Protein AF-A0A959B2A3-F1 (afdb_monomer)

Structure (mmCIF, N/CA/C/O backbone):
data_AF-A0A959B2A3-F1
#
_entry.id   AF-A0A959B2A3-F1
#
loop_
_atom_site.group_PDB
_atom_site.id
_atom_site.type_symbol
_atom_site.label_atom_id
_atom_site.label_alt_id
_atom_site.label_comp_id
_atom_site.label_asym_id
_atom_site.label_entity_id
_atom_site.label_seq_id
_atom_site.pdbx_PDB_ins_code
_atom_site.Cartn_x
_atom_site.Cartn_y
_atom_site.Cartn_z
_atom_site.occupancy
_atom_site.B_iso_or_equiv
_atom_site.auth_seq_id
_atom_site.auth_comp_id
_atom_site.auth_asym_id
_atom_site.auth_atom_id
_atom_site.pdbx_PDB_model_num
ATOM 1 N N . MET A 1 1 ? -6.624 38.964 34.751 1.00 40.88 1 MET A N 1
ATOM 2 C CA . MET A 1 1 ? -7.995 39.443 34.476 1.00 40.88 1 MET A CA 1
ATOM 3 C C . MET A 1 1 ? -8.611 39.851 35.797 1.00 40.88 1 MET A C 1
ATOM 5 O O . MET A 1 1 ? -8.465 39.098 36.753 1.00 40.88 1 MET A O 1
ATOM 9 N N . GLU A 1 2 ? -9.214 41.037 35.872 1.00 31.14 2 GLU A N 1
ATOM 10 C CA . GLU A 1 2 ? -9.902 41.482 37.091 1.00 31.14 2 GLU A CA 1
ATOM 11 C C . GLU A 1 2 ? -11.167 40.640 37.362 1.00 31.14 2 GLU A C 1
ATOM 13 O O . GLU A 1 2 ? -11.799 40.184 36.406 1.00 31.14 2 GLU A O 1
ATOM 18 N N . PRO A 1 3 ? -11.599 40.472 38.628 1.00 35.31 3 PRO A N 1
ATOM 19 C CA . PRO A 1 3 ? -12.813 39.728 38.990 1.00 35.31 3 PRO A CA 1
ATOM 20 C C . PRO A 1 3 ? -14.079 40.189 38.249 1.00 35.31 3 PRO A C 1
ATOM 22 O O . PRO A 1 3 ? -14.941 39.373 37.938 1.00 35.31 3 PRO A O 1
ATOM 25 N N . LYS A 1 4 ? -14.164 41.479 37.891 1.00 34.50 4 LYS A N 1
ATOM 26 C CA . LYS A 1 4 ? -15.252 42.041 37.072 1.00 34.50 4 LYS A CA 1
ATOM 27 C C . LYS A 1 4 ? -15.293 41.481 35.649 1.00 34.50 4 LYS A C 1
ATOM 29 O O . LYS A 1 4 ? -16.365 41.142 35.170 1.00 34.50 4 LYS A O 1
ATOM 34 N N . GLN A 1 5 ? -14.137 41.311 35.007 1.00 34.44 5 GLN A N 1
ATOM 35 C CA . GLN A 1 5 ? -14.045 40.749 33.652 1.00 34.44 5 GLN A CA 1
ATOM 36 C C . GLN A 1 5 ? -14.364 39.245 33.629 1.00 34.44 5 GLN A C 1
ATOM 38 O O . GLN A 1 5 ? -14.826 38.722 32.617 1.00 34.44 5 GLN A O 1
ATOM 43 N N . LEU A 1 6 ? -14.120 38.544 34.744 1.00 38.06 6 LEU A N 1
ATOM 44 C CA . LEU A 1 6 ? -14.499 37.140 34.917 1.00 38.06 6 LEU A CA 1
ATOM 45 C C . LEU A 1 6 ? -16.018 36.996 35.134 1.00 38.06 6 LEU A C 1
ATOM 47 O O . LEU A 1 6 ? -16.633 36.122 34.530 1.00 38.06 6 LEU A O 1
ATOM 51 N N . ALA A 1 7 ? -16.621 37.896 35.920 1.00 39.47 7 ALA A N 1
ATOM 52 C CA . ALA A 1 7 ? -18.066 37.951 36.154 1.00 39.47 7 ALA A CA 1
ATOM 53 C C . ALA A 1 7 ? -18.863 38.385 34.904 1.00 39.47 7 ALA A C 1
ATOM 55 O O . ALA A 1 7 ? -19.924 37.832 34.628 1.00 39.47 7 ALA A O 1
ATOM 56 N N . GLU A 1 8 ? -18.340 39.315 34.097 1.00 44.00 8 GLU A N 1
ATOM 57 C CA . GLU A 1 8 ? -18.954 39.718 32.819 1.00 44.00 8 GLU A CA 1
ATOM 58 C C . GLU A 1 8 ? -18.924 38.590 31.775 1.00 44.00 8 GLU A C 1
ATOM 60 O O . GLU A 1 8 ? -19.902 38.398 31.054 1.00 44.00 8 GLU A O 1
ATOM 65 N N . LYS A 1 9 ? -17.860 37.771 31.738 1.00 51.03 9 LYS A N 1
ATOM 66 C CA . LYS A 1 9 ? -17.807 36.567 30.887 1.00 51.03 9 LYS A CA 1
ATOM 67 C C . LYS A 1 9 ? -18.776 35.461 31.322 1.00 51.03 9 LYS A C 1
ATOM 69 O O . LYS A 1 9 ? -19.185 34.672 30.477 1.00 51.03 9 LYS A O 1
ATOM 74 N N . GLN A 1 10 ? -19.148 35.392 32.602 1.00 55.56 10 GLN A N 1
ATOM 75 C CA . GLN A 1 10 ? -20.087 34.389 33.127 1.00 55.56 10 GLN A CA 1
ATOM 76 C C . GLN A 1 10 ? -21.564 34.716 32.840 1.00 55.56 10 GLN A C 1
ATOM 78 O O . GLN A 1 10 ? -22.401 33.823 32.927 1.00 55.56 10 GLN A O 1
ATOM 83 N N . ASN A 1 11 ? -21.894 35.951 32.446 1.00 64.69 11 ASN A N 1
ATOM 84 C CA . ASN A 1 11 ? -23.278 36.402 32.228 1.00 64.69 11 ASN A CA 1
ATOM 85 C C . ASN A 1 11 ? -23.784 36.264 30.787 1.00 64.69 11 ASN A C 1
ATOM 87 O O . ASN A 1 11 ? -24.927 36.622 30.500 1.00 64.69 11 ASN A O 1
ATOM 91 N N . ILE A 1 12 ? -22.964 35.741 29.881 1.00 69.56 12 ILE A N 1
ATOM 92 C CA . ILE A 1 12 ? -23.268 35.667 28.455 1.00 69.56 12 ILE A CA 1
ATOM 93 C C . ILE A 1 12 ? -23.547 34.208 28.054 1.00 69.56 12 ILE A C 1
ATOM 95 O O . ILE A 1 12 ? -22.883 33.283 28.533 1.00 69.56 12 ILE A O 1
ATOM 99 N N . ARG A 1 13 ? -24.548 33.994 27.192 1.00 75.12 13 ARG A N 1
ATOM 100 C CA . ARG A 1 13 ? -24.846 32.711 26.538 1.00 75.12 13 ARG A CA 1
ATOM 101 C C . ARG A 1 13 ? -24.820 32.904 25.026 1.00 75.12 13 ARG A C 1
ATOM 103 O O . ARG A 1 13 ? -25.465 33.808 24.504 1.00 75.12 13 ARG A O 1
ATOM 110 N N . GLU A 1 14 ? -24.078 32.049 24.336 1.00 74.62 14 GLU A N 1
ATOM 111 C CA . GLU A 1 14 ? -24.073 31.987 22.875 1.00 74.62 14 GLU A CA 1
ATOM 112 C C . GLU A 1 14 ? -25.161 31.011 22.412 1.00 74.62 14 GLU A C 1
ATOM 114 O O . GLU A 1 14 ? -25.181 29.854 22.834 1.00 74.62 14 GLU A O 1
ATOM 119 N N . ILE A 1 15 ? -26.079 31.486 21.573 1.00 76.69 15 ILE A N 1
ATOM 120 C CA . ILE A 1 15 ? -27.102 30.677 20.913 1.00 76.69 15 ILE A CA 1
ATOM 121 C C . ILE A 1 15 ? -26.604 30.343 19.512 1.00 76.69 15 ILE A C 1
ATOM 123 O O . ILE A 1 15 ? -26.368 31.228 18.686 1.00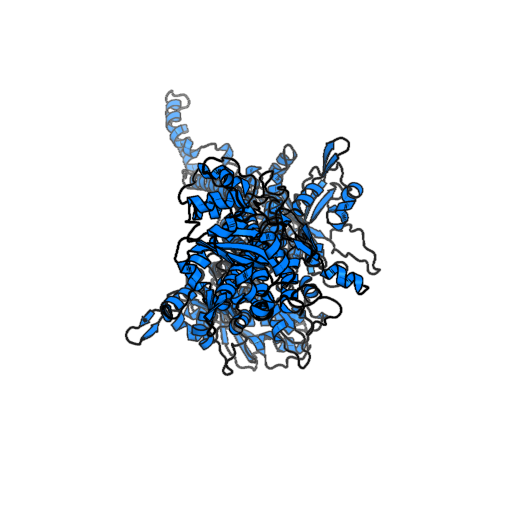 76.69 15 ILE A O 1
ATOM 127 N N . LEU A 1 16 ? -26.439 29.044 19.275 1.00 72.12 16 LEU A N 1
ATOM 128 C CA . LEU A 1 16 ? -26.002 28.496 18.000 1.00 72.12 16 LEU A CA 1
ATOM 129 C C . LEU A 1 16 ? -27.199 28.380 17.043 1.00 72.12 16 LEU A C 1
ATOM 131 O O . LEU A 1 16 ? -28.238 27.852 17.463 1.00 72.12 16 LEU A O 1
ATOM 135 N N . PRO A 1 17 ? -27.069 28.839 15.785 1.00 75.12 17 PRO A N 1
ATOM 136 C CA . PRO A 1 17 ? -28.062 28.584 14.761 1.00 75.12 17 PRO A CA 1
ATOM 137 C C . PRO A 1 17 ? -28.053 27.102 14.406 1.00 75.12 17 PRO A C 1
ATOM 139 O O . PRO A 1 17 ? -27.010 26.476 14.550 1.00 75.12 17 PRO A O 1
ATOM 142 N N . PHE A 1 18 ? -29.152 26.539 13.909 1.00 76.62 18 PHE A N 1
ATOM 143 C CA . PHE A 1 18 ? -29.142 25.191 13.322 1.00 76.62 18 PHE A CA 1
ATOM 144 C C . PHE A 1 18 ? -29.485 25.252 11.827 1.00 76.62 18 PHE A C 1
ATOM 146 O O . PHE A 1 18 ? -30.373 26.019 11.453 1.00 76.62 18 PHE A O 1
ATOM 153 N N . PRO A 1 19 ? -28.793 24.484 10.958 1.00 71.62 19 PRO A N 1
ATOM 154 C CA . PRO A 1 19 ? -29.225 24.317 9.574 1.00 71.62 19 PRO A CA 1
ATOM 155 C C . PRO A 1 19 ? -30.580 23.607 9.549 1.00 71.62 19 PRO A C 1
ATOM 157 O O . PRO A 1 19 ? -30.838 22.754 10.403 1.00 71.62 19 PRO A O 1
ATOM 160 N N . ASP A 1 20 ? -31.428 23.979 8.590 1.00 79.75 20 ASP A N 1
ATOM 161 C CA . ASP A 1 20 ? -32.761 23.395 8.400 1.00 79.75 20 ASP A CA 1
ATOM 162 C C . ASP A 1 20 ? -33.552 23.322 9.722 1.00 79.75 20 ASP A C 1
ATOM 164 O O . ASP A 1 20 ? -34.099 22.299 10.123 1.00 79.75 20 ASP A O 1
ATOM 168 N N . ILE A 1 21 ? -33.553 24.439 10.456 1.00 82.88 21 ILE A N 1
ATOM 169 C CA . ILE A 1 21 ? -34.137 24.568 11.799 1.00 82.88 21 ILE A CA 1
ATOM 170 C C . ILE A 1 21 ? -35.627 24.200 11.867 1.00 82.88 21 ILE A C 1
ATOM 172 O O . ILE A 1 21 ? -36.096 23.754 12.914 1.00 82.88 21 ILE A O 1
ATOM 176 N N . GLU A 1 22 ? -36.368 24.359 10.769 1.00 85.38 22 GLU A N 1
ATOM 177 C CA . GLU A 1 22 ? -37.762 23.914 10.675 1.00 85.38 22 GLU A CA 1
ATOM 178 C C . GLU A 1 22 ? -37.853 22.384 10.803 1.00 85.38 22 GLU A C 1
ATOM 180 O O . GLU A 1 22 ? -38.557 21.897 11.687 1.00 85.38 22 GLU A O 1
ATOM 185 N N . ASP A 1 23 ? -37.038 21.636 10.047 1.00 87.75 23 ASP A N 1
ATOM 186 C CA . ASP A 1 23 ? -36.960 20.170 10.125 1.00 87.75 23 ASP A CA 1
ATOM 187 C C . ASP A 1 23 ? -36.500 19.695 11.510 1.00 87.75 23 ASP A C 1
ATOM 189 O O . ASP A 1 23 ? -37.003 18.700 12.040 1.00 87.75 23 ASP A O 1
ATOM 193 N N . PHE A 1 24 ? -35.554 20.414 12.124 1.00 89.12 24 PHE A N 1
ATOM 194 C CA . PHE A 1 24 ? -35.105 20.122 13.485 1.00 89.12 24 PHE A CA 1
ATOM 195 C C . PHE A 1 24 ? -36.267 20.192 14.478 1.00 89.12 24 PHE A C 1
ATOM 197 O O . PHE A 1 24 ? -36.463 19.281 15.288 1.00 89.12 24 PHE A O 1
ATOM 204 N N . TYR A 1 25 ? -37.045 21.273 14.431 1.00 91.56 25 TYR A N 1
ATOM 205 C CA . TYR A 1 25 ? -38.150 21.454 15.359 1.00 91.56 25 TYR A CA 1
ATOM 206 C C . TYR A 1 25 ? -39.336 20.538 15.063 1.00 91.56 25 TYR A C 1
ATOM 208 O O . TYR A 1 25 ? -39.979 20.092 16.013 1.00 91.56 25 TYR A O 1
ATOM 216 N N . ASP A 1 26 ? -39.595 20.197 13.802 1.00 93.38 26 ASP A N 1
ATOM 217 C CA . ASP A 1 26 ? -40.599 19.192 13.447 1.00 93.38 26 ASP A CA 1
ATOM 218 C C . ASP A 1 26 ? -40.222 17.811 14.001 1.00 93.38 26 ASP A C 1
ATOM 220 O O . ASP A 1 26 ? -41.050 17.129 14.609 1.00 93.38 26 ASP A O 1
ATOM 224 N N . GLN A 1 27 ? -38.951 17.413 13.900 1.00 93.94 27 GLN A N 1
ATOM 225 C CA . GLN A 1 27 ? -38.488 16.170 14.523 1.00 93.94 27 GLN A CA 1
ATOM 226 C C . GLN A 1 27 ? -38.537 16.219 16.049 1.00 93.94 27 GLN A C 1
ATOM 228 O O . GLN A 1 27 ? -38.854 15.209 16.686 1.00 93.94 27 GLN A O 1
ATOM 233 N N . LEU A 1 28 ? -38.230 17.370 16.653 1.00 94.44 28 LEU A N 1
ATOM 234 C CA . LEU A 1 28 ? -38.367 17.543 18.095 1.00 94.44 28 LEU A CA 1
ATOM 235 C C . LEU A 1 28 ? -39.827 17.369 18.521 1.00 94.44 28 LEU A C 1
ATOM 237 O O . LEU A 1 28 ? -40.096 16.578 19.423 1.00 94.44 28 LEU A O 1
ATOM 241 N N . GLN A 1 29 ? -40.756 18.053 17.850 1.00 95.44 29 GLN A N 1
ATOM 242 C CA . GLN A 1 29 ? -42.193 17.948 18.096 1.00 95.44 29 GLN A CA 1
ATOM 243 C C . GLN A 1 29 ? -42.657 16.489 18.054 1.00 95.44 29 GLN A C 1
ATOM 245 O O . GLN A 1 29 ? -43.348 16.035 18.967 1.00 95.44 29 GLN A O 1
ATOM 250 N N . ASP A 1 30 ? -42.221 15.730 17.048 1.00 95.12 30 ASP A N 1
ATOM 251 C CA . ASP A 1 30 ? -42.583 14.320 16.900 1.00 95.12 30 ASP A CA 1
ATOM 252 C C . ASP A 1 30 ? -42.053 13.439 18.037 1.00 95.12 30 ASP A C 1
ATOM 254 O O . ASP A 1 30 ? -42.800 12.671 18.649 1.00 95.12 30 ASP A O 1
ATOM 258 N N . ARG A 1 31 ? -40.774 13.604 18.400 1.00 95.38 31 ARG A N 1
ATOM 259 C CA . ARG A 1 31 ? -40.161 12.853 19.508 1.00 95.38 31 ARG A CA 1
ATOM 260 C C . ARG A 1 31 ? -40.837 13.152 20.844 1.00 95.38 31 ARG A C 1
ATOM 262 O O . ARG A 1 31 ? -41.063 12.232 21.629 1.00 95.38 31 ARG A O 1
ATOM 269 N N . LEU A 1 32 ? -41.163 14.418 21.110 1.00 95.62 32 LEU A N 1
ATOM 270 C CA . LEU A 1 32 ? -41.826 14.822 22.352 1.00 95.62 32 LEU A CA 1
ATOM 271 C C . LEU A 1 32 ? -43.270 14.310 22.420 1.00 95.62 32 LEU A C 1
ATOM 273 O O . LEU A 1 32 ? -43.690 13.836 23.477 1.00 95.62 32 LEU A O 1
ATOM 277 N N . HIS A 1 33 ? -43.996 14.336 21.298 1.00 94.81 33 HIS A N 1
ATOM 278 C CA . HIS A 1 33 ? -45.335 13.756 21.195 1.00 94.81 33 HIS A CA 1
ATOM 279 C C . HIS A 1 33 ? -45.310 12.253 21.501 1.00 94.81 33 HIS A C 1
ATOM 281 O O . HIS A 1 33 ? -46.014 11.797 22.400 1.00 94.81 33 HIS A O 1
ATOM 287 N N . MET A 1 34 ? -44.411 11.502 20.854 1.00 93.88 34 MET A N 1
ATOM 288 C CA . MET A 1 34 ? -44.253 10.060 21.073 1.00 93.88 34 MET A CA 1
ATOM 289 C C . MET A 1 34 ? -43.938 9.719 22.540 1.00 93.88 34 MET A C 1
ATOM 291 O O . MET A 1 34 ? -44.437 8.727 23.073 1.00 93.88 34 MET A O 1
ATOM 295 N N . VAL A 1 35 ? -43.121 10.534 23.219 1.00 93.94 35 VAL A N 1
ATOM 296 C CA . VAL A 1 35 ? -42.817 10.341 24.647 1.00 93.94 35 VAL A CA 1
ATOM 297 C C . VAL A 1 35 ? -44.071 10.467 25.510 1.00 93.94 35 VAL A C 1
ATOM 299 O O . VAL A 1 35 ? -44.249 9.664 26.427 1.00 93.94 35 VAL A O 1
ATOM 302 N N . LEU A 1 36 ? -44.918 11.467 25.252 1.00 93.94 36 LEU A N 1
ATOM 303 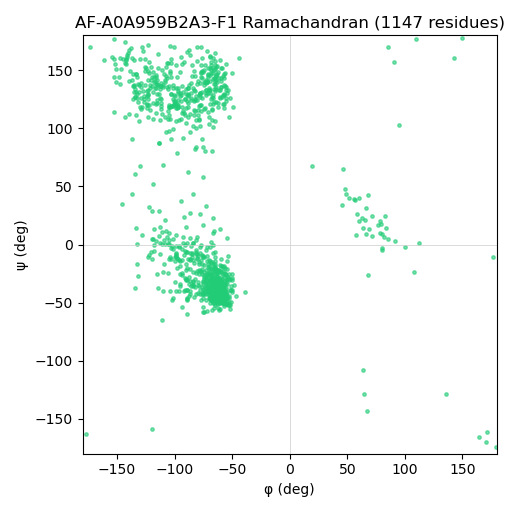C CA . LEU A 1 36 ? -46.150 11.654 26.015 1.00 93.94 36 LEU A CA 1
ATOM 304 C C . LEU A 1 36 ? -47.164 10.545 25.736 1.00 93.94 36 LEU A C 1
ATOM 306 O O . LEU A 1 36 ? -47.668 9.959 26.691 1.00 93.94 36 LEU A O 1
ATOM 310 N N . GLU A 1 37 ? -47.380 10.210 24.466 1.00 91.31 37 GLU A N 1
ATOM 311 C CA . GLU A 1 37 ? -48.327 9.177 24.027 1.00 91.31 37 GLU A CA 1
ATOM 312 C C . GLU A 1 37 ? -47.973 7.786 24.578 1.00 91.31 37 GLU A C 1
ATOM 314 O O . GLU A 1 37 ? -48.837 7.038 25.024 1.00 91.31 37 GLU A O 1
ATOM 319 N N . GLN A 1 38 ? -46.688 7.418 24.593 1.00 87.44 38 GLN A N 1
ATOM 320 C CA . GLN A 1 38 ? -46.285 6.073 25.022 1.00 87.44 38 GLN A CA 1
ATOM 321 C C . GLN A 1 38 ? -46.259 5.884 26.541 1.00 87.44 38 GLN A C 1
ATOM 323 O O . GLN A 1 38 ? -46.328 4.746 27.015 1.00 87.44 38 GLN A O 1
ATOM 328 N N . PHE A 1 39 ? -46.074 6.958 27.315 1.00 79.50 39 PHE A N 1
ATOM 329 C CA . PHE A 1 39 ? -45.700 6.827 28.728 1.00 79.50 39 PHE A CA 1
ATOM 330 C C . PHE A 1 39 ? -46.506 7.682 29.705 1.00 79.50 39 PHE A C 1
ATOM 332 O O . PHE A 1 39 ? -46.419 7.418 30.911 1.00 79.50 39 PHE A O 1
ATOM 339 N N . PHE A 1 40 ? -47.235 8.704 29.248 1.00 82.25 40 PHE A N 1
ATOM 340 C CA . PHE A 1 40 ? -47.761 9.735 30.146 1.00 82.25 40 PHE A CA 1
ATOM 341 C C . PHE A 1 40 ? -49.231 10.117 29.925 1.00 82.25 40 PHE A C 1
ATOM 343 O O . PHE A 1 40 ? -49.906 10.359 30.929 1.00 82.25 40 PHE A O 1
ATOM 350 N N . LEU A 1 41 ? -49.722 10.164 28.684 1.00 88.88 41 LEU A N 1
ATOM 351 C CA . LEU A 1 41 ? -51.078 10.606 28.327 1.00 88.88 41 LEU A CA 1
ATOM 352 C C . LEU A 1 41 ? -51.792 9.537 27.497 1.00 88.88 41 LEU A C 1
ATOM 354 O O . LEU A 1 41 ? -51.178 8.965 26.599 1.00 88.88 41 LEU A O 1
ATOM 358 N N . ASP A 1 42 ? -53.072 9.299 27.795 1.00 84.81 42 ASP A N 1
ATOM 359 C CA . ASP A 1 42 ? -53.881 8.280 27.106 1.00 84.81 42 ASP A CA 1
ATOM 360 C C . ASP A 1 42 ? -54.972 8.899 26.208 1.00 84.81 42 ASP A C 1
ATOM 362 O O . ASP A 1 42 ? -55.425 8.248 25.264 1.00 84.81 42 ASP A O 1
ATOM 366 N N . ASP A 1 43 ? -55.402 10.135 26.491 1.00 88.94 43 ASP A N 1
ATOM 367 C CA . ASP A 1 43 ? -56.399 10.863 25.696 1.00 88.94 43 ASP A CA 1
ATOM 368 C C . ASP A 1 43 ? -55.733 11.779 24.645 1.00 88.94 43 ASP A C 1
ATOM 370 O O . ASP A 1 43 ? -54.562 12.133 24.793 1.00 88.94 43 ASP A O 1
ATOM 374 N N . PRO A 1 44 ? -56.458 12.231 23.596 1.00 90.62 44 PRO A N 1
ATOM 375 C CA . PRO A 1 44 ? -55.915 13.162 22.605 1.00 90.62 44 PRO A CA 1
ATOM 376 C C . PRO A 1 44 ? -55.352 14.432 23.249 1.00 90.62 44 PRO A C 1
ATOM 378 O O . PRO A 1 44 ? -56.042 15.087 24.035 1.00 90.62 44 PRO A O 1
ATOM 381 N N . PHE A 1 45 ? -54.125 14.801 22.878 1.00 94.62 45 PHE A N 1
ATOM 382 C CA . PHE A 1 45 ? -53.392 15.948 23.414 1.00 94.62 45 PHE A CA 1
ATOM 383 C C . PHE A 1 45 ? -52.629 16.692 22.305 1.00 94.62 45 PHE A C 1
ATOM 385 O O . PHE A 1 45 ? -52.466 16.197 21.190 1.00 94.62 45 PHE A O 1
ATOM 392 N N . THR A 1 46 ? -52.128 17.891 22.608 1.00 95.19 46 THR A N 1
ATOM 393 C CA . THR A 1 46 ? -51.195 18.610 21.724 1.00 95.19 46 THR A CA 1
ATOM 394 C C . THR A 1 46 ? -50.123 19.343 22.525 1.00 95.19 46 THR A C 1
ATOM 396 O O . THR A 1 46 ? -50.292 19.593 23.719 1.00 95.19 46 THR A O 1
ATOM 399 N N . ILE A 1 47 ? -49.004 19.670 21.878 1.00 95.38 47 ILE A N 1
ATOM 400 C CA . ILE A 1 47 ? -47.870 20.361 22.494 1.00 95.38 47 ILE A CA 1
ATOM 401 C C . ILE A 1 47 ? -47.581 21.619 21.683 1.00 95.38 47 ILE A C 1
ATOM 403 O O . ILE A 1 47 ? -47.192 21.506 20.523 1.00 95.38 47 ILE A O 1
ATOM 407 N N . PHE A 1 48 ? -47.721 22.794 22.295 1.00 93.69 48 PHE A N 1
ATOM 408 C CA . PHE A 1 48 ? -47.190 24.035 21.731 1.00 93.69 48 PHE A CA 1
ATOM 409 C C . PHE A 1 48 ? -45.775 24.249 22.261 1.00 93.69 48 PHE A C 1
ATOM 411 O O . PHE A 1 48 ? -45.578 24.498 23.456 1.00 93.69 48 PHE A O 1
ATOM 418 N N . LEU A 1 49 ? -44.785 24.133 21.378 1.00 93.31 49 LEU A N 1
ATOM 419 C CA . LEU A 1 49 ? -43.387 24.378 21.711 1.00 93.31 49 LEU A CA 1
ATOM 420 C C . LEU A 1 49 ? -43.018 25.823 21.409 1.00 93.31 49 LEU A C 1
ATOM 422 O O . LEU A 1 49 ? -43.246 26.323 20.309 1.00 93.31 49 LEU A O 1
ATOM 426 N N . THR A 1 50 ? -42.385 26.468 22.381 1.00 91.19 50 THR A N 1
ATOM 427 C CA . THR A 1 50 ? -41.712 27.751 22.197 1.00 91.19 50 THR A CA 1
ATOM 428 C C . THR A 1 50 ? -40.248 27.600 22.575 1.00 91.19 50 THR A C 1
ATOM 430 O O . THR A 1 50 ? -39.940 26.991 23.598 1.00 91.19 50 THR A O 1
ATOM 433 N N . ALA A 1 51 ? -39.341 28.131 21.763 1.00 89.94 51 ALA A N 1
ATOM 434 C CA . ALA A 1 51 ? -37.903 28.010 21.963 1.00 89.94 51 ALA A CA 1
ATOM 435 C C . ALA A 1 51 ? -37.178 29.311 21.607 1.00 89.94 51 ALA A C 1
ATOM 437 O O . ALA A 1 51 ? -37.727 30.200 20.952 1.00 89.94 51 ALA A O 1
ATOM 438 N N . LEU A 1 52 ? -35.936 29.443 22.066 1.00 86.81 52 LEU A N 1
ATOM 439 C CA . LEU A 1 52 ? -35.076 30.551 21.662 1.00 86.81 52 LEU A CA 1
ATOM 440 C C . LEU A 1 52 ? -34.835 30.520 20.139 1.00 86.81 52 LEU A C 1
ATOM 442 O O . LEU A 1 52 ? -34.671 29.437 19.576 1.00 86.81 52 LEU A O 1
ATOM 446 N N . PRO A 1 53 ? -34.767 31.680 19.463 1.00 81.56 53 PRO A N 1
ATOM 447 C CA . PRO A 1 53 ? -34.578 31.744 18.019 1.00 81.56 53 PRO A CA 1
ATOM 448 C C . PRO A 1 53 ? -33.176 31.277 17.618 1.00 81.56 53 PRO A C 1
ATOM 450 O O . PRO A 1 53 ? -32.168 31.826 18.062 1.00 81.56 53 PRO A O 1
ATOM 453 N N . ARG A 1 54 ? -33.123 30.289 16.720 1.00 80.44 54 ARG A N 1
ATOM 454 C CA . ARG A 1 54 ? -31.888 29.643 16.233 1.00 80.44 54 ARG A CA 1
ATOM 455 C C . ARG A 1 54 ? -31.686 29.785 14.720 1.00 80.44 54 ARG A C 1
ATOM 457 O O . ARG A 1 54 ? -31.061 28.943 14.088 1.00 80.44 54 ARG A O 1
ATOM 464 N N . MET A 1 55 ? -32.208 30.861 14.132 1.00 74.50 55 MET A N 1
ATOM 465 C CA . MET A 1 55 ? -32.004 31.170 12.706 1.00 74.50 55 MET A CA 1
ATOM 466 C C . MET A 1 55 ? -30.597 31.723 12.430 1.00 74.50 55 MET A C 1
ATOM 468 O O . MET A 1 55 ? -30.034 31.507 11.364 1.00 74.50 55 MET A O 1
ATOM 472 N N . GLU A 1 56 ? -30.020 32.451 13.391 1.00 72.69 56 GLU A N 1
ATOM 473 C CA . GLU A 1 56 ? -28.731 33.137 13.255 1.00 72.69 56 GLU A CA 1
ATOM 474 C C . GLU A 1 56 ? -27.925 33.034 14.557 1.00 72.69 56 GLU A C 1
ATOM 476 O O . GLU A 1 56 ? -28.479 32.765 15.622 1.00 72.69 56 GLU A O 1
ATOM 481 N N . ASN A 1 57 ? -26.612 33.268 14.479 1.00 72.62 57 ASN A N 1
ATOM 482 C CA . ASN A 1 57 ? -25.749 33.345 15.659 1.00 72.62 57 ASN A CA 1
ATOM 483 C C . ASN A 1 57 ? -26.137 34.534 16.536 1.00 72.62 57 ASN A C 1
ATOM 485 O O . ASN A 1 57 ? -26.067 35.679 16.089 1.00 72.62 57 ASN A O 1
ATOM 489 N N . GLN A 1 58 ? -26.465 34.273 17.800 1.00 74.81 58 GLN A N 1
ATOM 490 C CA . GLN A 1 58 ? -26.848 35.321 18.741 1.00 74.81 58 GLN A CA 1
ATOM 491 C C . GLN A 1 58 ? -26.110 35.162 20.063 1.00 74.81 58 GLN A C 1
ATOM 493 O O . GLN A 1 58 ? -25.863 34.061 20.545 1.00 74.81 58 GLN A O 1
ATOM 498 N N . ILE A 1 59 ? -25.759 36.291 20.665 1.00 76.62 59 ILE A N 1
ATOM 499 C CA . ILE A 1 59 ? -25.188 36.345 22.003 1.00 76.62 59 ILE A CA 1
ATOM 500 C C . ILE A 1 59 ? -26.229 37.016 22.888 1.00 76.62 59 ILE A C 1
ATOM 502 O O . ILE A 1 59 ? -26.563 38.179 22.668 1.00 76.62 59 ILE A O 1
ATOM 506 N N . ILE A 1 60 ? -26.743 36.284 23.873 1.00 76.19 60 ILE A N 1
ATOM 507 C CA . ILE A 1 60 ? -27.760 36.783 24.799 1.00 76.19 60 ILE A CA 1
ATOM 508 C C . ILE A 1 60 ? -27.180 36.938 26.204 1.00 76.19 60 ILE A C 1
ATOM 510 O O . ILE A 1 60 ? -26.288 36.188 26.616 1.00 76.19 60 ILE A O 1
ATOM 514 N N . GLN A 1 61 ? -27.709 37.885 26.978 1.00 74.31 61 GLN A N 1
ATOM 515 C CA . GLN A 1 61 ? -27.438 37.917 28.412 1.00 74.31 61 GLN A CA 1
ATOM 516 C C . GLN A 1 61 ? -28.288 36.862 29.121 1.00 74.31 61 GLN A C 1
ATOM 518 O O . GLN A 1 61 ? -29.508 36.802 28.952 1.00 74.31 61 GLN A O 1
ATOM 523 N N . ARG A 1 62 ? -27.652 36.036 29.959 1.00 70.56 62 ARG A N 1
ATOM 524 C CA . ARG A 1 62 ? -28.293 34.904 30.654 1.00 70.56 62 ARG A CA 1
ATOM 525 C C . ARG A 1 62 ? -29.530 35.322 31.452 1.00 70.56 62 ARG A C 1
ATOM 527 O O . ARG A 1 62 ? -30.501 34.572 31.502 1.00 70.56 62 ARG A O 1
ATOM 534 N N . PHE A 1 63 ? -29.526 36.531 32.011 1.00 70.38 63 PHE A N 1
ATOM 535 C CA . PHE A 1 63 ? -30.568 37.028 32.914 1.00 70.38 63 PHE A CA 1
ATOM 536 C C . PHE A 1 63 ? -31.516 38.069 32.309 1.00 70.38 63 PHE A C 1
ATOM 538 O O . PHE A 1 63 ? -32.411 38.532 33.011 1.00 70.38 63 PHE A O 1
ATOM 545 N N . GLU A 1 64 ? -31.354 38.440 31.039 1.00 70.81 64 GLU A N 1
ATOM 546 C CA . GLU A 1 64 ? -32.293 39.349 30.370 1.00 70.81 64 GLU A CA 1
ATOM 547 C C . GLU A 1 64 ? -33.490 38.576 29.801 1.00 70.81 64 GLU A C 1
ATOM 549 O O . GLU A 1 64 ? -33.405 37.373 29.525 1.00 70.81 64 GLU A O 1
ATOM 554 N N . ASN A 1 65 ? -34.630 39.252 29.653 1.00 69.88 65 ASN A N 1
ATOM 555 C CA . ASN A 1 65 ? -35.802 38.666 29.008 1.00 69.88 65 ASN A CA 1
ATOM 556 C C . ASN A 1 65 ? -35.557 38.544 27.504 1.00 69.88 65 ASN A C 1
ATOM 558 O O . ASN A 1 65 ? -34.982 39.442 26.891 1.00 69.88 65 ASN A O 1
ATOM 562 N N . PHE A 1 66 ? -36.019 37.443 26.918 1.00 70.06 66 PHE A N 1
ATOM 563 C CA . PHE A 1 66 ? -35.801 37.150 25.509 1.00 70.06 66 PHE A CA 1
ATOM 564 C C . PHE A 1 66 ? -37.099 36.648 24.861 1.00 70.06 66 PHE A C 1
ATOM 566 O O . PHE A 1 66 ? -37.800 35.847 25.487 1.00 70.06 66 PHE A O 1
ATOM 573 N N . PRO A 1 67 ? -37.456 37.112 23.650 1.00 75.06 67 PRO A N 1
ATOM 574 C CA . PRO A 1 67 ? -38.625 36.604 22.941 1.00 75.06 67 PRO A CA 1
ATOM 575 C C . PRO A 1 67 ? -38.401 35.154 22.485 1.00 75.06 67 PRO A C 1
ATOM 577 O O . PRO A 1 67 ? -37.310 34.803 22.040 1.00 75.06 67 PRO A O 1
ATOM 580 N N . LEU A 1 68 ? -39.443 34.323 22.583 1.00 83.19 68 LEU A N 1
ATOM 581 C CA . LEU A 1 68 ? -39.434 32.940 22.096 1.00 83.19 68 LEU A CA 1
ATOM 582 C C . LEU A 1 68 ? -40.202 32.825 20.771 1.00 83.19 68 LEU A C 1
ATOM 584 O O . LEU A 1 68 ? -41.239 33.477 20.576 1.00 83.19 68 LEU A O 1
ATOM 588 N N . ASP A 1 69 ? -39.712 31.963 19.888 1.00 85.06 69 ASP A N 1
ATOM 589 C CA . ASP A 1 69 ? -40.367 31.569 18.641 1.00 85.06 69 ASP A CA 1
ATOM 590 C C . ASP A 1 69 ? -41.151 30.269 18.852 1.00 85.06 69 ASP A C 1
ATOM 592 O O . ASP A 1 69 ? -40.742 29.433 19.658 1.00 85.06 69 ASP A O 1
ATOM 596 N N . TYR A 1 70 ? -42.262 30.081 18.133 1.00 88.62 70 TYR A N 1
ATOM 597 C CA . TYR A 1 70 ? -42.889 28.759 18.080 1.00 88.62 70 TYR A CA 1
ATOM 598 C C . TYR A 1 70 ? -42.034 27.802 17.256 1.00 88.62 70 TYR A C 1
ATOM 600 O O . TYR A 1 70 ? -41.429 28.184 16.254 1.00 88.62 70 TYR A O 1
ATOM 608 N N . ALA A 1 71 ? -42.020 26.549 17.686 1.00 89.69 71 ALA A N 1
ATOM 609 C CA . ALA A 1 71 ? -41.243 25.474 17.102 1.00 89.69 71 ALA A CA 1
ATOM 610 C C . ALA A 1 71 ? -42.169 24.319 16.695 1.00 89.69 71 ALA A C 1
ATOM 612 O O . ALA A 1 71 ? -43.113 24.004 17.414 1.00 89.69 71 ALA A O 1
ATOM 613 N N . GLY A 1 72 ? -41.886 23.685 15.553 1.00 92.19 72 GLY A N 1
ATOM 614 C CA . GLY A 1 72 ? -42.523 22.425 15.150 1.00 92.19 72 GLY A CA 1
ATOM 615 C C . GLY A 1 72 ? -43.993 22.553 14.746 1.00 92.19 72 GLY A C 1
ATOM 616 O O . GLY A 1 72 ? -44.752 21.594 14.867 1.00 92.19 72 GLY A O 1
ATOM 617 N N . ILE A 1 73 ? -44.415 23.748 14.316 1.00 93.19 73 ILE A N 1
ATOM 618 C CA . ILE A 1 73 ? -45.803 24.045 13.940 1.00 93.19 73 ILE A CA 1
ATOM 619 C C . ILE A 1 73 ? -46.316 23.138 12.806 1.00 93.19 73 ILE A C 1
ATOM 621 O O . ILE A 1 73 ? -47.412 22.591 12.964 1.00 93.19 73 ILE A O 1
ATOM 625 N N . PRO A 1 74 ? -45.578 22.917 11.695 1.00 92.44 74 PRO A N 1
ATOM 626 C CA . PRO A 1 74 ? -46.026 22.002 10.647 1.00 92.44 74 PRO A CA 1
ATOM 627 C C . PRO A 1 74 ? -46.287 20.590 11.177 1.00 92.44 74 PRO A C 1
ATOM 629 O O . PRO A 1 74 ? -47.357 20.028 10.917 1.00 92.44 74 PRO A O 1
ATOM 632 N N . LYS A 1 75 ? -45.370 20.041 11.988 1.00 94.81 75 LYS A N 1
ATOM 633 C CA . LYS A 1 75 ? -45.564 18.708 12.568 1.00 94.81 75 LYS A CA 1
ATOM 634 C C . LYS A 1 75 ? -46.701 18.658 13.584 1.00 94.81 75 LYS A C 1
ATOM 636 O O . LYS A 1 75 ? -47.478 17.705 13.585 1.00 94.81 75 LYS A O 1
ATOM 641 N N . GLN A 1 76 ? -46.838 19.681 14.426 1.00 94.31 76 GLN A N 1
ATOM 642 C CA . GLN A 1 76 ? -47.949 19.782 15.374 1.00 94.31 76 GLN A CA 1
ATOM 643 C C . GLN A 1 76 ? -49.293 19.777 14.638 1.00 94.31 76 GLN A C 1
ATOM 645 O O . GLN A 1 76 ? -50.224 19.089 15.063 1.00 94.31 76 GLN A O 1
ATOM 650 N N . ARG A 1 77 ? -49.388 20.516 13.527 1.00 93.56 77 ARG A N 1
ATOM 651 C CA . ARG A 1 77 ? -50.580 20.542 12.682 1.00 93.56 77 ARG A CA 1
ATOM 652 C C . ARG A 1 77 ? -50.881 19.169 12.098 1.00 93.56 77 ARG A C 1
ATOM 654 O O . ARG A 1 77 ? -52.028 18.762 12.153 1.00 93.56 77 ARG A O 1
ATOM 661 N N . GLU A 1 78 ? -49.884 18.451 11.588 1.00 92.75 78 GLU A N 1
ATOM 662 C CA . GLU A 1 78 ? -50.068 17.082 11.077 1.00 92.75 78 GLU A CA 1
ATOM 663 C C . GLU A 1 78 ? -50.602 16.126 12.160 1.00 92.75 78 GLU A C 1
ATOM 665 O O . GLU A 1 78 ? -51.489 15.317 11.896 1.00 92.75 78 GLU A O 1
ATOM 670 N N . GLN A 1 79 ? -50.084 16.234 13.387 1.00 91.56 79 GLN A N 1
ATOM 671 C CA . GLN A 1 79 ? -50.501 15.397 14.518 1.00 91.56 79 GLN A CA 1
ATOM 672 C C . GLN A 1 79 ? -51.916 15.730 15.009 1.00 91.56 79 GLN A C 1
ATOM 674 O O . GLN A 1 79 ? -52.654 14.837 15.419 1.00 91.56 79 GLN A O 1
ATOM 679 N N . LEU A 1 80 ? -52.286 17.013 14.990 1.00 91.19 80 LEU A N 1
ATOM 680 C CA . LEU A 1 80 ? -53.571 17.491 15.498 1.00 91.19 80 LEU A CA 1
ATOM 681 C C . LEU A 1 80 ? -54.682 17.413 14.437 1.00 91.19 80 LEU A C 1
ATOM 683 O O . LEU A 1 80 ? -55.796 16.986 14.729 1.00 91.19 80 LEU A O 1
ATOM 687 N N . GLU A 1 81 ? -54.372 17.799 13.200 1.00 89.44 81 GLU A N 1
ATOM 688 C CA . GLU A 1 81 ? -55.251 17.756 12.034 1.00 89.44 81 GLU A CA 1
ATOM 689 C C . GLU A 1 81 ? -54.870 16.563 11.152 1.00 89.44 81 GLU A C 1
ATOM 691 O O . GLU A 1 81 ? -54.085 16.689 10.214 1.00 89.44 81 GLU A O 1
ATOM 696 N N . TYR A 1 82 ? -55.492 15.403 11.388 1.00 75.50 82 TYR A N 1
ATOM 697 C CA . TYR A 1 82 ? -55.316 14.223 10.523 1.00 75.50 82 TYR A CA 1
ATOM 698 C C . TYR A 1 82 ? -55.519 14.542 9.025 1.00 75.50 82 TYR A C 1
ATOM 700 O O . TYR A 1 82 ? -54.962 13.899 8.138 1.00 75.50 82 TYR A O 1
ATOM 708 N N . THR A 1 83 ? -56.344 15.548 8.715 1.00 81.62 83 THR A N 1
ATOM 709 C CA . THR A 1 83 ? -56.429 16.173 7.392 1.00 81.62 83 THR A CA 1
ATOM 710 C C . THR A 1 83 ? -56.459 17.693 7.563 1.00 81.62 83 THR A C 1
ATOM 712 O O . THR A 1 83 ? -57.331 18.171 8.292 1.00 81.62 83 THR A O 1
ATOM 715 N N . PRO A 1 84 ? -55.577 18.457 6.883 1.00 86.00 84 PRO A N 1
ATOM 716 C CA . PRO A 1 84 ? -55.469 19.897 7.086 1.00 86.00 84 PRO A CA 1
ATOM 717 C C . PRO A 1 84 ? -56.796 20.635 6.896 1.00 86.00 84 PRO A C 1
ATOM 719 O O . PRO A 1 84 ? -57.419 20.574 5.827 1.00 86.00 84 PRO A O 1
ATOM 722 N N . ASN A 1 85 ? -57.220 21.365 7.925 1.00 86.88 85 ASN A N 1
ATOM 723 C CA . ASN A 1 85 ? -58.419 22.184 7.874 1.00 86.88 85 ASN A CA 1
ATOM 724 C C . ASN A 1 85 ? -58.082 23.580 7.340 1.00 86.88 85 ASN A C 1
ATOM 726 O O . ASN A 1 85 ? -57.485 24.401 8.033 1.00 86.88 85 ASN A O 1
ATOM 730 N N . LYS A 1 86 ? -58.534 23.878 6.119 1.00 85.62 86 LYS A N 1
ATOM 731 C CA . LYS A 1 86 ? -58.283 25.168 5.457 1.00 85.62 86 LYS A CA 1
ATOM 732 C C . LYS A 1 86 ? -58.804 26.381 6.229 1.00 85.62 86 LYS A C 1
ATOM 734 O O . LYS A 1 86 ? -58.287 27.477 6.052 1.00 85.62 86 LYS A O 1
ATOM 739 N N . SER A 1 87 ? -59.816 26.220 7.091 1.00 85.25 87 SER A N 1
ATOM 740 C CA . SER A 1 87 ? -60.288 27.336 7.924 1.00 85.25 87 SER A CA 1
ATOM 741 C C . SER A 1 87 ? -59.274 27.751 8.993 1.00 85.25 87 SER A C 1
ATOM 743 O O . SER A 1 87 ? -59.443 28.805 9.593 1.00 85.25 87 SER A O 1
ATOM 745 N N . LEU A 1 88 ? -58.260 26.921 9.257 1.00 89.31 88 LEU A N 1
ATOM 746 C CA . LEU A 1 88 ? -57.217 27.165 10.249 1.00 89.31 88 LEU A CA 1
ATOM 747 C C . LEU A 1 88 ? -55.887 27.622 9.633 1.00 89.31 88 LEU A C 1
ATOM 749 O O . LEU A 1 88 ? -54.984 27.969 10.387 1.00 89.31 88 LEU A O 1
ATOM 753 N N . ASP A 1 89 ? -55.770 27.690 8.300 1.00 88.88 89 ASP A N 1
ATOM 754 C CA . ASP A 1 89 ? -54.523 28.053 7.602 1.00 88.88 89 ASP A CA 1
ATOM 755 C C . ASP A 1 89 ? -53.939 29.373 8.124 1.00 88.88 89 ASP A C 1
ATOM 757 O O . ASP A 1 89 ? -52.809 29.405 8.599 1.00 88.88 89 ASP A O 1
ATOM 761 N N . ALA A 1 90 ? -54.749 30.435 8.168 1.00 86.75 90 ALA A N 1
ATOM 762 C CA . ALA A 1 90 ? -54.309 31.743 8.654 1.00 86.75 90 ALA A CA 1
ATOM 763 C C . ALA A 1 90 ? -53.898 31.748 10.140 1.00 86.75 90 ALA A C 1
ATOM 765 O O . ALA A 1 90 ? -53.110 32.597 10.553 1.00 86.75 90 ALA A O 1
ATOM 766 N N . HIS A 1 91 ? -54.420 30.819 10.949 1.00 88.56 91 HIS A N 1
ATOM 767 C CA . HIS A 1 91 ? -54.054 30.687 12.360 1.00 88.56 91 HIS A CA 1
ATOM 768 C C . HIS A 1 91 ? -52.727 29.944 12.532 1.00 88.56 91 HIS A C 1
ATOM 770 O O . HIS A 1 91 ? -51.884 30.390 13.308 1.00 88.56 91 HIS A O 1
ATOM 776 N N . TRP A 1 92 ? -52.506 28.870 11.772 1.00 90.31 92 TRP A N 1
ATOM 777 C CA . TRP A 1 92 ? -51.224 28.164 11.745 1.00 90.31 92 TRP A CA 1
ATOM 778 C C . TRP A 1 92 ? -50.101 29.035 11.178 1.00 90.31 92 TRP A C 1
ATOM 780 O O . TRP A 1 92 ? -49.040 29.138 11.796 1.00 90.31 92 TRP A O 1
ATOM 790 N N . ASP A 1 93 ? -50.360 29.734 10.070 1.00 87.75 93 ASP A N 1
ATOM 791 C CA . ASP A 1 93 ? -49.395 30.638 9.440 1.00 87.75 93 ASP A CA 1
ATOM 792 C C . ASP A 1 93 ? -48.985 31.775 10.387 1.00 87.75 93 ASP A C 1
ATOM 794 O O . ASP A 1 93 ? -47.827 32.191 10.401 1.00 87.75 93 ASP A O 1
ATOM 798 N N . PHE A 1 94 ? -49.901 32.260 11.231 1.00 86.81 94 PHE A N 1
ATOM 799 C CA . PHE A 1 94 ? -49.601 33.309 12.210 1.00 86.81 94 PHE A CA 1
ATOM 800 C C . PHE A 1 94 ? -48.634 32.854 13.313 1.00 86.81 94 PHE A C 1
ATOM 802 O O . PHE A 1 94 ? -47.903 33.679 13.866 1.00 86.81 94 PHE A O 1
ATOM 809 N N . LEU A 1 95 ? -48.611 31.558 13.640 1.00 87.00 95 LEU A N 1
ATOM 810 C CA . LEU A 1 95 ? -47.680 31.003 14.625 1.00 87.00 95 LEU A CA 1
ATOM 811 C C . LEU A 1 95 ? -46.275 30.785 14.045 1.00 87.00 95 LEU A C 1
ATOM 813 O O . LEU A 1 95 ? -45.323 30.678 14.819 1.00 87.00 95 LEU A O 1
ATOM 817 N N . LEU A 1 96 ? -46.108 30.770 12.717 1.00 85.62 96 LEU A N 1
ATOM 818 C CA . LEU A 1 96 ? -44.796 30.579 12.100 1.00 85.62 96 LEU A CA 1
ATOM 819 C C . LEU A 1 96 ? -43.846 31.764 12.395 1.00 85.62 96 LEU A C 1
ATOM 821 O O . LEU A 1 96 ? -44.218 32.936 12.230 1.00 85.62 96 LEU A O 1
ATOM 825 N N . PRO A 1 97 ? -42.581 31.497 12.782 1.00 72.69 97 PRO A N 1
ATOM 826 C CA . PRO A 1 97 ? -41.599 32.545 13.093 1.00 72.69 97 PRO A CA 1
ATOM 827 C C . PRO A 1 97 ? -41.253 33.460 11.910 1.00 72.69 97 PRO A C 1
ATOM 829 O O . PRO A 1 97 ? -40.762 34.572 12.103 1.00 72.69 97 PRO A O 1
ATOM 832 N N . THR A 1 98 ? -41.484 32.983 10.685 1.00 70.69 98 THR A N 1
ATOM 833 C CA . THR A 1 98 ? -41.178 33.659 9.418 1.00 70.69 98 THR A CA 1
ATOM 834 C C . THR A 1 98 ? -42.277 34.632 8.967 1.00 70.69 98 THR A C 1
ATOM 836 O O . THR A 1 98 ? -42.037 35.449 8.075 1.00 70.69 98 THR A O 1
ATOM 839 N N . THR A 1 99 ? -43.454 34.614 9.603 1.00 71.19 99 THR A N 1
ATOM 840 C CA . THR A 1 99 ? -44.610 35.439 9.219 1.00 71.19 99 THR A CA 1
ATOM 841 C C . THR A 1 99 ? -44.506 36.881 9.754 1.00 71.19 99 THR A C 1
ATOM 843 O O . THR A 1 99 ? -44.392 37.091 10.967 1.00 71.19 99 THR A O 1
ATOM 846 N N . PRO A 1 100 ? -44.587 37.921 8.896 1.00 56.62 100 PRO A N 1
ATOM 847 C CA . PRO A 1 100 ? -44.557 39.320 9.328 1.00 56.62 100 PRO A CA 1
ATOM 848 C C . PRO A 1 100 ? -45.687 39.642 10.320 1.00 56.62 100 PRO A C 1
ATOM 850 O O . PRO A 1 100 ? -46.861 39.503 9.996 1.00 56.62 100 PRO A O 1
ATOM 853 N N . GLY A 1 101 ? -45.335 40.093 11.529 1.00 56.28 101 GLY A N 1
ATOM 854 C CA . GLY A 1 101 ? -46.285 40.395 12.613 1.00 56.28 101 GLY A CA 1
ATOM 855 C C . GLY A 1 101 ? -46.269 39.391 13.774 1.00 56.28 101 GLY A C 1
ATOM 856 O O . GLY A 1 101 ? -46.543 39.797 14.904 1.00 56.28 101 GLY A O 1
ATOM 857 N N . SER A 1 102 ? -45.819 38.146 13.558 1.00 61.09 102 SER A N 1
ATOM 858 C CA . SER A 1 102 ? -45.752 37.109 14.609 1.00 61.09 102 SER A CA 1
ATOM 859 C C . SER A 1 102 ? -44.694 37.396 15.691 1.00 61.09 102 SER A C 1
ATOM 861 O O . SER A 1 102 ? -44.851 36.980 16.843 1.00 61.09 102 SER A O 1
ATOM 863 N N . ARG A 1 103 ? -43.628 38.143 15.348 1.00 55.25 103 ARG A N 1
ATOM 864 C CA . ARG A 1 103 ? -42.572 38.629 16.268 1.00 55.25 103 ARG A CA 1
ATOM 865 C C . ARG A 1 103 ? -42.775 40.061 16.791 1.00 55.25 103 ARG A C 1
ATOM 867 O O . ARG A 1 103 ? -42.081 40.456 17.721 1.00 55.25 103 ARG A O 1
ATOM 874 N N . TYR A 1 104 ? -43.691 40.840 16.206 1.00 48.22 104 TYR A N 1
ATOM 875 C CA . TYR A 1 104 ? -43.837 42.285 16.469 1.00 48.22 104 TYR A CA 1
ATOM 876 C C . TYR A 1 104 ? -45.200 42.696 17.046 1.00 48.22 104 TYR A C 1
ATOM 878 O O . TYR A 1 104 ? -45.428 43.888 17.254 1.00 48.22 104 TYR A O 1
ATOM 886 N N . SER A 1 105 ? -46.103 41.754 17.350 1.00 51.50 105 SER A N 1
ATOM 887 C CA . SER A 1 105 ? -47.272 42.058 18.186 1.00 51.50 105 SER A CA 1
ATOM 888 C C . SER A 1 105 ? -46.772 42.652 19.508 1.00 51.50 105 SER A C 1
ATOM 890 O O . SER A 1 105 ? -45.924 42.030 20.143 1.00 51.50 105 SER A O 1
ATOM 892 N N . GLY A 1 106 ? -47.245 43.831 19.923 1.00 46.91 106 GLY A N 1
ATOM 893 C CA . GLY A 1 106 ? -46.679 44.650 21.016 1.00 46.91 106 GLY A CA 1
ATOM 894 C C . GLY A 1 106 ? -46.623 44.032 22.427 1.00 46.91 106 GLY A C 1
ATOM 895 O O . GLY A 1 106 ? -46.383 44.761 23.382 1.00 46.91 106 GLY A O 1
ATOM 896 N N . ASP A 1 107 ? -46.817 42.718 22.557 1.00 50.72 107 ASP A N 1
ATOM 897 C CA . ASP A 1 107 ? -46.986 41.958 23.795 1.00 50.72 107 ASP A CA 1
ATOM 898 C C . ASP A 1 107 ? -46.125 40.667 23.853 1.00 50.72 107 ASP A C 1
ATOM 900 O O . ASP A 1 107 ? -46.354 39.801 24.694 1.00 50.72 107 ASP A O 1
ATOM 904 N N . VAL A 1 108 ? -45.116 40.489 22.975 1.00 54.84 108 VAL A N 1
ATOM 905 C CA . VAL A 1 108 ? -44.305 39.239 22.917 1.00 54.84 108 VAL A CA 1
ATOM 906 C C . VAL A 1 108 ? -43.644 38.902 24.263 1.00 54.84 108 VAL A C 1
ATOM 908 O O . VAL A 1 108 ? -43.631 37.742 24.670 1.00 54.84 108 VAL A O 1
ATOM 911 N N . LEU A 1 109 ? -43.163 39.913 24.995 1.00 49.97 109 LEU A N 1
ATOM 912 C CA . LEU A 1 109 ? -42.566 39.754 26.330 1.00 49.97 109 LEU A CA 1
ATOM 913 C C . LEU A 1 109 ? -43.604 39.543 27.453 1.00 49.97 109 LEU A C 1
ATOM 915 O O . LEU A 1 109 ? -43.217 39.154 28.553 1.00 49.97 109 LEU A O 1
ATOM 919 N N . GLY A 1 110 ? -44.891 39.798 27.189 1.00 51.47 110 GLY A N 1
ATOM 920 C CA . GLY A 1 110 ? -46.018 39.622 28.115 1.00 51.47 110 GLY A CA 1
ATOM 921 C C . GLY A 1 110 ? -46.756 38.286 27.960 1.00 51.47 110 GLY A C 1
ATOM 922 O O . GLY A 1 110 ? -47.694 38.006 28.708 1.00 51.47 110 GLY A O 1
ATOM 923 N N . THR A 1 111 ? -46.342 37.439 27.009 1.00 69.69 111 THR A N 1
ATOM 924 C CA . THR A 1 111 ? -46.925 36.104 26.818 1.00 69.69 111 THR A CA 1
ATOM 925 C C . THR A 1 111 ? -46.659 35.192 28.019 1.00 69.69 111 THR A C 1
ATOM 927 O O . THR A 1 111 ? -45.643 35.313 28.707 1.00 69.69 111 THR A O 1
ATOM 930 N N . VAL A 1 112 ? -47.566 34.239 28.263 1.00 76.75 112 VAL A N 1
ATOM 931 C CA . VAL A 1 112 ? -47.431 33.261 29.360 1.00 76.75 112 VAL A CA 1
ATOM 932 C C . VAL A 1 112 ? -46.139 32.454 29.210 1.00 76.75 112 VAL A C 1
ATOM 934 O O . VAL A 1 112 ? -45.436 32.256 30.196 1.00 76.75 112 VAL A O 1
ATOM 937 N N . SER A 1 113 ? -45.764 32.090 27.980 1.00 81.06 113 SER A N 1
ATOM 938 C CA . SER A 1 113 ? -44.503 31.410 27.667 1.00 81.06 113 SER A CA 1
ATOM 939 C C . SER A 1 113 ? -43.281 32.248 28.050 1.00 81.06 113 SER A C 1
ATOM 941 O O . SER A 1 113 ? -42.400 31.749 28.743 1.00 81.06 113 SER A O 1
ATOM 943 N N . SER A 1 114 ? -43.222 33.530 27.663 1.00 80.81 114 SER A N 1
ATOM 944 C CA . SER A 1 114 ? -42.083 34.400 27.996 1.00 80.81 114 SER A CA 1
ATOM 945 C C . SER A 1 114 ? -41.990 34.714 29.489 1.00 80.81 114 SER A C 1
ATOM 947 O O . SER A 1 114 ? -40.884 34.713 30.030 1.00 80.81 114 SER A O 1
ATOM 949 N N . LYS A 1 115 ? -43.127 34.926 30.169 1.00 84.81 115 LYS A N 1
ATOM 950 C CA . LYS A 1 115 ? -43.168 35.117 31.627 1.00 84.81 115 LYS A CA 1
ATOM 951 C C . LYS A 1 115 ? -42.617 33.884 32.350 1.00 84.81 115 LYS A C 1
ATOM 953 O O . LYS A 1 115 ? -41.650 34.001 33.100 1.00 84.81 115 LYS A O 1
ATOM 958 N N . LEU A 1 116 ? -43.183 32.709 32.065 1.00 86.88 116 LEU A N 1
ATOM 959 C CA . LEU A 1 116 ? -42.771 31.447 32.682 1.00 86.88 116 LEU A CA 1
ATOM 960 C C . LEU A 1 116 ? -41.316 31.105 32.365 1.00 86.88 116 LEU A C 1
ATOM 962 O O . LEU A 1 116 ? -40.573 30.707 33.257 1.00 86.88 116 LEU A O 1
ATOM 966 N N . PHE A 1 117 ? -40.878 31.308 31.121 1.00 87.88 117 PHE A N 1
ATOM 967 C CA . PHE A 1 117 ? -39.483 31.123 30.734 1.00 87.88 117 PHE A CA 1
ATOM 968 C C . PHE A 1 117 ? -38.543 31.982 31.579 1.00 87.88 117 PHE A C 1
ATOM 970 O O . PHE A 1 117 ? -37.558 31.468 32.108 1.00 87.88 117 PHE A O 1
ATOM 977 N N . SER A 1 118 ? -38.852 33.270 31.748 1.00 84.62 118 SER A N 1
ATOM 978 C CA . SER A 1 118 ? -38.043 34.174 32.562 1.00 84.62 118 SER A CA 1
ATOM 979 C C . SER A 1 118 ? -38.035 33.787 34.040 1.00 84.62 118 SER A C 1
ATOM 981 O O . SER A 1 118 ? -36.956 33.697 34.622 1.00 84.62 118 SER A O 1
ATOM 983 N N . GLU A 1 119 ? -39.191 33.505 34.639 1.00 86.81 119 GLU A N 1
ATOM 984 C CA . GLU A 1 119 ? -39.302 33.145 36.061 1.00 86.81 119 GLU A CA 1
ATOM 985 C C . GLU A 1 119 ? -38.607 31.806 36.369 1.00 86.81 119 GLU A C 1
ATOM 987 O O . GLU A 1 119 ? -37.805 31.715 37.306 1.00 86.81 119 GLU A O 1
ATOM 992 N N . MET A 1 120 ? -38.810 30.783 35.528 1.00 88.50 120 MET A N 1
ATOM 993 C CA . MET A 1 120 ? -38.118 29.495 35.658 1.00 88.50 120 MET A CA 1
ATOM 994 C C . MET A 1 120 ? -36.608 29.646 35.467 1.00 88.50 120 MET A C 1
ATOM 996 O O . MET A 1 120 ? -35.842 29.101 36.258 1.00 88.50 120 MET A O 1
ATOM 1000 N N . LYS A 1 121 ? -36.162 30.411 34.461 1.00 84.62 121 LYS A N 1
ATOM 1001 C CA . LYS A 1 121 ? -34.736 30.651 34.183 1.00 84.62 121 LYS A CA 1
ATOM 1002 C C . LYS A 1 121 ? -34.044 31.414 35.316 1.00 84.62 121 LYS A C 1
ATOM 1004 O O . LYS A 1 121 ? -32.924 31.066 35.687 1.00 84.62 121 LYS A O 1
ATOM 1009 N N . LEU A 1 122 ? -34.691 32.440 35.876 1.00 83.44 122 LEU A N 1
ATOM 1010 C CA . LEU A 1 122 ? -34.152 33.242 36.985 1.00 83.44 122 LEU A CA 1
ATOM 1011 C C . LEU A 1 122 ? -34.113 32.470 38.314 1.00 83.44 122 LEU A C 1
ATOM 1013 O O . LEU A 1 122 ? -33.344 32.842 39.205 1.00 83.44 122 LEU A O 1
ATOM 1017 N N . GLY A 1 123 ? -34.854 31.363 38.407 1.00 83.88 123 GLY A N 1
ATOM 1018 C CA . GLY A 1 123 ? -34.971 30.547 39.612 1.00 83.88 123 GLY A CA 1
ATOM 1019 C C . GLY A 1 123 ? -36.004 31.090 40.596 1.00 83.88 123 GLY A C 1
ATOM 1020 O O . GLY A 1 123 ? -35.886 30.831 41.791 1.00 83.88 123 GLY A O 1
ATOM 1021 N N . ASP A 1 124 ? -36.983 31.845 40.095 1.00 86.56 124 ASP A N 1
ATOM 1022 C CA . ASP A 1 124 ? -38.085 32.398 40.885 1.00 86.56 124 ASP A CA 1
ATOM 1023 C C . ASP A 1 124 ? -39.191 31.346 41.139 1.00 86.56 124 ASP A C 1
ATOM 1025 O O . ASP A 1 124 ? -40.030 31.552 42.011 1.00 86.56 124 ASP A O 1
ATOM 1029 N N . LEU A 1 125 ? -39.158 30.206 40.426 1.00 88.25 125 LEU A N 1
ATOM 1030 C CA . LEU A 1 125 ? -40.111 29.092 40.545 1.00 88.25 125 LEU A CA 1
ATOM 1031 C C . LEU A 1 125 ? -39.431 27.767 40.932 1.00 88.25 125 LEU A C 1
ATOM 1033 O O . LEU A 1 125 ? -38.362 27.416 40.421 1.00 88.25 125 LEU A O 1
ATOM 1037 N N . GLU A 1 126 ? -40.097 26.990 41.785 1.00 90.12 126 GLU A N 1
ATOM 1038 C CA . GLU A 1 126 ? -39.841 25.571 42.047 1.00 90.12 126 GLU A CA 1
ATOM 1039 C C . GLU A 1 126 ? -40.848 24.681 41.295 1.00 90.12 126 GLU A C 1
ATOM 1041 O O . GLU A 1 126 ? -41.890 25.137 40.825 1.00 90.12 126 GLU A O 1
ATOM 1046 N N . LEU A 1 127 ? -40.619 23.358 41.258 1.00 89.06 127 LEU A N 1
ATOM 1047 C CA . LEU A 1 127 ? -41.588 22.444 40.636 1.00 89.06 127 LEU A CA 1
ATOM 1048 C C . LEU A 1 127 ? -42.973 22.519 41.280 1.00 89.06 127 LEU A C 1
ATOM 1050 O O . LEU A 1 127 ? -43.953 22.293 40.588 1.00 89.06 127 LEU A O 1
ATOM 1054 N N . LYS A 1 128 ? -43.076 22.794 42.590 1.00 87.62 128 LYS A N 1
ATOM 1055 C CA . LYS A 1 128 ? -44.381 22.868 43.277 1.00 87.62 128 LYS A CA 1
ATOM 1056 C C . LYS A 1 128 ? -45.229 24.042 42.776 1.00 87.62 128 LYS A C 1
ATOM 1058 O O . LYS A 1 128 ? -46.446 23.902 42.730 1.00 87.62 128 LYS A O 1
ATOM 1063 N N . ASP A 1 129 ? -44.573 25.136 42.390 1.00 89.75 129 ASP A N 1
ATOM 1064 C CA . ASP A 1 129 ? -45.211 26.394 42.001 1.00 89.75 129 ASP A CA 1
ATOM 1065 C C . ASP A 1 129 ? -45.851 26.268 40.609 1.00 89.75 129 ASP A C 1
ATOM 1067 O O . ASP A 1 129 ? -46.795 26.975 40.280 1.00 89.75 129 ASP A O 1
ATOM 1071 N N . LEU A 1 130 ? -45.457 25.249 39.829 1.00 87.94 130 LEU A N 1
ATOM 1072 C CA . LEU A 1 130 ? -46.126 24.886 38.577 1.00 87.94 130 LEU A CA 1
ATOM 1073 C C . LEU A 1 130 ? -47.606 24.512 38.754 1.00 87.94 130 LEU A C 1
ATOM 1075 O O . LEU A 1 130 ? -48.324 24.507 37.761 1.00 87.94 130 LEU A O 1
ATOM 1079 N N . TYR A 1 131 ? -48.068 24.184 39.969 1.00 87.00 131 TYR A N 1
ATOM 1080 C CA . TYR A 1 131 ? -49.498 23.977 40.228 1.00 87.00 131 TYR A CA 1
ATOM 1081 C C . TYR A 1 131 ? -50.303 25.284 40.164 1.00 87.00 131 TYR A C 1
ATOM 1083 O O . TYR A 1 131 ? -51.434 25.270 39.693 1.00 87.00 131 TYR A O 1
ATOM 1091 N N . ASP A 1 132 ? -49.728 26.393 40.628 1.00 84.62 132 ASP A N 1
ATOM 1092 C CA . ASP A 1 132 ? -50.420 27.685 40.678 1.00 84.62 132 ASP A CA 1
ATOM 1093 C C . ASP A 1 132 ? -50.105 28.536 39.435 1.00 84.62 132 ASP A C 1
ATOM 1095 O O . ASP A 1 132 ? -50.988 29.209 38.907 1.00 84.62 132 ASP A O 1
ATOM 1099 N N . ASP A 1 133 ? -48.871 28.462 38.922 1.00 84.31 133 ASP A N 1
ATOM 1100 C CA . ASP A 1 133 ? -48.399 29.310 37.818 1.00 84.31 133 ASP A CA 1
ATOM 1101 C C . ASP A 1 133 ? -48.276 28.569 36.474 1.00 84.31 133 ASP A C 1
ATOM 1103 O O . ASP A 1 133 ? -48.330 29.179 35.404 1.00 84.31 133 ASP A O 1
ATOM 1107 N N . GLY A 1 134 ? -48.100 27.245 36.503 1.00 84.69 134 GLY A N 1
ATOM 1108 C CA . GLY A 1 134 ? -47.762 26.431 35.329 1.00 84.69 134 GLY A CA 1
ATOM 1109 C C . GLY A 1 134 ? -48.914 25.611 34.747 1.00 84.69 134 GLY A C 1
ATOM 1110 O O . GLY A 1 134 ? -48.761 25.067 33.653 1.00 84.69 134 GLY A O 1
ATOM 1111 N N . THR A 1 135 ? -50.053 25.515 35.433 1.00 89.19 135 THR A N 1
ATOM 1112 C CA . THR A 1 135 ? -51.203 24.709 35.008 1.00 89.19 135 THR A CA 1
ATOM 1113 C C . THR A 1 135 ? -52.510 25.465 35.199 1.00 89.19 135 THR A C 1
ATOM 1115 O O . THR A 1 135 ? -52.658 26.242 36.136 1.00 89.19 135 THR A O 1
ATOM 1118 N N . GLY A 1 136 ? -53.481 25.224 34.320 1.00 90.69 136 GLY A N 1
ATOM 1119 C CA . GLY A 1 136 ? -54.798 25.852 34.419 1.00 90.69 136 GLY A CA 1
ATOM 1120 C C . GLY A 1 136 ? -55.785 25.297 33.401 1.00 90.69 136 GLY A C 1
ATOM 1121 O O . GLY A 1 136 ? -55.408 24.537 32.503 1.00 90.69 136 GLY A O 1
ATOM 1122 N N . LYS A 1 137 ? -57.063 25.660 33.541 1.00 91.81 137 LYS A N 1
ATOM 1123 C CA . LYS A 1 137 ? -58.089 25.280 32.562 1.00 91.81 137 LYS A CA 1
ATOM 1124 C C . LYS A 1 137 ? -57.930 26.091 31.283 1.00 91.81 137 LYS A C 1
ATOM 1126 O O . LYS A 1 137 ? -57.747 27.310 31.340 1.00 91.81 137 LYS A O 1
ATOM 1131 N N . MET A 1 138 ? -58.104 25.451 30.127 1.00 91.19 138 MET A N 1
ATOM 1132 C CA . MET A 1 138 ? -58.046 26.149 28.836 1.00 91.19 138 MET A CA 1
ATOM 1133 C C . MET A 1 138 ? -59.117 27.246 28.731 1.00 91.19 138 MET A C 1
ATOM 1135 O O . MET A 1 138 ? -58.838 28.342 28.247 1.00 91.19 138 MET A O 1
ATOM 1139 N N . ALA A 1 139 ? -60.321 27.002 29.262 1.00 88.62 139 ALA A N 1
ATOM 1140 C CA . ALA A 1 139 ? -61.393 27.999 29.315 1.00 88.62 139 ALA A CA 1
ATOM 1141 C C . ALA A 1 139 ? -61.002 29.282 30.079 1.00 88.62 139 ALA A C 1
ATOM 1143 O O . ALA A 1 139 ? -61.414 30.380 29.701 1.00 88.62 139 ALA A O 1
ATOM 1144 N N . GLU A 1 140 ? -60.190 29.158 31.132 1.00 88.62 140 GLU A N 1
ATOM 1145 C CA . GLU A 1 140 ? -59.692 30.295 31.913 1.00 88.62 140 GLU A CA 1
ATOM 1146 C C . GLU A 1 140 ? -58.549 31.003 31.182 1.00 88.62 140 GLU A C 1
ATOM 1148 O O . GLU A 1 140 ? -58.563 32.231 31.078 1.00 88.62 140 GLU A O 1
ATOM 1153 N N . TYR A 1 141 ? -57.621 30.244 30.588 1.00 86.81 141 TYR A N 1
ATOM 1154 C CA . TYR A 1 141 ? -56.530 30.777 29.763 1.00 86.81 141 TYR A CA 1
ATOM 1155 C C . TYR A 1 141 ? -57.046 31.668 28.618 1.00 86.81 141 TYR A C 1
ATOM 1157 O O . TYR A 1 141 ? -56.509 32.751 28.363 1.00 86.81 141 TYR A O 1
ATOM 1165 N N . PHE A 1 142 ? -58.146 31.262 27.980 1.00 88.50 142 PHE A N 1
ATOM 1166 C CA . PHE A 1 142 ? -58.778 32.005 26.888 1.00 88.50 142 PHE A CA 1
ATOM 1167 C C . PHE A 1 142 ? -59.855 33.005 27.327 1.00 88.50 142 PHE A C 1
ATOM 1169 O O . PHE A 1 142 ? -60.400 33.721 26.485 1.00 88.50 142 PHE A O 1
ATOM 1176 N N . SER A 1 143 ? -60.140 33.123 28.629 1.00 84.50 143 SER A N 1
ATOM 1177 C CA . SER A 1 143 ? -61.195 34.009 29.151 1.00 84.50 143 SER A CA 1
ATOM 1178 C C . SER A 1 143 ? -60.970 35.497 28.839 1.00 84.50 143 SER A C 1
ATOM 1180 O O . SER A 1 143 ? -61.925 36.269 28.776 1.00 84.50 143 SER A O 1
ATOM 1182 N N . ILE A 1 144 ? -59.715 35.879 28.589 1.00 81.88 144 ILE A N 1
ATOM 1183 C CA . ILE A 1 144 ? -59.281 37.240 28.247 1.00 81.88 144 ILE A CA 1
ATOM 1184 C C . ILE A 1 144 ? -59.697 37.643 26.818 1.00 81.88 144 ILE A C 1
ATOM 1186 O O . ILE A 1 144 ? -59.797 38.834 26.526 1.00 81.88 144 ILE A O 1
ATOM 1190 N N . LEU A 1 145 ? -59.968 36.683 25.924 1.00 83.56 145 LEU A N 1
ATOM 1191 C CA . LEU A 1 145 ? -60.458 36.973 24.572 1.00 83.56 145 LEU A CA 1
ATOM 1192 C C . LEU A 1 145 ? -61.924 37.428 24.633 1.00 83.56 145 LEU A C 1
ATOM 1194 O O . LEU A 1 145 ? -62.736 36.769 25.287 1.00 83.56 145 LEU A O 1
ATOM 1198 N N . SER A 1 146 ? -62.277 38.518 23.943 1.00 81.31 146 SER A N 1
ATOM 1199 C CA . SER A 1 146 ? -63.667 38.994 23.859 1.00 81.31 146 SER A CA 1
ATOM 1200 C C . SER A 1 146 ? -64.566 37.994 23.119 1.00 81.31 146 SER A C 1
ATOM 1202 O O . SER A 1 146 ? -64.084 37.183 22.329 1.00 81.31 146 SER A O 1
ATOM 1204 N N . GLU A 1 147 ? -65.883 38.053 23.342 1.00 77.56 147 GLU A N 1
ATOM 1205 C CA . GLU A 1 147 ? -66.840 37.185 22.630 1.00 77.56 147 GLU A CA 1
ATOM 1206 C C . GLU A 1 147 ? -66.751 37.349 21.104 1.00 77.56 147 GLU A C 1
ATOM 1208 O O . GLU A 1 147 ? -66.809 36.362 20.375 1.00 77.56 147 GLU A O 1
ATOM 1213 N N . GLU A 1 148 ? -66.512 38.575 20.628 1.00 75.81 148 GLU A N 1
ATOM 1214 C CA . GLU A 1 148 ? -66.289 38.882 19.208 1.00 75.81 148 GLU A CA 1
ATOM 1215 C C . GLU A 1 148 ? -65.078 38.131 18.636 1.00 75.81 148 GLU A C 1
ATOM 1217 O O . GLU A 1 148 ? -65.128 37.659 17.503 1.00 75.81 148 GLU A O 1
ATOM 1222 N N . ARG A 1 149 ? -64.014 37.970 19.435 1.00 78.25 149 ARG A N 1
ATOM 1223 C CA . ARG A 1 149 ? -62.781 37.265 19.049 1.00 78.25 149 ARG A CA 1
ATOM 1224 C C . ARG A 1 149 ? -62.904 35.750 19.103 1.00 78.25 149 ARG A C 1
ATOM 1226 O O . ARG A 1 149 ? -62.148 35.064 18.437 1.00 78.25 149 ARG A O 1
ATOM 1233 N N . ARG A 1 150 ? -63.855 35.209 19.866 1.00 76.81 150 ARG A N 1
ATOM 1234 C CA . ARG A 1 150 ? -64.098 33.756 19.923 1.00 76.81 150 ARG A CA 1
ATOM 1235 C C . ARG A 1 150 ? -65.011 33.257 18.800 1.00 76.81 150 ARG A C 1
ATOM 1237 O O . ARG A 1 150 ? -65.173 32.050 18.636 1.00 76.81 150 ARG A O 1
ATOM 1244 N N . ALA A 1 151 ? -65.619 34.152 18.020 1.00 71.12 151 ALA A N 1
ATOM 1245 C CA . ALA A 1 151 ? -66.514 33.775 16.933 1.00 71.12 151 ALA A CA 1
ATOM 1246 C C . ALA A 1 151 ? -65.749 33.131 15.759 1.00 71.12 151 ALA A C 1
ATOM 1248 O O . ALA A 1 151 ? -64.759 33.666 15.268 1.00 71.12 151 ALA A O 1
ATOM 1249 N N . ALA A 1 152 ? -66.253 32.002 15.247 1.00 59.34 152 ALA A N 1
ATOM 1250 C CA . ALA A 1 152 ? -65.609 31.176 14.213 1.00 59.34 152 ALA A CA 1
ATOM 1251 C C . ALA A 1 152 ? -65.483 31.817 12.805 1.00 59.34 152 ALA A C 1
ATOM 1253 O O . ALA A 1 152 ? -65.174 31.113 11.847 1.00 59.34 152 ALA A O 1
ATOM 1254 N N . SER A 1 153 ? -65.765 33.116 12.649 1.00 59.34 153 SER A N 1
ATOM 1255 C CA . SER A 1 153 ? -65.796 33.837 11.364 1.00 59.34 153 SER A CA 1
ATOM 1256 C C . SER A 1 153 ? -64.597 34.760 11.112 1.00 59.34 153 SER A C 1
ATOM 1258 O O . SER A 1 153 ? -64.563 35.424 10.075 1.00 59.34 153 SER A O 1
ATOM 1260 N N . LEU A 1 154 ? -63.635 34.851 12.034 1.00 61.72 154 LEU A N 1
ATOM 1261 C CA . LEU A 1 154 ? -62.436 35.674 11.855 1.00 61.72 154 LEU A CA 1
ATOM 1262 C C . LEU A 1 154 ? -61.391 34.914 11.033 1.00 61.72 154 LEU A C 1
ATOM 1264 O O . LEU A 1 154 ? -61.014 33.804 11.379 1.00 61.72 154 LEU A O 1
ATOM 1268 N N . THR A 1 155 ? -60.928 35.508 9.930 1.00 65.25 155 THR A N 1
ATOM 1269 C CA . THR A 1 155 ? -59.964 34.868 9.015 1.00 65.25 155 THR A CA 1
ATOM 1270 C C . THR A 1 155 ? -58.518 35.319 9.235 1.00 65.25 155 THR A C 1
ATOM 1272 O O . THR A 1 155 ? -57.643 34.875 8.503 1.00 65.25 155 THR A O 1
ATOM 1275 N N . HIS A 1 156 ? -58.259 36.228 10.182 1.00 74.44 156 HIS A N 1
ATOM 1276 C CA . HIS A 1 156 ? -56.923 36.763 10.467 1.00 74.44 156 HIS A CA 1
ATOM 1277 C C . HIS A 1 156 ? -56.761 36.988 11.980 1.00 74.44 156 HIS A C 1
ATOM 1279 O O . HIS A 1 156 ? -57.410 37.894 12.508 1.00 74.44 156 HIS A O 1
ATOM 1285 N N . PRO A 1 157 ? -55.939 36.190 12.686 1.00 78.69 157 PRO A N 1
ATOM 1286 C CA . PRO A 1 157 ? -55.672 36.408 14.108 1.00 78.69 157 PRO A CA 1
ATOM 1287 C C . PRO A 1 157 ? -54.842 37.680 14.341 1.00 78.69 157 PRO A C 1
ATOM 1289 O O . PRO A 1 157 ? -53.955 38.012 13.553 1.00 78.69 157 PRO A O 1
ATOM 1292 N N . GLU A 1 158 ? -55.093 38.372 15.453 1.00 77.38 158 GLU A N 1
ATOM 1293 C CA . GLU A 1 158 ? -54.332 39.556 15.883 1.00 77.38 158 GLU A CA 1
ATOM 1294 C C . GLU A 1 158 ? -53.345 39.252 17.020 1.00 77.38 158 GLU A C 1
ATOM 1296 O O . GLU A 1 158 ? -52.468 40.065 17.324 1.00 77.38 158 GLU A O 1
ATOM 1301 N N . SER A 1 159 ? -53.451 38.076 17.646 1.00 79.88 159 SER A N 1
ATOM 1302 C CA . SER A 1 159 ? -52.534 37.633 18.699 1.00 79.88 159 SER A CA 1
ATOM 1303 C C . SER A 1 159 ? -52.242 36.132 18.642 1.00 79.88 159 SER A C 1
ATOM 1305 O O . SER A 1 159 ? -53.050 35.337 18.162 1.00 79.88 159 SER A O 1
ATOM 1307 N N . ARG A 1 160 ? -51.093 35.727 19.208 1.00 82.19 160 ARG A N 1
ATOM 1308 C CA . ARG A 1 160 ? -50.694 34.310 19.323 1.00 82.19 160 ARG A CA 1
ATOM 1309 C C . ARG A 1 160 ? -51.744 33.492 20.086 1.00 82.19 160 ARG A C 1
ATOM 1311 O O . ARG A 1 160 ? -52.118 32.414 19.647 1.00 82.19 160 ARG A O 1
ATOM 1318 N N . ARG A 1 161 ? -52.299 34.055 21.166 1.00 85.00 161 ARG A N 1
ATOM 1319 C CA . ARG A 1 161 ? -53.345 33.418 21.982 1.00 85.00 161 ARG A CA 1
ATOM 1320 C C . ARG A 1 161 ? -54.674 33.244 21.230 1.00 85.00 161 ARG A C 1
ATOM 1322 O O . ARG A 1 161 ? -55.376 32.270 21.464 1.00 85.00 161 ARG A O 1
ATOM 1329 N N . GLU A 1 162 ? -55.031 34.167 20.335 1.00 85.81 162 GLU A N 1
ATOM 1330 C CA . GLU A 1 162 ? -56.215 34.031 19.467 1.00 85.81 162 GLU A CA 1
ATOM 1331 C C . GLU A 1 162 ? -56.021 32.916 18.431 1.00 85.81 162 GLU A C 1
ATOM 1333 O O . GLU A 1 162 ? -56.925 32.112 18.214 1.00 85.81 162 GLU A O 1
ATOM 1338 N N . ALA A 1 163 ? -54.825 32.811 17.841 1.00 87.31 163 ALA A N 1
ATOM 1339 C CA . ALA A 1 163 ? -54.486 31.698 16.957 1.00 87.31 163 ALA A CA 1
ATOM 1340 C C . ALA A 1 163 ? -54.546 30.344 17.690 1.00 87.31 163 ALA A C 1
ATOM 1342 O O . ALA A 1 163 ? -55.208 29.426 17.207 1.00 87.31 163 ALA A O 1
ATOM 1343 N N . GLU A 1 164 ? -53.947 30.242 18.885 1.00 90.00 164 GLU A N 1
ATOM 1344 C CA . GLU A 1 164 ? -54.048 29.057 19.754 1.00 90.00 164 GLU A CA 1
ATOM 1345 C C . GLU A 1 164 ? -55.508 28.685 20.053 1.00 90.00 164 GLU A C 1
ATOM 1347 O O . GLU A 1 164 ? -55.869 27.514 19.955 1.00 90.00 164 GLU A O 1
ATOM 1352 N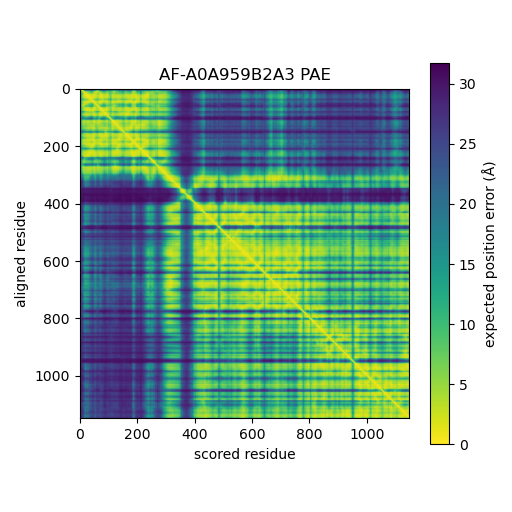 N . PHE A 1 165 ? -56.357 29.668 20.384 1.00 90.19 165 PHE A N 1
ATOM 1353 C CA . PHE A 1 165 ? -57.771 29.436 20.693 1.00 90.19 165 PHE A CA 1
ATOM 1354 C C . PHE A 1 165 ? -58.493 28.747 19.538 1.00 90.19 165 PHE A C 1
ATOM 1356 O O . PHE A 1 165 ? -59.094 27.699 19.744 1.00 90.19 165 PHE A O 1
ATOM 1363 N N . HIS A 1 166 ? -58.412 29.298 18.325 1.00 89.38 166 HIS A N 1
ATOM 1364 C CA . HIS A 1 166 ? -59.125 28.732 17.179 1.00 89.38 166 HIS A CA 1
ATOM 1365 C C . HIS A 1 166 ? -58.583 27.362 16.758 1.00 89.38 166 HIS A C 1
ATOM 1367 O O . HIS A 1 166 ? -59.366 26.501 16.354 1.00 89.38 166 HIS A O 1
ATOM 1373 N N . ILE A 1 167 ? -57.271 27.135 16.889 1.00 91.31 167 ILE A N 1
ATOM 1374 C CA . ILE A 1 167 ? -56.655 25.826 16.639 1.00 91.31 167 ILE A CA 1
ATOM 1375 C C . ILE A 1 167 ? -57.170 24.790 17.645 1.00 91.31 167 ILE A C 1
ATOM 1377 O O . ILE A 1 167 ? -57.562 23.691 17.251 1.00 91.31 167 ILE A O 1
ATOM 1381 N N . ILE A 1 168 ? -57.195 25.130 18.936 1.00 91.44 168 ILE A N 1
ATOM 1382 C CA . ILE A 1 168 ? -57.617 24.201 19.989 1.00 91.44 168 ILE A CA 1
ATOM 1383 C C . ILE A 1 168 ? -59.131 23.985 19.941 1.00 91.44 168 ILE A C 1
ATOM 1385 O O . ILE A 1 168 ? -59.538 22.835 19.899 1.00 91.44 168 ILE A O 1
ATOM 1389 N N . ASP A 1 169 ? -59.957 25.032 19.855 1.00 89.88 169 ASP A N 1
ATOM 1390 C CA . ASP A 1 169 ? -61.435 24.951 19.847 1.00 89.88 169 ASP A CA 1
ATOM 1391 C C . ASP A 1 169 ? -61.983 24.025 18.751 1.00 89.88 169 ASP A C 1
ATOM 1393 O O . ASP A 1 169 ? -63.011 23.369 18.912 1.00 89.88 169 ASP A O 1
ATOM 1397 N N . LYS A 1 170 ? -61.283 23.952 17.614 1.00 89.69 170 LYS A N 1
ATOM 1398 C CA . LYS A 1 170 ? -61.669 23.084 16.498 1.00 89.69 170 LYS A CA 1
ATOM 1399 C C . LYS A 1 170 ? -61.261 21.628 16.651 1.00 89.69 170 LYS A C 1
ATOM 1401 O O . LYS A 1 170 ? -61.884 20.791 16.001 1.00 89.69 170 LYS A O 1
ATOM 1406 N N . ASN A 1 171 ? -60.249 21.331 17.461 1.00 89.88 171 ASN A N 1
ATOM 1407 C CA . ASN A 1 171 ? -59.671 19.991 17.556 1.00 89.88 171 ASN A CA 1
ATOM 1408 C C . ASN A 1 171 ? -59.866 19.342 18.940 1.00 89.88 171 ASN A C 1
ATOM 1410 O O . ASN A 1 171 ? -59.901 18.119 19.026 1.00 89.88 171 ASN A O 1
ATOM 1414 N N . LEU A 1 172 ? -60.021 20.133 20.007 1.00 91.75 172 LEU A N 1
ATOM 1415 C CA . LEU A 1 172 ? -60.126 19.709 21.406 1.00 91.75 172 LEU A CA 1
ATOM 1416 C C . LEU A 1 172 ? -61.208 20.528 22.138 1.00 91.75 172 LEU A C 1
ATOM 1418 O O . LEU A 1 172 ? -61.433 21.701 21.845 1.00 91.75 172 LEU A O 1
ATOM 1422 N N . ASP A 1 173 ? -61.865 19.936 23.136 1.00 89.88 173 ASP A N 1
ATOM 1423 C CA . ASP A 1 173 ? -62.909 20.618 23.912 1.00 89.88 173 ASP A CA 1
ATOM 1424 C C . ASP A 1 173 ? -62.309 21.519 25.006 1.00 89.88 173 ASP A C 1
ATOM 1426 O O . ASP A 1 173 ? -61.962 21.078 26.101 1.00 89.88 173 ASP A O 1
ATOM 1430 N N . ILE A 1 174 ? -62.243 22.825 24.739 1.00 89.94 174 ILE A N 1
ATOM 1431 C CA . ILE A 1 174 ? -61.690 23.835 25.660 1.00 89.94 174 ILE A CA 1
ATOM 1432 C C . ILE A 1 174 ? -62.326 23.791 27.063 1.00 89.94 174 ILE A C 1
ATOM 1434 O O . ILE A 1 174 ? -61.672 24.162 28.044 1.00 89.94 174 ILE A O 1
ATOM 1438 N N . SER A 1 175 ? -63.581 23.348 27.193 1.00 87.62 175 SER A N 1
ATOM 1439 C CA . SER A 1 175 ? -64.283 23.324 28.483 1.00 87.62 175 SER A CA 1
ATOM 1440 C C . SER A 1 175 ? -63.813 22.202 29.418 1.00 87.62 175 SER A C 1
ATOM 1442 O O . SER A 1 175 ? -63.937 22.331 30.642 1.00 87.62 175 SER A O 1
ATOM 1444 N N . THR A 1 176 ? -63.237 21.136 28.857 1.00 90.38 176 THR A N 1
ATOM 1445 C CA . THR A 1 176 ? -62.807 19.927 29.577 1.00 90.38 176 THR A CA 1
ATOM 1446 C C . THR A 1 176 ? -61.294 19.696 29.528 1.00 90.38 176 THR A C 1
ATOM 1448 O O . THR A 1 176 ? -60.805 18.709 30.074 1.00 90.38 176 THR A O 1
ATOM 1451 N N . TYR A 1 177 ? -60.535 20.610 28.920 1.00 94.62 177 TYR A N 1
ATOM 1452 C CA . TYR A 1 177 ? -59.087 20.496 28.757 1.00 94.62 177 TYR A CA 1
ATOM 1453 C C . TYR A 1 177 ? -58.297 21.452 29.658 1.00 94.62 177 TYR A C 1
ATOM 1455 O O . TYR A 1 177 ? -58.739 22.549 30.024 1.00 94.62 177 TYR A O 1
ATOM 1463 N N . TRP A 1 178 ? -57.078 21.028 29.977 1.00 94.31 178 TRP A N 1
ATOM 1464 C CA . TRP A 1 178 ? -56.103 21.738 30.799 1.00 94.31 178 TRP A CA 1
ATOM 1465 C C . TRP A 1 178 ? -54.807 21.949 30.022 1.00 94.31 178 TRP A C 1
ATOM 1467 O O . TRP A 1 178 ? -54.503 21.187 29.105 1.00 94.31 178 TRP A O 1
ATOM 1477 N N . TYR A 1 179 ? -54.024 22.952 30.417 1.00 93.50 179 TYR A N 1
ATOM 1478 C CA . TYR A 1 179 ? -52.628 23.062 30.001 1.00 93.50 179 TYR A CA 1
ATOM 1479 C C . TYR A 1 179 ? -51.686 22.783 31.170 1.00 93.50 179 TYR A C 1
ATOM 1481 O O . TYR A 1 179 ? -51.970 23.161 32.307 1.00 93.50 179 TYR A O 1
ATOM 1489 N N . LEU A 1 180 ? -50.536 22.192 30.856 1.00 94.06 180 LEU A N 1
ATOM 1490 C CA . LEU A 1 180 ? -49.366 22.070 31.716 1.00 94.06 180 LEU A CA 1
ATOM 1491 C C . LEU A 1 180 ? -48.159 22.668 30.986 1.00 94.06 180 LEU A C 1
ATOM 1493 O O . LEU A 1 180 ? -47.764 22.194 29.923 1.00 94.06 180 LEU A O 1
ATOM 1497 N N . SER A 1 181 ? -47.551 23.690 31.574 1.00 94.00 181 SER A N 1
ATOM 1498 C CA . SER A 1 181 ? -46.375 24.369 31.031 1.00 94.00 181 SER A CA 1
ATOM 1499 C C . SER A 1 181 ? -45.118 23.877 31.734 1.00 94.00 181 SER A C 1
ATOM 1501 O O . SER A 1 181 ? -44.985 24.020 32.951 1.00 94.00 181 SER A O 1
ATOM 1503 N N . ILE A 1 182 ? -44.183 23.315 30.972 1.00 94.56 182 ILE A N 1
ATOM 1504 C CA . ILE A 1 182 ? -42.905 22.816 31.491 1.00 94.56 182 ILE A CA 1
ATOM 1505 C C . ILE A 1 182 ? -41.718 23.422 30.735 1.00 94.56 182 ILE A C 1
ATOM 1507 O O . ILE A 1 182 ? -41.853 23.777 29.562 1.00 94.56 182 ILE A O 1
ATOM 1511 N N . PRO A 1 183 ? -40.540 23.532 31.371 1.00 93.94 183 PRO A N 1
ATOM 1512 C CA . PRO A 1 183 ? -39.361 24.058 30.703 1.00 93.94 183 PRO A CA 1
ATOM 1513 C C . PRO A 1 183 ? -38.763 23.053 29.716 1.00 93.94 183 PRO A C 1
ATOM 1515 O O . PRO A 1 183 ? -38.621 21.868 30.026 1.00 93.94 183 PRO A O 1
ATOM 1518 N N . LEU A 1 184 ? -38.317 23.557 28.566 1.00 92.75 184 LEU A N 1
ATOM 1519 C CA . LEU A 1 184 ? -37.349 22.870 27.716 1.00 92.75 184 LEU A CA 1
ATOM 1520 C C . LEU A 1 184 ? -35.954 23.167 28.262 1.00 92.75 184 LEU A C 1
ATOM 1522 O O . LEU A 1 184 ? -35.518 24.320 28.282 1.00 92.75 184 LEU A O 1
ATOM 1526 N N . ILE A 1 185 ? -35.266 22.131 28.736 1.00 90.75 185 ILE A N 1
ATOM 1527 C CA . ILE A 1 185 ? -33.918 22.244 29.301 1.00 90.75 185 ILE A CA 1
ATOM 1528 C C . ILE A 1 185 ? -32.950 21.513 28.377 1.00 90.75 185 ILE A C 1
ATOM 1530 O O . ILE A 1 185 ? -33.186 20.354 28.037 1.00 90.75 185 ILE A O 1
ATOM 1534 N N . GLN A 1 186 ? -31.865 22.191 28.014 1.00 85.69 186 GLN A N 1
ATOM 1535 C CA . GLN A 1 186 ? -30.756 21.672 27.223 1.00 85.69 186 GLN A CA 1
ATOM 1536 C C . GLN A 1 186 ? -29.455 21.876 28.006 1.00 85.69 186 GLN A C 1
ATOM 1538 O O . GLN A 1 186 ? -29.097 23.014 28.302 1.00 85.69 186 GLN A O 1
ATOM 1543 N N . PHE A 1 187 ? -28.716 20.806 28.313 1.00 82.88 187 PHE A N 1
ATOM 1544 C CA . PHE A 1 187 ? -27.386 20.885 28.950 1.00 82.88 187 PHE A CA 1
ATOM 1545 C C . PHE A 1 187 ? -27.363 21.754 30.225 1.00 82.88 187 PHE A C 1
ATOM 1547 O O . PHE A 1 187 ? -26.422 22.504 30.472 1.00 82.88 187 PHE A O 1
ATOM 1554 N N . ALA A 1 188 ? -28.421 21.635 31.037 1.00 81.44 188 ALA A N 1
ATOM 1555 C CA . ALA A 1 188 ? -28.686 22.430 32.242 1.00 81.44 188 ALA A CA 1
ATOM 1556 C C . ALA A 1 188 ? -28.936 23.936 32.013 1.00 81.44 188 ALA A C 1
ATOM 1558 O O . ALA A 1 188 ? -28.836 24.729 32.949 1.00 81.44 188 ALA A O 1
ATOM 1559 N N . GLU A 1 189 ? -29.310 24.332 30.798 1.00 82.25 189 GLU A N 1
ATOM 1560 C CA . GLU A 1 189 ? -29.759 25.681 30.459 1.00 82.25 189 GLU A CA 1
ATOM 1561 C C . GLU A 1 189 ? -31.208 25.651 29.956 1.00 82.25 189 GLU A C 1
ATOM 1563 O O . GLU A 1 189 ? -31.631 24.713 29.284 1.00 82.25 189 GLU A O 1
ATOM 1568 N N . PHE A 1 190 ? -31.987 26.680 30.290 1.00 87.75 190 PHE A N 1
ATOM 1569 C CA . PHE A 1 190 ? -33.369 26.813 29.827 1.00 87.75 190 PHE A CA 1
ATOM 1570 C C . PHE A 1 190 ? -33.388 27.333 28.389 1.00 87.75 190 PHE A C 1
ATOM 1572 O O . PHE A 1 190 ? -32.780 28.364 28.092 1.00 87.75 190 PHE A O 1
ATOM 1579 N N . ASP A 1 191 ? -34.111 26.642 27.513 1.00 87.88 191 ASP A N 1
ATOM 1580 C CA . ASP A 1 191 ? -34.137 26.919 26.074 1.00 87.88 191 ASP A CA 1
ATOM 1581 C C . ASP A 1 191 ? -35.521 27.286 25.532 1.00 87.88 191 ASP A C 1
ATOM 1583 O O . ASP A 1 191 ? -35.627 27.782 24.414 1.00 87.88 191 ASP A O 1
ATOM 1587 N N . GLY A 1 192 ? -36.573 27.071 26.321 1.00 91.38 192 GLY A N 1
ATOM 1588 C CA . GLY A 1 192 ? -37.943 27.327 25.904 1.00 91.38 192 GLY A CA 1
ATOM 1589 C C . GLY A 1 192 ? -38.987 26.792 26.879 1.00 91.38 192 GLY A C 1
ATOM 1590 O O . GLY A 1 192 ? -38.645 26.352 27.980 1.00 91.38 192 GLY A O 1
ATOM 1591 N N . ILE A 1 193 ? -40.252 26.812 26.460 1.00 92.94 193 ILE A N 1
ATOM 1592 C CA . ILE A 1 193 ? -41.404 26.276 27.199 1.00 92.94 193 ILE A CA 1
ATOM 1593 C C . ILE A 1 193 ? -42.208 25.353 26.283 1.00 92.94 193 ILE A C 1
ATOM 1595 O O . ILE A 1 193 ? -42.492 25.702 25.136 1.00 92.94 193 ILE A O 1
ATOM 1599 N N . ALA A 1 194 ? -42.609 24.201 26.815 1.00 94.88 194 ALA A N 1
ATOM 1600 C CA . ALA A 1 194 ? -43.581 23.310 26.199 1.00 94.88 194 ALA A CA 1
ATOM 1601 C C . ALA A 1 194 ? -44.919 23.423 26.937 1.00 94.88 194 ALA A C 1
ATOM 1603 O O . ALA A 1 194 ? -44.996 23.121 28.132 1.00 94.88 194 ALA A O 1
ATOM 1604 N N . HIS A 1 195 ? -45.964 23.847 26.228 1.00 94.31 195 HIS A N 1
ATOM 1605 C CA . HIS A 1 195 ? -47.336 23.856 26.729 1.00 94.31 195 HIS A CA 1
ATOM 1606 C C . HIS A 1 195 ? -48.050 22.589 26.266 1.00 94.31 195 HIS A C 1
ATOM 1608 O O . HIS A 1 195 ? -48.380 22.444 25.090 1.00 94.31 195 HIS A O 1
ATOM 1614 N N . ILE A 1 196 ? -48.269 21.668 27.197 1.00 95.19 196 ILE A N 1
ATOM 1615 C CA . ILE A 1 196 ? -48.944 20.395 26.959 1.00 95.19 196 ILE A CA 1
ATOM 1616 C C . ILE A 1 196 ? -50.429 20.591 27.253 1.00 95.19 196 ILE A C 1
ATOM 1618 O O . ILE A 1 196 ? -50.795 20.838 28.400 1.00 95.19 196 ILE A O 1
ATOM 1622 N N . VAL A 1 197 ? -51.276 20.477 26.235 1.00 95.12 197 VAL A N 1
ATOM 1623 C CA . VAL A 1 197 ? -52.734 20.588 26.355 1.00 95.12 197 VAL A CA 1
ATOM 1624 C C . VAL A 1 197 ? -53.327 19.185 26.401 1.00 95.12 197 VAL A C 1
ATOM 1626 O O . VAL A 1 197 ? -53.180 18.439 25.437 1.00 95.12 197 VAL A O 1
ATOM 1629 N N . HIS A 1 198 ? -53.976 18.823 27.507 1.00 94.94 198 HIS A N 1
ATOM 1630 C CA . HIS A 1 198 ? -54.445 17.459 27.778 1.00 94.94 198 HIS A CA 1
ATOM 1631 C C . HIS A 1 198 ? -55.826 17.443 28.459 1.00 94.94 198 HIS A C 1
ATOM 1633 O O . HIS A 1 198 ? -56.292 18.462 28.979 1.00 94.94 198 HIS A O 1
ATOM 1639 N N . SER A 1 199 ? -56.486 16.283 28.475 1.00 94.56 199 SER A N 1
ATOM 1640 C CA . SER A 1 199 ? -57.839 16.126 29.024 1.00 94.56 199 SER A CA 1
ATOM 1641 C C . SER A 1 199 ? -57.888 16.279 30.555 1.00 94.56 199 SER A C 1
ATOM 1643 O O . SER A 1 199 ? -56.872 16.152 31.250 1.00 94.56 199 SER A O 1
ATOM 1645 N N . ASP A 1 200 ? -59.085 16.510 31.108 1.00 91.12 200 ASP A N 1
ATOM 1646 C CA . ASP A 1 200 ? -59.336 16.475 32.559 1.00 91.12 200 ASP A CA 1
ATOM 1647 C C . ASP A 1 200 ? -59.003 15.107 33.181 1.00 91.12 200 ASP A C 1
ATOM 1649 O O . ASP A 1 200 ? -58.500 15.045 34.305 1.00 91.12 200 ASP A O 1
ATOM 1653 N N . ALA A 1 201 ? -59.216 14.008 32.446 1.00 88.94 201 ALA A N 1
ATOM 1654 C CA . ALA A 1 201 ? -58.905 12.660 32.919 1.00 88.94 201 ALA A CA 1
ATOM 1655 C C . ALA A 1 201 ? -57.392 12.459 33.106 1.00 88.94 201 ALA A C 1
ATOM 1657 O O . ALA A 1 201 ? -56.959 11.950 34.147 1.00 88.94 201 ALA A O 1
ATOM 1658 N N . ASP A 1 202 ? -56.584 12.934 32.157 1.00 91.12 202 ASP A N 1
ATOM 1659 C CA . ASP A 1 202 ? -55.127 12.930 32.283 1.00 91.12 202 ASP A CA 1
ATOM 1660 C C . ASP A 1 202 ? -54.627 13.974 33.297 1.00 91.12 202 ASP A C 1
ATOM 1662 O O . ASP A 1 202 ? -53.642 13.731 34.005 1.00 91.12 202 ASP A O 1
ATOM 1666 N N . HIS A 1 203 ? -55.346 15.089 33.486 1.00 91.19 203 HIS A N 1
ATOM 1667 C CA . HIS A 1 203 ? -55.004 16.092 34.503 1.00 91.19 203 HIS A CA 1
ATOM 1668 C C . HIS A 1 203 ? -54.981 15.506 35.917 1.00 91.19 203 HIS A C 1
ATOM 1670 O O . HIS A 1 203 ? -54.083 15.821 36.703 1.00 91.19 203 HIS A O 1
ATOM 1676 N N . GLN A 1 204 ? -55.884 14.569 36.229 1.00 87.81 204 GLN A N 1
ATOM 1677 C CA . GLN A 1 204 ? -55.889 13.872 37.523 1.00 87.81 204 GLN A CA 1
ATOM 1678 C C . GLN A 1 204 ? -54.600 13.072 37.795 1.00 87.81 204 GLN A C 1
ATOM 1680 O O . GLN A 1 204 ? -54.329 12.729 38.947 1.00 87.81 204 GLN A O 1
ATOM 1685 N N . ARG A 1 205 ? -53.790 12.779 36.766 1.00 87.00 205 ARG A N 1
ATOM 1686 C CA . ARG A 1 205 ? -52.460 12.150 36.896 1.00 87.00 205 ARG A CA 1
ATOM 1687 C C . ARG A 1 205 ? -51.365 13.186 37.156 1.00 87.00 205 ARG A C 1
ATOM 1689 O O . ARG A 1 205 ? -50.414 12.911 37.901 1.00 87.00 205 ARG A O 1
ATOM 1696 N N . VAL A 1 206 ? -51.511 14.363 36.541 1.00 87.25 206 VAL A N 1
ATOM 1697 C CA . VAL A 1 206 ? -50.614 15.523 36.666 1.00 87.25 206 VAL A CA 1
ATOM 1698 C C . VAL A 1 206 ? -50.670 16.117 38.068 1.00 87.25 206 VAL A C 1
ATOM 1700 O O . VAL A 1 206 ? -49.638 16.550 38.581 1.00 87.25 206 VAL A O 1
ATOM 1703 N N . ILE A 1 207 ? -51.826 16.078 38.728 1.00 89.31 207 ILE A N 1
ATOM 1704 C CA . ILE A 1 207 ? -51.993 16.539 40.110 1.00 89.31 207 ILE A CA 1
ATOM 1705 C C . ILE A 1 207 ? -52.055 15.370 41.097 1.00 89.31 207 ILE A C 1
ATOM 1707 O O . ILE A 1 207 ? -52.378 14.233 40.769 1.00 89.31 207 ILE A O 1
ATOM 1711 N N . ARG A 1 208 ? -51.722 15.639 42.356 1.00 83.69 208 ARG A N 1
ATOM 1712 C CA . ARG A 1 208 ? -51.786 14.683 43.459 1.00 83.69 208 ARG A CA 1
ATOM 1713 C C . ARG A 1 208 ? -52.469 15.324 44.654 1.00 83.69 208 ARG A C 1
ATOM 1715 O O . ARG A 1 208 ? -52.056 16.384 45.125 1.00 83.69 208 ARG A O 1
ATOM 1722 N N . LYS A 1 209 ? -53.460 14.623 45.204 1.00 83.38 209 LYS A N 1
ATOM 1723 C CA . LYS A 1 209 ? -54.096 14.996 46.469 1.00 83.38 209 LYS A CA 1
ATOM 1724 C C . LYS A 1 209 ? -53.212 14.597 47.654 1.00 83.38 209 LYS A C 1
ATOM 1726 O O . LYS A 1 209 ? -52.870 13.421 47.822 1.00 83.38 209 LYS A O 1
ATOM 1731 N N . GLY A 1 210 ? -52.818 15.582 48.453 1.00 76.00 210 GLY A N 1
ATOM 1732 C CA . GLY A 1 210 ? -52.058 15.409 49.685 1.00 76.00 210 GLY A CA 1
ATOM 1733 C C . GLY A 1 210 ? -52.891 14.801 50.817 1.00 76.00 210 GLY A C 1
ATOM 1734 O O . GLY A 1 210 ? -54.120 14.731 50.756 1.00 76.00 210 GLY A O 1
ATOM 1735 N N . LYS A 1 211 ? -52.215 14.356 51.886 1.00 74.88 211 LYS A N 1
ATOM 1736 C CA . LYS A 1 211 ? -52.875 13.831 53.103 1.00 74.88 211 LYS A CA 1
ATOM 1737 C C . LYS A 1 211 ? -53.682 14.902 53.852 1.00 74.88 211 LYS A C 1
ATOM 1739 O O . LYS A 1 211 ? -54.569 14.563 54.623 1.00 74.88 211 LYS A O 1
ATOM 1744 N N . ASP A 1 212 ? -53.363 16.168 53.617 1.00 76.94 212 ASP A N 1
ATOM 1745 C CA . ASP A 1 212 ? -54.032 17.375 54.109 1.00 76.94 212 ASP A CA 1
ATOM 1746 C C . ASP A 1 212 ? -55.246 17.787 53.252 1.00 76.94 212 ASP A C 1
ATOM 1748 O O . ASP A 1 212 ? -55.890 18.796 53.530 1.00 76.94 212 ASP A O 1
ATOM 1752 N N . GLY A 1 213 ? -55.570 17.015 52.209 1.00 76.50 213 GLY A N 1
ATOM 1753 C CA . GLY A 1 213 ? -56.703 17.261 51.321 1.00 76.50 213 GLY A CA 1
ATOM 1754 C C . GLY A 1 213 ? -56.455 18.317 50.242 1.00 76.50 213 GLY A C 1
ATOM 1755 O O . GLY A 1 213 ? -57.337 18.501 49.402 1.00 76.50 213 GLY A O 1
ATOM 1756 N N . ARG A 1 214 ? -55.281 18.964 50.224 1.00 82.50 214 ARG A N 1
ATOM 1757 C CA . ARG A 1 214 ? -54.895 19.949 49.202 1.00 82.50 214 ARG A CA 1
ATOM 1758 C C . ARG A 1 214 ? -54.362 19.254 47.952 1.00 82.50 214 ARG A C 1
ATOM 1760 O O . ARG A 1 214 ? -53.717 18.209 48.042 1.00 82.50 214 ARG A O 1
ATOM 1767 N N . TYR A 1 215 ? -54.641 19.825 46.785 1.00 83.38 215 TYR A N 1
ATOM 1768 C CA . TYR A 1 215 ? -54.036 19.383 45.532 1.00 83.38 215 TYR A CA 1
ATOM 1769 C C . TYR A 1 215 ? -52.681 20.064 45.349 1.00 83.38 215 TYR A C 1
ATOM 1771 O O . TYR A 1 215 ? -52.472 21.191 45.786 1.00 83.38 215 TYR A O 1
ATOM 1779 N N . SER A 1 216 ? -51.746 19.332 44.758 1.00 86.94 216 SER A N 1
ATOM 1780 C CA . SER A 1 216 ? -50.404 19.799 44.418 1.00 86.94 216 SER A CA 1
ATOM 1781 C C . SER A 1 216 ? -49.961 19.094 43.148 1.00 86.94 216 SER A C 1
ATOM 1783 O O . SER A 1 216 ? -50.491 18.030 42.825 1.00 86.94 216 SER A O 1
ATOM 1785 N N . ILE A 1 217 ? -48.977 19.626 42.436 1.00 89.62 217 ILE A N 1
ATOM 1786 C CA . ILE A 1 217 ? -48.476 18.939 41.249 1.00 89.62 217 ILE A CA 1
ATOM 1787 C C . ILE A 1 217 ? -47.799 17.610 41.619 1.00 89.62 217 ILE A C 1
ATOM 1789 O O . ILE A 1 217 ? -47.095 17.478 42.629 1.00 89.62 217 ILE A O 1
ATOM 1793 N N . ASN A 1 218 ? -47.977 16.598 40.778 1.00 90.94 218 ASN A N 1
ATOM 1794 C CA . ASN A 1 218 ? -47.279 15.329 40.880 1.00 90.94 218 ASN A CA 1
ATOM 1795 C C . ASN A 1 218 ? -45.823 15.506 40.428 1.00 90.94 218 ASN A C 1
ATOM 1797 O O . ASN A 1 218 ? -45.440 15.151 39.313 1.00 90.94 218 ASN A O 1
ATOM 1801 N N . LYS A 1 219 ? -44.991 16.034 41.334 1.00 90.25 219 LYS A N 1
ATOM 1802 C CA . LYS A 1 219 ? -43.564 16.329 41.110 1.00 90.25 219 LYS A CA 1
ATOM 1803 C C . LYS A 1 219 ? -42.786 15.180 40.468 1.00 90.25 219 LYS A C 1
ATOM 1805 O O . LYS A 1 219 ? -41.887 15.415 39.669 1.00 90.25 219 LYS A O 1
ATOM 1810 N N . ARG A 1 220 ? -43.127 13.927 40.798 1.00 88.88 220 ARG A N 1
ATOM 1811 C CA . ARG A 1 220 ? -42.460 12.749 40.226 1.00 88.88 220 ARG A CA 1
ATOM 1812 C C . ARG A 1 220 ? -42.800 12.574 38.748 1.00 88.88 220 ARG A C 1
ATOM 1814 O O . ARG A 1 220 ? -41.895 12.322 37.963 1.00 88.88 220 ARG A O 1
ATOM 1821 N N . LEU A 1 221 ? -44.079 12.673 38.388 1.00 90.12 221 LEU A N 1
ATOM 1822 C CA . LEU A 1 221 ? -44.532 12.531 37.005 1.00 90.12 221 LEU A CA 1
ATOM 1823 C C . LEU A 1 221 ? -43.998 13.679 36.148 1.00 90.12 221 LEU A C 1
ATOM 1825 O O . LEU A 1 221 ? -43.284 13.438 35.182 1.00 90.12 221 LEU A O 1
ATOM 1829 N N . VAL A 1 222 ? -44.256 14.918 36.566 1.00 91.50 222 VAL A N 1
ATOM 1830 C CA . VAL A 1 222 ? -43.841 16.120 35.827 1.00 91.50 222 VAL A CA 1
ATOM 1831 C C . VAL A 1 222 ? -42.320 16.210 35.729 1.00 91.50 222 VAL A C 1
ATOM 1833 O O . VAL A 1 222 ? -41.782 16.467 34.657 1.00 91.50 222 VAL A O 1
ATOM 1836 N N . GLY A 1 223 ? -41.601 15.881 36.805 1.00 92.94 223 GLY A N 1
ATOM 1837 C CA . GLY A 1 223 ? -40.145 15.801 36.767 1.00 92.94 223 GLY A CA 1
ATOM 1838 C C . GLY A 1 223 ? -39.606 14.715 35.828 1.00 92.94 223 GLY A C 1
ATOM 1839 O O . GLY A 1 223 ? -38.547 14.903 35.231 1.00 92.94 223 GLY A O 1
ATOM 1840 N N . ASN A 1 224 ? -40.320 13.596 35.658 1.00 92.44 224 ASN A N 1
ATOM 1841 C CA . ASN A 1 224 ? -39.956 12.573 34.676 1.00 92.44 224 ASN A CA 1
ATOM 1842 C C . ASN A 1 224 ? -40.206 13.046 33.239 1.00 92.44 224 ASN A C 1
ATOM 1844 O O . ASN A 1 224 ? -39.365 12.774 32.386 1.00 92.44 224 ASN A O 1
ATOM 1848 N N . ILE A 1 225 ? -41.305 13.765 32.986 1.00 93.75 225 ILE A N 1
ATOM 1849 C CA . ILE A 1 225 ? -41.598 14.350 31.669 1.00 93.75 225 ILE A CA 1
ATOM 1850 C C . ILE A 1 225 ? -40.506 15.356 31.296 1.00 93.75 225 ILE A C 1
ATOM 1852 O O . ILE A 1 225 ? -39.901 15.214 30.239 1.00 93.75 225 ILE A O 1
ATOM 1856 N N . ILE A 1 226 ? -40.170 16.293 32.194 1.00 94.38 226 ILE A N 1
ATOM 1857 C CA . ILE A 1 226 ? -39.106 17.288 31.964 1.00 94.38 226 ILE A CA 1
ATOM 1858 C C . ILE A 1 226 ? -37.781 16.598 31.605 1.00 94.38 226 ILE A C 1
ATOM 1860 O O . ILE A 1 226 ? -37.131 16.966 30.632 1.00 94.38 226 ILE A O 1
ATOM 1864 N N . LYS A 1 227 ? -37.393 15.553 32.347 1.00 92.88 227 LYS A N 1
ATOM 1865 C CA . LYS A 1 227 ? -36.167 14.791 32.057 1.00 92.88 227 LYS A CA 1
ATOM 1866 C C . LYS A 1 227 ? -36.223 14.032 30.736 1.00 92.88 227 LYS A C 1
ATOM 1868 O O . LYS A 1 227 ? -35.202 13.922 30.063 1.00 92.88 227 LYS A O 1
ATOM 1873 N N . ALA A 1 228 ? -37.378 13.465 30.391 1.00 94.19 228 ALA A N 1
ATOM 1874 C CA . ALA A 1 228 ? -37.559 12.772 29.121 1.00 94.19 228 ALA A CA 1
ATOM 1875 C C . ALA A 1 228 ? -37.452 13.760 27.951 1.00 94.19 228 ALA A C 1
ATOM 1877 O O . ALA A 1 228 ? -36.726 13.486 27.002 1.00 94.19 228 ALA A O 1
ATOM 1878 N N . PHE A 1 229 ? -38.073 14.935 28.075 1.00 95.38 229 PHE A N 1
ATOM 1879 C CA . PHE A 1 229 ? -38.007 16.006 27.083 1.00 95.38 229 PHE A CA 1
ATOM 1880 C C . PHE A 1 229 ? -36.571 16.495 26.890 1.00 95.38 229 PHE A C 1
ATOM 1882 O O . PHE A 1 229 ? -36.097 16.547 25.759 1.00 95.38 229 PHE A O 1
ATOM 1889 N N . SER A 1 230 ? -35.836 16.751 27.977 1.00 92.44 230 SER A N 1
ATOM 1890 C CA . SER A 1 230 ? -34.412 17.101 27.895 1.00 92.44 230 SER A CA 1
ATOM 1891 C C . SER A 1 230 ? -33.574 16.026 27.220 1.00 92.44 230 SER A C 1
ATOM 1893 O O . SER A 1 230 ? -32.730 16.349 26.393 1.00 92.44 230 SER A O 1
ATOM 1895 N N . ARG A 1 231 ? -33.826 14.742 27.505 1.00 91.06 231 ARG A N 1
ATOM 1896 C CA . ARG A 1 231 ? -33.098 13.641 26.861 1.00 91.06 231 ARG A CA 1
ATOM 1897 C C . ARG A 1 231 ? -33.340 13.593 25.353 1.00 91.06 231 ARG A C 1
ATOM 1899 O O . ARG A 1 231 ? -32.378 13.417 24.610 1.00 91.06 231 ARG A O 1
ATOM 1906 N N . GLU A 1 232 ? -34.590 13.719 24.908 1.00 93.19 232 GLU A N 1
ATOM 1907 C CA . GLU A 1 232 ? -34.903 13.711 23.474 1.00 93.19 232 GLU A CA 1
ATOM 1908 C C . GLU A 1 232 ? -34.361 14.960 22.775 1.00 93.19 232 GLU A C 1
ATOM 1910 O O . GLU A 1 232 ? -33.809 14.853 21.678 1.00 93.19 232 GLU A O 1
ATOM 1915 N N . TYR A 1 233 ? -34.444 16.119 23.434 1.00 91.00 233 TYR A N 1
ATOM 1916 C CA . TYR A 1 233 ? -33.948 17.377 22.893 1.00 91.00 233 TYR A CA 1
ATOM 1917 C C . TYR A 1 233 ? -32.422 17.379 22.753 1.00 91.00 233 TYR A C 1
ATOM 1919 O O . TYR A 1 233 ? -31.891 17.629 21.675 1.00 91.00 233 TYR A O 1
ATOM 1927 N N . GLU A 1 234 ? -31.701 17.011 23.812 1.00 87.50 234 GLU A N 1
ATOM 1928 C CA . GLU A 1 234 ? -30.239 16.892 23.795 1.00 87.50 234 GLU A CA 1
ATOM 1929 C C . GLU A 1 234 ? -29.768 15.794 22.844 1.00 87.50 234 GLU A C 1
ATOM 1931 O O . GLU A 1 234 ? -28.761 15.969 22.160 1.00 87.50 234 GLU A O 1
ATOM 1936 N N . GLY A 1 235 ? -30.493 14.674 22.778 1.00 85.88 235 GLY A N 1
ATOM 1937 C CA . GLY A 1 235 ? -30.221 13.601 21.827 1.00 85.88 235 GLY A CA 1
ATOM 1938 C C . GLY A 1 235 ? -30.312 14.088 20.384 1.00 85.88 235 GLY A C 1
ATOM 1939 O O . GLY A 1 235 ? -29.390 13.847 19.610 1.00 85.88 235 GLY A O 1
ATOM 1940 N N . LEU A 1 236 ? -31.378 14.820 20.043 1.00 86.75 236 LEU A N 1
ATOM 1941 C CA . LEU A 1 236 ? -31.547 15.393 18.710 1.00 86.75 236 LEU A CA 1
ATOM 1942 C C . LEU A 1 236 ? -30.454 16.418 18.396 1.00 86.75 236 LEU A C 1
ATOM 1944 O O . LEU A 1 236 ? -29.876 16.350 17.321 1.00 86.75 236 LEU A O 1
ATOM 1948 N N . ILE A 1 237 ? -30.104 17.308 19.330 1.00 81.25 237 ILE A N 1
ATOM 1949 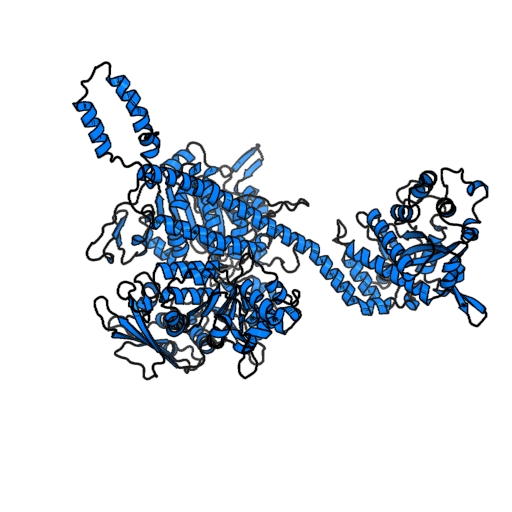C CA . ILE A 1 237 ? -29.035 18.303 19.124 1.00 81.25 237 ILE A CA 1
ATOM 1950 C C . ILE A 1 237 ? -27.693 17.630 18.837 1.00 81.25 237 ILE A C 1
ATOM 1952 O O . ILE A 1 237 ? -27.003 18.027 17.904 1.00 81.25 237 ILE A O 1
ATOM 1956 N N . LEU A 1 238 ? -27.328 16.592 19.594 1.00 76.62 238 LEU A N 1
ATOM 1957 C CA . LEU A 1 238 ? -26.070 15.868 19.381 1.00 76.62 238 LEU A CA 1
ATOM 1958 C C . LEU A 1 238 ? -26.004 15.173 18.015 1.00 76.62 238 LEU A C 1
ATOM 1960 O O . LEU A 1 238 ? -24.902 14.986 17.495 1.00 76.62 238 LEU A O 1
ATOM 1964 N N . ASP A 1 239 ? -27.156 14.797 17.457 1.00 73.44 239 ASP A N 1
ATOM 1965 C CA . ASP A 1 239 ? -27.273 14.230 16.114 1.00 73.44 239 ASP A CA 1
ATOM 1966 C C . ASP A 1 239 ? -27.334 15.334 15.024 1.00 73.44 239 ASP A C 1
ATOM 1968 O O . ASP A 1 239 ? -26.814 15.128 13.928 1.00 73.44 239 ASP A O 1
ATOM 1972 N N . TRP A 1 240 ? -27.913 16.510 15.320 1.00 74.00 240 TRP A N 1
ATOM 1973 C CA . TRP A 1 240 ? -28.156 17.612 14.367 1.00 74.00 240 TRP A CA 1
ATOM 1974 C C . TRP A 1 240 ? -26.966 18.555 14.153 1.00 74.00 240 TRP A C 1
ATOM 1976 O O . TRP A 1 240 ? -26.764 19.044 13.042 1.00 74.00 240 TRP A O 1
ATOM 1986 N N . ASP A 1 241 ? -26.124 18.771 15.173 1.00 59.22 241 ASP A N 1
ATOM 1987 C CA . ASP A 1 241 ? -24.923 19.642 15.134 1.00 59.22 241 ASP A CA 1
ATOM 1988 C C . ASP A 1 241 ? -23.808 19.132 14.177 1.00 59.22 241 ASP A C 1
ATOM 1990 O O . ASP A 1 241 ? -22.661 19.590 14.197 1.00 59.22 241 ASP A O 1
ATOM 1994 N N . LEU A 1 242 ? -24.130 18.145 13.335 1.00 52.47 242 LEU A N 1
ATOM 1995 C CA . LEU A 1 242 ? -23.241 17.426 12.420 1.00 52.47 242 LEU A CA 1
ATOM 1996 C C . LEU A 1 242 ? -23.456 17.768 10.947 1.00 52.47 242 LEU A C 1
ATOM 1998 O O . LEU A 1 242 ? -22.745 17.228 10.096 1.00 52.47 242 LEU A O 1
ATOM 2002 N N . VAL A 1 243 ? -24.388 18.670 10.642 1.00 49.44 243 VAL A N 1
ATOM 2003 C CA . VAL A 1 243 ? -24.673 19.120 9.277 1.00 49.44 243 VAL A CA 1
ATOM 2004 C C . VAL A 1 243 ? -24.219 20.579 9.105 1.00 49.44 243 VAL A C 1
ATOM 2006 O O . VAL A 1 243 ? -24.399 21.416 9.985 1.00 49.44 243 VAL A O 1
ATOM 2009 N N . GLY A 1 244 ? -23.591 20.897 7.970 1.00 54.53 244 GLY A N 1
ATOM 2010 C CA . GLY A 1 244 ? -23.353 22.279 7.527 1.00 54.53 244 GLY A CA 1
ATOM 2011 C C . GLY A 1 244 ? -22.383 23.141 8.360 1.00 54.53 244 GLY A C 1
ATOM 2012 O O . GLY A 1 244 ? -21.330 22.693 8.820 1.00 54.53 244 GLY A O 1
ATOM 2013 N N . ALA A 1 245 ? -22.717 24.432 8.483 1.00 45.28 245 ALA A N 1
ATOM 2014 C CA . ALA A 1 245 ? -21.837 25.527 8.920 1.00 45.28 245 ALA A CA 1
ATOM 2015 C C . ALA A 1 245 ? -21.483 25.558 10.427 1.00 45.28 245 ALA A C 1
ATOM 2017 O O . ALA A 1 245 ? -20.652 26.363 10.844 1.00 45.28 245 ALA A O 1
ATOM 2018 N N . ASN A 1 246 ? -22.059 24.678 11.253 1.00 52.47 246 ASN A N 1
ATOM 2019 C CA . ASN A 1 246 ? -21.855 24.675 12.713 1.00 52.47 246 ASN A CA 1
ATOM 2020 C C . ASN A 1 246 ? -20.620 23.898 13.187 1.00 52.47 246 ASN A C 1
ATOM 2022 O O . ASN A 1 246 ? -20.300 23.887 14.380 1.00 52.47 246 ASN A O 1
ATOM 2026 N N . LYS A 1 247 ? -19.880 23.284 12.256 1.00 53.22 247 LYS A N 1
ATOM 2027 C CA . LYS A 1 247 ? -18.723 22.423 12.540 1.00 53.22 247 LYS A CA 1
ATOM 2028 C C . LYS A 1 247 ? -17.632 23.102 13.386 1.00 53.22 247 LYS A C 1
ATOM 2030 O O . LYS A 1 247 ? -16.904 22.410 14.093 1.00 53.22 247 LYS A O 1
ATOM 2035 N N . GLU A 1 248 ? -17.529 24.429 13.337 1.00 50.19 248 GLU A N 1
ATOM 2036 C CA . GLU A 1 248 ? -16.497 25.215 14.031 1.00 50.19 248 GLU A CA 1
ATOM 2037 C C . GLU A 1 248 ? -16.877 25.624 15.470 1.00 50.19 248 GLU A C 1
ATOM 2039 O O . GLU A 1 248 ? -16.005 26.029 16.240 1.00 50.19 248 GLU A O 1
ATOM 2044 N N . LYS A 1 249 ? -18.147 25.473 15.884 1.00 54.28 249 LYS A N 1
ATOM 2045 C CA . LYS A 1 249 ? -18.645 25.913 17.209 1.00 54.28 249 LYS A CA 1
ATOM 2046 C C . LYS A 1 249 ? -18.875 24.781 18.220 1.00 54.28 249 LYS A C 1
ATOM 2048 O O . LYS A 1 249 ? -19.368 24.998 19.326 1.00 54.28 249 LYS A O 1
ATOM 2053 N N . LYS A 1 250 ? -18.412 23.574 17.887 1.00 57.06 250 LYS A N 1
ATOM 2054 C CA . LYS A 1 250 ? -18.522 22.333 18.678 1.00 57.06 250 LYS A CA 1
ATOM 2055 C C . LYS A 1 250 ? -17.939 22.403 20.099 1.00 57.06 250 LYS A C 1
ATOM 2057 O O . LYS A 1 250 ? -18.348 21.658 20.990 1.00 57.06 250 LYS A O 1
ATOM 2062 N N . THR A 1 251 ? -16.973 23.291 20.337 1.00 57.16 251 THR A N 1
ATOM 2063 C CA . THR A 1 251 ? -16.367 23.513 21.661 1.00 57.16 251 THR A CA 1
ATOM 2064 C C . THR A 1 251 ? -17.356 24.093 22.672 1.00 57.16 251 THR A C 1
ATOM 2066 O O . THR A 1 251 ? -17.158 23.897 23.873 1.00 57.16 251 THR A O 1
ATOM 2069 N N . VAL A 1 252 ? -18.434 24.743 22.219 1.00 61.22 252 VAL A N 1
ATOM 2070 C CA . VAL A 1 252 ? -19.449 25.364 23.081 1.00 61.22 252 VAL A CA 1
ATOM 2071 C C . VAL A 1 252 ? -20.268 24.305 23.826 1.00 61.22 252 VAL A C 1
ATOM 2073 O O . VAL A 1 252 ? -20.403 24.403 25.044 1.00 61.22 252 VAL A O 1
ATOM 2076 N N . VAL A 1 253 ? -20.711 23.236 23.151 1.00 66.19 253 VAL A N 1
ATOM 2077 C CA . VAL A 1 253 ? -21.501 22.144 23.764 1.00 66.19 253 VAL A CA 1
ATOM 2078 C C . VAL A 1 253 ? -20.686 21.370 24.803 1.00 66.19 253 VAL A C 1
ATOM 2080 O O . VAL A 1 253 ? -21.136 21.166 25.931 1.00 66.19 253 VAL A O 1
ATOM 2083 N N . LEU A 1 254 ? -19.447 20.991 24.471 1.00 65.56 254 LEU A N 1
ATOM 2084 C CA . LEU A 1 254 ? -18.544 20.334 25.426 1.00 65.56 254 LEU A CA 1
ATOM 2085 C C . LEU A 1 254 ? -18.205 21.232 26.620 1.00 65.56 254 LEU A C 1
ATOM 2087 O O . LEU A 1 254 ? -18.043 20.735 27.737 1.00 65.56 254 LEU A O 1
ATOM 2091 N N . SER A 1 255 ? -18.076 22.540 26.398 1.00 65.44 255 SER A N 1
ATOM 2092 C CA . SER A 1 255 ? -17.840 23.499 27.479 1.00 65.44 255 SER A CA 1
ATOM 2093 C C . SER A 1 255 ? -19.064 23.608 28.383 1.00 65.44 255 SER A C 1
ATOM 2095 O O . SER A 1 255 ? -18.908 23.510 29.598 1.00 65.44 255 SER A O 1
ATOM 2097 N N . ALA A 1 256 ? -20.267 23.700 27.812 1.00 67.38 256 ALA A N 1
ATOM 2098 C CA . ALA A 1 256 ? -21.524 23.710 28.557 1.00 67.38 256 ALA A CA 1
ATOM 2099 C C . ALA A 1 256 ? -21.697 22.432 29.396 1.00 67.38 256 ALA A C 1
ATOM 2101 O O . ALA A 1 256 ? -21.960 22.525 30.588 1.00 67.38 256 ALA A O 1
ATOM 2102 N N . LEU A 1 257 ? -21.425 21.250 28.832 1.00 71.06 257 LEU A N 1
ATOM 2103 C CA . LEU A 1 257 ? -21.461 19.968 29.553 1.00 71.06 257 LEU A CA 1
ATOM 2104 C C . LEU A 1 257 ? -20.423 19.873 30.683 1.00 71.06 257 LEU A C 1
ATOM 2106 O O . LEU A 1 257 ? -20.701 19.321 31.750 1.00 71.06 257 LEU A O 1
ATOM 2110 N N . LYS A 1 258 ? -19.208 20.394 30.471 1.00 68.19 258 LYS A N 1
ATOM 2111 C CA . LYS A 1 258 ? -18.160 20.426 31.507 1.00 68.19 258 LYS A CA 1
ATOM 2112 C C . LYS A 1 258 ? -18.517 21.385 32.635 1.00 68.19 258 LYS A C 1
ATOM 2114 O O . LYS A 1 258 ? -18.283 21.049 33.792 1.00 68.19 258 LYS A O 1
ATOM 2119 N N . ILE A 1 259 ? -19.100 22.536 32.312 1.00 67.69 259 ILE A N 1
ATOM 2120 C CA . ILE A 1 259 ? -19.638 23.474 33.302 1.00 67.69 259 ILE A CA 1
ATOM 2121 C C . ILE A 1 259 ? -20.779 22.786 34.062 1.00 67.69 259 ILE A C 1
ATOM 2123 O O . ILE A 1 259 ? -20.694 22.640 35.277 1.00 67.69 259 ILE A O 1
ATOM 2127 N N . ALA A 1 260 ? -21.747 22.205 33.351 1.00 67.69 260 ALA A N 1
ATOM 2128 C CA . ALA A 1 260 ? -22.888 21.482 33.909 1.00 67.69 260 ALA A CA 1
ATOM 2129 C C . ALA A 1 260 ? -22.551 20.142 34.605 1.00 67.69 260 ALA A C 1
ATOM 2131 O O . ALA A 1 260 ? -23.451 19.427 35.036 1.00 67.69 260 ALA A O 1
ATOM 2132 N N . SER A 1 261 ? -21.280 19.751 34.703 1.00 67.38 261 SER A N 1
ATOM 2133 C CA . SER A 1 261 ? -20.853 18.567 35.464 1.00 67.38 261 SER A CA 1
ATOM 2134 C C . SER A 1 261 ? -19.815 18.875 36.540 1.00 67.38 261 SER A C 1
ATOM 2136 O O . SER A 1 261 ? -19.509 18.000 37.346 1.00 67.38 261 SER A O 1
ATOM 2138 N N . ARG A 1 262 ? -19.233 20.081 36.559 1.00 63.31 262 ARG A N 1
ATOM 2139 C CA . ARG A 1 262 ? -18.118 20.428 37.461 1.00 63.31 262 ARG A CA 1
ATOM 2140 C C . ARG A 1 262 ? -18.308 21.738 38.204 1.00 63.31 262 ARG A C 1
ATOM 2142 O O . ARG A 1 262 ? -17.726 21.892 39.273 1.00 63.31 262 ARG A O 1
ATOM 2149 N N . ASP A 1 263 ? -19.070 22.668 37.643 1.00 63.00 263 ASP A N 1
ATOM 2150 C CA . ASP A 1 263 ? -19.400 23.920 38.306 1.00 63.00 263 ASP A CA 1
ATOM 2151 C C . ASP A 1 263 ? -20.545 23.676 39.299 1.00 63.00 263 ASP A C 1
ATOM 2153 O O . ASP A 1 263 ? -21.481 22.928 39.015 1.00 63.00 263 ASP A O 1
ATOM 2157 N N . GLU A 1 264 ? -20.459 24.269 40.488 1.00 51.75 264 GLU A N 1
ATOM 2158 C CA . GLU A 1 264 ? -21.537 24.206 41.481 1.00 51.75 264 GLU A CA 1
ATOM 2159 C C . GLU A 1 264 ? -22.647 25.222 41.180 1.00 51.75 264 GLU A C 1
ATOM 2161 O O . GLU A 1 264 ? -23.734 25.135 41.748 1.00 51.75 264 GLU A O 1
ATOM 2166 N N . THR A 1 265 ? -22.401 26.159 40.260 1.00 54.22 265 THR A N 1
ATOM 2167 C CA . THR A 1 265 ? -23.321 27.237 39.897 1.00 54.22 265 THR A CA 1
ATOM 2168 C C . THR A 1 265 ? -24.123 26.901 38.632 1.00 54.22 265 THR A C 1
ATOM 2170 O O . THR A 1 265 ? -23.864 27.388 37.538 1.00 54.22 265 THR A O 1
ATOM 2173 N N . TYR A 1 266 ? -25.161 26.071 38.777 1.00 58.34 266 TYR A N 1
ATOM 2174 C CA . TYR A 1 266 ? -26.202 25.903 37.747 1.00 58.34 266 TYR A CA 1
ATOM 2175 C C . TYR A 1 266 ? -27.109 27.129 37.812 1.00 58.34 266 TYR A C 1
ATOM 2177 O O . TYR A 1 266 ? -28.009 27.209 38.647 1.00 58.34 266 TYR A O 1
ATOM 2185 N N . ILE A 1 267 ? -26.748 28.134 37.023 1.00 56.72 267 ILE A N 1
ATOM 2186 C CA . ILE A 1 267 ? -27.054 29.547 37.241 1.00 56.72 267 ILE A CA 1
ATOM 2187 C C . ILE A 1 267 ? -28.554 29.826 37.476 1.00 56.72 267 ILE A C 1
ATOM 2189 O O . ILE A 1 267 ? -29.359 29.800 36.549 1.00 56.72 267 ILE A O 1
ATOM 2193 N N . GLY A 1 268 ? -28.898 30.185 38.715 1.00 54.50 268 GLY A N 1
ATOM 2194 C CA . GLY A 1 268 ? -30.030 31.035 39.088 1.00 54.50 268 GLY A CA 1
ATOM 2195 C C . GLY A 1 268 ? -29.553 32.449 39.460 1.00 54.50 268 GLY A C 1
ATOM 2196 O O . GLY A 1 268 ? -28.350 32.725 39.573 1.00 54.50 268 GLY A O 1
ATOM 2197 N N . LYS A 1 269 ? -30.488 33.385 39.642 1.00 54.12 269 LYS A N 1
ATOM 2198 C CA . LYS A 1 269 ? -30.187 34.801 39.917 1.00 54.12 269 LYS A CA 1
ATOM 2199 C C . LYS A 1 269 ? -29.317 34.963 41.178 1.00 54.12 269 LYS A C 1
ATOM 2201 O O . LYS A 1 269 ? -29.627 34.435 42.244 1.00 54.12 269 LYS A O 1
ATOM 2206 N N . GLY A 1 270 ? -28.217 35.718 41.071 1.00 55.66 270 GLY A N 1
ATOM 2207 C CA . GLY A 1 270 ? -27.331 36.032 42.206 1.00 55.66 270 GLY A CA 1
ATOM 2208 C C . GLY A 1 270 ? -26.349 34.926 42.623 1.00 55.66 270 GLY A C 1
ATOM 2209 O O . GLY A 1 270 ? -25.875 34.951 43.757 1.00 55.66 270 GLY A O 1
ATOM 2210 N N . GLY A 1 271 ? -26.046 33.963 41.743 1.00 58.47 271 GLY A N 1
ATOM 2211 C CA . GLY A 1 271 ? -25.042 32.914 41.993 1.00 58.47 271 GLY A CA 1
ATOM 2212 C C . GLY A 1 271 ? -25.557 31.707 42.786 1.00 58.47 271 GLY A C 1
ATOM 2213 O O . GLY A 1 271 ? -24.758 30.921 43.288 1.00 58.47 271 GLY A O 1
ATOM 2214 N N . LYS A 1 272 ? -26.881 31.559 42.918 1.00 65.44 272 LYS A N 1
ATOM 2215 C CA . LYS A 1 272 ? -27.530 30.390 43.534 1.00 65.44 272 LYS A CA 1
ATOM 2216 C C . LYS A 1 272 ? -27.871 29.336 42.481 1.00 65.44 272 LYS A C 1
ATOM 2218 O O . LYS A 1 272 ? -28.025 29.667 41.310 1.00 65.44 272 LYS A O 1
ATOM 2223 N N . VAL A 1 273 ? -28.015 28.082 42.906 1.00 71.44 273 VAL A N 1
ATOM 2224 C CA . VAL A 1 273 ? -28.475 26.979 42.048 1.00 71.44 273 VAL A CA 1
ATOM 2225 C C . VAL A 1 273 ? -29.957 27.175 41.718 1.00 71.44 273 VAL A C 1
ATOM 2227 O O . VAL A 1 273 ? -30.751 27.457 42.615 1.00 71.44 273 VAL A O 1
ATOM 2230 N N . ASN A 1 274 ? -30.332 27.036 40.445 1.00 86.38 274 ASN A N 1
ATOM 2231 C CA . ASN A 1 274 ? -31.730 27.079 40.021 1.00 86.38 274 ASN A CA 1
ATOM 2232 C C . ASN A 1 274 ? -32.552 25.952 40.700 1.00 86.38 274 ASN A C 1
ATOM 2234 O O . ASN A 1 274 ? -32.160 24.784 40.585 1.00 86.38 274 ASN A O 1
ATOM 2238 N N . PRO A 1 275 ? -33.689 26.251 41.366 1.00 88.31 275 PRO A N 1
ATOM 2239 C CA . PRO A 1 275 ? -34.423 25.263 42.161 1.00 88.31 275 PRO A CA 1
ATOM 2240 C C . PRO A 1 275 ? -34.943 24.059 41.366 1.00 88.31 275 PRO A C 1
ATOM 2242 O O . PRO A 1 275 ? -34.894 22.931 41.856 1.00 88.31 275 PRO A O 1
ATOM 2245 N N . ILE A 1 276 ? -35.399 24.267 40.125 1.00 89.56 276 ILE A N 1
ATOM 2246 C CA . ILE A 1 276 ? -35.891 23.183 39.260 1.00 89.56 276 ILE A CA 1
ATOM 2247 C C . ILE A 1 276 ? -34.737 22.258 38.859 1.00 89.56 276 ILE A C 1
ATOM 2249 O O . ILE A 1 276 ? -34.876 21.032 38.909 1.00 89.56 276 ILE A O 1
ATOM 2253 N N . LEU A 1 277 ? -33.583 22.825 38.485 1.00 88.19 277 LEU A N 1
ATOM 2254 C CA . LEU A 1 277 ? -32.406 22.040 38.098 1.00 88.19 277 LEU A CA 1
ATOM 2255 C C . LEU A 1 277 ? -31.858 21.209 39.269 1.00 88.19 277 LEU A C 1
ATOM 2257 O O . LEU A 1 277 ? -31.456 20.056 39.064 1.00 88.19 277 LEU A O 1
ATOM 2261 N N . ASP A 1 278 ? -31.877 21.778 40.478 1.00 86.62 278 ASP A N 1
ATOM 2262 C CA . ASP A 1 278 ? -31.453 21.111 41.713 1.00 86.62 278 ASP A CA 1
ATOM 2263 C C . ASP A 1 278 ? -32.416 19.985 42.117 1.00 86.62 278 ASP A C 1
ATOM 2265 O O . ASP A 1 278 ? -31.996 18.836 42.289 1.00 86.62 278 ASP A O 1
ATOM 2269 N N . GLU A 1 279 ? -33.726 20.264 42.164 1.00 89.62 279 GLU A N 1
ATOM 2270 C CA . GLU A 1 279 ? -34.755 19.277 42.523 1.00 89.62 279 GLU A CA 1
ATOM 2271 C C . GLU A 1 279 ? -34.752 18.080 41.554 1.00 89.62 279 GLU A C 1
ATOM 2273 O O . GLU A 1 279 ? -34.886 16.919 41.963 1.00 89.62 279 GLU A O 1
ATOM 2278 N N . LEU A 1 280 ? -34.520 18.341 40.263 1.00 90.31 280 LEU A N 1
ATOM 2279 C CA . LEU A 1 280 ? -34.393 17.311 39.233 1.00 90.31 280 LEU A CA 1
ATOM 2280 C C . LEU A 1 280 ? -33.007 16.658 39.181 1.00 90.31 280 LEU A C 1
ATOM 2282 O O . LEU A 1 280 ? -32.848 15.654 38.481 1.00 90.31 280 LEU A O 1
ATOM 2286 N N . LYS A 1 281 ? -32.029 17.114 39.967 1.00 89.00 281 LYS A N 1
ATOM 2287 C CA . LYS A 1 281 ? -30.690 16.512 40.072 1.00 89.00 281 LYS A CA 1
ATOM 2288 C C . LYS A 1 281 ? -29.925 16.486 38.740 1.00 89.00 281 LYS A C 1
ATOM 2290 O O . LYS A 1 281 ? -29.241 15.501 38.443 1.00 89.00 281 LYS A O 1
ATOM 2295 N N . TYR A 1 282 ? -30.016 17.549 37.937 1.00 86.00 282 TYR A N 1
ATOM 2296 C CA . TYR A 1 282 ? -29.341 17.614 36.629 1.00 86.00 282 TYR A CA 1
ATOM 2297 C C . TYR A 1 282 ? -27.813 17.501 36.734 1.00 86.00 282 TYR A C 1
ATOM 2299 O O . TYR A 1 282 ? -27.212 16.783 35.941 1.00 86.00 282 TYR A O 1
ATOM 2307 N N . ARG A 1 283 ? -27.187 18.086 37.767 1.00 81.69 283 ARG A N 1
ATOM 2308 C CA . ARG A 1 283 ? -25.751 17.898 38.064 1.00 81.69 283 ARG A CA 1
ATOM 2309 C C . ARG A 1 283 ? -25.367 16.421 38.128 1.00 81.69 283 ARG A C 1
ATOM 2311 O O . ARG A 1 283 ? -24.498 15.960 37.402 1.00 81.69 283 ARG A O 1
ATOM 2318 N N . GLN A 1 284 ? -26.057 15.664 38.982 1.00 84.31 284 GLN A N 1
ATOM 2319 C CA . GLN A 1 284 ? -25.786 14.239 39.196 1.00 84.31 284 GLN A CA 1
ATOM 2320 C C . GLN A 1 284 ? -26.056 13.426 37.926 1.00 84.31 284 GLN A C 1
ATOM 2322 O O . GLN A 1 284 ? -25.374 12.435 37.669 1.00 84.31 284 GLN A O 1
ATOM 2327 N N . TYR A 1 285 ? -27.045 13.840 37.128 1.00 85.50 285 TYR A N 1
ATOM 2328 C CA . TYR A 1 285 ? -27.312 13.254 35.820 1.00 85.50 285 TYR A CA 1
ATOM 2329 C C . TYR A 1 285 ? -26.120 13.450 34.869 1.00 85.50 285 TYR A C 1
ATOM 2331 O O . TYR A 1 285 ? -25.575 12.454 34.390 1.00 85.50 285 TYR A O 1
ATOM 2339 N N . TYR A 1 286 ? -25.641 14.679 34.660 1.00 84.38 286 TYR A N 1
ATOM 2340 C CA . TYR A 1 286 ? -24.493 14.915 33.778 1.00 84.38 286 TYR A CA 1
ATOM 2341 C C . TYR A 1 286 ? -23.194 14.336 34.329 1.00 84.38 286 TYR A C 1
ATOM 2343 O O . TYR A 1 286 ? -22.453 13.738 33.563 1.00 84.38 286 TYR A O 1
ATOM 2351 N N . GLU A 1 287 ? -22.930 14.404 35.635 1.00 82.50 287 GLU A N 1
ATOM 2352 C CA . GLU A 1 287 ? -21.766 13.749 36.254 1.00 82.50 287 GLU A CA 1
ATOM 2353 C C . GLU A 1 287 ? -21.763 12.235 35.986 1.00 82.50 287 GLU A C 1
ATOM 2355 O O . GLU A 1 287 ? -20.750 11.665 35.571 1.00 82.50 287 GLU A O 1
ATOM 2360 N N . LYS A 1 288 ? -22.913 11.573 36.166 1.00 85.69 288 LYS A N 1
ATOM 2361 C CA . LYS A 1 288 ? -23.061 10.130 35.929 1.00 85.69 288 LYS A CA 1
ATOM 2362 C C . LYS A 1 288 ? -22.932 9.765 34.448 1.00 85.69 288 LYS A C 1
ATOM 2364 O O . LYS A 1 288 ? -22.417 8.692 34.128 1.00 85.69 288 LYS A O 1
ATOM 2369 N N . HIS A 1 289 ? -23.413 10.629 33.556 1.00 84.19 289 HIS A N 1
ATOM 2370 C CA . HIS A 1 289 ? -23.512 10.362 32.120 1.00 84.19 289 HIS A CA 1
ATOM 2371 C C . HIS A 1 289 ? -22.473 11.113 31.269 1.00 84.19 289 HIS A C 1
ATOM 2373 O O . HIS A 1 289 ? -22.491 10.974 30.049 1.00 84.19 289 HIS A O 1
ATOM 2379 N N . LEU A 1 290 ? -21.511 11.823 31.871 1.00 80.75 290 LEU A N 1
ATOM 2380 C CA . LEU A 1 290 ? -20.520 12.636 31.152 1.00 80.75 290 LEU A CA 1
ATOM 2381 C C . LEU A 1 290 ? -19.774 11.819 30.094 1.00 80.75 290 LEU A C 1
ATOM 2383 O O . LEU A 1 290 ? -19.704 12.219 28.939 1.00 80.75 290 LEU A O 1
ATOM 2387 N N . LYS A 1 291 ? -19.328 10.610 30.456 1.00 78.44 291 LYS A N 1
ATOM 2388 C CA . LYS A 1 291 ? -18.644 9.695 29.528 1.00 78.44 291 LYS A CA 1
ATOM 2389 C C . LYS A 1 291 ? -19.509 9.274 28.337 1.00 78.44 291 LYS A C 1
ATOM 2391 O O . LYS A 1 291 ? -18.969 8.963 27.281 1.00 78.44 291 LYS A O 1
ATOM 2396 N N . TYR A 1 292 ? -20.832 9.197 28.504 1.00 82.56 292 TYR A N 1
ATOM 2397 C CA . TYR A 1 292 ? -21.746 8.896 27.398 1.00 82.56 292 TYR A CA 1
ATOM 2398 C C . TYR A 1 292 ? -21.779 10.061 26.404 1.00 82.56 292 TYR A C 1
ATOM 2400 O O . TYR A 1 292 ? -21.610 9.830 25.209 1.00 82.56 292 TYR A O 1
ATOM 2408 N N . PHE A 1 293 ? -21.923 11.291 26.903 1.00 76.69 293 PHE A N 1
ATOM 2409 C CA . PHE A 1 293 ? -21.926 12.498 26.078 1.00 76.69 293 PHE A CA 1
ATOM 2410 C C . PHE A 1 293 ? -20.573 12.745 25.401 1.00 76.69 293 PHE A C 1
ATOM 2412 O O . PHE A 1 293 ? -20.540 12.979 24.198 1.00 76.69 293 PHE A O 1
ATOM 2419 N N . GLU A 1 294 ? -19.462 12.599 26.134 1.00 75.12 294 GLU A N 1
ATOM 2420 C CA . GLU A 1 294 ? -18.102 12.679 25.579 1.00 75.12 294 GLU A CA 1
ATOM 2421 C C . GLU A 1 294 ? -17.911 11.663 24.447 1.00 75.12 294 GLU A C 1
ATOM 2423 O O . GLU A 1 294 ? -17.484 12.026 23.356 1.00 75.12 294 GLU A O 1
ATOM 2428 N N . LYS A 1 295 ? -18.319 10.404 24.653 1.00 75.88 295 LYS A N 1
ATOM 2429 C CA . LYS A 1 295 ? -18.202 9.365 23.623 1.00 75.88 295 LYS A CA 1
ATOM 2430 C C . LYS A 1 295 ? -19.089 9.637 22.406 1.00 75.88 295 LYS A C 1
ATOM 2432 O O . LYS A 1 295 ? -18.650 9.408 21.285 1.00 75.88 295 LYS A O 1
ATOM 2437 N N . ARG A 1 296 ? -20.339 10.071 22.603 1.00 73.25 296 ARG A N 1
ATOM 2438 C CA . ARG A 1 296 ? -21.242 10.430 21.495 1.00 73.25 296 ARG A CA 1
ATOM 2439 C C . ARG A 1 296 ? -20.654 11.568 20.671 1.00 73.25 296 ARG A C 1
ATOM 2441 O O . ARG A 1 296 ? -20.627 11.474 19.451 1.00 73.25 296 ARG A O 1
ATOM 2448 N N . PHE A 1 297 ? -20.109 12.576 21.342 1.00 70.38 297 PHE A N 1
ATOM 2449 C CA . PHE A 1 297 ? -19.413 13.674 20.693 1.00 70.38 297 PHE A CA 1
ATOM 2450 C C . PHE A 1 297 ? -18.192 13.186 19.898 1.00 70.38 297 PHE A C 1
ATOM 2452 O O . PHE A 1 297 ? -18.072 13.515 18.726 1.00 70.38 297 PHE A O 1
ATOM 2459 N N . GLU A 1 298 ? -17.327 12.352 20.487 1.00 69.50 298 GLU A N 1
ATOM 2460 C CA . GLU A 1 298 ? -16.165 11.769 19.793 1.00 69.50 298 GLU A CA 1
ATOM 2461 C C . GLU A 1 298 ? -16.568 10.948 18.558 1.00 69.50 298 GLU A C 1
ATOM 2463 O O . GLU A 1 298 ? -15.946 11.056 17.502 1.00 69.50 298 GLU A O 1
ATOM 2468 N N . GLN A 1 299 ? -17.614 10.123 18.679 1.00 68.38 299 GLN A N 1
ATOM 2469 C CA . GLN A 1 299 ? -18.130 9.317 17.570 1.00 68.38 299 GLN A CA 1
ATOM 2470 C C . GLN A 1 299 ? -18.637 10.197 16.432 1.00 68.38 299 GLN A C 1
ATOM 2472 O O . GLN A 1 299 ? -18.348 9.918 15.271 1.00 68.38 299 GLN A O 1
ATOM 2477 N N . ASN A 1 300 ? -19.356 11.258 16.776 1.00 65.94 300 ASN A N 1
ATOM 2478 C CA . ASN A 1 300 ? -19.957 12.167 15.820 1.00 65.94 300 ASN A CA 1
ATOM 2479 C C . ASN A 1 300 ? -18.906 13.080 15.158 1.00 65.94 300 ASN A C 1
ATOM 2481 O O . ASN A 1 300 ? -18.955 13.305 13.948 1.00 65.94 300 ASN A O 1
ATOM 2485 N N . ASP A 1 301 ? -17.894 13.529 15.906 1.00 65.12 301 ASP A N 1
ATOM 2486 C CA . ASP A 1 301 ? -16.777 14.324 15.383 1.00 65.12 301 ASP A CA 1
ATOM 2487 C C . ASP A 1 301 ? -15.926 13.550 14.364 1.00 65.12 301 ASP A C 1
ATOM 2489 O O . ASP A 1 301 ? -15.410 14.123 13.402 1.00 65.12 301 ASP A O 1
ATOM 2493 N N . ALA A 1 302 ? -15.847 12.226 14.516 1.00 65.88 302 ALA A N 1
ATOM 2494 C CA . ALA A 1 302 ? -15.142 11.368 13.575 1.00 65.88 302 ALA A CA 1
ATOM 2495 C C . ALA A 1 302 ? -15.864 11.216 12.219 1.00 65.88 302 ALA A C 1
ATOM 2497 O O . ALA A 1 302 ? -15.193 10.938 11.222 1.00 65.88 302 ALA A O 1
ATOM 2498 N N . ILE A 1 303 ? -17.192 11.406 12.138 1.00 70.38 303 ILE A N 1
ATOM 2499 C CA . ILE A 1 303 ? -17.996 11.080 10.940 1.00 70.38 303 ILE A CA 1
ATOM 2500 C C . ILE A 1 303 ? -17.522 11.819 9.679 1.00 70.38 303 ILE A C 1
ATOM 2502 O O . ILE A 1 303 ? -17.276 11.138 8.682 1.00 70.38 303 ILE A O 1
ATOM 2506 N N . PRO A 1 304 ? -17.327 13.156 9.664 1.00 71.19 304 PRO A N 1
ATOM 2507 C CA . PRO A 1 304 ? -16.869 13.846 8.458 1.00 71.19 304 PRO A CA 1
ATOM 2508 C C . PRO A 1 304 ? -15.504 13.350 7.975 1.00 71.19 304 PRO A C 1
ATOM 2510 O O . PRO A 1 304 ? -15.291 13.202 6.775 1.00 71.19 304 PRO A O 1
ATOM 2513 N N . GLY A 1 305 ? -14.595 13.046 8.907 1.00 73.25 305 GLY A N 1
ATOM 2514 C CA . GLY A 1 305 ? -13.291 12.482 8.571 1.00 73.25 305 GLY A CA 1
ATOM 2515 C C . GLY A 1 305 ? -13.390 11.064 8.014 1.00 73.25 305 GLY A C 1
ATOM 2516 O O . GLY A 1 305 ? -12.676 10.734 7.069 1.00 73.25 305 GLY A O 1
ATOM 2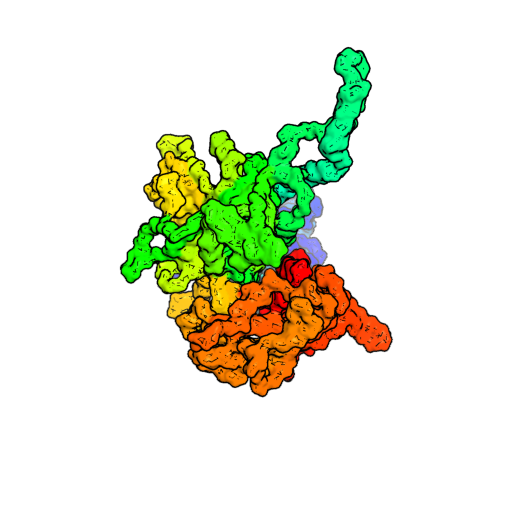517 N N . LEU A 1 306 ? -14.302 10.244 8.542 1.00 74.44 306 LEU A N 1
ATOM 2518 C CA . LEU A 1 306 ? -14.583 8.904 8.023 1.00 74.44 306 LEU A CA 1
ATOM 2519 C C . LEU A 1 306 ? -15.221 8.955 6.626 1.00 74.44 306 LEU A C 1
ATOM 2521 O O . LEU A 1 306 ? -14.823 8.187 5.751 1.00 74.44 306 LEU A O 1
ATOM 2525 N N . LEU A 1 307 ? -16.154 9.884 6.388 1.00 77.56 307 LEU A N 1
ATOM 2526 C CA . LEU A 1 307 ? -16.746 10.125 5.068 1.00 77.56 307 LEU A CA 1
ATOM 2527 C C . LEU A 1 307 ? -15.689 10.595 4.068 1.00 77.56 307 LEU A C 1
ATOM 2529 O O . LEU A 1 307 ? -15.603 10.044 2.972 1.00 77.56 307 LEU A O 1
ATOM 2533 N N . TYR A 1 308 ? -14.835 11.546 4.460 1.00 81.50 308 TYR A N 1
ATOM 2534 C CA . TYR A 1 308 ? -13.714 11.990 3.633 1.00 81.50 308 TYR A CA 1
ATOM 2535 C C . TYR A 1 308 ? -12.784 10.823 3.286 1.00 81.50 308 TYR A C 1
ATOM 2537 O O . TYR A 1 308 ? -12.451 10.634 2.121 1.00 81.50 308 TYR A O 1
ATOM 2545 N N . GLN A 1 309 ? -12.404 9.995 4.264 1.00 80.25 309 GLN A N 1
ATOM 2546 C CA . GLN A 1 309 ? -11.555 8.821 4.030 1.00 80.25 309 GLN A CA 1
ATOM 2547 C C . GLN A 1 309 ? -12.209 7.796 3.101 1.00 80.25 309 GLN A C 1
ATOM 2549 O O . GLN A 1 309 ? -11.536 7.227 2.239 1.00 80.25 309 GLN A O 1
ATOM 2554 N N . GLN A 1 310 ? -13.515 7.565 3.243 1.00 83.31 310 GLN A N 1
ATOM 2555 C CA . GLN A 1 310 ? -14.258 6.677 2.356 1.00 83.31 310 GLN A CA 1
ATOM 2556 C C . GLN A 1 310 ? -14.294 7.222 0.922 1.00 83.31 310 GLN A C 1
ATOM 2558 O O . GLN A 1 310 ? -14.021 6.476 -0.022 1.00 83.31 310 GLN A O 1
ATOM 2563 N N . SER A 1 311 ? -14.573 8.515 0.755 1.00 86.19 311 SER A N 1
ATOM 2564 C CA . SER A 1 311 ? -14.547 9.192 -0.544 1.00 86.19 311 SER A CA 1
ATOM 2565 C C . SER A 1 311 ? -13.150 9.178 -1.161 1.00 86.19 311 SER A C 1
ATOM 2567 O O . SER A 1 311 ? -13.006 8.804 -2.323 1.00 86.19 311 SER A O 1
ATOM 2569 N N . LEU A 1 312 ? -12.108 9.459 -0.373 1.00 87.75 312 LEU A N 1
ATOM 2570 C CA . LEU A 1 312 ? -10.712 9.415 -0.805 1.00 87.75 312 LEU A CA 1
ATOM 2571 C C . LEU A 1 312 ? -10.333 8.017 -1.292 1.00 87.75 312 LEU A C 1
ATOM 2573 O O . LEU A 1 312 ? -9.761 7.866 -2.371 1.00 87.75 312 LEU A O 1
ATOM 2577 N N . LYS A 1 313 ? -10.702 6.978 -0.538 1.00 87.06 313 LYS A N 1
ATOM 2578 C CA . LYS A 1 313 ? -10.469 5.585 -0.928 1.00 87.06 313 LYS A CA 1
ATOM 2579 C C . LYS A 1 313 ? -11.167 5.241 -2.245 1.00 87.06 313 LYS A C 1
ATOM 2581 O O . LYS A 1 313 ? -10.551 4.640 -3.128 1.00 87.06 313 LYS A O 1
ATOM 2586 N N . ASN A 1 314 ? -12.428 5.641 -2.404 1.00 87.88 314 ASN A N 1
ATOM 2587 C CA . ASN A 1 314 ? -13.172 5.443 -3.649 1.00 87.88 314 ASN A CA 1
ATOM 2588 C C . ASN A 1 314 ? -12.529 6.201 -4.817 1.00 87.88 314 ASN A C 1
ATOM 2590 O O . ASN A 1 314 ? -12.430 5.661 -5.924 1.00 87.88 314 ASN A O 1
ATOM 2594 N N . ALA A 1 315 ? -12.046 7.419 -4.572 1.00 91.31 315 ALA A N 1
ATOM 2595 C CA . ALA A 1 315 ? -11.386 8.230 -5.579 1.00 91.31 315 ALA A CA 1
ATOM 2596 C C . ALA A 1 315 ? -10.063 7.604 -6.032 1.00 91.31 315 ALA A C 1
ATOM 2598 O O . ALA A 1 315 ? -9.853 7.436 -7.231 1.00 91.31 315 ALA A O 1
ATOM 2599 N N . ILE A 1 316 ? -9.224 7.158 -5.091 1.00 91.69 316 ILE A N 1
ATOM 2600 C CA . ILE A 1 316 ? -7.979 6.426 -5.366 1.00 91.69 316 ILE A CA 1
ATOM 2601 C C . ILE A 1 316 ? -8.251 5.203 -6.246 1.00 91.69 316 ILE A C 1
ATOM 2603 O O . ILE A 1 316 ? -7.606 5.028 -7.283 1.00 91.69 316 ILE A O 1
ATOM 2607 N N . ILE A 1 317 ? -9.222 4.369 -5.854 1.00 89.56 317 ILE A N 1
ATOM 2608 C CA . ILE A 1 317 ? -9.597 3.168 -6.611 1.00 89.56 317 ILE A CA 1
ATOM 2609 C C . ILE A 1 317 ? -10.020 3.555 -8.031 1.00 89.56 317 ILE A C 1
ATOM 2611 O O . ILE A 1 317 ? -9.535 2.964 -8.992 1.00 89.56 317 ILE A O 1
ATOM 2615 N N . THR A 1 318 ? -10.874 4.568 -8.172 1.00 90.56 318 THR A N 1
ATOM 2616 C CA . THR A 1 318 ? -11.394 5.005 -9.476 1.00 90.56 318 THR A CA 1
ATOM 2617 C C . THR A 1 318 ? -10.283 5.537 -10.385 1.00 90.56 318 THR A C 1
ATOM 2619 O O . THR A 1 318 ? -10.173 5.110 -11.534 1.00 90.56 318 THR A O 1
ATOM 2622 N N . ILE A 1 319 ? -9.420 6.414 -9.863 1.00 91.75 319 ILE A N 1
ATOM 2623 C CA . ILE A 1 319 ? -8.306 7.030 -10.603 1.00 91.75 319 ILE A CA 1
ATOM 2624 C C . ILE A 1 319 ? -7.324 5.972 -11.102 1.00 91.75 319 ILE A C 1
ATOM 2626 O O . ILE A 1 319 ? -6.852 6.039 -12.242 1.00 91.75 319 ILE A O 1
ATOM 2630 N N . LEU A 1 320 ? -7.004 4.989 -10.261 1.00 89.44 320 LEU A N 1
ATOM 2631 C CA . LEU A 1 320 ? -6.112 3.919 -10.669 1.00 89.44 320 LEU A CA 1
ATOM 2632 C C . LEU A 1 320 ? -6.818 2.977 -11.666 1.00 89.44 320 LEU A C 1
ATOM 2634 O O . LEU A 1 320 ? -6.165 2.530 -12.612 1.00 89.44 320 LEU A O 1
ATOM 2638 N N . ILE A 1 321 ? -8.097 2.611 -11.469 1.00 87.25 321 ILE A N 1
ATOM 2639 C CA . ILE A 1 321 ? -8.815 1.696 -12.388 1.00 87.25 321 ILE A CA 1
ATOM 2640 C C . ILE A 1 321 ? -8.809 2.271 -13.804 1.00 87.25 321 ILE A C 1
ATOM 2642 O O . ILE A 1 321 ? -8.541 1.541 -14.762 1.00 87.25 321 ILE A O 1
ATOM 2646 N N . ASP A 1 322 ? -9.034 3.579 -13.921 1.00 83.12 322 ASP A N 1
ATOM 2647 C CA . ASP A 1 322 ? -8.926 4.319 -15.177 1.00 83.12 322 ASP A CA 1
ATOM 2648 C C . ASP A 1 322 ? -7.542 4.135 -15.834 1.00 83.12 322 ASP A C 1
ATOM 2650 O O . ASP A 1 322 ? -7.446 3.813 -17.021 1.00 83.12 322 ASP A O 1
ATOM 2654 N N . SER A 1 323 ? -6.462 4.209 -15.044 1.00 79.81 323 SER A N 1
ATOM 2655 C CA . SER A 1 323 ? -5.088 3.943 -15.506 1.00 79.81 323 SER A CA 1
ATOM 2656 C C . SER A 1 323 ? -4.952 2.571 -16.160 1.00 79.81 323 SER A C 1
ATOM 2658 O O . SER A 1 323 ? -4.440 2.445 -17.273 1.00 79.81 323 SER A O 1
ATOM 2660 N N . PHE A 1 324 ? -5.445 1.524 -15.497 1.00 81.56 324 PHE A N 1
ATOM 2661 C CA . PHE A 1 324 ? -5.336 0.158 -16.004 1.00 81.56 324 PHE A CA 1
ATOM 2662 C C . PHE A 1 324 ? -6.213 -0.085 -17.226 1.00 81.56 324 PHE A C 1
ATOM 2664 O O . PHE A 1 324 ? -5.764 -0.724 -18.184 1.00 81.56 324 PHE A O 1
ATOM 2671 N N . ALA A 1 325 ? -7.434 0.454 -17.230 1.00 81.06 325 ALA A N 1
ATOM 2672 C CA . ALA A 1 325 ? -8.310 0.394 -18.391 1.00 81.06 325 ALA A CA 1
ATOM 2673 C C . ALA A 1 325 ? -7.633 1.027 -19.618 1.00 81.06 325 ALA A C 1
ATOM 2675 O O . ALA A 1 325 ? -7.651 0.445 -20.704 1.00 81.06 325 ALA A O 1
ATOM 2676 N N . HIS A 1 326 ? -6.958 2.161 -19.441 1.00 75.81 326 HIS A N 1
ATOM 2677 C CA . HIS A 1 326 ? -6.257 2.829 -20.529 1.00 75.81 326 HIS A CA 1
ATOM 2678 C C . HIS A 1 326 ? -4.943 2.143 -20.939 1.00 75.81 326 HIS A C 1
ATOM 2680 O O . HIS A 1 326 ? -4.770 1.829 -22.118 1.00 75.81 326 HIS A O 1
ATOM 2686 N N . ASN A 1 327 ? -4.023 1.894 -20.005 1.00 72.62 327 ASN A N 1
ATOM 2687 C CA . ASN A 1 327 ? -2.666 1.426 -20.318 1.00 72.62 327 ASN A CA 1
ATOM 2688 C C . ASN A 1 327 ? -2.646 -0.053 -20.745 1.00 72.62 327 ASN A C 1
ATOM 2690 O O . ASN A 1 327 ? -1.990 -0.431 -21.722 1.00 72.62 327 ASN A O 1
ATOM 2694 N N . VAL A 1 328 ? -3.403 -0.901 -20.043 1.00 78.31 328 VAL A N 1
ATOM 2695 C CA . VAL A 1 328 ? -3.382 -2.353 -20.259 1.00 78.31 328 VAL A CA 1
ATOM 2696 C C . VAL A 1 328 ? -4.468 -2.778 -21.241 1.00 78.31 328 VAL A C 1
ATOM 2698 O O . VAL A 1 328 ? -4.161 -3.426 -22.240 1.00 78.31 328 VAL A O 1
ATOM 2701 N N . SER A 1 329 ? -5.729 -2.415 -20.994 1.00 73.94 329 SER A N 1
ATOM 2702 C CA . SER A 1 329 ? -6.848 -2.911 -21.809 1.00 73.94 329 SER A CA 1
ATOM 2703 C C . SER A 1 329 ? -6.918 -2.231 -23.184 1.00 73.94 329 SER A C 1
ATOM 2705 O O . SER A 1 329 ? -6.826 -2.896 -24.223 1.00 73.94 329 SER A O 1
ATOM 2707 N N . ALA A 1 330 ? -7.030 -0.899 -23.205 1.00 71.12 330 ALA A N 1
ATOM 2708 C CA . ALA A 1 330 ? -7.293 -0.148 -24.431 1.00 71.12 330 ALA A CA 1
ATOM 2709 C C . ALA A 1 330 ? -6.103 -0.144 -25.400 1.00 71.12 330 ALA A C 1
ATOM 2711 O O . ALA A 1 330 ? -6.296 -0.353 -26.595 1.00 71.12 330 ALA A O 1
ATOM 2712 N N . HIS A 1 331 ? -4.880 0.060 -24.907 1.00 72.81 331 HIS A N 1
ATOM 2713 C CA . HIS A 1 331 ? -3.698 0.113 -25.771 1.00 72.81 331 HIS A CA 1
ATOM 2714 C C . HIS A 1 331 ? -3.067 -1.270 -25.968 1.00 72.81 331 HIS A C 1
ATOM 2716 O O . HIS A 1 331 ? -3.021 -1.782 -27.089 1.00 72.81 331 HIS A O 1
ATOM 2722 N N . SER A 1 332 ? -2.636 -1.910 -24.881 1.00 78.50 332 SER A N 1
ATOM 2723 C CA . SER A 1 332 ? -1.777 -3.093 -24.980 1.00 78.50 332 SER A CA 1
ATOM 2724 C C . SER A 1 332 ? -2.531 -4.353 -25.426 1.00 78.50 332 SER A C 1
ATOM 2726 O O . SER A 1 332 ? -2.223 -4.936 -26.467 1.00 78.50 332 SER A O 1
ATOM 2728 N N . LEU A 1 333 ? -3.568 -4.774 -24.693 1.00 82.88 333 LEU A N 1
ATOM 2729 C CA . LEU A 1 333 ? -4.303 -6.012 -24.991 1.00 82.88 333 LEU A CA 1
ATOM 2730 C C . LEU A 1 333 ? -5.074 -5.944 -26.313 1.00 82.88 333 LEU A C 1
ATOM 2732 O O . LEU A 1 333 ? -5.154 -6.947 -27.024 1.00 82.88 333 LEU A O 1
ATOM 2736 N N . THR A 1 334 ? -5.604 -4.774 -26.671 1.00 80.19 334 THR A N 1
ATOM 2737 C CA . THR A 1 334 ? -6.282 -4.577 -27.961 1.00 80.19 334 THR A CA 1
ATOM 2738 C C . THR A 1 334 ? -5.309 -4.752 -29.129 1.00 80.19 334 THR A C 1
ATOM 2740 O O . THR A 1 334 ? -5.615 -5.491 -30.071 1.00 80.19 334 THR A O 1
ATOM 2743 N N . ALA A 1 335 ? -4.112 -4.159 -29.044 1.00 78.25 335 ALA A N 1
ATOM 2744 C CA . ALA A 1 335 ? -3.066 -4.334 -30.050 1.00 78.25 335 ALA A CA 1
ATOM 2745 C C . ALA A 1 335 ? -2.597 -5.797 -30.146 1.00 78.25 335 ALA A C 1
ATOM 2747 O O . ALA A 1 335 ? -2.516 -6.352 -31.245 1.00 78.25 335 ALA A O 1
ATOM 2748 N N . LEU A 1 336 ? -2.361 -6.453 -29.005 1.00 82.69 336 LEU A N 1
ATOM 2749 C CA . LEU A 1 336 ? -1.943 -7.858 -28.966 1.00 82.69 336 LEU A CA 1
ATOM 2750 C C . LEU A 1 336 ? -3.009 -8.803 -29.526 1.00 82.69 336 LEU A C 1
ATOM 2752 O O . LEU A 1 336 ? -2.679 -9.711 -30.285 1.00 82.69 336 LEU A O 1
ATOM 2756 N N . ASN A 1 337 ? -4.288 -8.584 -29.208 1.00 82.81 337 ASN A N 1
ATOM 2757 C CA . ASN A 1 337 ? -5.391 -9.369 -29.763 1.00 82.81 337 ASN A CA 1
ATOM 2758 C C . ASN A 1 337 ? -5.423 -9.272 -31.295 1.00 82.81 337 ASN A C 1
ATOM 2760 O O . ASN A 1 337 ? -5.583 -10.287 -31.977 1.00 82.81 337 ASN A O 1
ATOM 2764 N N . TRP A 1 338 ? -5.229 -8.069 -31.844 1.00 77.62 338 TRP A N 1
ATOM 2765 C CA . TRP A 1 338 ? -5.132 -7.882 -33.289 1.00 77.62 338 TRP A CA 1
ATOM 2766 C C . TRP A 1 338 ? -3.939 -8.653 -33.876 1.00 77.62 338 TRP A C 1
ATOM 2768 O O . TRP A 1 338 ? -4.138 -9.466 -34.781 1.00 77.62 338 TRP A O 1
ATOM 2778 N N . TRP A 1 339 ? -2.728 -8.509 -33.321 1.00 77.38 339 TRP A N 1
ATOM 2779 C CA . TRP A 1 339 ? -1.544 -9.237 -33.809 1.00 77.38 339 TRP A CA 1
ATOM 2780 C C . TRP A 1 339 ? -1.662 -10.753 -33.690 1.00 77.38 339 TRP A C 1
ATOM 2782 O O . TRP A 1 339 ? -1.297 -11.464 -34.626 1.00 77.38 339 TRP A O 1
ATOM 2792 N N . PHE A 1 340 ? -2.203 -11.274 -32.590 1.00 83.25 340 PHE A N 1
ATOM 2793 C CA . PHE A 1 340 ? -2.379 -12.715 -32.425 1.00 83.25 340 PHE A CA 1
ATOM 2794 C C . PHE A 1 340 ? -3.431 -13.287 -33.371 1.00 83.25 340 PHE A C 1
ATOM 2796 O O . PHE A 1 340 ? -3.241 -14.400 -33.861 1.00 83.25 340 PHE A O 1
ATOM 2803 N N . LYS A 1 341 ? -4.487 -12.535 -33.708 1.00 77.88 341 LYS A N 1
ATOM 2804 C CA . LYS A 1 341 ? -5.431 -12.937 -34.764 1.00 77.88 341 LYS A CA 1
ATOM 2805 C C . LYS A 1 341 ? -4.752 -13.009 -36.131 1.00 77.88 341 LYS A C 1
ATOM 2807 O O . LYS A 1 341 ? -4.925 -14.012 -36.822 1.00 77.88 341 LYS A O 1
ATOM 2812 N N . GLN A 1 342 ? -3.943 -12.008 -36.486 1.00 74.94 342 GLN A N 1
ATOM 2813 C CA . GLN A 1 342 ? -3.188 -12.011 -37.747 1.00 74.94 342 GLN A CA 1
ATOM 2814 C C . GLN A 1 342 ? -2.198 -13.182 -37.806 1.00 74.94 342 GLN A C 1
ATOM 2816 O O . GLN A 1 342 ? -2.207 -13.968 -38.755 1.00 74.94 342 GLN A O 1
ATOM 2821 N N . ARG A 1 343 ? -1.415 -13.375 -36.739 1.00 78.62 343 ARG A N 1
ATOM 2822 C CA . ARG A 1 343 ? -0.471 -14.492 -36.607 1.00 78.62 343 ARG A CA 1
ATOM 2823 C C . ARG A 1 343 ? -1.176 -15.847 -36.694 1.00 78.62 343 ARG A C 1
ATOM 2825 O O . ARG A 1 343 ? -0.709 -16.738 -37.396 1.00 78.62 343 ARG A O 1
ATOM 2832 N N . ALA A 1 344 ? -2.306 -16.018 -36.008 1.00 76.38 344 ALA A N 1
ATOM 2833 C CA . ALA A 1 344 ? -3.079 -17.256 -36.054 1.00 76.38 344 ALA A CA 1
ATOM 2834 C C . ALA A 1 344 ? -3.657 -17.523 -37.451 1.00 76.38 344 ALA A C 1
ATOM 2836 O O . ALA A 1 344 ? -3.641 -18.671 -37.890 1.00 76.38 344 ALA A O 1
ATOM 2837 N N . SER A 1 345 ? -4.132 -16.487 -38.154 1.00 69.75 345 SER A N 1
ATOM 2838 C CA . SER A 1 345 ? -4.582 -16.594 -39.548 1.00 69.75 345 SER A CA 1
ATOM 2839 C C . SER A 1 345 ? -3.448 -17.078 -40.454 1.00 69.75 345 SER A C 1
ATOM 2841 O O . SER A 1 345 ? -3.603 -18.078 -41.152 1.00 69.75 345 SER A O 1
ATOM 2843 N N . LYS A 1 346 ? -2.262 -16.465 -40.338 1.00 69.62 346 LYS A N 1
ATOM 2844 C CA . LYS A 1 346 ? -1.054 -16.874 -41.070 1.00 69.62 346 LYS A CA 1
ATOM 2845 C C . LYS A 1 346 ? -0.660 -18.327 -40.780 1.00 69.62 346 LYS A C 1
ATOM 2847 O O . LYS A 1 346 ? -0.404 -19.094 -41.703 1.00 69.62 346 LYS A O 1
ATOM 2852 N N . LEU A 1 347 ? -0.636 -18.727 -39.507 1.00 68.88 347 LEU A N 1
ATOM 2853 C CA . LEU A 1 347 ? -0.277 -20.093 -39.104 1.00 68.88 347 LEU A CA 1
ATOM 2854 C C . LEU A 1 347 ? -1.308 -21.139 -39.565 1.00 68.88 347 LEU A C 1
ATOM 2856 O O . LEU A 1 347 ? -0.924 -22.268 -39.872 1.00 68.88 347 LEU A O 1
ATOM 2860 N N . LYS A 1 348 ? -2.597 -20.775 -39.629 1.00 64.56 348 LYS A N 1
ATOM 2861 C CA . LYS A 1 348 ? -3.676 -21.625 -40.165 1.00 64.56 348 LYS A CA 1
ATOM 2862 C C . LYS A 1 348 ? -3.665 -21.694 -41.694 1.00 64.56 348 LYS A C 1
ATOM 2864 O O . LYS A 1 348 ? -4.031 -22.724 -42.249 1.00 64.56 348 LYS A O 1
ATOM 2869 N N . GLY A 1 349 ? -3.235 -20.630 -42.368 1.00 55.47 349 GLY A N 1
ATOM 2870 C CA . GLY A 1 349 ? -3.275 -20.474 -43.821 1.00 55.47 349 GLY A CA 1
ATOM 2871 C C . GLY A 1 349 ? -2.188 -21.210 -44.615 1.00 55.47 349 GLY A C 1
ATOM 2872 O O . GLY A 1 349 ? -1.860 -20.762 -45.707 1.00 55.47 349 GLY A O 1
ATOM 2873 N N . ARG A 1 350 ? -1.616 -22.313 -44.109 1.00 50.75 350 ARG A N 1
ATOM 2874 C CA . ARG A 1 350 ? -0.536 -23.068 -44.780 1.00 50.75 350 ARG A CA 1
ATOM 2875 C C . ARG A 1 350 ? -1.007 -23.773 -46.068 1.00 50.75 350 ARG A C 1
ATOM 2877 O O . ARG A 1 350 ? -1.203 -24.983 -46.084 1.00 50.75 350 ARG A O 1
ATOM 2884 N N . LEU A 1 351 ? -1.095 -23.024 -47.162 1.00 49.09 351 LEU A N 1
ATOM 2885 C CA . LEU A 1 351 ? -0.350 -23.371 -48.374 1.00 49.09 351 LEU A CA 1
ATOM 2886 C C . LEU A 1 351 ? 1.032 -22.739 -48.190 1.00 49.09 351 LEU A C 1
ATOM 2888 O O . LEU A 1 351 ? 1.123 -21.556 -47.859 1.00 49.09 351 LEU A O 1
ATOM 2892 N N . SER A 1 352 ? 2.118 -23.503 -48.311 1.00 52.75 352 SER A N 1
ATOM 2893 C CA . SER A 1 352 ? 3.445 -22.885 -48.239 1.00 52.75 352 SER A CA 1
ATOM 2894 C C . SER A 1 352 ? 3.613 -21.896 -49.403 1.00 52.75 352 SER A C 1
ATOM 2896 O O . SER A 1 352 ? 3.009 -22.072 -50.460 1.00 52.75 352 SER A O 1
ATOM 2898 N N . LEU A 1 353 ? 4.457 -20.868 -49.258 1.00 50.06 353 LEU A N 1
ATOM 2899 C CA . LEU A 1 353 ? 4.849 -20.010 -50.392 1.00 50.06 353 LEU A CA 1
ATOM 2900 C C . LEU A 1 353 ? 5.351 -20.849 -51.583 1.00 50.06 353 LEU A C 1
ATOM 2902 O O . LEU A 1 353 ? 5.147 -20.470 -52.732 1.00 50.06 353 LEU A O 1
ATOM 2906 N N . ALA A 1 354 ? 5.931 -22.025 -51.315 1.00 49.59 354 ALA A N 1
ATOM 2907 C CA . ALA A 1 354 ? 6.319 -23.006 -52.323 1.00 49.59 354 ALA A CA 1
ATOM 2908 C C . ALA A 1 354 ? 5.121 -23.717 -52.986 1.00 49.59 354 ALA A C 1
ATOM 2910 O O . ALA A 1 354 ? 5.195 -24.031 -54.171 1.00 49.59 354 ALA A O 1
ATOM 2911 N N . ASP A 1 355 ? 4.013 -23.938 -52.273 1.00 54.12 355 ASP A N 1
ATOM 2912 C CA . ASP A 1 355 ? 2.775 -24.500 -52.828 1.00 54.12 355 ASP A CA 1
ATOM 2913 C C . ASP A 1 355 ? 2.019 -23.464 -53.663 1.00 54.12 355 ASP A C 1
ATOM 2915 O O . ASP A 1 355 ? 1.565 -23.782 -54.757 1.00 54.12 355 ASP A O 1
ATOM 2919 N N . VAL A 1 356 ? 1.962 -22.204 -53.213 1.00 54.78 356 VAL A N 1
ATOM 2920 C CA . VAL A 1 356 ? 1.408 -21.093 -54.009 1.00 54.78 356 VAL A CA 1
ATOM 2921 C C . VAL A 1 356 ? 2.254 -20.864 -55.263 1.00 54.78 356 VAL A C 1
ATOM 2923 O O . VAL A 1 356 ? 1.705 -20.736 -56.355 1.00 54.78 356 VAL A O 1
ATOM 2926 N N . ALA A 1 357 ? 3.586 -20.890 -55.144 1.00 56.81 357 ALA A N 1
ATOM 2927 C CA . ALA A 1 357 ? 4.493 -20.792 -56.286 1.00 56.81 357 ALA A CA 1
ATOM 2928 C C . ALA A 1 357 ? 4.374 -21.994 -57.238 1.00 56.81 357 ALA A C 1
ATOM 2930 O O . ALA A 1 357 ? 4.414 -21.797 -58.449 1.00 56.81 357 ALA A O 1
ATOM 2931 N N . LYS A 1 358 ? 4.165 -23.217 -56.726 1.00 60.81 358 LYS A N 1
ATOM 2932 C CA . LYS A 1 358 ? 3.876 -24.408 -57.547 1.00 60.81 358 LYS A CA 1
ATOM 2933 C C . LYS A 1 358 ? 2.548 -24.290 -58.279 1.00 60.81 358 LYS A C 1
ATOM 2935 O O . LYS A 1 358 ? 2.502 -24.580 -59.466 1.00 60.81 358 LYS A O 1
ATOM 2940 N N . VAL A 1 359 ? 1.484 -23.857 -57.604 1.00 60.91 359 VAL A N 1
ATOM 2941 C CA . VAL A 1 359 ? 0.170 -23.642 -58.228 1.00 60.91 359 VAL A CA 1
ATOM 2942 C C . VAL A 1 359 ? 0.274 -22.566 -59.309 1.00 60.91 359 VAL A C 1
ATOM 2944 O O . VAL A 1 359 ? -0.237 -22.759 -60.408 1.00 60.91 359 VAL A O 1
ATOM 2947 N N . LYS A 1 360 ? 1.017 -21.485 -59.049 1.00 60.22 360 LYS A N 1
ATOM 2948 C CA . LYS A 1 360 ? 1.278 -20.418 -60.023 1.00 60.22 360 LYS A CA 1
ATOM 2949 C C . LYS A 1 360 ? 2.119 -20.903 -61.212 1.00 60.22 360 LYS A C 1
ATOM 2951 O O . LYS A 1 360 ? 1.759 -20.622 -62.345 1.00 60.22 360 LYS A O 1
ATOM 2956 N N . GLN A 1 361 ? 3.157 -21.711 -60.974 1.00 64.56 361 GLN A N 1
ATOM 2957 C CA . GLN A 1 361 ? 3.950 -22.349 -62.033 1.00 64.56 361 GLN A CA 1
ATOM 2958 C C . GLN A 1 361 ? 3.137 -23.335 -62.875 1.00 64.56 361 GLN A C 1
ATOM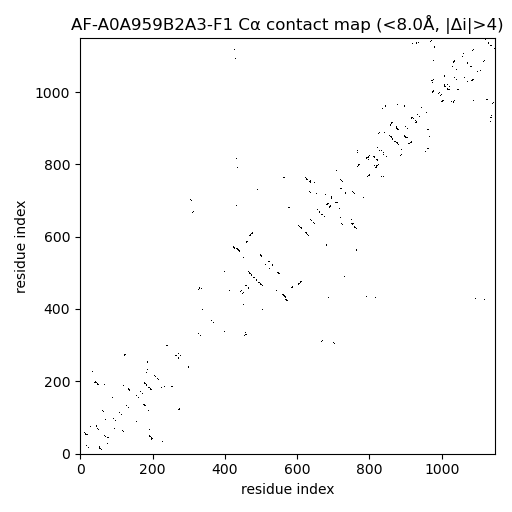 2960 O O . GLN A 1 361 ? 3.324 -23.384 -64.085 1.00 64.56 361 GLN A O 1
ATOM 2965 N N . ILE A 1 362 ? 2.253 -24.128 -62.263 1.00 63.31 362 ILE A N 1
ATOM 2966 C CA . ILE A 1 362 ? 1.363 -25.051 -62.984 1.00 63.31 362 ILE A CA 1
ATOM 2967 C C . ILE A 1 362 ? 0.392 -24.248 -63.861 1.00 63.31 362 ILE A C 1
ATOM 2969 O O . ILE A 1 362 ? 0.245 -24.543 -65.043 1.00 63.31 362 ILE A O 1
ATOM 2973 N N . LEU A 1 363 ? -0.191 -23.173 -63.320 1.00 59.94 363 LEU A N 1
ATOM 2974 C CA . LEU A 1 363 ? -1.091 -22.281 -64.058 1.00 59.94 363 LEU A CA 1
ATOM 2975 C C . LEU A 1 363 ? -0.389 -21.550 -65.215 1.00 59.94 363 LEU A C 1
ATOM 2977 O O . LEU A 1 363 ? -0.958 -21.449 -66.295 1.00 59.94 363 LEU A O 1
ATOM 2981 N N . GLU A 1 364 ? 0.844 -21.076 -65.022 1.00 61.00 364 GLU A N 1
ATOM 2982 C CA . GLU A 1 364 ? 1.644 -20.414 -66.068 1.00 61.00 364 GLU A CA 1
ATOM 2983 C C . GLU A 1 364 ? 2.149 -21.390 -67.143 1.00 61.00 364 GLU A C 1
ATOM 2985 O O . GLU A 1 364 ? 2.380 -20.986 -68.283 1.00 61.00 364 GLU A O 1
ATOM 2990 N N . LYS A 1 365 ? 2.316 -22.674 -66.801 1.00 63.94 365 LYS A N 1
ATOM 2991 C CA . LYS A 1 365 ? 2.790 -23.714 -67.723 1.00 63.94 365 LYS A CA 1
ATOM 2992 C C . LYS A 1 365 ? 1.668 -24.314 -68.576 1.00 63.94 365 LYS A C 1
ATOM 2994 O O . LYS A 1 365 ? 1.909 -24.615 -69.743 1.00 63.94 365 LYS A O 1
ATOM 2999 N N . ASP A 1 366 ? 0.465 -24.457 -68.018 1.00 59.25 366 ASP A N 1
ATOM 3000 C CA . ASP A 1 366 ? -0.667 -25.120 -68.682 1.00 59.25 366 ASP A CA 1
ATOM 3001 C C . ASP A 1 366 ? -1.673 -24.140 -69.324 1.00 59.25 366 ASP A C 1
ATOM 3003 O O . ASP A 1 366 ? -2.564 -24.569 -70.062 1.00 59.25 366 ASP A O 1
ATOM 3007 N N . ILE A 1 367 ? -1.535 -22.823 -69.104 1.00 57.75 367 ILE A N 1
ATOM 3008 C CA . ILE A 1 367 ? -2.411 -21.795 -69.693 1.00 57.75 367 ILE A CA 1
ATOM 3009 C C . ILE A 1 367 ? -1.580 -20.843 -70.572 1.00 57.75 367 ILE A C 1
ATOM 3011 O O . ILE A 1 367 ? -0.844 -20.005 -70.052 1.00 57.75 367 ILE A O 1
ATOM 3015 N N . PRO A 1 368 ? -1.707 -20.908 -71.912 1.00 53.75 368 PRO A N 1
ATOM 3016 C CA . PRO A 1 368 ? -0.996 -20.000 -72.803 1.00 53.75 368 PRO A CA 1
ATOM 3017 C C . PRO A 1 368 ? -1.448 -18.548 -72.597 1.00 53.75 368 PRO A C 1
ATOM 3019 O O . PRO A 1 368 ? -2.647 -18.248 -72.557 1.00 53.75 368 PRO A O 1
ATOM 3022 N N . ALA A 1 369 ? -0.484 -17.630 -72.513 1.00 49.75 369 ALA A N 1
ATOM 3023 C CA . ALA A 1 369 ? -0.737 -16.199 -72.384 1.00 49.75 369 ALA A CA 1
ATOM 3024 C C . ALA A 1 369 ? -1.607 -15.680 -73.550 1.00 49.75 369 ALA A C 1
ATOM 3026 O O . ALA A 1 369 ? -1.200 -15.733 -74.709 1.00 49.75 369 ALA A O 1
ATOM 3027 N N . GLY A 1 370 ? -2.807 -15.169 -73.237 1.00 54.78 370 GLY A N 1
ATOM 3028 C CA . GLY A 1 370 ? -3.689 -14.477 -74.192 1.00 54.78 370 GLY A CA 1
ATOM 3029 C C . GLY A 1 370 ? -5.007 -15.176 -74.560 1.00 54.78 370 GLY A C 1
ATOM 3030 O O . GLY A 1 370 ? -5.777 -14.624 -75.346 1.00 54.78 370 GLY A O 1
ATOM 3031 N N . GLY A 1 371 ? -5.318 -16.352 -74.004 1.00 54.12 371 GLY A N 1
ATOM 3032 C CA . GLY A 1 371 ? -6.617 -17.006 -74.222 1.00 54.12 371 GLY A CA 1
ATOM 3033 C C . GLY A 1 371 ? -7.773 -16.312 -73.484 1.00 54.12 371 GLY A C 1
ATOM 3034 O O . GLY A 1 371 ? -7.633 -15.956 -72.316 1.00 54.12 371 GLY A O 1
ATOM 3035 N N . LYS A 1 372 ? -8.948 -16.179 -74.127 1.00 52.06 372 LYS A N 1
ATOM 3036 C CA . LYS A 1 372 ? -10.180 -15.589 -73.542 1.00 52.06 372 LYS A CA 1
ATOM 3037 C C . LYS A 1 372 ? -10.563 -16.165 -72.164 1.00 52.06 372 LYS A C 1
ATOM 3039 O O . LYS A 1 372 ? -11.152 -15.445 -71.372 1.00 52.06 372 LYS A O 1
ATOM 3044 N N . ASN A 1 373 ? -10.156 -17.399 -71.858 1.00 54.44 373 ASN A N 1
ATOM 3045 C CA . ASN A 1 373 ? -10.437 -18.074 -70.589 1.00 54.44 373 ASN A CA 1
ATOM 3046 C C . ASN A 1 373 ? -9.510 -17.661 -69.426 1.00 54.44 373 ASN A C 1
ATOM 3048 O O . ASN A 1 373 ? -9.766 -18.067 -68.297 1.00 54.44 373 ASN A O 1
ATOM 3052 N N . SER A 1 374 ? -8.441 -16.878 -69.647 1.00 54.84 374 SER A N 1
ATOM 3053 C CA . SER A 1 374 ? -7.500 -16.535 -68.564 1.00 54.84 374 SER A CA 1
ATOM 3054 C C . SER A 1 374 ? -8.100 -15.550 -67.557 1.00 54.84 374 SER A C 1
ATOM 3056 O O . SER A 1 374 ? -7.842 -15.678 -66.367 1.00 54.84 374 SER A O 1
ATOM 3058 N N . LYS A 1 375 ? -8.930 -14.599 -68.010 1.00 56.88 375 LYS A N 1
ATOM 3059 C CA . LYS A 1 375 ? -9.594 -13.624 -67.127 1.00 56.88 375 LYS A CA 1
ATOM 3060 C C . LYS A 1 375 ? -10.688 -14.264 -66.274 1.00 56.88 375 LYS A C 1
ATOM 3062 O O . LYS A 1 375 ? -10.788 -13.946 -65.095 1.00 56.88 375 LYS A O 1
ATOM 3067 N N . ASP A 1 376 ? -11.452 -15.193 -66.846 1.00 58.41 376 ASP A N 1
ATOM 3068 C CA . ASP A 1 376 ? -12.523 -15.895 -66.131 1.00 58.41 376 ASP A CA 1
ATOM 3069 C C . ASP A 1 376 ? -11.962 -16.878 -65.095 1.00 58.41 376 ASP A C 1
ATOM 3071 O O . ASP A 1 376 ? -12.495 -16.985 -63.993 1.00 58.41 376 ASP A O 1
ATOM 3075 N N . LEU A 1 377 ? -10.839 -17.543 -65.401 1.00 57.81 377 LEU A N 1
ATOM 3076 C CA . LEU A 1 377 ? -10.152 -18.414 -64.445 1.00 57.81 377 LEU A CA 1
ATOM 3077 C C . LEU A 1 377 ? -9.510 -17.617 -63.298 1.00 57.81 377 LEU A C 1
ATOM 3079 O O . LEU A 1 377 ? -9.530 -18.055 -62.151 1.00 57.81 377 LEU A O 1
ATOM 3083 N N . GLN A 1 378 ? -8.972 -16.432 -63.598 1.00 56.53 378 GLN A N 1
ATOM 3084 C CA . GLN A 1 378 ? -8.389 -15.526 -62.608 1.00 56.53 378 GLN A CA 1
ATOM 3085 C C . GLN A 1 378 ? -9.470 -14.976 -61.663 1.00 56.53 378 GLN A C 1
ATOM 3087 O O . GLN A 1 378 ? -9.310 -15.058 -60.451 1.00 56.53 378 GLN A O 1
ATOM 3092 N N . ALA A 1 379 ? -10.638 -14.592 -62.191 1.00 61.28 379 ALA A N 1
ATOM 3093 C CA . ALA A 1 379 ? -11.801 -14.200 -61.390 1.00 61.28 379 ALA A CA 1
ATOM 3094 C C . ALA A 1 379 ? -12.385 -15.342 -60.521 1.00 61.28 379 ALA A C 1
ATOM 3096 O O . ALA A 1 379 ? -13.021 -15.074 -59.503 1.00 61.28 379 ALA A O 1
ATOM 3097 N N . LEU A 1 380 ? -12.166 -16.608 -60.899 1.00 57.78 380 LEU A N 1
ATOM 3098 C CA . LEU A 1 380 ? -12.546 -17.802 -60.125 1.00 57.78 380 LEU A CA 1
ATOM 3099 C C . LEU A 1 380 ? -11.529 -18.153 -59.025 1.00 57.78 380 LEU A C 1
ATOM 3101 O O . LEU A 1 380 ? -11.904 -18.714 -57.995 1.00 57.78 380 LEU A O 1
ATOM 3105 N N . LEU A 1 381 ? -10.251 -17.821 -59.236 1.00 56.38 381 LEU A N 1
ATOM 3106 C CA . LEU A 1 381 ? -9.150 -18.056 -58.297 1.00 56.38 381 LEU A CA 1
ATOM 3107 C C . LEU A 1 381 ? -8.992 -16.925 -57.275 1.00 56.38 381 LEU A C 1
ATOM 3109 O O . LEU A 1 381 ? -8.624 -17.195 -56.132 1.00 56.38 381 LEU A O 1
ATOM 3113 N N . ASP A 1 382 ? -9.312 -15.684 -57.643 1.00 58.72 382 ASP A N 1
ATOM 3114 C CA . ASP A 1 382 ? -9.200 -14.514 -56.765 1.00 58.72 382 ASP A CA 1
ATOM 3115 C C . ASP A 1 382 ? -9.970 -14.672 -55.437 1.00 58.72 382 ASP A C 1
ATOM 3117 O O . ASP A 1 382 ? -9.395 -14.365 -54.399 1.00 58.72 382 ASP A O 1
ATOM 3121 N N . PRO A 1 383 ? -11.199 -15.223 -55.368 1.00 54.94 383 PRO A N 1
ATOM 3122 C CA . PRO A 1 383 ? -11.888 -15.474 -54.096 1.00 54.94 383 PRO A CA 1
ATOM 3123 C C . PRO A 1 383 ? -11.232 -16.564 -53.234 1.00 54.94 383 PRO A C 1
ATOM 3125 O O . PRO A 1 383 ? -11.410 -16.569 -52.018 1.00 54.94 383 PRO A O 1
ATOM 3128 N N . ILE A 1 384 ? -10.488 -17.488 -53.853 1.00 53.38 384 ILE A N 1
ATOM 3129 C CA . ILE A 1 384 ? -9.778 -18.587 -53.181 1.00 53.38 384 ILE A CA 1
ATOM 3130 C C . ILE A 1 384 ? -8.416 -18.102 -52.665 1.00 53.38 384 ILE A C 1
ATOM 3132 O O . ILE A 1 384 ? -7.986 -18.526 -51.597 1.00 53.38 384 ILE A O 1
ATOM 3136 N N . LEU A 1 385 ? -7.758 -17.188 -53.386 1.00 52.03 385 LEU A N 1
ATOM 3137 C CA . LEU A 1 385 ? -6.446 -16.627 -53.044 1.00 52.03 385 LEU A CA 1
ATOM 3138 C C . LEU A 1 385 ? -6.536 -15.353 -52.180 1.00 52.03 385 LEU A C 1
ATOM 3140 O O . LEU A 1 385 ? -5.670 -15.139 -51.336 1.00 52.03 385 LEU A O 1
ATOM 3144 N N . ASN A 1 386 ? -7.588 -14.534 -52.313 1.00 50.28 386 ASN A N 1
ATOM 3145 C CA . ASN A 1 386 ? -7.781 -13.282 -51.559 1.00 50.28 386 ASN A CA 1
ATOM 3146 C C . ASN A 1 386 ? -7.797 -13.433 -50.028 1.00 50.28 386 ASN A C 1
ATOM 3148 O O . ASN A 1 386 ? -7.222 -12.571 -49.364 1.00 50.28 386 ASN A O 1
ATOM 3152 N N . PRO A 1 387 ? -8.362 -14.499 -49.424 1.00 46.59 387 PRO A N 1
ATOM 3153 C CA . PRO A 1 387 ? -8.248 -14.729 -47.981 1.00 46.59 387 PRO A CA 1
ATOM 3154 C C . PRO A 1 387 ? -6.795 -14.901 -47.508 1.00 46.59 387 PRO A C 1
ATOM 3156 O O . PRO A 1 387 ? -6.497 -14.651 -46.343 1.00 46.59 387 PRO A O 1
ATOM 3159 N N . TYR A 1 388 ? -5.896 -15.301 -48.414 1.00 48.00 388 TYR A N 1
ATOM 3160 C CA . TYR A 1 388 ? -4.462 -15.492 -48.179 1.00 48.00 388 TYR A CA 1
ATOM 3161 C C . TYR A 1 388 ? -3.608 -14.300 -48.656 1.00 48.00 388 TYR A C 1
ATOM 3163 O O . TYR A 1 388 ? -2.426 -14.236 -48.334 1.00 48.00 388 TYR A O 1
ATOM 3171 N N . MET A 1 389 ? -4.202 -13.360 -49.401 1.00 42.31 389 MET A N 1
ATOM 3172 C CA . MET A 1 389 ? -3.565 -12.164 -49.980 1.00 42.31 389 MET A CA 1
ATOM 3173 C C . MET A 1 389 ? -4.085 -10.847 -49.373 1.00 42.31 389 MET A C 1
ATOM 3175 O O . MET A 1 389 ? -3.760 -9.773 -49.880 1.00 42.31 389 MET A O 1
ATOM 3179 N N . GLY A 1 390 ? -4.906 -10.905 -48.315 1.00 40.16 390 GLY A N 1
ATOM 3180 C CA . GLY A 1 390 ? -5.481 -9.722 -47.669 1.00 40.16 390 GLY A CA 1
ATOM 3181 C C . GLY A 1 390 ? -4.406 -8.678 -47.364 1.00 40.16 390 GLY A C 1
ATOM 3182 O O . GLY A 1 390 ? -3.468 -8.993 -46.642 1.00 40.16 390 GLY A O 1
ATOM 3183 N N . ASN A 1 391 ? -4.531 -7.485 -47.967 1.00 38.38 391 ASN A N 1
ATOM 3184 C CA . ASN A 1 391 ? -3.606 -6.342 -47.903 1.00 38.38 391 ASN A CA 1
ATOM 3185 C C . ASN A 1 391 ? -2.184 -6.706 -47.439 1.00 38.38 391 ASN A C 1
ATOM 3187 O O . ASN A 1 391 ? -1.743 -6.301 -46.363 1.00 38.38 391 ASN A O 1
ATOM 3191 N N . ALA A 1 392 ? -1.463 -7.470 -48.266 1.00 38.94 392 ALA A N 1
ATOM 3192 C CA . ALA A 1 392 ? -0.100 -7.925 -47.980 1.00 38.94 392 ALA A CA 1
ATOM 3193 C C . ALA A 1 392 ? 0.867 -6.781 -47.596 1.00 38.94 392 ALA A C 1
ATOM 3195 O O . ALA A 1 392 ? 1.800 -7.000 -46.831 1.00 38.94 392 ALA A O 1
ATOM 3196 N N . ALA A 1 393 ? 0.593 -5.547 -48.037 1.00 37.75 393 ALA A N 1
ATOM 3197 C CA . ALA A 1 393 ? 1.414 -4.372 -47.749 1.00 37.75 393 ALA A CA 1
ATOM 3198 C C . ALA A 1 393 ? 1.495 -3.980 -46.254 1.00 37.75 393 ALA A C 1
ATOM 3200 O O . ALA A 1 393 ? 2.508 -3.418 -45.855 1.00 37.75 393 ALA A O 1
ATOM 3201 N N . ASP A 1 394 ? 0.494 -4.299 -45.419 1.00 39.19 394 ASP A N 1
ATOM 3202 C CA . ASP A 1 394 ? 0.530 -4.003 -43.967 1.00 39.19 394 ASP A CA 1
ATOM 3203 C C . ASP A 1 394 ? 1.017 -5.194 -43.112 1.00 39.19 394 ASP A C 1
ATOM 3205 O O . ASP A 1 394 ? 1.336 -5.037 -41.929 1.00 39.19 394 ASP A O 1
ATOM 3209 N N . ILE A 1 395 ? 1.063 -6.402 -43.689 1.00 45.03 395 ILE A N 1
ATOM 3210 C CA . ILE A 1 395 ? 1.467 -7.644 -43.003 1.00 45.03 395 ILE A CA 1
ATOM 3211 C C . ILE A 1 395 ? 2.978 -7.898 -43.152 1.00 45.03 395 ILE A C 1
ATOM 3213 O O . ILE A 1 395 ? 3.586 -8.493 -42.256 1.00 45.03 395 ILE A O 1
ATOM 3217 N N . ASP A 1 396 ? 3.599 -7.427 -44.238 1.00 44.53 396 ASP A N 1
ATOM 3218 C CA . ASP A 1 396 ? 4.999 -7.735 -44.565 1.00 44.53 396 ASP A CA 1
ATOM 3219 C C . ASP A 1 396 ? 6.022 -7.166 -43.558 1.00 44.53 396 ASP A C 1
ATOM 3221 O O . ASP A 1 396 ? 7.024 -7.820 -43.272 1.00 44.53 396 ASP A O 1
ATOM 3225 N N . ASP A 1 397 ? 5.740 -6.032 -42.906 1.00 51.62 397 ASP A N 1
ATOM 3226 C CA . ASP A 1 397 ? 6.727 -5.337 -42.056 1.00 51.62 397 ASP A CA 1
ATOM 3227 C C . ASP A 1 397 ? 6.652 -5.657 -40.548 1.00 51.62 397 ASP A C 1
ATOM 3229 O O . ASP A 1 397 ? 7.460 -5.153 -39.760 1.00 51.62 397 ASP A O 1
ATOM 3233 N N . ASN A 1 398 ? 5.698 -6.482 -40.091 1.00 62.19 398 ASN A N 1
ATOM 3234 C CA . ASN A 1 398 ? 5.516 -6.729 -38.655 1.00 62.19 398 ASN A CA 1
ATOM 3235 C C . ASN A 1 398 ? 6.046 -8.098 -38.203 1.00 62.19 398 ASN A C 1
ATOM 3237 O O . ASN A 1 398 ? 5.370 -9.129 -38.287 1.00 62.19 398 ASN A O 1
ATOM 3241 N N . TYR A 1 399 ? 7.264 -8.095 -37.656 1.00 70.06 399 TYR A N 1
ATOM 3242 C CA . TYR A 1 399 ? 7.986 -9.309 -37.283 1.00 70.06 399 TYR A CA 1
ATOM 3243 C C . TYR A 1 399 ? 7.286 -10.162 -36.214 1.00 70.06 399 TYR A C 1
ATOM 3245 O O . TYR A 1 399 ? 7.417 -11.377 -36.261 1.00 70.06 399 TYR A O 1
ATOM 3253 N N . ILE A 1 400 ? 6.461 -9.608 -35.312 1.00 74.94 400 ILE A N 1
ATOM 3254 C CA . ILE A 1 400 ? 5.663 -10.428 -34.369 1.00 74.94 400 ILE A CA 1
ATOM 3255 C C . ILE A 1 400 ? 4.673 -11.344 -35.104 1.00 74.94 400 ILE A C 1
ATOM 3257 O O . ILE A 1 400 ? 4.457 -12.491 -34.701 1.00 74.94 400 ILE A O 1
ATOM 3261 N N . VAL A 1 401 ? 4.055 -10.861 -36.183 1.00 73.62 401 VAL A N 1
ATOM 3262 C CA . VAL A 1 401 ? 3.131 -11.665 -37.000 1.00 73.62 401 VAL A CA 1
ATOM 3263 C C . VAL A 1 401 ? 3.916 -12.689 -37.821 1.00 73.62 401 VAL A C 1
ATOM 3265 O O . VAL A 1 401 ? 3.458 -13.819 -38.005 1.00 73.62 401 VAL A O 1
ATOM 3268 N N . ASN A 1 402 ? 5.122 -12.313 -38.258 1.00 69.50 402 ASN A N 1
ATOM 3269 C CA . ASN A 1 402 ? 5.947 -13.112 -39.156 1.00 69.50 402 ASN A CA 1
ATOM 3270 C C . ASN A 1 402 ? 6.905 -14.098 -38.472 1.00 69.50 402 ASN A C 1
ATOM 3272 O O . ASN A 1 402 ? 7.342 -15.037 -39.131 1.00 69.50 402 ASN A O 1
ATOM 3276 N N . TYR A 1 403 ? 7.182 -13.939 -37.179 1.00 74.12 403 TYR A N 1
ATOM 3277 C CA . TYR A 1 403 ? 8.127 -14.755 -36.417 1.00 74.12 403 TYR A CA 1
ATOM 3278 C C . TYR A 1 403 ? 7.692 -16.224 -36.364 1.00 74.12 403 TYR A C 1
ATOM 3280 O O . TYR A 1 403 ? 6.621 -16.531 -35.858 1.00 74.12 403 TYR A O 1
ATOM 3288 N N . GLU A 1 404 ? 8.506 -17.162 -36.837 1.00 66.50 404 GLU A N 1
ATOM 3289 C CA . GLU A 1 404 ? 8.103 -18.578 -36.898 1.00 66.50 404 GLU A CA 1
ATOM 3290 C C . GLU A 1 404 ? 8.303 -19.340 -35.576 1.00 66.50 404 GLU A C 1
ATOM 3292 O O . GLU A 1 404 ? 7.721 -20.409 -35.382 1.00 66.50 404 GLU A O 1
ATOM 3297 N N . GLY A 1 405 ? 9.090 -18.786 -34.647 1.00 71.38 405 GLY A N 1
ATOM 3298 C CA . GLY A 1 405 ? 9.434 -19.425 -33.378 1.00 71.38 405 GLY A CA 1
ATOM 3299 C C . GLY A 1 405 ? 8.324 -19.394 -32.312 1.00 71.38 405 GLY A C 1
ATOM 3300 O O . GLY A 1 405 ? 7.304 -18.707 -32.459 1.00 71.38 405 GLY A O 1
ATOM 3301 N N . PRO A 1 406 ? 8.501 -20.143 -31.207 1.00 79.25 406 PRO A N 1
ATOM 3302 C CA . PRO A 1 406 ? 7.603 -20.089 -30.058 1.00 79.25 406 PRO A CA 1
ATOM 3303 C C . PRO A 1 406 ? 7.766 -18.766 -29.294 1.00 79.25 406 PRO A C 1
ATOM 3305 O O . PRO A 1 406 ? 8.867 -18.417 -28.896 1.00 79.25 406 PRO A O 1
ATOM 3308 N N . MET A 1 407 ? 6.662 -18.074 -28.993 1.00 82.12 407 MET A N 1
ATOM 3309 C CA . MET A 1 407 ? 6.669 -16.808 -28.227 1.00 82.12 407 MET A CA 1
ATOM 3310 C C . MET A 1 407 ? 6.631 -17.022 -26.703 1.00 82.12 407 MET A C 1
ATOM 3312 O O . MET A 1 407 ? 6.062 -16.222 -25.961 1.00 82.12 407 MET A O 1
ATOM 3316 N N . ALA A 1 408 ? 7.132 -18.158 -26.213 1.00 83.06 408 ALA A N 1
ATOM 3317 C CA . ALA A 1 408 ? 7.024 -18.500 -24.795 1.00 83.06 408 ALA A CA 1
ATOM 3318 C C . ALA A 1 408 ? 7.806 -17.514 -23.907 1.00 83.06 408 ALA A C 1
ATOM 3320 O O . ALA A 1 408 ? 7.320 -17.153 -22.836 1.00 83.06 408 ALA A O 1
ATOM 3321 N N . LYS A 1 409 ? 8.972 -17.044 -24.380 1.00 83.12 409 LYS A N 1
ATOM 3322 C CA . LYS A 1 409 ? 9.825 -16.072 -23.676 1.00 83.12 409 LYS A CA 1
ATOM 3323 C C . LYS A 1 409 ? 9.186 -14.684 -23.580 1.00 83.12 409 LYS A C 1
ATOM 3325 O O . LYS A 1 409 ? 9.482 -13.943 -22.656 1.00 83.12 409 LYS A O 1
ATOM 3330 N N . GLU A 1 410 ? 8.298 -14.353 -24.511 1.00 87.50 410 GLU A N 1
ATOM 3331 C CA . GLU A 1 410 ? 7.588 -13.076 -24.595 1.00 87.50 410 GLU A CA 1
ATOM 3332 C C . GLU A 1 410 ? 6.249 -13.100 -23.847 1.00 87.50 410 GLU A C 1
ATOM 3334 O O . GLU A 1 410 ? 5.858 -12.122 -23.212 1.00 87.50 410 GLU A O 1
ATOM 3339 N N . LEU A 1 411 ? 5.527 -14.222 -23.925 1.00 86.69 411 LEU A N 1
ATOM 3340 C CA . LEU A 1 411 ? 4.213 -14.392 -23.303 1.00 86.69 411 LEU A CA 1
ATOM 3341 C C . LEU A 1 411 ? 4.302 -14.588 -21.790 1.00 86.69 411 LEU A C 1
ATOM 3343 O O . LEU A 1 411 ? 3.454 -14.079 -21.059 1.00 86.69 411 LEU A O 1
ATOM 3347 N N . GLN A 1 412 ? 5.311 -15.321 -21.312 1.00 84.94 412 GLN A N 1
ATOM 3348 C CA . GLN A 1 412 ? 5.501 -15.566 -19.883 1.00 84.94 412 GLN A CA 1
ATOM 3349 C C . GLN A 1 412 ? 5.619 -14.266 -19.060 1.00 84.94 412 GLN A C 1
ATOM 3351 O O . GLN A 1 412 ? 4.843 -14.130 -18.108 1.00 84.94 412 GLN A O 1
ATOM 3356 N N . PRO A 1 413 ? 6.485 -13.289 -19.410 1.00 86.38 413 PRO A N 1
ATOM 3357 C CA . PRO A 1 413 ? 6.606 -12.052 -18.641 1.00 86.38 413 PRO A CA 1
ATOM 3358 C C . PRO A 1 413 ? 5.343 -11.189 -18.734 1.00 86.38 413 PRO A C 1
ATOM 3360 O O . PRO A 1 413 ? 4.954 -10.577 -17.741 1.00 86.38 413 PRO A O 1
ATOM 3363 N N . LEU A 1 414 ? 4.634 -11.202 -19.871 1.00 88.12 414 LEU A N 1
ATOM 3364 C CA . LEU A 1 414 ? 3.339 -10.531 -20.005 1.00 88.12 414 LEU A CA 1
ATOM 3365 C C . LEU A 1 414 ? 2.288 -11.125 -19.055 1.00 88.12 414 LEU A C 1
ATOM 3367 O O . LEU A 1 414 ? 1.606 -10.382 -18.350 1.00 88.12 414 LEU A O 1
ATOM 3371 N N . PHE A 1 415 ? 2.146 -12.452 -19.008 1.00 84.50 415 PHE A N 1
ATOM 3372 C CA . PHE A 1 415 ? 1.185 -13.097 -18.108 1.00 84.50 415 PHE A CA 1
ATOM 3373 C C . PHE A 1 415 ? 1.545 -12.895 -16.639 1.00 84.50 415 PHE A C 1
ATOM 3375 O O . PHE A 1 415 ? 0.651 -12.611 -15.842 1.00 84.50 415 PHE A O 1
ATOM 3382 N N . LYS A 1 416 ? 2.837 -12.967 -16.294 1.00 83.81 416 LYS A N 1
ATOM 3383 C CA . LYS A 1 416 ? 3.324 -12.622 -14.953 1.00 83.81 416 LYS A CA 1
ATOM 3384 C C . LYS A 1 416 ? 2.932 -11.188 -14.593 1.00 83.81 416 LYS A C 1
ATOM 3386 O O . LYS A 1 416 ? 2.326 -10.970 -13.549 1.00 83.81 416 LYS A O 1
ATOM 3391 N N . PHE A 1 417 ? 3.203 -10.227 -15.474 1.00 87.06 417 PHE A N 1
ATOM 3392 C CA . PHE A 1 417 ? 2.860 -8.823 -15.258 1.00 87.06 417 PHE A CA 1
ATOM 3393 C C . PHE A 1 417 ? 1.354 -8.619 -15.030 1.00 87.06 417 PHE A C 1
ATOM 3395 O O . PHE A 1 417 ? 0.964 -7.929 -14.090 1.00 87.06 417 PHE A O 1
ATOM 3402 N N . LEU A 1 418 ? 0.496 -9.256 -15.836 1.00 84.25 418 LEU A N 1
ATOM 3403 C CA . LEU A 1 418 ? -0.964 -9.177 -15.680 1.00 84.25 418 LEU A CA 1
ATOM 3404 C C . LEU A 1 418 ? -1.452 -9.814 -14.370 1.00 84.25 418 LEU A C 1
ATOM 3406 O O . LEU A 1 418 ? -2.331 -9.258 -13.709 1.00 84.25 418 LEU A O 1
ATOM 3410 N N . LEU A 1 419 ? -0.878 -10.955 -13.978 1.00 79.81 419 LEU A N 1
ATOM 3411 C CA . LEU A 1 419 ? -1.178 -11.614 -12.706 1.00 79.81 419 LEU A CA 1
ATOM 3412 C C . LEU A 1 419 ? -0.794 -10.717 -11.521 1.00 79.81 419 LEU A C 1
ATOM 3414 O O . LEU A 1 419 ? -1.584 -10.518 -10.597 1.00 79.81 419 LEU A O 1
ATOM 3418 N N . GLU A 1 420 ? 0.402 -10.136 -11.568 1.00 83.94 420 GLU A N 1
ATOM 3419 C CA . GLU A 1 420 ? 0.926 -9.258 -10.525 1.00 83.94 420 GLU A CA 1
ATOM 3420 C C . GLU A 1 420 ? 0.192 -7.909 -10.450 1.00 83.94 420 GLU A C 1
ATOM 3422 O O . GLU A 1 420 ? -0.009 -7.392 -9.348 1.00 83.94 420 GLU A O 1
ATOM 3427 N N . LYS A 1 421 ? -0.339 -7.385 -11.566 1.00 84.06 421 LYS A N 1
ATOM 3428 C CA . LYS A 1 421 ? -1.284 -6.251 -11.528 1.00 84.06 421 LYS A CA 1
ATOM 3429 C C . LYS A 1 421 ? -2.535 -6.588 -10.699 1.00 84.06 421 LYS A C 1
ATOM 3431 O O . LYS A 1 421 ? -3.081 -5.705 -10.044 1.00 84.06 421 LYS A O 1
ATOM 3436 N N . GLY A 1 422 ? -2.964 -7.851 -10.633 1.00 77.00 422 GLY A N 1
ATOM 3437 C CA . GLY A 1 422 ? -4.017 -8.294 -9.706 1.00 77.00 422 GLY A CA 1
ATOM 3438 C C . GLY A 1 422 ? -3.635 -8.139 -8.223 1.00 77.00 422 GLY A C 1
ATOM 3439 O O . GLY A 1 422 ? -4.469 -7.750 -7.397 1.00 77.00 422 GLY A O 1
ATOM 3440 N N . ALA A 1 423 ? -2.362 -8.371 -7.883 1.00 75.75 423 ALA A N 1
ATOM 3441 C CA . ALA A 1 423 ? -1.819 -8.115 -6.546 1.00 75.75 423 ALA A CA 1
ATOM 3442 C C . ALA A 1 423 ? -1.813 -6.616 -6.223 1.00 75.75 423 ALA A C 1
ATOM 3444 O O . ALA A 1 423 ? -2.201 -6.224 -5.123 1.00 75.75 423 ALA A O 1
ATOM 3445 N N . PHE A 1 424 ? -1.433 -5.783 -7.197 1.00 84.25 424 PHE A N 1
ATOM 3446 C CA . PHE A 1 424 ? -1.485 -4.325 -7.090 1.00 84.25 424 PHE A CA 1
ATOM 3447 C C . PHE A 1 424 ? -2.907 -3.835 -6.774 1.00 84.25 424 PHE A C 1
ATOM 3449 O O . PHE A 1 424 ? -3.090 -3.130 -5.784 1.00 84.25 424 PHE A O 1
ATOM 3456 N N . TRP A 1 425 ? -3.930 -4.304 -7.502 1.00 79.25 425 TRP A N 1
ATOM 3457 C CA . TRP A 1 425 ? -5.344 -3.987 -7.221 1.00 79.25 425 TRP A CA 1
ATOM 3458 C C . TRP A 1 425 ? -5.802 -4.408 -5.830 1.00 79.25 425 TRP A C 1
ATOM 3460 O O . TRP A 1 425 ? -6.545 -3.698 -5.144 1.00 79.25 425 TRP A O 1
ATOM 3470 N N . SER A 1 426 ? -5.330 -5.569 -5.392 1.00 73.62 426 SER A N 1
ATOM 3471 C CA . SER A 1 426 ? -5.588 -6.043 -4.041 1.00 73.62 426 SER A CA 1
ATOM 3472 C C . SER A 1 426 ? -4.896 -5.157 -2.999 1.00 73.62 426 SER A C 1
ATOM 3474 O O . SER A 1 426 ? -5.474 -4.892 -1.951 1.00 73.62 426 SER A O 1
ATOM 3476 N N . GLY A 1 427 ? -3.696 -4.649 -3.286 1.00 75.81 427 GLY A N 1
ATOM 3477 C CA . GLY A 1 427 ? -3.009 -3.648 -2.467 1.00 75.81 427 GLY A CA 1
ATOM 3478 C C . GLY A 1 427 ? -3.787 -2.334 -2.367 1.00 75.81 427 GLY A C 1
ATOM 3479 O O . GLY A 1 427 ? -4.014 -1.857 -1.260 1.00 75.81 427 GLY A O 1
ATOM 3480 N N . VAL A 1 428 ? -4.268 -1.806 -3.497 1.00 80.44 428 VAL A N 1
ATOM 3481 C CA . VAL A 1 428 ? -5.058 -0.560 -3.571 1.00 80.44 428 VAL A CA 1
ATOM 3482 C C . VAL A 1 428 ? -6.350 -0.654 -2.759 1.00 80.44 428 VAL A C 1
ATOM 3484 O O . VAL A 1 428 ? -6.678 0.241 -1.990 1.00 80.44 428 VAL A O 1
ATOM 3487 N N . THR A 1 429 ? -7.092 -1.752 -2.899 1.00 73.81 429 THR A N 1
ATOM 3488 C CA . THR A 1 429 ? -8.379 -1.928 -2.199 1.00 73.81 429 THR A CA 1
ATOM 3489 C C . THR A 1 429 ? -8.218 -2.175 -0.697 1.00 73.81 429 THR A C 1
ATOM 3491 O O . THR A 1 429 ? -9.088 -1.785 0.092 1.00 73.81 429 THR A O 1
ATOM 3494 N N . ARG A 1 430 ? -7.121 -2.825 -0.289 1.00 70.56 430 ARG A N 1
ATOM 3495 C CA . ARG A 1 430 ? -6.831 -3.144 1.117 1.00 70.56 430 ARG A CA 1
ATOM 3496 C C . ARG A 1 430 ? -6.206 -1.968 1.863 1.00 70.56 430 ARG A C 1
ATOM 3498 O O . ARG A 1 430 ? -6.536 -1.805 3.031 1.00 70.56 430 ARG A O 1
ATOM 3505 N N . ASP A 1 431 ? -5.355 -1.202 1.181 1.00 70.12 431 ASP A N 1
ATOM 3506 C CA . ASP A 1 431 ? -4.704 0.023 1.648 1.00 70.12 431 ASP A CA 1
ATOM 3507 C C . ASP A 1 431 ? -4.091 -0.090 3.053 1.00 70.12 431 ASP A C 1
ATOM 3509 O O . ASP A 1 431 ? -4.535 0.520 4.022 1.00 70.12 431 ASP A O 1
ATOM 3513 N N . TYR A 1 432 ? -3.077 -0.943 3.180 1.00 64.94 432 TYR A N 1
ATOM 3514 C CA . TYR A 1 432 ? -2.421 -1.193 4.457 1.00 64.94 432 TYR A CA 1
ATOM 3515 C C . TYR A 1 432 ? -0.906 -1.244 4.281 1.00 64.94 432 TYR A C 1
ATOM 3517 O O . TYR A 1 432 ? -0.401 -1.798 3.303 1.00 64.94 432 TYR A O 1
ATOM 3525 N N . GLY A 1 433 ? -0.190 -0.684 5.258 1.00 57.66 433 GLY A N 1
ATOM 3526 C CA . GLY A 1 433 ? 1.264 -0.732 5.321 1.00 57.66 433 GLY A CA 1
ATOM 3527 C C . GLY A 1 433 ? 1.728 -2.146 5.635 1.00 57.66 433 GLY A C 1
ATOM 3528 O O . GLY A 1 433 ? 1.634 -2.609 6.770 1.00 57.66 433 GLY A O 1
ATOM 3529 N N . PHE A 1 434 ? 2.212 -2.853 4.623 1.00 64.19 434 PHE A N 1
ATOM 3530 C CA . PHE A 1 434 ? 2.893 -4.124 4.818 1.00 64.19 434 PHE A CA 1
ATOM 3531 C C . PHE A 1 434 ? 4.398 -3.888 4.791 1.00 64.19 434 PHE A C 1
ATOM 3533 O O . PHE A 1 434 ? 4.876 -2.978 4.108 1.00 64.19 434 PHE A O 1
ATOM 3540 N N . GLY A 1 435 ? 5.140 -4.776 5.460 1.00 69.94 435 GLY A N 1
ATOM 3541 C CA . GLY A 1 435 ? 6.546 -4.994 5.131 1.00 69.94 435 GLY A CA 1
ATOM 3542 C C . GLY A 1 435 ? 6.736 -5.080 3.610 1.00 69.94 435 GLY A C 1
ATOM 3543 O O . GLY A 1 435 ? 5.784 -5.299 2.856 1.00 69.94 435 GLY A O 1
ATOM 3544 N N . GLY A 1 436 ? 7.947 -4.875 3.130 1.00 80.25 436 GLY A N 1
ATOM 3545 C CA . GLY A 1 436 ? 8.208 -4.892 1.694 1.00 80.25 436 GLY A CA 1
ATOM 3546 C C . GLY A 1 436 ? 9.196 -5.966 1.311 1.00 80.25 436 GLY A C 1
ATOM 3547 O O . GLY A 1 436 ? 9.404 -6.942 2.028 1.00 80.25 436 GLY A O 1
ATOM 3548 N N . GLU A 1 437 ? 9.789 -5.753 0.154 1.00 85.69 437 GLU A N 1
ATOM 3549 C CA . GLU A 1 437 ? 10.943 -6.503 -0.315 1.00 85.69 437 GLU A CA 1
ATOM 3550 C C . GLU A 1 437 ? 12.050 -5.503 -0.646 1.00 85.69 437 GLU A C 1
ATOM 3552 O O . GLU A 1 437 ? 11.772 -4.359 -1.034 1.00 85.69 437 GLU A O 1
ATOM 3557 N N . VAL A 1 438 ? 13.299 -5.934 -0.524 1.00 88.81 438 VAL A N 1
ATOM 3558 C CA . VAL A 1 438 ? 14.430 -5.175 -1.051 1.00 88.81 438 VAL A CA 1
ATOM 3559 C C . VAL A 1 438 ? 14.926 -5.856 -2.317 1.00 88.81 438 VAL A C 1
ATOM 3561 O O . VAL A 1 438 ? 15.412 -6.981 -2.274 1.00 88.81 438 VAL A O 1
ATOM 3564 N N . ASN A 1 439 ? 14.854 -5.142 -3.437 1.00 88.56 439 ASN A N 1
ATOM 3565 C CA . ASN A 1 439 ? 15.381 -5.584 -4.725 1.00 88.56 439 ASN A CA 1
ATOM 3566 C C . ASN A 1 439 ? 16.382 -4.557 -5.248 1.00 88.56 439 ASN A C 1
ATOM 3568 O O . ASN A 1 439 ? 16.253 -3.363 -4.979 1.00 88.56 439 ASN A O 1
ATOM 3572 N N . ASP A 1 440 ? 17.388 -4.991 -6.006 1.00 91.81 440 ASP A N 1
ATOM 3573 C CA . ASP A 1 440 ? 18.128 -4.013 -6.801 1.00 91.81 440 ASP A CA 1
ATOM 3574 C C . ASP A 1 440 ? 17.310 -3.530 -8.000 1.00 91.81 440 ASP A C 1
ATOM 3576 O O . ASP A 1 440 ? 16.412 -4.212 -8.502 1.00 91.81 440 ASP A O 1
ATOM 3580 N N . LEU A 1 441 ? 17.624 -2.319 -8.462 1.00 94.56 441 LEU A N 1
ATOM 3581 C CA . LEU A 1 441 ? 16.957 -1.741 -9.626 1.00 94.56 441 LEU A CA 1
ATOM 3582 C C . LEU A 1 441 ? 17.233 -2.519 -10.913 1.00 94.56 441 LEU A C 1
ATOM 3584 O O . LEU A 1 441 ? 16.447 -2.406 -11.850 1.00 94.56 441 LEU A O 1
ATOM 3588 N N . PHE A 1 442 ? 18.309 -3.307 -10.979 1.00 94.88 442 PHE A N 1
ATOM 3589 C CA . PHE A 1 442 ? 18.562 -4.156 -12.138 1.00 94.88 442 PHE A CA 1
ATOM 3590 C C . PHE A 1 442 ? 17.492 -5.243 -12.252 1.00 94.88 442 PHE A C 1
ATOM 3592 O O . PHE A 1 442 ? 16.873 -5.360 -13.306 1.00 94.88 442 PHE A O 1
ATOM 3599 N N . GLU A 1 443 ? 17.211 -5.977 -11.178 1.00 89.25 443 GLU A N 1
ATOM 3600 C CA . GLU A 1 443 ? 16.149 -6.988 -11.154 1.00 89.25 443 GLU A CA 1
ATOM 3601 C C . GLU A 1 443 ? 14.776 -6.371 -11.475 1.00 89.25 443 GLU A C 1
ATOM 3603 O O . GLU A 1 443 ? 14.066 -6.858 -12.362 1.00 89.25 443 GLU A O 1
ATOM 3608 N N . ALA A 1 444 ? 14.442 -5.237 -10.845 1.00 92.00 444 ALA A N 1
ATOM 3609 C CA . ALA A 1 444 ? 13.161 -4.560 -11.059 1.00 92.00 444 ALA A CA 1
ATOM 3610 C C . ALA A 1 444 ? 12.980 -4.019 -12.491 1.00 92.00 444 ALA A C 1
ATOM 3612 O O . ALA A 1 444 ? 11.862 -4.045 -13.009 1.00 92.00 444 ALA A O 1
ATOM 3613 N N . LEU A 1 445 ? 14.044 -3.512 -13.128 1.00 95.00 445 LEU A N 1
ATOM 3614 C CA . LEU A 1 445 ? 13.975 -2.942 -14.477 1.00 95.00 445 LEU A CA 1
ATOM 3615 C C . LEU A 1 445 ? 14.203 -3.989 -15.567 1.00 95.00 445 LEU A C 1
ATOM 3617 O O . LEU A 1 445 ? 13.436 -4.026 -16.520 1.00 95.00 445 LEU A O 1
ATOM 3621 N N . TRP A 1 446 ? 15.229 -4.833 -15.468 1.00 92.81 446 TRP A N 1
ATOM 3622 C CA . TRP A 1 446 ? 15.565 -5.795 -16.518 1.00 92.81 446 TRP A CA 1
ATOM 3623 C C . TRP A 1 446 ? 14.552 -6.938 -16.587 1.00 92.81 446 TRP A C 1
ATOM 3625 O O . TRP A 1 446 ? 13.941 -7.145 -17.636 1.00 92.81 446 TRP A O 1
ATOM 3635 N N . ARG A 1 447 ? 14.345 -7.668 -15.481 1.00 84.75 447 ARG A N 1
ATOM 3636 C CA . ARG A 1 447 ? 13.538 -8.900 -15.500 1.00 84.75 447 ARG A CA 1
ATOM 3637 C C . ARG A 1 447 ? 12.043 -8.634 -15.571 1.00 84.75 447 ARG A C 1
ATOM 3639 O O . ARG A 1 447 ? 11.346 -9.319 -16.315 1.00 84.75 447 ARG A O 1
ATOM 3646 N N . ASP A 1 448 ? 11.568 -7.658 -14.805 1.00 84.56 448 ASP A N 1
ATOM 3647 C CA . ASP A 1 448 ? 10.133 -7.438 -14.613 1.00 84.56 448 ASP A CA 1
ATOM 3648 C C . ASP A 1 448 ? 9.537 -6.384 -15.568 1.00 84.56 448 ASP A C 1
ATOM 3650 O O . ASP A 1 448 ? 8.346 -6.452 -15.875 1.00 84.56 448 ASP A O 1
ATOM 3654 N N . PHE A 1 449 ? 10.343 -5.436 -16.069 1.00 91.38 449 PHE A N 1
ATOM 3655 C CA . PHE A 1 449 ? 9.866 -4.344 -16.931 1.00 91.38 449 PHE A CA 1
ATOM 3656 C C . PHE A 1 449 ? 10.362 -4.463 -18.383 1.00 91.38 449 PHE A C 1
ATOM 3658 O O . PHE A 1 449 ? 9.564 -4.685 -19.291 1.00 91.38 449 PHE A O 1
ATOM 3665 N N . ILE A 1 450 ? 11.674 -4.365 -18.621 1.00 94.44 450 ILE A N 1
ATOM 3666 C CA . ILE A 1 450 ? 12.308 -4.346 -19.955 1.00 94.44 450 ILE A CA 1
ATOM 3667 C C . ILE A 1 450 ? 12.083 -5.657 -20.707 1.00 94.44 450 ILE A C 1
ATOM 3669 O O . ILE A 1 450 ? 11.750 -5.632 -21.891 1.00 94.44 450 ILE A O 1
ATOM 3673 N N . ASN A 1 451 ? 12.212 -6.801 -20.029 1.00 90.94 451 ASN A N 1
ATOM 3674 C CA . ASN A 1 451 ? 12.003 -8.112 -20.643 1.00 90.94 451 ASN A CA 1
ATOM 3675 C C . ASN A 1 451 ? 10.515 -8.459 -20.866 1.00 90.94 451 ASN A C 1
ATOM 3677 O O . ASN A 1 451 ? 10.183 -9.613 -21.119 1.00 90.94 451 ASN A O 1
ATOM 3681 N N . ASN A 1 452 ? 9.614 -7.470 -20.825 1.00 92.25 452 ASN A N 1
ATOM 3682 C CA . ASN A 1 452 ? 8.218 -7.579 -21.251 1.00 92.25 452 ASN A CA 1
ATOM 3683 C C . ASN A 1 452 ? 7.972 -6.777 -22.551 1.00 92.25 452 ASN A C 1
ATOM 3685 O O . ASN A 1 452 ? 7.268 -5.758 -22.554 1.00 92.25 452 ASN A O 1
ATOM 3689 N N . PRO A 1 453 ? 8.545 -7.211 -23.689 1.00 90.69 453 PRO A N 1
ATOM 3690 C CA . PRO A 1 453 ? 8.511 -6.438 -24.927 1.00 90.69 453 PRO A CA 1
ATOM 3691 C C . PRO A 1 453 ? 7.123 -6.377 -25.560 1.00 90.69 453 PRO A C 1
ATOM 3693 O O . PRO A 1 453 ? 6.831 -5.425 -26.274 1.00 90.69 453 PRO A O 1
ATOM 3696 N N . LEU A 1 454 ? 6.246 -7.352 -25.297 1.00 89.31 454 LEU A N 1
ATOM 3697 C CA . LEU A 1 454 ? 4.868 -7.311 -25.789 1.00 89.31 454 LEU A CA 1
ATOM 3698 C C . LEU A 1 454 ? 4.088 -6.167 -25.149 1.00 89.31 454 LEU A C 1
ATOM 3700 O O . LEU A 1 454 ? 3.383 -5.449 -25.854 1.00 89.31 454 LEU A O 1
ATOM 3704 N N . TYR A 1 455 ? 4.232 -5.966 -23.837 1.00 90.06 455 TYR A N 1
ATOM 3705 C CA . TYR A 1 455 ? 3.606 -4.834 -23.164 1.00 90.06 455 TYR A CA 1
ATOM 3706 C C . TYR A 1 455 ? 4.233 -3.508 -23.611 1.00 90.06 455 TYR A C 1
ATOM 3708 O O . TYR A 1 455 ? 3.553 -2.649 -24.171 1.00 90.06 455 TYR A O 1
ATOM 3716 N N . LEU A 1 456 ? 5.551 -3.363 -23.456 1.00 89.56 456 LEU A N 1
ATOM 3717 C CA . LEU A 1 456 ? 6.243 -2.110 -23.772 1.00 89.56 456 LEU A CA 1
ATOM 3718 C C . LEU A 1 456 ? 6.169 -1.735 -25.257 1.00 89.56 456 LEU A C 1
ATOM 3720 O O . LEU A 1 456 ? 6.025 -0.566 -25.593 1.00 89.56 456 LEU A O 1
ATOM 3724 N N . GLY A 1 457 ? 6.212 -2.711 -26.161 1.00 84.75 457 GLY A N 1
ATOM 3725 C CA . GLY A 1 457 ? 6.072 -2.473 -27.595 1.00 84.75 457 GLY A CA 1
ATOM 3726 C C . GLY A 1 457 ? 4.654 -2.091 -28.030 1.00 84.75 457 GLY A C 1
ATOM 3727 O O . GLY A 1 457 ? 4.479 -1.620 -29.152 1.00 84.75 457 GLY A O 1
ATOM 3728 N N . THR A 1 458 ? 3.639 -2.280 -27.178 1.00 86.19 458 THR A N 1
ATOM 3729 C CA . THR A 1 458 ? 2.236 -1.959 -27.497 1.00 86.19 458 THR A CA 1
ATOM 3730 C C . THR A 1 458 ? 1.681 -0.752 -26.754 1.00 86.19 458 THR A C 1
ATOM 3732 O O . THR A 1 458 ? 0.686 -0.178 -27.198 1.00 86.19 458 THR A O 1
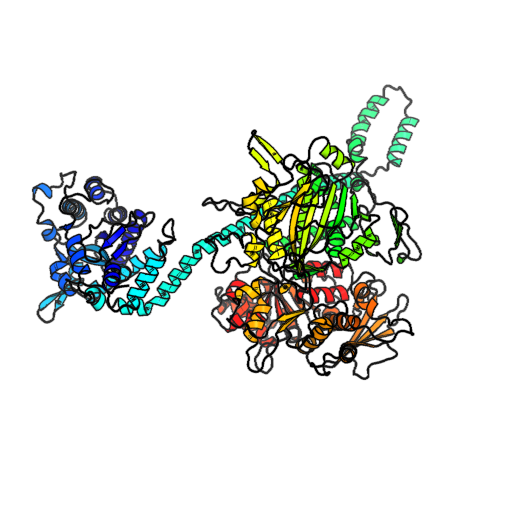ATOM 3735 N N . ILE A 1 459 ? 2.330 -0.315 -25.674 1.00 85.06 459 ILE A N 1
ATOM 3736 C CA . ILE A 1 459 ? 1.818 0.756 -24.811 1.00 85.06 459 ILE A CA 1
ATOM 3737 C C . ILE A 1 459 ? 1.633 2.103 -25.538 1.00 85.06 459 ILE A C 1
ATOM 3739 O O . ILE A 1 459 ? 0.721 2.855 -25.208 1.00 85.06 459 ILE A O 1
ATOM 3743 N N . ALA A 1 460 ? 2.450 2.377 -26.561 1.00 83.12 460 ALA A N 1
ATOM 3744 C CA . ALA A 1 460 ? 2.387 3.570 -27.418 1.00 83.12 460 ALA A CA 1
ATOM 3745 C C . ALA A 1 460 ? 2.005 3.224 -28.873 1.00 83.12 460 ALA A C 1
ATOM 3747 O O . ALA A 1 460 ? 2.422 3.880 -29.833 1.00 83.12 460 ALA A O 1
ATOM 3748 N N . LYS A 1 461 ? 1.241 2.137 -29.065 1.00 80.19 461 LYS A N 1
ATOM 3749 C CA . LYS A 1 461 ? 0.892 1.647 -30.405 1.00 80.19 461 LYS A CA 1
ATOM 3750 C C . LYS A 1 461 ? -0.048 2.588 -31.162 1.00 80.19 461 LYS A C 1
ATOM 3752 O O . LYS A 1 461 ? 0.030 2.628 -32.388 1.00 80.19 461 LYS A O 1
ATOM 3757 N N . THR A 1 462 ? -0.911 3.327 -30.467 1.00 81.56 462 THR A N 1
ATOM 3758 C CA . THR A 1 462 ? -1.828 4.308 -31.086 1.00 81.56 462 THR A CA 1
ATOM 3759 C C . THR A 1 462 ? -1.054 5.396 -31.826 1.00 81.56 462 THR A C 1
ATOM 3761 O O . THR A 1 462 ? -1.477 5.856 -32.879 1.00 81.56 462 THR A O 1
ATOM 3764 N N . GLU A 1 463 ? 0.118 5.751 -31.306 1.00 86.12 463 GLU A N 1
ATOM 3765 C CA . GLU A 1 463 ? 1.064 6.705 -31.881 1.00 86.12 463 GLU A CA 1
ATOM 3766 C C . GLU A 1 463 ? 2.038 6.044 -32.883 1.00 86.12 463 GLU A C 1
ATOM 3768 O O . GLU A 1 463 ? 2.954 6.691 -33.386 1.00 86.12 463 GLU A O 1
ATOM 3773 N N . GLU A 1 464 ? 1.836 4.757 -33.194 1.00 85.50 464 GLU A N 1
ATOM 3774 C CA . GLU A 1 464 ? 2.648 3.908 -34.081 1.00 85.50 464 GLU A CA 1
ATOM 3775 C C . GLU A 1 464 ? 4.098 3.681 -33.633 1.00 85.50 464 GLU A C 1
ATOM 3777 O O . GLU A 1 464 ? 4.962 3.293 -34.428 1.00 85.50 464 GLU A O 1
ATOM 3782 N N . ILE A 1 465 ? 4.358 3.844 -32.338 1.00 87.31 465 ILE A N 1
ATOM 3783 C CA . ILE A 1 465 ? 5.679 3.650 -31.750 1.00 87.31 465 ILE A CA 1
ATOM 3784 C C . ILE A 1 465 ? 5.824 2.196 -31.318 1.00 87.31 465 ILE A C 1
ATOM 3786 O O . ILE A 1 465 ? 4.974 1.633 -30.634 1.00 87.31 465 ILE A O 1
ATOM 3790 N N . SER A 1 466 ? 6.923 1.582 -31.742 1.00 86.12 466 SER A N 1
ATOM 3791 C CA . SER A 1 466 ? 7.201 0.157 -31.539 1.00 86.12 466 SER A CA 1
ATOM 3792 C C . SER A 1 466 ? 8.612 -0.119 -31.022 1.00 86.12 466 SER A C 1
ATOM 3794 O O . SER A 1 466 ? 9.002 -1.278 -30.880 1.00 86.12 466 SER A O 1
ATOM 3796 N N . GLN A 1 467 ? 9.396 0.941 -30.816 1.00 91.81 467 GLN A N 1
ATOM 3797 C CA . GLN A 1 467 ? 10.748 0.875 -30.288 1.00 91.81 467 GLN A CA 1
ATOM 3798 C C . GLN A 1 467 ? 10.861 1.798 -29.080 1.00 91.81 467 GLN A C 1
ATOM 3800 O O . GLN A 1 467 ? 10.530 2.982 -29.173 1.00 91.81 467 GLN A O 1
ATOM 3805 N N . ILE A 1 468 ? 11.354 1.251 -27.972 1.00 94.94 468 ILE A N 1
ATOM 3806 C CA . ILE A 1 468 ? 11.640 1.986 -26.743 1.00 94.94 468 ILE A CA 1
ATOM 3807 C C . ILE A 1 468 ? 13.084 1.706 -26.337 1.00 94.94 468 ILE A C 1
ATOM 3809 O O . ILE A 1 468 ? 13.472 0.555 -26.156 1.00 94.94 468 ILE A O 1
ATOM 3813 N N . THR A 1 469 ? 13.869 2.761 -26.159 1.00 96.19 469 THR A N 1
ATOM 3814 C CA . THR A 1 469 ? 15.200 2.700 -25.553 1.00 96.19 469 THR A CA 1
ATOM 3815 C C . THR A 1 469 ? 15.095 3.130 -24.097 1.00 96.19 469 THR A C 1
ATOM 3817 O O . THR A 1 469 ? 14.568 4.207 -23.806 1.00 96.19 469 THR A O 1
ATOM 3820 N N . VAL A 1 470 ? 15.612 2.317 -23.180 1.00 97.62 470 VAL A N 1
ATOM 3821 C CA . VAL A 1 470 ? 15.716 2.677 -21.760 1.00 97.62 470 VAL A CA 1
ATOM 3822 C C . VAL A 1 470 ? 17.120 3.197 -21.490 1.00 97.62 470 VAL A C 1
ATOM 3824 O O . VAL A 1 470 ? 18.097 2.481 -21.696 1.00 97.62 470 VAL A O 1
ATOM 3827 N N . ARG A 1 471 ? 17.218 4.443 -21.022 1.00 97.62 471 ARG A N 1
ATOM 3828 C CA . ARG A 1 471 ? 18.469 5.108 -20.637 1.00 97.62 471 ARG A CA 1
ATOM 3829 C C . ARG A 1 471 ? 18.524 5.295 -19.127 1.00 97.62 471 ARG A C 1
ATOM 3831 O O . ARG A 1 471 ? 17.561 5.781 -18.538 1.00 97.62 471 ARG A O 1
ATOM 3838 N N . ILE A 1 472 ? 19.672 5.002 -18.524 1.00 97.81 472 ILE A N 1
ATOM 3839 C CA . ILE A 1 472 ? 19.921 5.205 -17.092 1.00 97.81 472 ILE A CA 1
ATOM 3840 C C . ILE A 1 472 ? 20.965 6.304 -16.904 1.00 97.81 472 ILE A C 1
ATOM 3842 O O . ILE A 1 472 ? 21.968 6.341 -17.614 1.00 97.81 472 ILE A O 1
ATOM 3846 N N . VAL A 1 473 ? 20.736 7.205 -15.951 1.00 96.19 473 VAL A N 1
ATOM 3847 C CA . VAL A 1 473 ? 21.647 8.305 -15.614 1.00 96.19 473 VAL A CA 1
ATOM 3848 C C . VAL A 1 473 ? 21.895 8.303 -14.111 1.00 96.19 473 VAL A C 1
ATOM 3850 O O . VAL A 1 473 ? 20.948 8.375 -13.330 1.00 96.19 473 VAL A O 1
ATOM 3853 N N . PHE A 1 474 ? 23.160 8.270 -13.701 1.00 95.19 474 PHE A N 1
ATOM 3854 C CA . PHE A 1 474 ? 23.540 8.363 -12.291 1.00 95.19 474 PHE A CA 1
ATOM 3855 C C . PHE A 1 474 ? 24.063 9.761 -11.982 1.00 95.19 474 PHE A C 1
ATOM 3857 O O . PHE A 1 474 ? 24.937 10.277 -12.687 1.00 95.19 474 PHE A O 1
ATOM 3864 N N . TYR A 1 475 ? 23.531 10.370 -10.929 1.00 92.69 475 TYR A N 1
ATOM 3865 C CA . TYR A 1 475 ? 23.917 11.703 -10.481 1.00 92.69 475 TYR A CA 1
ATOM 3866 C C . TYR A 1 475 ? 24.754 11.650 -9.214 1.00 92.69 475 TYR A C 1
ATOM 3868 O O . TYR A 1 475 ? 24.663 10.704 -8.429 1.00 92.69 475 TYR A O 1
ATOM 3876 N N . GLU A 1 476 ? 25.543 12.701 -8.999 1.00 89.62 476 GLU A N 1
ATOM 3877 C CA . GLU A 1 476 ? 26.182 12.900 -7.710 1.00 89.62 476 GLU A CA 1
ATOM 3878 C C . GLU A 1 476 ? 25.121 13.020 -6.605 1.00 89.62 476 GLU A C 1
ATOM 3880 O O . GLU A 1 476 ? 24.047 13.591 -6.840 1.00 89.62 476 GLU A O 1
ATOM 3885 N N . PRO A 1 477 ? 25.392 12.476 -5.412 1.00 87.81 477 PRO A N 1
ATOM 3886 C CA . PRO A 1 477 ? 24.456 12.566 -4.308 1.00 87.81 477 PRO A CA 1
ATOM 3887 C C . PRO A 1 477 ? 24.067 14.007 -3.954 1.00 87.81 477 PRO A C 1
ATOM 3889 O O . PRO A 1 477 ? 24.856 14.941 -4.095 1.00 87.81 477 PRO A O 1
ATOM 3892 N N . GLU A 1 478 ? 22.832 14.181 -3.499 1.00 82.50 478 GLU A N 1
ATOM 3893 C CA . GLU A 1 478 ? 22.277 15.471 -3.110 1.00 82.50 478 GLU A CA 1
ATOM 3894 C C . GLU A 1 478 ? 22.675 15.804 -1.665 1.00 82.50 478 GLU A C 1
ATOM 3896 O O . GLU A 1 478 ? 22.088 15.283 -0.716 1.00 82.50 478 GLU A O 1
ATOM 3901 N N . ASP A 1 479 ? 23.671 16.680 -1.509 1.00 69.38 479 ASP A N 1
ATOM 3902 C CA . ASP A 1 479 ? 24.089 17.221 -0.213 1.00 69.38 479 ASP A CA 1
ATOM 3903 C C . ASP A 1 479 ? 23.592 18.670 -0.074 1.00 69.38 479 ASP A C 1
ATOM 3905 O O . ASP A 1 479 ? 24.048 19.576 -0.780 1.00 69.38 479 ASP A O 1
ATOM 3909 N N . GLU A 1 480 ? 22.635 18.902 0.830 1.00 57.62 480 GLU A N 1
ATOM 3910 C CA . GLU A 1 480 ? 22.031 20.227 1.051 1.00 57.62 480 GLU A CA 1
ATOM 3911 C C . GLU A 1 480 ? 22.940 21.186 1.841 1.00 57.62 480 GLU A C 1
ATOM 3913 O O . GLU A 1 480 ? 22.785 22.406 1.741 1.00 57.62 480 GLU A O 1
ATOM 3918 N N . LEU A 1 481 ? 23.916 20.657 2.586 1.00 50.69 481 LEU A N 1
ATOM 3919 C CA . LEU A 1 481 ? 24.876 21.427 3.376 1.00 50.69 481 LEU A CA 1
ATOM 3920 C C . LEU A 1 481 ? 26.308 21.089 2.965 1.00 50.69 481 LEU A C 1
ATOM 3922 O O . LEU A 1 481 ? 26.725 19.933 2.965 1.00 50.69 481 LEU A O 1
ATOM 3926 N N . LEU A 1 482 ? 27.094 22.124 2.676 1.00 46.84 482 LEU A N 1
ATOM 3927 C CA . LEU A 1 482 ? 28.549 22.009 2.708 1.00 46.84 482 LEU A CA 1
ATOM 3928 C C . LEU A 1 482 ? 29.014 21.813 4.172 1.00 46.84 482 LEU A C 1
ATOM 3930 O O . LEU A 1 482 ? 28.319 22.263 5.085 1.00 46.84 482 LEU A O 1
ATOM 3934 N N . PRO A 1 483 ? 30.205 21.233 4.435 1.00 42.22 483 PRO A N 1
ATOM 3935 C CA . PRO A 1 483 ? 30.744 21.042 5.794 1.00 42.22 483 PRO A CA 1
ATOM 3936 C C . PRO A 1 483 ? 30.829 22.319 6.652 1.00 42.22 483 PRO A C 1
ATOM 3938 O O . PRO A 1 483 ? 31.023 22.250 7.860 1.00 42.22 483 PRO A O 1
ATOM 3941 N N . ASN A 1 484 ? 30.698 23.491 6.027 1.00 43.72 484 ASN A N 1
ATOM 3942 C CA . ASN A 1 484 ? 30.691 24.813 6.647 1.00 43.72 484 ASN A CA 1
ATOM 3943 C C . ASN A 1 484 ? 29.277 25.402 6.861 1.00 43.72 484 ASN A C 1
ATOM 3945 O O . ASN A 1 484 ? 29.165 26.577 7.201 1.00 43.72 484 ASN A O 1
ATOM 3949 N N . GLY A 1 485 ? 28.205 24.633 6.637 1.00 43.75 485 GLY A N 1
ATOM 3950 C CA . GLY A 1 485 ? 26.819 25.050 6.884 1.00 43.75 485 GLY A CA 1
ATOM 3951 C C . GLY A 1 485 ? 26.166 25.896 5.780 1.00 43.75 485 GLY A C 1
ATOM 3952 O O . GLY A 1 485 ? 25.050 26.376 5.966 1.00 43.75 485 GLY A O 1
ATOM 3953 N N . VAL A 1 486 ? 26.820 26.097 4.629 1.00 39.16 486 VAL A N 1
ATOM 3954 C CA . VAL A 1 486 ? 26.267 26.896 3.518 1.00 39.16 486 VAL A CA 1
ATOM 3955 C C . VAL A 1 486 ? 25.424 26.022 2.579 1.00 39.16 486 VAL A C 1
ATOM 3957 O O . VAL A 1 486 ? 25.912 25.009 2.073 1.00 39.16 486 VAL A O 1
ATOM 3960 N N . LYS A 1 487 ? 24.179 26.445 2.293 1.00 46.00 487 LYS A N 1
ATOM 3961 C CA . LYS A 1 487 ? 23.301 25.823 1.281 1.00 46.00 487 LYS A CA 1
ATOM 3962 C C . LYS A 1 487 ? 23.887 26.005 -0.125 1.00 46.00 487 LYS A C 1
ATOM 3964 O O . LYS A 1 487 ? 24.112 27.133 -0.568 1.00 46.00 487 LYS A O 1
ATOM 3969 N N . ARG A 1 488 ? 24.132 24.910 -0.851 1.00 45.91 488 ARG A N 1
ATOM 3970 C CA . ARG A 1 488 ? 24.692 24.945 -2.216 1.00 45.91 488 ARG A CA 1
ATOM 3971 C C . ARG A 1 488 ? 23.576 25.134 -3.257 1.00 45.91 488 ARG A C 1
ATOM 3973 O O . ARG A 1 488 ? 22.537 24.492 -3.171 1.00 45.91 488 ARG A O 1
ATOM 3980 N N . LYS A 1 489 ? 23.800 25.957 -4.293 1.00 47.59 489 LYS A N 1
ATOM 3981 C CA . LYS A 1 489 ? 23.022 25.875 -5.550 1.00 47.59 489 LYS A CA 1
ATOM 3982 C C . LYS A 1 489 ? 23.427 24.580 -6.260 1.00 47.59 489 LYS A C 1
ATOM 3984 O O . LYS A 1 489 ? 24.567 24.470 -6.711 1.00 47.59 489 LYS A O 1
ATOM 3989 N N . ILE A 1 490 ? 22.536 23.595 -6.314 1.00 53.97 490 ILE A N 1
ATOM 3990 C CA . ILE A 1 490 ? 22.848 22.257 -6.832 1.00 53.97 490 ILE A CA 1
ATOM 3991 C C . ILE A 1 490 ? 22.854 22.298 -8.367 1.00 53.97 490 ILE A C 1
ATOM 3993 O O . ILE A 1 490 ? 21.806 22.290 -9.005 1.00 53.97 490 ILE A O 1
ATOM 3997 N N . LYS A 1 491 ? 24.044 22.331 -8.977 1.00 58.97 491 LYS A N 1
ATOM 3998 C CA . LYS A 1 491 ? 24.229 21.800 -10.335 1.00 58.97 491 LYS A CA 1
ATOM 3999 C C . LYS A 1 491 ? 24.428 20.298 -10.193 1.00 58.97 491 LYS A C 1
ATOM 4001 O O . LYS A 1 491 ? 25.336 19.904 -9.476 1.00 58.97 491 LYS A O 1
ATOM 4006 N N . ARG A 1 492 ? 23.606 19.478 -10.850 1.00 72.00 492 ARG A N 1
ATOM 4007 C CA . ARG A 1 492 ? 23.734 18.016 -10.803 1.00 72.00 492 ARG A CA 1
ATOM 4008 C C . ARG A 1 492 ? 24.844 17.550 -11.734 1.00 72.00 492 ARG A C 1
ATOM 4010 O O . ARG A 1 492 ? 24.664 17.548 -12.954 1.00 72.00 492 ARG A O 1
ATOM 4017 N N . LYS A 1 493 ? 25.975 17.113 -11.187 1.00 80.06 493 LYS A N 1
ATOM 4018 C CA . LYS A 1 493 ? 27.001 16.447 -11.992 1.00 80.06 493 LYS A CA 1
ATOM 4019 C C . LYS A 1 493 ? 26.603 14.996 -12.276 1.00 80.06 493 LYS A C 1
ATOM 4021 O O . LYS A 1 493 ? 26.248 14.249 -11.367 1.00 80.06 493 LYS A O 1
ATOM 4026 N N . GLN A 1 494 ? 26.677 14.590 -13.542 1.00 87.50 494 GLN A N 1
ATOM 4027 C CA . GLN A 1 494 ? 26.526 13.189 -13.928 1.00 87.50 494 GLN A CA 1
ATOM 4028 C C . GLN A 1 494 ? 27.780 12.405 -13.512 1.00 87.50 494 GLN A C 1
ATOM 4030 O O . GLN A 1 494 ? 28.900 12.831 -13.797 1.00 87.50 494 GLN A O 1
ATOM 4035 N N . LEU A 1 495 ? 27.585 11.271 -12.838 1.00 85.62 495 LEU A N 1
ATOM 4036 C CA . LEU A 1 495 ? 28.655 10.334 -12.481 1.00 85.62 495 LEU A CA 1
ATOM 4037 C C . LEU A 1 495 ? 28.897 9.289 -13.574 1.00 85.62 495 LEU A C 1
ATOM 4039 O O . LEU A 1 495 ? 30.023 8.835 -13.733 1.00 85.62 495 LEU A O 1
ATOM 4043 N N . GLY A 1 496 ? 27.851 8.923 -14.319 1.00 87.44 496 GLY A N 1
ATOM 4044 C CA . GLY A 1 496 ? 27.907 7.918 -15.379 1.00 87.44 496 GLY A CA 1
ATOM 4045 C C . GLY A 1 496 ? 26.518 7.551 -15.903 1.00 87.44 496 GLY A C 1
ATOM 4046 O O . GLY A 1 496 ? 25.543 8.291 -15.700 1.00 87.44 496 GLY A O 1
ATOM 4047 N N . GLY A 1 497 ? 26.424 6.405 -16.574 1.00 89.62 497 GLY A N 1
ATOM 4048 C CA . GLY A 1 497 ? 25.195 5.891 -17.184 1.00 89.62 497 GLY A CA 1
ATOM 4049 C C . GLY A 1 497 ? 25.215 5.933 -18.713 1.00 89.62 497 GLY A C 1
ATOM 4050 O O . GLY A 1 497 ? 26.160 6.424 -19.323 1.00 89.62 497 GLY A O 1
ATOM 4051 N N . GLY A 1 498 ? 24.157 5.427 -19.334 1.00 93.88 498 GLY A N 1
ATOM 4052 C CA . GLY A 1 498 ? 24.098 5.216 -20.777 1.00 93.88 498 GLY A CA 1
ATOM 4053 C C . GLY A 1 498 ? 22.775 4.611 -21.218 1.00 93.88 498 GLY A C 1
ATOM 4054 O O . GLY A 1 498 ? 21.837 4.473 -20.420 1.00 93.88 498 GLY A O 1
ATOM 4055 N N . ASP A 1 499 ? 22.690 4.270 -22.501 1.00 95.62 499 ASP A N 1
ATOM 4056 C CA . ASP A 1 499 ? 21.583 3.445 -22.973 1.00 95.62 499 ASP A CA 1
ATOM 4057 C C . ASP A 1 499 ? 21.776 2.045 -22.380 1.00 95.62 499 ASP A C 1
ATOM 4059 O O . ASP A 1 499 ? 22.880 1.515 -22.342 1.00 95.62 499 ASP A O 1
ATOM 4063 N N . PHE A 1 500 ? 20.716 1.476 -21.818 1.00 96.06 500 PHE A N 1
ATOM 4064 C CA . PHE A 1 500 ? 20.789 0.203 -21.108 1.00 96.06 500 PHE A CA 1
ATOM 4065 C C . PHE A 1 500 ? 20.258 -0.939 -21.970 1.00 96.06 500 PHE A C 1
ATOM 4067 O O . PHE A 1 500 ? 20.895 -1.986 -22.095 1.00 96.06 500 PHE A O 1
ATOM 4074 N N . ALA A 1 501 ? 19.090 -0.723 -22.575 1.00 95.44 501 ALA A N 1
ATOM 4075 C CA . ALA A 1 501 ? 18.420 -1.715 -23.397 1.00 95.44 501 ALA A CA 1
ATOM 4076 C C . ALA A 1 501 ? 17.563 -1.062 -24.481 1.00 95.44 501 ALA A C 1
ATOM 4078 O O . ALA A 1 501 ? 16.994 0.018 -24.280 1.00 95.44 501 ALA A O 1
ATOM 4079 N N . ILE A 1 502 ? 17.412 -1.772 -25.595 1.00 94.88 502 ILE A N 1
ATOM 4080 C CA . ILE A 1 502 ? 16.509 -1.429 -26.691 1.00 94.88 502 ILE A CA 1
ATOM 4081 C C . ILE A 1 502 ? 15.447 -2.523 -26.787 1.00 94.88 502 ILE A C 1
ATOM 4083 O O . ILE A 1 502 ? 15.761 -3.697 -26.985 1.00 94.88 502 ILE A O 1
ATOM 4087 N N . ILE A 1 503 ? 14.185 -2.122 -26.659 1.00 94.00 503 ILE A N 1
ATOM 4088 C CA . ILE A 1 503 ? 13.014 -2.953 -26.915 1.00 94.00 503 ILE A CA 1
ATOM 4089 C C . ILE A 1 503 ? 12.503 -2.596 -28.306 1.00 94.00 503 ILE A C 1
ATOM 4091 O O . ILE A 1 503 ? 12.137 -1.445 -28.539 1.00 94.00 503 ILE A O 1
ATOM 4095 N N . ASN A 1 504 ? 12.453 -3.556 -29.226 1.00 90.56 504 ASN A N 1
ATOM 4096 C CA . ASN A 1 504 ? 11.912 -3.335 -30.565 1.00 90.56 504 ASN A CA 1
ATOM 4097 C C . ASN A 1 504 ? 11.083 -4.537 -31.007 1.00 90.56 504 ASN A C 1
ATOM 4099 O O . ASN A 1 504 ? 11.610 -5.605 -31.274 1.00 90.56 504 ASN A O 1
ATOM 4103 N N . ILE A 1 505 ? 9.774 -4.353 -31.129 1.00 86.44 505 ILE A N 1
ATOM 4104 C CA . ILE A 1 505 ? 8.870 -5.430 -31.555 1.00 86.44 505 ILE A CA 1
ATOM 4105 C C . ILE A 1 505 ? 8.728 -5.555 -33.081 1.00 86.44 505 ILE A C 1
ATOM 4107 O O . ILE A 1 505 ? 8.181 -6.542 -33.571 1.00 86.44 505 ILE A O 1
ATOM 4111 N N . LYS A 1 506 ? 9.207 -4.568 -33.851 1.00 80.75 506 LYS A N 1
ATOM 4112 C CA . LYS A 1 506 ? 9.236 -4.635 -35.324 1.00 80.75 506 LYS A CA 1
ATOM 4113 C C . LYS A 1 506 ? 10.464 -5.377 -35.841 1.00 80.75 506 LYS A C 1
ATOM 4115 O O . LYS A 1 506 ? 10.430 -5.861 -36.965 1.00 80.75 506 LYS A O 1
ATOM 4120 N N . LYS A 1 507 ? 11.545 -5.444 -35.061 1.00 81.38 507 LYS A N 1
ATOM 4121 C CA . LYS A 1 507 ? 12.806 -6.074 -35.466 1.00 81.38 507 LYS A CA 1
ATOM 4122 C C . LYS A 1 507 ? 13.302 -6.998 -34.359 1.00 81.38 507 LYS A C 1
ATOM 4124 O O . LYS A 1 507 ? 13.445 -6.526 -33.236 1.00 81.38 507 LYS A O 1
ATOM 4129 N N . PRO A 1 508 ? 13.584 -8.278 -34.649 1.00 78.56 508 PRO A N 1
ATOM 4130 C CA . PRO A 1 508 ? 14.201 -9.143 -33.660 1.00 78.56 508 PRO A CA 1
ATOM 4131 C C . PRO A 1 508 ? 15.619 -8.654 -33.359 1.00 78.56 508 PRO A C 1
ATOM 4133 O O . PRO A 1 508 ? 16.254 -7.967 -34.167 1.00 78.56 508 PRO A O 1
ATOM 4136 N N . ARG A 1 509 ? 16.141 -9.084 -32.220 1.00 84.25 509 ARG A N 1
ATOM 4137 C CA . ARG A 1 509 ? 17.557 -8.980 -31.899 1.00 84.25 509 ARG A CA 1
ATOM 4138 C C . ARG A 1 509 ? 18.403 -9.728 -32.947 1.00 84.25 509 ARG A C 1
ATOM 4140 O O . ARG A 1 509 ? 17.942 -10.729 -33.507 1.00 84.25 509 ARG A O 1
ATOM 4147 N N . PRO A 1 510 ? 19.652 -9.293 -33.175 1.00 82.75 510 PRO A N 1
ATOM 4148 C CA . PRO A 1 510 ? 20.633 -10.077 -33.920 1.00 82.75 510 PRO A CA 1
ATOM 4149 C C . PRO A 1 510 ? 20.821 -11.479 -33.319 1.00 82.75 510 PRO A C 1
ATOM 4151 O O . PRO A 1 510 ? 20.579 -11.684 -32.125 1.00 82.75 510 PRO A O 1
ATOM 4154 N N . MET A 1 511 ? 21.257 -12.443 -34.137 1.00 83.50 511 MET A N 1
ATOM 4155 C CA . MET A 1 511 ? 21.644 -13.756 -33.615 1.00 83.50 511 MET A CA 1
ATOM 4156 C C . MET A 1 511 ? 22.856 -13.619 -32.695 1.00 83.50 511 MET A C 1
ATOM 4158 O O . MET A 1 511 ? 23.818 -12.932 -33.026 1.00 83.50 511 MET A O 1
ATOM 4162 N N . ASP A 1 512 ? 22.787 -14.299 -31.554 1.00 88.50 512 ASP A N 1
ATOM 4163 C CA . ASP A 1 512 ? 23.917 -14.418 -30.638 1.00 88.50 512 ASP A CA 1
ATOM 4164 C C . ASP A 1 512 ? 24.916 -15.448 -31.172 1.00 88.50 512 ASP A C 1
ATOM 4166 O O . ASP A 1 512 ? 24.541 -16.389 -31.880 1.00 88.50 512 ASP A O 1
ATOM 4170 N N . GLU A 1 513 ? 26.176 -15.308 -30.775 1.00 88.25 513 GLU A N 1
ATOM 4171 C CA . GLU A 1 513 ? 27.220 -16.281 -31.075 1.00 88.25 513 GLU A CA 1
ATOM 4172 C C . GLU A 1 513 ? 27.120 -17.430 -30.068 1.00 88.25 513 GLU A C 1
ATOM 4174 O O . GLU A 1 513 ? 27.410 -17.269 -28.880 1.00 88.25 513 GLU A O 1
ATOM 4179 N N . VAL A 1 514 ? 26.636 -18.585 -30.534 1.00 83.31 514 VAL A N 1
ATOM 4180 C CA . VAL A 1 514 ? 26.314 -19.737 -29.679 1.00 83.31 514 VAL A CA 1
ATOM 4181 C C . VAL A 1 514 ? 27.376 -20.824 -29.794 1.00 83.31 514 VAL A C 1
ATOM 4183 O O . VAL A 1 514 ? 27.518 -21.465 -30.841 1.00 83.31 514 VAL A O 1
ATOM 4186 N N . ASP A 1 515 ? 28.044 -21.124 -28.681 1.00 80.12 515 ASP A N 1
ATOM 4187 C CA . ASP A 1 515 ? 28.893 -22.308 -28.568 1.00 80.12 515 ASP A CA 1
ATOM 4188 C C . ASP A 1 515 ? 28.032 -23.543 -28.244 1.00 80.12 515 ASP A C 1
ATOM 4190 O O . ASP A 1 515 ? 27.413 -23.672 -27.184 1.00 80.12 515 ASP A O 1
ATOM 4194 N N . LYS A 1 516 ? 27.991 -24.487 -29.191 1.00 75.12 516 LYS A N 1
ATOM 4195 C CA . LYS A 1 516 ? 27.183 -25.715 -29.095 1.00 75.12 516 LYS A CA 1
ATOM 4196 C C . LYS A 1 516 ? 27.698 -26.716 -28.055 1.00 75.12 516 LYS A C 1
ATOM 4198 O O . LYS A 1 516 ? 26.956 -27.626 -27.688 1.00 75.12 516 LYS A O 1
ATOM 4203 N N . LYS A 1 517 ? 28.958 -26.607 -27.630 1.00 74.44 517 LYS A N 1
ATOM 4204 C CA . LYS A 1 517 ? 29.586 -27.480 -26.627 1.00 74.44 517 LYS A CA 1
ATOM 4205 C C . LYS A 1 517 ? 29.518 -26.866 -25.230 1.00 74.44 517 LYS A C 1
ATOM 4207 O O . LYS A 1 517 ? 29.357 -27.616 -24.268 1.00 74.44 517 LYS A O 1
ATOM 4212 N N . ALA A 1 518 ? 29.594 -25.541 -25.129 1.00 75.62 518 ALA A N 1
ATOM 4213 C CA . ALA A 1 518 ? 29.570 -24.811 -23.866 1.00 75.62 518 ALA A CA 1
ATOM 4214 C C . ALA A 1 518 ? 28.674 -23.566 -23.960 1.00 75.62 518 ALA A C 1
ATOM 4216 O O . ALA A 1 518 ? 29.129 -22.472 -24.266 1.00 75.62 518 ALA A O 1
ATOM 4217 N N . LEU A 1 519 ? 27.384 -23.711 -23.630 1.00 74.31 519 LEU A N 1
ATOM 4218 C CA . LEU A 1 519 ? 26.421 -22.599 -23.680 1.00 74.31 519 LEU A CA 1
ATOM 4219 C C . LEU A 1 519 ? 26.876 -21.368 -22.864 1.00 74.31 519 LEU A C 1
ATOM 4221 O O . LEU A 1 519 ? 26.545 -20.245 -23.217 1.00 74.31 519 LEU A O 1
ATOM 4225 N N . GLU A 1 520 ? 27.648 -21.566 -21.795 1.00 72.06 520 GLU A N 1
ATOM 4226 C CA . GLU A 1 520 ? 28.188 -20.492 -20.948 1.00 72.06 520 GLU A CA 1
ATOM 4227 C C . GLU A 1 520 ? 29.228 -19.610 -21.667 1.00 72.06 520 GLU A C 1
ATOM 4229 O O . GLU A 1 520 ? 29.356 -18.430 -21.334 1.00 72.06 520 GLU A O 1
ATOM 4234 N N . ASP A 1 521 ? 29.904 -20.145 -22.688 1.00 83.31 521 ASP A N 1
ATOM 4235 C CA . ASP A 1 521 ? 30.870 -19.424 -23.528 1.00 83.31 521 ASP A CA 1
ATOM 4236 C C . ASP A 1 521 ? 30.210 -18.739 -24.741 1.00 83.31 521 ASP A C 1
ATOM 4238 O O . ASP A 1 521 ? 30.881 -18.073 -25.530 1.00 83.31 521 ASP A O 1
ATOM 4242 N N . SER A 1 522 ? 28.883 -18.854 -24.876 1.00 88.56 522 SER A N 1
ATOM 4243 C CA . SER A 1 522 ? 28.114 -18.081 -25.861 1.00 88.56 522 SER A CA 1
ATOM 4244 C C . SER A 1 522 ? 28.108 -16.595 -25.491 1.00 88.56 522 SER A C 1
ATOM 4246 O O . SER A 1 522 ? 28.164 -16.246 -24.307 1.00 88.56 522 SER A O 1
ATOM 4248 N N . TYR A 1 523 ? 28.031 -15.705 -26.481 1.00 90.62 523 TYR A N 1
ATOM 4249 C CA . TYR A 1 523 ? 28.100 -14.261 -26.245 1.00 90.62 523 TYR A CA 1
ATOM 4250 C C . TYR A 1 523 ? 27.213 -13.436 -27.177 1.00 90.62 523 TYR A C 1
ATOM 4252 O O . TYR A 1 523 ? 26.812 -13.864 -28.259 1.00 90.62 523 TYR A O 1
ATOM 4260 N N . VAL A 1 524 ? 26.929 -12.211 -26.737 1.00 91.94 524 VAL A N 1
ATOM 4261 C CA . VAL A 1 524 ? 26.323 -11.158 -27.557 1.00 91.94 524 VAL A CA 1
ATOM 4262 C C . VAL A 1 524 ? 27.416 -10.175 -27.951 1.00 91.94 524 VAL A C 1
ATOM 4264 O O . VAL A 1 524 ? 28.160 -9.714 -27.084 1.00 91.94 524 VAL A O 1
ATOM 4267 N N . GLU A 1 525 ? 27.520 -9.853 -29.237 1.00 90.75 525 GLU A N 1
ATOM 4268 C CA . GLU A 1 525 ? 28.404 -8.791 -29.713 1.00 90.75 525 GLU A CA 1
ATOM 4269 C C . GLU A 1 525 ? 27.626 -7.478 -29.838 1.00 90.75 525 GLU A C 1
ATOM 4271 O O . GLU A 1 525 ? 26.602 -7.408 -30.522 1.00 90.75 525 GLU A O 1
ATOM 4276 N N . VAL A 1 526 ? 28.097 -6.440 -29.149 1.00 89.19 526 VAL A N 1
ATOM 4277 C CA . VAL A 1 526 ? 27.498 -5.103 -29.155 1.00 89.19 526 VAL A CA 1
ATOM 4278 C C . VAL A 1 526 ? 28.613 -4.087 -29.350 1.00 89.19 526 VAL A C 1
ATOM 4280 O O . VAL A 1 526 ? 29.463 -3.939 -28.481 1.00 89.19 526 VAL A O 1
ATOM 4283 N N . ASP A 1 527 ? 28.629 -3.421 -30.504 1.00 86.00 527 ASP A N 1
ATOM 4284 C CA . ASP A 1 527 ? 29.625 -2.395 -30.859 1.00 86.00 527 ASP A CA 1
ATOM 4285 C C . ASP A 1 527 ? 31.090 -2.834 -30.617 1.00 86.00 527 ASP A C 1
ATOM 4287 O O . ASP A 1 527 ? 31.907 -2.121 -30.042 1.00 86.00 527 ASP A O 1
ATOM 4291 N N . GLY A 1 528 ? 31.413 -4.077 -31.000 1.00 83.31 528 GLY A N 1
ATOM 4292 C CA . GLY A 1 528 ? 32.741 -4.680 -30.821 1.00 83.31 528 GLY A CA 1
ATOM 4293 C C . GLY A 1 528 ? 33.035 -5.225 -29.415 1.00 83.31 528 GLY A C 1
ATOM 4294 O O . GLY A 1 528 ? 34.068 -5.868 -29.216 1.00 83.31 528 GLY A O 1
ATOM 4295 N N . GLN A 1 529 ? 32.137 -5.038 -28.442 1.00 89.38 529 GLN A N 1
ATOM 4296 C CA . GLN A 1 529 ? 32.229 -5.649 -27.115 1.00 89.38 529 GLN A CA 1
ATOM 4297 C C . GLN A 1 529 ? 31.522 -7.008 -27.080 1.00 89.38 529 GLN A C 1
ATOM 4299 O O . GLN A 1 529 ? 30.378 -7.143 -27.512 1.00 89.38 529 GLN A O 1
ATOM 4304 N N . ARG A 1 530 ? 32.183 -8.019 -26.500 1.00 92.56 530 ARG A N 1
ATOM 4305 C CA . ARG A 1 530 ? 31.607 -9.355 -26.280 1.00 92.56 530 ARG A CA 1
ATOM 4306 C C . ARG A 1 530 ? 31.083 -9.495 -24.855 1.00 92.56 530 ARG A C 1
ATOM 4308 O O . ARG A 1 530 ? 31.859 -9.447 -23.902 1.00 92.56 530 ARG A O 1
ATOM 4315 N N . LEU A 1 531 ? 29.777 -9.700 -24.722 1.00 91.81 531 LEU A N 1
ATOM 4316 C CA . LEU A 1 531 ? 29.093 -9.961 -23.457 1.00 91.81 531 LEU A CA 1
ATOM 4317 C C . LEU A 1 531 ? 28.804 -11.462 -23.338 1.00 91.81 531 LEU A C 1
ATOM 4319 O O . LEU A 1 531 ? 27.848 -11.962 -23.933 1.00 91.81 531 LEU A O 1
ATOM 4323 N N . TYR A 1 532 ? 29.643 -12.186 -22.595 1.00 89.06 532 TYR A N 1
ATOM 4324 C CA . TYR A 1 532 ? 29.522 -13.638 -22.427 1.00 89.06 532 TYR A CA 1
ATOM 4325 C C . TYR A 1 532 ? 28.395 -14.018 -21.462 1.00 89.06 532 TYR A C 1
ATOM 4327 O O . TYR A 1 532 ? 28.191 -13.375 -20.428 1.00 89.06 532 TYR A O 1
ATOM 4335 N N . TYR A 1 533 ? 27.691 -15.112 -21.757 1.00 87.44 533 TYR A N 1
ATOM 4336 C CA . TYR A 1 533 ? 26.596 -15.616 -20.927 1.00 87.44 533 TYR A CA 1
ATOM 4337 C C . TYR A 1 533 ? 27.053 -16.052 -19.536 1.00 87.44 533 TYR A C 1
ATOM 4339 O O . TYR A 1 533 ? 26.280 -15.921 -18.592 1.00 87.44 533 TYR A O 1
ATOM 4347 N N . ARG A 1 534 ? 28.288 -16.531 -19.358 1.00 80.00 534 ARG A N 1
ATOM 4348 C CA . ARG A 1 534 ? 28.814 -16.858 -18.021 1.00 80.00 534 ARG A CA 1
ATOM 4349 C C . ARG A 1 534 ? 28.791 -15.663 -17.057 1.00 80.00 534 ARG A C 1
ATOM 4351 O O . ARG A 1 534 ? 28.472 -15.857 -15.887 1.00 80.00 534 ARG A O 1
ATOM 4358 N N . ASP A 1 535 ? 29.037 -14.458 -17.575 1.00 81.75 535 ASP A N 1
ATOM 4359 C CA . ASP A 1 535 ? 29.098 -13.195 -16.823 1.00 81.75 535 ASP A CA 1
ATOM 4360 C C . ASP A 1 535 ? 27.732 -12.463 -16.818 1.00 81.75 535 ASP A C 1
ATOM 4362 O O . ASP A 1 535 ? 27.385 -11.710 -15.900 1.00 81.75 535 ASP A O 1
ATOM 4366 N N . HIS A 1 536 ? 26.917 -12.718 -17.846 1.00 87.56 536 HIS A N 1
ATOM 4367 C CA . HIS A 1 536 ? 25.622 -12.079 -18.090 1.00 87.56 536 HIS A CA 1
ATOM 4368 C C . HIS A 1 536 ? 24.542 -13.108 -18.456 1.00 87.56 536 HIS A C 1
ATOM 4370 O O . HIS A 1 536 ? 23.965 -13.078 -19.545 1.00 87.56 536 HIS A O 1
ATOM 4376 N N . ARG A 1 537 ? 24.263 -14.043 -17.541 1.00 82.38 537 ARG A N 1
ATOM 4377 C CA . ARG A 1 537 ? 23.356 -15.188 -17.772 1.00 82.38 537 ARG A CA 1
ATOM 4378 C C . ARG A 1 537 ? 21.953 -14.778 -18.199 1.00 82.38 537 ARG A C 1
ATOM 4380 O O . ARG A 1 537 ? 21.335 -15.454 -19.016 1.00 82.38 537 ARG A O 1
ATOM 4387 N N . GLU A 1 538 ? 21.469 -13.652 -17.687 1.00 86.38 538 GLU A N 1
ATOM 4388 C CA . GLU A 1 538 ? 20.170 -13.084 -18.041 1.00 86.38 538 GLU A CA 1
ATOM 4389 C C . GLU A 1 538 ? 20.016 -12.795 -19.544 1.00 86.38 538 GLU A C 1
ATOM 4391 O O . GLU A 1 538 ? 18.893 -12.737 -20.045 1.00 86.38 538 GLU A O 1
ATOM 4396 N N . LEU A 1 539 ? 21.124 -12.635 -20.282 1.00 89.69 539 LEU A N 1
ATOM 4397 C CA . LEU A 1 539 ? 21.079 -12.410 -21.721 1.00 89.69 539 LEU A CA 1
ATOM 4398 C C . LEU A 1 539 ? 20.613 -13.666 -22.466 1.00 89.69 539 LEU A C 1
ATOM 4400 O O . LEU A 1 539 ? 19.933 -13.533 -23.478 1.00 89.69 539 LEU A O 1
ATOM 4404 N N . ALA A 1 540 ? 20.882 -14.873 -21.966 1.00 84.56 540 ALA A N 1
ATOM 4405 C CA . ALA A 1 540 ? 20.395 -16.113 -22.582 1.00 84.56 540 ALA A CA 1
ATOM 4406 C C . ALA A 1 540 ? 18.860 -16.265 -22.476 1.00 84.56 540 ALA A C 1
ATOM 4408 O O . ALA A 1 540 ? 18.199 -16.873 -23.330 1.00 84.56 540 ALA A O 1
ATOM 4409 N N . GLU A 1 541 ? 18.288 -15.701 -21.412 1.00 81.38 541 GLU A N 1
ATOM 4410 C CA . GLU A 1 541 ? 16.867 -15.797 -21.059 1.00 81.38 541 GLU A CA 1
ATOM 4411 C C . GLU A 1 541 ? 16.028 -14.645 -21.633 1.00 81.38 541 GLU A C 1
ATOM 4413 O O . GLU A 1 541 ? 14.797 -14.704 -21.589 1.00 81.38 541 GLU A O 1
ATOM 4418 N N . ARG A 1 542 ? 16.672 -13.619 -22.204 1.00 88.75 542 ARG A N 1
ATOM 4419 C CA . ARG A 1 542 ? 15.990 -12.444 -22.754 1.00 88.75 542 ARG A CA 1
ATOM 4420 C C . ARG A 1 542 ? 15.108 -12.791 -23.956 1.00 88.75 542 ARG A C 1
ATOM 4422 O O . ARG A 1 542 ? 15.358 -13.762 -24.679 1.00 88.75 542 ARG A O 1
ATOM 4429 N N . SER A 1 543 ? 14.091 -11.967 -24.173 1.00 88.94 543 SER A N 1
ATOM 4430 C CA . SER A 1 543 ? 13.236 -12.047 -25.353 1.00 88.94 543 SER A CA 1
ATOM 4431 C C . SER A 1 543 ? 14.004 -11.772 -26.647 1.00 88.94 543 SER A C 1
ATOM 4433 O O . SER A 1 543 ? 14.951 -10.984 -26.680 1.00 88.94 543 SER A O 1
ATOM 4435 N N . ASP A 1 544 ? 13.518 -12.345 -27.748 1.00 86.62 544 ASP A N 1
ATOM 4436 C CA . ASP A 1 544 ? 14.006 -12.041 -29.090 1.00 86.62 544 ASP A CA 1
ATOM 4437 C C . ASP A 1 544 ? 13.747 -10.595 -29.542 1.00 86.62 544 ASP A C 1
ATOM 4439 O O . ASP A 1 544 ? 14.266 -10.194 -30.575 1.00 86.62 544 ASP A O 1
ATOM 4443 N N . PHE A 1 545 ? 13.019 -9.785 -28.773 1.00 90.19 545 PHE A N 1
ATOM 4444 C CA . PHE A 1 545 ? 12.751 -8.370 -29.069 1.00 90.19 545 PHE A CA 1
ATOM 4445 C C . PHE A 1 545 ? 13.510 -7.396 -28.155 1.00 90.19 545 PHE A C 1
ATOM 4447 O O . PHE A 1 545 ? 13.199 -6.202 -28.129 1.00 90.19 545 PHE A O 1
ATOM 4454 N N . VAL A 1 546 ? 14.482 -7.898 -27.383 1.00 92.94 546 VAL A N 1
ATOM 4455 C CA . VAL A 1 546 ? 15.268 -7.113 -26.422 1.00 92.94 546 VAL A CA 1
ATOM 4456 C C . VAL A 1 546 ? 16.762 -7.239 -26.719 1.00 92.94 546 VAL A C 1
ATOM 4458 O O . VAL A 1 546 ? 17.318 -8.340 -26.811 1.00 92.94 546 VAL A O 1
ATOM 4461 N N . GLN A 1 547 ? 17.428 -6.091 -26.831 1.00 92.88 547 GLN A N 1
ATOM 4462 C CA . GLN A 1 547 ? 18.857 -5.993 -27.114 1.00 92.88 547 GLN A CA 1
ATOM 4463 C C . GLN A 1 547 ? 19.582 -5.173 -26.030 1.00 92.88 547 GLN A C 1
ATOM 4465 O O . GLN A 1 547 ? 19.105 -4.088 -25.688 1.00 92.88 547 GLN A O 1
ATOM 4470 N N . PRO A 1 548 ? 20.722 -5.656 -25.493 1.00 94.50 548 PRO A N 1
ATOM 4471 C CA . PRO A 1 548 ? 21.583 -4.847 -24.633 1.00 94.50 548 PRO A CA 1
ATOM 4472 C C . PRO A 1 548 ? 22.311 -3.761 -25.440 1.00 94.50 548 PRO A C 1
ATOM 4474 O O . PRO A 1 548 ? 22.685 -3.977 -26.594 1.00 94.50 548 PRO A O 1
ATOM 4477 N N . SER A 1 549 ? 22.526 -2.606 -24.820 1.00 93.12 549 SER A N 1
ATOM 4478 C CA . SER A 1 549 ? 23.315 -1.498 -25.378 1.00 93.12 549 SER A CA 1
ATOM 4479 C C . SER A 1 549 ? 24.817 -1.637 -25.059 1.00 93.12 549 SER A C 1
ATOM 4481 O O . SER A 1 549 ? 25.172 -2.457 -24.208 1.00 93.12 549 SER A O 1
ATOM 4483 N N . PRO A 1 550 ? 25.715 -0.857 -25.697 1.00 91.56 550 PRO A N 1
ATOM 4484 C CA . PRO A 1 550 ? 27.154 -0.902 -25.403 1.00 91.56 550 PRO A CA 1
ATOM 4485 C C . PRO A 1 550 ? 27.471 -0.672 -23.916 1.00 91.56 550 PRO A C 1
ATOM 4487 O O . PRO A 1 550 ? 28.303 -1.359 -23.331 1.00 91.56 550 PRO A O 1
ATOM 4490 N N . GLU A 1 551 ? 26.734 0.222 -23.253 1.00 93.88 551 GLU A N 1
ATOM 4491 C CA . GLU A 1 551 ? 26.932 0.552 -21.837 1.00 93.88 551 GLU A CA 1
ATOM 4492 C C . GLU A 1 551 ? 26.303 -0.471 -20.864 1.00 93.88 551 GLU A C 1
ATOM 4494 O O . GLU A 1 551 ? 26.308 -0.265 -19.646 1.00 93.88 551 GLU A O 1
ATOM 4499 N N . TYR A 1 552 ? 25.773 -1.595 -21.367 1.00 94.75 552 TYR A N 1
ATOM 4500 C CA . TYR A 1 552 ? 25.018 -2.575 -20.580 1.00 94.75 552 TYR A CA 1
ATOM 4501 C C . TYR A 1 552 ? 25.760 -3.066 -19.332 1.00 94.75 552 TYR A C 1
ATOM 4503 O O . TYR A 1 552 ? 25.188 -3.070 -18.243 1.00 94.75 552 TYR A O 1
ATOM 4511 N N . ALA A 1 553 ? 27.024 -3.480 -19.467 1.00 92.69 553 ALA A N 1
ATOM 4512 C CA . ALA A 1 553 ? 27.775 -4.081 -18.363 1.00 92.69 553 ALA A CA 1
ATOM 4513 C C . ALA A 1 553 ? 28.039 -3.083 -17.219 1.00 92.69 553 ALA A C 1
ATOM 4515 O O . ALA A 1 553 ? 27.899 -3.433 -16.044 1.00 92.69 553 ALA A O 1
ATOM 4516 N N . GLU A 1 554 ? 28.373 -1.835 -17.559 1.00 93.12 554 GLU A N 1
ATOM 4517 C CA . GLU A 1 554 ? 28.599 -0.765 -16.583 1.00 93.12 554 GLU A CA 1
ATOM 4518 C C . GLU A 1 554 ? 27.292 -0.389 -15.875 1.00 93.12 554 GLU A C 1
ATOM 4520 O O . GLU A 1 554 ? 27.230 -0.363 -14.641 1.00 93.12 554 GLU A O 1
ATOM 4525 N N . VAL A 1 555 ? 26.221 -0.180 -16.649 1.00 95.75 555 VAL A N 1
ATOM 4526 C CA . VAL A 1 555 ? 24.905 0.177 -16.110 1.00 95.75 555 VAL A CA 1
ATOM 4527 C C . VAL A 1 555 ? 24.333 -0.952 -15.252 1.00 95.75 555 VAL A C 1
ATOM 4529 O O . VAL A 1 555 ? 23.823 -0.674 -14.166 1.00 95.75 555 VAL A O 1
ATOM 4532 N N . LYS A 1 556 ? 24.470 -2.222 -15.666 1.00 94.69 556 LYS A N 1
ATOM 4533 C CA . LYS A 1 556 ? 24.076 -3.398 -14.867 1.00 94.69 556 LYS A CA 1
ATOM 4534 C C . LYS A 1 556 ? 24.733 -3.357 -13.491 1.00 94.69 556 LYS A C 1
ATOM 4536 O O . LYS A 1 556 ? 24.033 -3.447 -12.485 1.00 94.69 556 LYS A O 1
ATOM 4541 N N . LYS A 1 557 ? 26.057 -3.185 -13.437 1.00 92.94 557 LYS A N 1
ATOM 4542 C CA . LYS A 1 557 ? 26.809 -3.160 -12.175 1.00 92.94 557 LYS A CA 1
ATOM 4543 C C . LYS A 1 557 ? 26.336 -2.032 -11.254 1.00 92.94 557 LYS A C 1
ATOM 4545 O O . LYS A 1 557 ? 26.159 -2.254 -10.057 1.00 92.94 557 LYS A O 1
ATOM 4550 N N . ALA A 1 558 ? 26.107 -0.840 -11.803 1.00 94.19 558 ALA A N 1
ATOM 4551 C CA . ALA A 1 558 ? 25.615 0.300 -11.034 1.00 94.19 558 ALA A CA 1
ATOM 4552 C C . ALA A 1 558 ? 24.179 0.075 -10.521 1.00 94.19 558 ALA A C 1
ATOM 4554 O O . ALA A 1 558 ? 23.906 0.292 -9.342 1.00 94.19 558 ALA A O 1
ATOM 4555 N N . LEU A 1 559 ? 23.278 -0.444 -11.362 1.00 95.81 559 LEU A N 1
ATOM 4556 C CA . LEU A 1 559 ? 21.905 -0.772 -10.968 1.00 95.81 559 LEU A CA 1
ATOM 4557 C C . LEU A 1 559 ? 21.842 -1.875 -9.899 1.00 95.81 559 LEU A C 1
ATOM 4559 O O . LEU A 1 559 ? 21.019 -1.779 -8.992 1.00 95.81 559 LEU A O 1
ATOM 4563 N N . GLN A 1 560 ? 22.720 -2.884 -9.962 1.00 92.19 560 GLN A N 1
ATOM 4564 C CA . GLN A 1 560 ? 22.819 -3.947 -8.950 1.00 92.19 560 GLN A CA 1
ATOM 4565 C C . GLN A 1 560 ? 23.242 -3.421 -7.568 1.00 92.19 560 GLN A C 1
ATOM 4567 O O . GLN A 1 560 ? 22.882 -4.015 -6.548 1.00 92.19 560 GLN A O 1
ATOM 4572 N N . ALA A 1 561 ? 23.976 -2.303 -7.515 1.00 90.44 561 ALA A N 1
ATOM 4573 C CA . ALA A 1 561 ? 24.332 -1.627 -6.267 1.00 90.44 561 ALA A CA 1
ATOM 4574 C C . ALA A 1 561 ? 23.165 -0.804 -5.683 1.00 90.44 561 ALA A C 1
ATOM 4576 O O . ALA A 1 561 ? 23.118 -0.563 -4.476 1.00 90.44 561 ALA A O 1
ATOM 4577 N N . CYS A 1 562 ? 22.190 -0.408 -6.506 1.00 93.81 562 CYS A N 1
ATOM 4578 C CA . CYS A 1 562 ? 21.026 0.361 -6.074 1.00 93.81 562 CYS A CA 1
ATOM 4579 C C . CYS A 1 562 ? 19.950 -0.539 -5.447 1.00 93.81 562 CYS A C 1
ATOM 4581 O O . CYS A 1 562 ? 18.996 -0.929 -6.119 1.00 93.81 562 CYS A O 1
ATOM 4583 N N . LYS A 1 563 ? 20.086 -0.856 -4.154 1.00 93.06 563 LYS A N 1
ATOM 4584 C CA . LYS A 1 563 ? 19.107 -1.649 -3.385 1.00 93.06 563 LYS A CA 1
ATOM 4585 C C . LYS A 1 563 ? 17.912 -0.795 -2.951 1.00 93.06 563 LYS A C 1
ATOM 4587 O O . LYS A 1 563 ? 18.030 0.039 -2.053 1.00 93.06 563 LYS A O 1
ATOM 4592 N N . VAL A 1 564 ? 16.763 -1.013 -3.580 1.00 94.94 564 VAL A N 1
ATOM 4593 C CA . VAL A 1 564 ? 15.516 -0.270 -3.366 1.00 94.94 564 VAL A CA 1
ATOM 4594 C C . VAL A 1 564 ? 14.529 -1.108 -2.568 1.00 94.94 564 VAL A C 1
ATOM 4596 O O . VAL A 1 564 ? 14.338 -2.293 -2.830 1.00 94.94 564 VAL A O 1
ATOM 4599 N N . PHE A 1 565 ? 13.884 -0.471 -1.600 1.00 93.94 565 PHE A N 1
ATOM 4600 C CA . PHE A 1 565 ? 12.766 -1.042 -0.873 1.00 93.94 565 PHE A CA 1
ATOM 4601 C C . PHE A 1 565 ? 11.453 -0.786 -1.620 1.00 93.94 565 PHE A C 1
ATOM 4603 O O . PHE A 1 565 ? 11.106 0.365 -1.894 1.00 93.94 565 PHE A O 1
ATOM 4610 N N . PHE A 1 566 ? 10.712 -1.855 -1.911 1.00 92.00 566 PHE A N 1
ATOM 4611 C CA . PHE A 1 566 ? 9.380 -1.793 -2.507 1.00 92.00 566 PHE A CA 1
ATOM 4612 C C . PHE A 1 566 ? 8.315 -2.173 -1.467 1.00 92.00 566 PHE A C 1
ATOM 4614 O O . PHE A 1 566 ? 8.212 -3.347 -1.086 1.00 92.00 566 PHE A O 1
ATOM 4621 N N . PRO A 1 567 ? 7.496 -1.210 -1.004 1.00 88.38 567 PRO A N 1
ATOM 4622 C CA . PRO A 1 567 ? 6.455 -1.472 -0.014 1.00 88.38 567 PRO A CA 1
ATOM 4623 C C . PRO A 1 567 ? 5.429 -2.495 -0.514 1.00 88.38 567 PRO A C 1
ATOM 4625 O O . PRO A 1 567 ? 4.961 -2.419 -1.651 1.00 88.38 567 PRO A O 1
ATOM 4628 N N . GLY A 1 568 ? 5.083 -3.485 0.314 1.00 81.94 568 GLY A N 1
ATOM 4629 C CA . GLY A 1 568 ? 4.193 -4.580 -0.093 1.00 81.94 568 GLY A CA 1
ATOM 4630 C C . GLY A 1 568 ? 4.739 -5.473 -1.222 1.00 81.94 568 GLY A C 1
ATOM 4631 O O . GLY A 1 568 ? 3.969 -6.227 -1.823 1.00 81.94 568 GLY A O 1
ATOM 4632 N N . GLY A 1 569 ? 6.037 -5.381 -1.534 1.00 84.56 569 GLY A N 1
ATOM 4633 C CA . GLY A 1 569 ? 6.708 -6.134 -2.591 1.00 84.56 569 GLY A CA 1
ATOM 4634 C C . GLY A 1 569 ? 6.167 -5.799 -3.977 1.00 84.56 569 GLY A C 1
ATOM 4635 O O . GLY A 1 569 ? 6.353 -4.692 -4.485 1.00 84.56 569 GLY A O 1
ATOM 4636 N N . VAL A 1 570 ? 5.421 -6.743 -4.559 1.00 84.19 570 VAL A N 1
ATOM 4637 C CA . VAL A 1 570 ? 4.772 -6.617 -5.876 1.00 84.19 570 VAL A CA 1
ATOM 4638 C C . VAL A 1 570 ? 3.973 -5.314 -6.005 1.00 84.19 570 VAL A C 1
ATOM 4640 O O . VAL A 1 570 ? 4.009 -4.674 -7.054 1.00 84.19 570 VAL A O 1
ATOM 4643 N N . VAL A 1 571 ? 3.276 -4.887 -4.945 1.00 87.38 571 VAL A N 1
ATOM 4644 C CA . VAL A 1 571 ? 2.462 -3.659 -4.975 1.00 87.38 571 VAL A CA 1
ATOM 4645 C C . VAL A 1 571 ? 3.338 -2.425 -5.223 1.00 87.38 571 VAL A C 1
ATOM 4647 O O . VAL A 1 571 ? 3.035 -1.633 -6.114 1.00 87.38 571 VAL A O 1
ATOM 4650 N N . GLY A 1 572 ? 4.450 -2.291 -4.498 1.00 91.00 572 GLY A N 1
ATOM 4651 C CA . GLY A 1 572 ? 5.417 -1.211 -4.680 1.00 91.00 572 GLY A CA 1
ATOM 4652 C C . GLY A 1 572 ? 6.092 -1.246 -6.053 1.00 91.00 572 GLY A C 1
ATOM 4653 O O . GLY A 1 572 ? 6.178 -0.209 -6.709 1.00 91.00 572 GLY A O 1
ATOM 4654 N N . ARG A 1 573 ? 6.499 -2.426 -6.550 1.00 91.44 573 ARG A N 1
ATOM 4655 C CA . ARG A 1 573 ? 7.070 -2.545 -7.910 1.00 91.44 573 ARG A CA 1
ATOM 4656 C C . ARG A 1 573 ? 6.098 -2.045 -8.977 1.00 91.44 573 ARG A C 1
ATOM 4658 O O . ARG A 1 573 ? 6.470 -1.259 -9.843 1.00 91.44 573 ARG A O 1
ATOM 4665 N N . HIS A 1 574 ? 4.828 -2.434 -8.880 1.00 92.12 574 HIS A N 1
ATOM 4666 C CA . HIS A 1 574 ? 3.803 -2.004 -9.834 1.00 92.12 574 HIS A CA 1
ATOM 4667 C C . HIS A 1 574 ? 3.411 -0.530 -9.686 1.00 92.12 574 HIS A C 1
ATOM 4669 O O . HIS A 1 574 ? 3.025 0.077 -10.687 1.00 92.12 574 HIS A O 1
ATOM 4675 N N . ALA A 1 575 ? 3.567 0.075 -8.504 1.00 93.75 575 ALA A N 1
ATOM 4676 C CA . ALA A 1 575 ? 3.472 1.527 -8.342 1.00 93.75 575 ALA A CA 1
ATOM 4677 C C . ALA A 1 575 ? 4.588 2.245 -9.127 1.00 93.75 575 ALA A C 1
ATOM 4679 O O . ALA A 1 575 ? 4.307 3.193 -9.861 1.00 93.75 575 ALA A O 1
ATOM 4680 N N . LEU A 1 576 ? 5.831 1.742 -9.064 1.00 95.81 576 LEU A N 1
ATOM 4681 C CA . LEU A 1 576 ? 6.935 2.237 -9.895 1.00 95.81 576 LEU A CA 1
ATOM 4682 C C . LEU A 1 576 ? 6.637 2.060 -11.393 1.00 95.81 576 LEU A C 1
ATOM 4684 O O . LEU A 1 576 ? 6.747 3.026 -12.149 1.00 95.81 576 LEU A O 1
ATOM 4688 N N . TYR A 1 577 ? 6.221 0.864 -11.826 1.00 94.50 577 TYR A N 1
ATOM 4689 C CA . TYR A 1 577 ? 5.920 0.600 -13.240 1.00 94.50 577 TYR A CA 1
ATOM 4690 C C . TYR A 1 577 ? 4.819 1.507 -13.776 1.00 94.50 577 TYR A C 1
ATOM 4692 O O . TYR A 1 577 ? 4.977 2.060 -14.857 1.00 94.50 577 TYR A O 1
ATOM 4700 N N . THR A 1 578 ? 3.765 1.753 -12.997 1.00 93.12 578 THR A N 1
ATOM 4701 C CA . THR A 1 578 ? 2.669 2.650 -13.400 1.00 93.12 578 THR A CA 1
ATOM 4702 C C . THR A 1 578 ? 3.177 4.064 -13.710 1.00 93.12 578 THR A C 1
ATOM 4704 O O . THR A 1 578 ? 2.769 4.656 -14.707 1.00 93.12 578 THR A O 1
ATOM 4707 N N . MET A 1 579 ? 4.139 4.585 -12.942 1.00 94.62 579 MET A N 1
ATOM 4708 C CA . MET A 1 579 ? 4.730 5.900 -13.227 1.00 94.62 579 MET A CA 1
ATOM 4709 C C . MET A 1 579 ? 5.607 5.913 -14.487 1.00 94.62 579 MET A C 1
ATOM 4711 O O . MET A 1 579 ? 5.608 6.913 -15.216 1.00 94.62 579 MET A O 1
ATOM 4715 N N . LEU A 1 580 ? 6.338 4.821 -14.756 1.00 95.06 580 LEU A N 1
ATOM 4716 C CA . LEU A 1 580 ? 7.119 4.646 -15.990 1.00 95.06 580 LEU A CA 1
ATOM 4717 C C . LEU A 1 580 ? 6.200 4.541 -17.216 1.00 95.06 580 LEU A C 1
ATOM 4719 O O . LEU A 1 580 ? 6.435 5.200 -18.226 1.00 95.06 580 LEU A O 1
ATOM 4723 N N . GLU A 1 581 ? 5.131 3.754 -17.105 1.00 91.94 581 GLU A N 1
ATOM 4724 C CA . GLU A 1 581 ? 4.085 3.577 -18.117 1.00 91.94 581 GLU A CA 1
ATOM 4725 C C . GLU A 1 581 ? 3.430 4.916 -18.479 1.00 91.94 581 GLU A C 1
ATOM 4727 O O . GLU A 1 581 ? 3.341 5.278 -19.656 1.00 91.94 581 GLU A O 1
ATOM 4732 N N . ASN A 1 582 ? 3.037 5.688 -17.463 1.00 91.81 582 ASN A N 1
ATOM 4733 C CA . ASN A 1 582 ? 2.456 7.014 -17.645 1.00 91.81 582 ASN A CA 1
ATOM 4734 C C . ASN A 1 582 ? 3.435 7.985 -18.317 1.00 91.81 582 ASN A C 1
ATOM 4736 O O . ASN A 1 582 ? 3.015 8.809 -19.130 1.00 91.81 582 ASN A O 1
ATOM 4740 N N . GLU A 1 583 ? 4.738 7.875 -18.031 1.00 93.62 583 GLU A N 1
ATOM 4741 C CA . GLU A 1 583 ? 5.746 8.696 -18.705 1.00 93.62 583 GLU A CA 1
ATOM 4742 C C . GLU A 1 583 ? 5.904 8.326 -20.181 1.00 93.62 583 GLU A C 1
ATOM 4744 O O . GLU A 1 583 ? 5.924 9.216 -21.025 1.00 93.62 583 GLU A O 1
ATOM 4749 N N . ILE A 1 584 ? 5.926 7.032 -20.518 1.00 92.25 584 ILE A N 1
ATOM 4750 C CA . ILE A 1 584 ? 5.941 6.573 -21.917 1.00 92.25 584 ILE A CA 1
ATOM 4751 C C . ILE A 1 584 ? 4.712 7.105 -22.669 1.00 92.25 584 ILE A C 1
ATOM 4753 O O . ILE A 1 584 ? 4.836 7.633 -23.776 1.00 92.25 584 ILE A O 1
ATOM 4757 N N . ARG A 1 585 ? 3.528 7.040 -22.050 1.00 88.56 585 ARG A N 1
ATOM 4758 C CA . ARG A 1 585 ? 2.262 7.487 -22.652 1.00 88.56 585 ARG A CA 1
ATOM 4759 C C . ARG A 1 585 ? 2.203 8.994 -22.916 1.00 88.56 585 ARG A C 1
ATOM 4761 O O . ARG A 1 585 ? 1.429 9.427 -23.772 1.00 88.56 585 ARG A O 1
ATOM 4768 N N . ASN A 1 586 ? 3.027 9.806 -22.251 1.00 89.25 586 ASN A N 1
ATOM 4769 C CA . ASN A 1 586 ? 3.105 11.244 -22.538 1.00 89.25 586 ASN A CA 1
ATOM 4770 C C . ASN A 1 586 ? 3.522 11.537 -23.987 1.00 89.25 586 ASN A C 1
ATOM 4772 O O . ASN A 1 586 ? 3.335 12.662 -24.455 1.00 89.25 586 ASN A O 1
ATOM 4776 N N . VAL A 1 587 ? 4.000 10.532 -24.730 1.00 88.81 587 VAL A N 1
ATOM 4777 C CA . VAL A 1 587 ? 4.289 10.648 -26.158 1.00 88.81 587 VAL A CA 1
ATOM 4778 C C . VAL A 1 587 ? 3.090 11.109 -27.007 1.00 88.81 587 VAL A C 1
ATOM 4780 O O . VAL A 1 587 ? 3.285 11.772 -28.023 1.00 88.81 587 VAL A O 1
ATOM 4783 N N . LYS A 1 588 ? 1.850 10.888 -26.546 1.00 86.44 588 LYS A N 1
ATOM 4784 C CA . LYS A 1 588 ? 0.617 11.390 -27.190 1.00 86.44 588 LYS A CA 1
ATOM 4785 C C . LYS A 1 588 ? 0.557 12.916 -27.345 1.00 86.44 588 LYS A C 1
ATOM 4787 O O . LYS A 1 588 ? -0.253 13.432 -28.109 1.00 86.44 588 LYS A O 1
ATOM 4792 N N . HIS A 1 589 ? 1.366 13.650 -26.579 1.00 85.94 589 HIS A N 1
ATOM 4793 C CA . HIS A 1 589 ? 1.429 15.110 -26.634 1.00 85.94 589 HIS A CA 1
ATOM 4794 C C . HIS A 1 589 ? 2.367 15.634 -27.732 1.00 85.94 589 HIS A C 1
ATOM 4796 O O . HIS A 1 589 ? 2.382 16.837 -27.988 1.00 85.94 589 HIS A O 1
ATOM 4802 N N . TYR A 1 590 ? 3.125 14.758 -28.400 1.00 87.25 590 TYR A N 1
ATOM 4803 C CA . TYR A 1 590 ? 3.989 15.122 -29.521 1.00 87.25 590 TYR A CA 1
ATOM 4804 C C . TYR A 1 590 ? 3.242 14.933 -30.842 1.00 87.25 590 TYR A C 1
ATOM 4806 O O . TYR A 1 590 ? 2.563 13.932 -31.056 1.00 87.25 590 TYR A O 1
ATOM 4814 N N . THR A 1 591 ? 3.371 15.898 -31.753 1.00 85.94 591 THR A N 1
ATOM 4815 C CA . THR A 1 591 ? 2.681 15.893 -33.052 1.00 85.94 591 THR A CA 1
ATOM 4816 C C . THR A 1 591 ? 3.618 16.347 -34.176 1.00 85.94 591 THR A C 1
ATOM 4818 O O . THR A 1 591 ? 4.733 16.816 -33.941 1.00 85.94 591 THR A O 1
ATOM 4821 N N . GLY A 1 592 ? 3.195 16.185 -35.433 1.00 89.00 592 GLY A N 1
ATOM 4822 C CA . GLY A 1 592 ? 3.921 16.719 -36.587 1.00 89.00 592 GLY A CA 1
ATOM 4823 C C . GLY A 1 592 ? 5.306 16.092 -36.798 1.00 89.00 592 GLY A C 1
ATOM 4824 O O . GLY A 1 592 ? 5.433 14.873 -36.909 1.00 89.00 592 GLY A O 1
ATOM 4825 N N . LYS A 1 593 ? 6.344 16.931 -36.928 1.00 86.19 593 LYS A N 1
ATOM 4826 C CA . LYS A 1 593 ? 7.720 16.481 -37.223 1.00 86.19 593 LYS A CA 1
ATOM 4827 C C . LYS A 1 593 ? 8.332 15.675 -36.078 1.00 86.19 593 LYS A C 1
ATOM 4829 O O . LYS A 1 593 ? 9.018 14.693 -36.346 1.00 86.19 593 LYS A O 1
ATOM 4834 N N . ASP A 1 594 ? 8.048 16.061 -34.836 1.00 85.31 594 ASP A N 1
ATOM 4835 C CA . ASP A 1 594 ? 8.598 15.395 -33.655 1.00 85.31 594 ASP A CA 1
ATOM 4836 C C . ASP A 1 594 ? 8.037 13.974 -33.541 1.00 85.31 594 ASP A C 1
ATOM 4838 O O . ASP A 1 594 ? 8.804 13.024 -33.409 1.00 85.31 594 ASP A O 1
ATOM 4842 N N . LEU A 1 595 ? 6.722 13.801 -33.736 1.00 89.19 595 LEU A N 1
ATOM 4843 C CA . LEU A 1 595 ? 6.097 12.475 -33.767 1.00 89.19 595 LEU A CA 1
ATOM 4844 C C . LEU A 1 595 ? 6.674 11.587 -34.879 1.00 89.19 595 LEU A C 1
ATOM 4846 O O . LEU A 1 595 ? 7.034 10.445 -34.612 1.00 89.19 595 LEU A O 1
ATOM 4850 N N . LYS A 1 596 ? 6.841 12.114 -36.100 1.00 89.06 596 LYS A N 1
ATOM 4851 C CA . LYS A 1 596 ? 7.456 11.357 -37.209 1.00 89.06 596 LYS A CA 1
ATOM 4852 C C . LYS A 1 596 ? 8.885 10.913 -36.891 1.00 89.06 596 LYS A C 1
ATOM 4854 O O . LYS A 1 596 ? 9.261 9.793 -37.224 1.00 89.06 596 LYS A O 1
ATOM 4859 N N . SER A 1 597 ? 9.666 11.769 -36.230 1.00 88.56 597 SER A N 1
ATOM 4860 C CA . SER A 1 597 ? 11.016 11.418 -35.776 1.00 88.56 597 SER A CA 1
ATOM 4861 C C . SER A 1 597 ? 10.985 10.275 -34.758 1.00 88.56 597 SER A C 1
ATOM 4863 O O . SER A 1 597 ? 11.756 9.326 -34.881 1.00 88.56 597 SER A O 1
ATOM 4865 N N . ILE A 1 598 ? 10.057 10.311 -33.796 1.00 90.38 598 ILE A N 1
ATOM 4866 C CA . ILE A 1 598 ? 9.904 9.262 -32.774 1.00 90.38 598 ILE A CA 1
ATOM 4867 C C . ILE A 1 598 ? 9.433 7.943 -33.402 1.00 90.38 598 ILE A C 1
ATOM 4869 O O . ILE A 1 598 ? 9.933 6.877 -33.052 1.00 90.38 598 ILE A O 1
ATOM 4873 N N . GLN A 1 599 ? 8.509 7.994 -34.362 1.00 89.06 599 GLN A N 1
ATOM 4874 C CA . GLN A 1 599 ? 8.038 6.811 -35.090 1.00 89.06 599 GLN A CA 1
ATOM 4875 C C . GLN A 1 599 ? 9.167 6.112 -35.865 1.00 89.06 599 GLN A C 1
ATOM 4877 O O . GLN A 1 599 ? 9.169 4.885 -35.972 1.00 89.06 599 GLN A O 1
ATOM 4882 N N . GLN A 1 600 ? 10.130 6.880 -36.3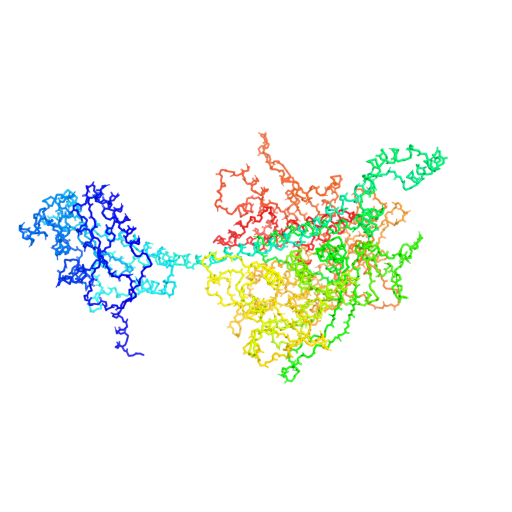88 1.00 87.12 600 GLN A N 1
ATOM 4883 C CA . GLN A 1 600 ? 11.279 6.362 -37.137 1.00 87.12 600 GLN A CA 1
ATOM 4884 C C . GLN A 1 600 ? 12.420 5.883 -36.230 1.00 87.12 600 GLN A C 1
ATOM 4886 O O . GLN A 1 600 ? 12.970 4.807 -36.457 1.00 87.12 600 GLN A O 1
ATOM 4891 N N . ASN A 1 601 ? 12.774 6.671 -35.212 1.00 88.44 601 ASN A N 1
ATOM 4892 C CA . ASN A 1 601 ? 13.970 6.458 -34.389 1.00 88.44 601 ASN A CA 1
ATOM 4893 C C . ASN A 1 601 ? 13.688 5.725 -33.066 1.00 88.44 601 ASN A C 1
ATOM 4895 O O . ASN A 1 601 ? 14.619 5.289 -32.389 1.00 88.44 601 ASN A O 1
ATOM 4899 N N . GLY A 1 602 ? 12.416 5.577 -32.696 1.00 90.94 602 GLY A N 1
ATOM 4900 C CA . GLY A 1 602 ? 11.985 5.070 -31.399 1.00 90.94 602 GLY A CA 1
ATOM 4901 C C . GLY A 1 602 ? 11.908 6.153 -30.321 1.00 90.94 602 GLY A C 1
ATOM 4902 O O . GLY A 1 602 ? 12.355 7.290 -30.488 1.00 90.94 602 GLY A O 1
ATOM 4903 N N . LEU A 1 603 ? 11.319 5.783 -29.185 1.00 94.94 603 LEU A N 1
ATOM 4904 C CA . LEU A 1 603 ? 11.176 6.635 -28.009 1.00 94.94 603 LEU A CA 1
ATOM 4905 C C . LEU A 1 603 ? 12.268 6.314 -26.984 1.00 94.94 603 LEU A C 1
ATOM 4907 O O . LEU A 1 603 ? 12.499 5.150 -26.679 1.00 94.94 603 LEU A O 1
ATOM 4911 N N . THR A 1 604 ? 12.915 7.320 -26.395 1.00 95.94 604 THR A N 1
ATOM 4912 C CA . THR A 1 604 ? 13.862 7.099 -25.288 1.00 95.94 604 THR A CA 1
ATOM 4913 C C . THR A 1 604 ? 13.253 7.523 -23.956 1.00 95.94 604 THR A C 1
ATOM 4915 O O . THR A 1 604 ? 13.037 8.718 -23.726 1.00 95.94 604 THR A O 1
ATOM 4918 N N . LEU A 1 605 ? 13.037 6.552 -23.068 1.00 97.19 605 LEU A N 1
ATOM 4919 C CA . LEU A 1 605 ? 12.697 6.770 -21.663 1.00 97.19 605 LEU A CA 1
ATOM 4920 C C . LEU A 1 605 ? 13.992 6.872 -20.855 1.00 97.19 605 LEU A C 1
ATOM 4922 O O . LEU A 1 605 ? 14.797 5.941 -20.853 1.00 97.19 605 LEU A O 1
ATOM 4926 N N . ALA A 1 606 ? 14.191 7.987 -20.164 1.00 97.44 606 ALA A N 1
ATOM 4927 C CA . ALA A 1 606 ? 15.348 8.196 -19.308 1.00 97.44 606 ALA A CA 1
ATOM 4928 C C . ALA A 1 606 ? 14.961 8.116 -17.826 1.00 97.44 606 ALA A C 1
ATOM 4930 O O . ALA A 1 606 ? 13.960 8.701 -17.409 1.00 97.44 606 ALA A O 1
ATOM 4931 N N . ILE A 1 607 ? 15.779 7.404 -17.048 1.00 98.06 607 ILE A N 1
ATOM 4932 C CA . ILE A 1 607 ? 15.637 7.220 -15.603 1.00 98.06 607 ILE A CA 1
ATOM 4933 C C . ILE A 1 607 ? 16.910 7.737 -14.928 1.00 98.06 607 ILE A C 1
ATOM 4935 O O . ILE A 1 607 ? 18.005 7.219 -15.140 1.00 98.06 607 ILE A O 1
ATOM 4939 N N . GLY A 1 608 ? 16.764 8.788 -14.133 1.00 96.75 608 GLY A N 1
ATOM 4940 C CA . GLY A 1 608 ? 17.809 9.399 -13.328 1.00 96.75 608 GLY A CA 1
ATOM 4941 C C . GLY A 1 608 ? 17.769 8.891 -11.894 1.00 96.75 608 GLY A C 1
ATOM 4942 O O . GLY A 1 608 ? 16.694 8.845 -11.303 1.00 96.75 608 GLY A O 1
ATOM 4943 N N . ILE A 1 609 ? 18.921 8.548 -11.327 1.00 97.00 609 ILE A N 1
ATOM 4944 C CA . ILE A 1 609 ? 19.044 8.048 -9.954 1.00 97.00 609 ILE A CA 1
ATOM 4945 C C . ILE A 1 609 ? 20.009 8.956 -9.193 1.00 97.00 609 ILE A C 1
ATOM 4947 O O . ILE A 1 609 ? 21.143 9.172 -9.628 1.00 97.00 609 ILE A O 1
ATOM 4951 N N . GLN A 1 610 ? 19.549 9.493 -8.065 1.00 94.19 610 GLN A N 1
ATOM 4952 C CA . GLN A 1 610 ? 20.329 10.359 -7.185 1.00 94.19 610 GLN A CA 1
ATOM 4953 C C . GLN A 1 610 ? 20.116 9.944 -5.725 1.00 94.19 610 GLN A C 1
ATOM 4955 O O . GLN A 1 610 ? 18.980 9.775 -5.295 1.00 94.19 610 GLN A O 1
ATOM 4960 N N . GLU A 1 611 ? 21.183 9.780 -4.944 1.00 93.38 611 GLU A N 1
ATOM 4961 C CA . GLU A 1 611 ? 21.052 9.521 -3.502 1.00 93.38 611 GLU A CA 1
ATOM 4962 C C . GLU A 1 611 ? 20.773 10.811 -2.728 1.00 93.38 611 GLU A C 1
ATOM 4964 O O . GLU A 1 611 ? 21.381 11.837 -3.028 1.00 93.38 611 GLU A O 1
ATOM 4969 N N . LYS A 1 612 ? 19.899 10.758 -1.717 1.00 90.44 612 LYS A N 1
ATOM 4970 C CA . LYS A 1 612 ? 19.528 11.915 -0.889 1.00 90.44 612 LYS A CA 1
ATOM 4971 C C . LYS A 1 612 ? 19.242 11.500 0.565 1.00 90.44 612 LYS A C 1
ATOM 4973 O O . LYS A 1 612 ? 18.812 10.374 0.821 1.00 90.44 612 LYS A O 1
ATOM 4978 N N . HIS A 1 613 ? 19.479 12.410 1.510 1.00 90.12 613 HIS A N 1
ATOM 4979 C CA . HIS A 1 613 ? 19.018 12.285 2.898 1.00 90.12 613 HIS A CA 1
ATOM 4980 C C . HIS A 1 613 ? 17.505 12.478 3.014 1.00 90.12 613 HIS A C 1
ATOM 4982 O O . HIS A 1 613 ? 16.943 13.367 2.379 1.00 90.12 613 HIS A O 1
ATOM 4988 N N . VAL A 1 614 ? 16.841 11.686 3.857 1.00 89.69 614 VAL A N 1
ATOM 4989 C CA . VAL A 1 614 ? 15.409 11.910 4.117 1.00 89.69 614 VAL A CA 1
ATOM 4990 C C . VAL A 1 614 ? 15.162 13.217 4.871 1.00 89.69 614 VAL A C 1
ATOM 4992 O O . VAL A 1 614 ? 14.262 13.975 4.516 1.00 89.69 614 VAL A O 1
ATOM 4995 N N . GLU A 1 615 ? 15.968 13.498 5.890 1.00 86.62 615 GLU A N 1
ATOM 4996 C CA . GLU A 1 615 ? 15.850 14.702 6.704 1.00 86.62 615 GLU A CA 1
ATOM 4997 C C . GLU A 1 615 ? 16.723 15.821 6.111 1.00 86.62 615 GLU A C 1
ATOM 4999 O O . GLU A 1 615 ? 17.928 15.607 5.909 1.00 86.62 615 GLU A O 1
ATOM 5004 N N . PRO A 1 616 ? 16.148 17.004 5.823 1.00 77.00 616 PRO A N 1
ATOM 5005 C CA . PRO A 1 616 ? 16.904 18.142 5.317 1.00 77.00 616 PRO A CA 1
ATOM 5006 C C . PRO A 1 616 ? 18.074 18.514 6.235 1.00 77.00 616 PRO A C 1
ATOM 5008 O O . PRO A 1 616 ? 17.933 18.588 7.454 1.00 77.00 616 PRO A O 1
ATOM 5011 N N . GLY A 1 617 ? 19.247 18.769 5.654 1.00 71.56 617 GLY A N 1
ATOM 5012 C CA . GLY A 1 617 ? 20.444 19.172 6.406 1.00 71.56 617 GLY A CA 1
ATOM 5013 C C . GLY A 1 617 ? 21.114 18.090 7.272 1.00 71.56 617 GLY A C 1
ATOM 5014 O O . GLY A 1 617 ? 22.059 18.393 8.003 1.00 71.56 617 GLY A O 1
ATOM 5015 N N . LYS A 1 618 ? 20.686 16.828 7.194 1.00 76.25 618 LYS A N 1
ATOM 5016 C CA . LYS A 1 618 ? 21.371 15.721 7.875 1.00 76.25 618 LYS A CA 1
ATOM 5017 C C . LYS A 1 618 ? 22.714 15.394 7.207 1.00 76.25 618 LYS A C 1
ATOM 5019 O O . LYS A 1 618 ? 22.856 15.497 5.993 1.00 76.25 618 LYS A O 1
ATOM 5024 N N . ILE A 1 619 ? 23.694 14.969 8.009 1.00 68.25 619 ILE A N 1
ATOM 5025 C CA . ILE A 1 619 ? 24.997 14.456 7.556 1.00 68.25 619 ILE A CA 1
ATOM 5026 C C . ILE A 1 619 ? 25.065 12.964 7.906 1.00 68.25 619 ILE A C 1
ATOM 5028 O O . ILE A 1 619 ? 24.751 12.588 9.036 1.00 68.25 619 ILE A O 1
ATOM 5032 N N . GLY A 1 620 ? 25.495 12.110 6.972 1.00 73.62 620 GLY A N 1
ATOM 5033 C CA . GLY A 1 620 ? 25.737 10.686 7.245 1.00 73.62 620 GLY A CA 1
ATOM 5034 C C . GLY A 1 620 ? 25.198 9.744 6.170 1.00 73.62 620 GLY A C 1
ATOM 5035 O O . GLY A 1 620 ? 25.497 9.907 4.990 1.00 73.62 620 GLY A O 1
ATOM 5036 N N . GLU A 1 621 ? 24.425 8.732 6.574 1.00 76.69 621 GLU A N 1
ATOM 5037 C CA . GLU A 1 621 ? 23.803 7.785 5.642 1.00 76.69 621 GLU A CA 1
ATOM 5038 C C . GLU A 1 621 ? 22.685 8.472 4.846 1.00 76.69 621 GLU A C 1
ATOM 5040 O O . GLU A 1 621 ? 21.871 9.202 5.406 1.00 76.69 621 GLU A O 1
ATOM 5045 N N . ARG A 1 622 ? 22.652 8.242 3.531 1.00 89.44 622 ARG A N 1
ATOM 5046 C CA . ARG A 1 622 ? 21.577 8.702 2.643 1.00 89.44 622 ARG A CA 1
ATOM 5047 C C . ARG A 1 622 ? 20.549 7.593 2.515 1.00 89.44 622 ARG A C 1
ATOM 5049 O O . ARG A 1 622 ? 20.899 6.511 2.038 1.00 89.44 622 ARG A O 1
ATOM 5056 N N . GLU A 1 623 ? 19.320 7.850 2.946 1.00 93.06 623 GLU A N 1
ATOM 5057 C CA . GLU A 1 623 ? 18.260 6.844 3.069 1.00 93.06 623 GLU A CA 1
ATOM 5058 C C . GLU A 1 623 ? 17.354 6.738 1.835 1.00 93.06 623 GLU A C 1
ATOM 5060 O O . GLU A 1 623 ? 16.603 5.767 1.716 1.00 93.06 623 GLU A O 1
ATOM 5065 N N . LEU A 1 624 ? 17.418 7.701 0.911 1.00 95.06 624 LEU A N 1
ATOM 5066 C CA . LEU A 1 624 ? 16.537 7.770 -0.253 1.00 95.06 624 LEU A CA 1
ATOM 5067 C C . LEU A 1 624 ? 17.306 7.696 -1.572 1.00 95.06 624 LEU A C 1
ATOM 5069 O O . LEU A 1 624 ? 18.413 8.223 -1.709 1.00 95.06 624 LEU A O 1
ATOM 5073 N N . PHE A 1 625 ? 16.650 7.119 -2.574 1.00 96.62 625 PHE A N 1
ATOM 5074 C CA . PHE A 1 625 ? 16.900 7.427 -3.975 1.00 96.62 625 PHE A CA 1
ATOM 5075 C C . PHE A 1 625 ? 15.831 8.396 -4.476 1.00 96.62 625 PHE A C 1
ATOM 5077 O O . PHE A 1 625 ? 14.639 8.085 -4.463 1.00 96.62 625 PHE A O 1
ATOM 5084 N N . LYS A 1 626 ? 16.261 9.555 -4.965 1.00 95.56 626 LYS A N 1
ATOM 5085 C CA . LYS A 1 626 ? 15.462 10.462 -5.782 1.00 95.56 626 LYS A CA 1
ATOM 5086 C C . LYS A 1 626 ? 15.519 9.970 -7.227 1.00 95.56 626 LYS A C 1
ATOM 5088 O O . LYS A 1 626 ? 16.577 9.989 -7.862 1.00 95.56 626 LYS A O 1
ATOM 5093 N N . ILE A 1 627 ? 14.384 9.492 -7.722 1.00 97.56 627 ILE A N 1
ATOM 5094 C CA . ILE A 1 627 ? 14.234 8.921 -9.058 1.00 97.56 627 ILE A CA 1
ATOM 5095 C C . ILE A 1 627 ? 13.594 9.968 -9.964 1.00 97.56 627 ILE A C 1
ATOM 5097 O O . ILE A 1 627 ? 12.483 10.422 -9.703 1.00 97.56 627 ILE A O 1
ATOM 5101 N N . GLY A 1 628 ? 14.302 10.361 -11.019 1.00 96.81 628 GLY A N 1
ATOM 5102 C CA . GLY A 1 628 ? 13.794 11.250 -12.062 1.00 96.81 628 GLY A CA 1
ATOM 5103 C C . GLY A 1 628 ? 13.404 10.465 -13.300 1.00 96.81 628 GLY A C 1
ATOM 5104 O O . GLY A 1 628 ? 14.184 9.633 -13.748 1.00 96.81 628 GLY A O 1
ATOM 5105 N N . ILE A 1 629 ? 12.246 10.741 -13.891 1.00 97.38 629 ILE A N 1
ATOM 5106 C CA . ILE A 1 629 ? 11.825 10.094 -15.141 1.00 97.38 629 ILE A CA 1
ATOM 5107 C C . ILE A 1 629 ? 11.343 11.122 -16.158 1.00 97.38 629 ILE A C 1
ATOM 5109 O O . ILE A 1 629 ? 10.679 12.102 -15.803 1.00 97.38 629 ILE A O 1
ATOM 5113 N N . TRP A 1 630 ? 11.753 10.933 -17.413 1.00 95.88 630 TRP A N 1
ATOM 5114 C CA . TRP A 1 630 ? 11.397 11.818 -18.521 1.00 95.88 630 TRP A CA 1
ATOM 5115 C C . TRP A 1 630 ? 11.589 11.151 -19.883 1.00 95.88 630 TRP A C 1
ATOM 5117 O O . TRP A 1 630 ? 12.396 10.231 -20.046 1.00 95.88 630 TRP A O 1
ATOM 5127 N N . LEU A 1 631 ? 10.899 11.678 -20.891 1.00 94.69 631 LEU A N 1
ATOM 5128 C CA . LEU A 1 631 ? 11.174 11.371 -22.293 1.00 94.69 631 LEU A CA 1
ATOM 5129 C C . LEU A 1 631 ? 12.317 12.253 -22.805 1.00 94.69 631 LEU A C 1
ATOM 5131 O O . LEU A 1 631 ? 12.309 13.468 -22.599 1.00 94.69 631 LEU A O 1
ATOM 5135 N N . LYS A 1 632 ? 13.311 11.671 -23.490 1.00 92.00 632 LYS A N 1
ATOM 5136 C CA . LYS A 1 632 ? 14.460 12.406 -24.065 1.00 92.00 632 LYS A CA 1
ATOM 5137 C C . LYS A 1 632 ? 14.051 13.176 -25.335 1.00 92.00 632 LYS A C 1
ATOM 5139 O O . LYS A 1 632 ? 14.606 12.964 -26.410 1.00 92.00 632 LYS A O 1
ATOM 5144 N N . LEU A 1 633 ? 13.073 14.063 -25.197 1.00 87.12 633 LEU A N 1
ATOM 5145 C CA . LEU A 1 633 ? 12.484 14.881 -26.250 1.00 87.12 633 LEU A CA 1
ATOM 5146 C C . LEU A 1 633 ? 12.381 16.327 -25.763 1.00 87.12 633 LEU A C 1
ATOM 5148 O O . LEU A 1 633 ? 12.166 16.572 -24.575 1.00 87.12 633 LEU A O 1
ATOM 5152 N N . ASN A 1 634 ? 12.536 17.275 -26.682 1.00 87.19 634 ASN A N 1
ATOM 5153 C CA . ASN A 1 634 ? 12.367 18.688 -26.370 1.00 87.19 634 ASN A CA 1
ATOM 5154 C C . ASN A 1 634 ? 10.887 19.064 -26.493 1.00 87.19 634 ASN A C 1
ATOM 5156 O O . ASN A 1 634 ? 10.247 18.784 -27.504 1.00 87.19 634 ASN A O 1
ATOM 5160 N N . THR A 1 635 ? 10.366 19.719 -25.465 1.00 87.62 635 THR A N 1
ATOM 5161 C CA . THR A 1 635 ? 8.981 20.168 -25.331 1.00 87.62 635 THR A CA 1
ATOM 5162 C C . THR A 1 635 ? 8.967 21.676 -25.118 1.00 87.62 635 THR A C 1
ATOM 5164 O O . THR A 1 635 ? 9.874 22.234 -24.494 1.00 87.62 635 THR A O 1
ATOM 5167 N N . ASP A 1 636 ? 7.931 22.343 -25.618 1.00 86.88 636 ASP A N 1
ATOM 5168 C CA . ASP A 1 636 ? 7.680 23.747 -25.304 1.00 86.88 636 ASP A CA 1
ATOM 5169 C C . ASP A 1 636 ? 7.294 23.883 -23.823 1.00 86.88 636 ASP A C 1
ATOM 5171 O O . ASP A 1 636 ? 6.291 23.332 -23.370 1.00 86.88 636 ASP A O 1
ATOM 5175 N N . LEU A 1 637 ? 8.118 24.587 -23.040 1.00 86.81 637 LEU A N 1
ATOM 5176 C CA . LEU A 1 637 ? 7.940 24.682 -21.583 1.00 86.81 637 LEU A CA 1
ATOM 5177 C C . LEU A 1 637 ? 6.984 25.806 -21.158 1.00 86.81 637 LEU A C 1
ATOM 5179 O O . LEU A 1 637 ? 6.546 25.857 -20.005 1.00 86.81 637 LEU A O 1
ATOM 5183 N N . SER A 1 638 ? 6.653 26.706 -22.083 1.00 81.94 638 SER A N 1
ATOM 5184 C CA . SER A 1 638 ? 5.731 27.814 -21.854 1.00 81.94 638 SER A CA 1
ATOM 5185 C C . SER A 1 638 ? 4.948 28.155 -23.114 1.00 81.94 638 SER A C 1
ATOM 5187 O O . SER A 1 638 ? 5.551 28.272 -24.184 1.00 81.94 638 SER A O 1
ATOM 5189 N N . HIS A 1 639 ? 3.653 28.424 -22.971 1.00 74.75 639 HIS A N 1
ATOM 5190 C CA . HIS A 1 639 ? 2.818 28.958 -24.044 1.00 74.75 639 HIS A CA 1
ATOM 5191 C C . HIS A 1 639 ? 2.375 30.389 -23.709 1.00 74.75 639 HIS A C 1
ATOM 5193 O O . HIS A 1 639 ? 1.822 30.621 -22.633 1.00 74.75 639 HIS A O 1
ATOM 5199 N N . PRO A 1 640 ? 2.603 31.377 -24.590 1.00 65.19 640 PRO A N 1
ATOM 5200 C CA . PRO A 1 640 ? 2.118 32.730 -24.354 1.00 65.19 640 PRO A CA 1
ATOM 5201 C C . PRO A 1 640 ? 0.586 32.768 -24.467 1.00 65.19 640 PRO A C 1
ATOM 5203 O O . PRO A 1 640 ? 0.037 32.450 -25.518 1.00 65.19 640 PRO A O 1
ATOM 5206 N N . ILE A 1 641 ? -0.099 33.183 -23.395 1.00 66.06 641 ILE A N 1
ATOM 5207 C CA . ILE A 1 641 ? -1.548 33.459 -23.401 1.00 66.06 641 ILE A CA 1
ATOM 5208 C C . ILE A 1 641 ? -1.790 34.927 -23.794 1.00 66.06 641 ILE A C 1
ATOM 5210 O O . ILE A 1 641 ? -2.717 35.244 -24.535 1.00 66.06 641 ILE A O 1
ATOM 5214 N N . SER A 1 642 ? -0.942 35.848 -23.320 1.00 60.31 642 SER A N 1
ATOM 5215 C CA . SER A 1 642 ? -0.983 37.278 -23.660 1.00 60.31 642 SER A CA 1
ATOM 5216 C C . SER A 1 642 ? 0.407 37.923 -23.553 1.00 60.31 642 SER A C 1
ATOM 5218 O O . SER A 1 642 ? 1.359 37.292 -23.098 1.00 60.31 642 SER A O 1
ATOM 5220 N N . LYS A 1 643 ? 0.541 39.219 -23.896 1.00 55.97 643 LYS A N 1
ATOM 5221 C CA . LYS A 1 643 ? 1.805 39.979 -23.732 1.00 55.97 643 LYS A CA 1
ATOM 5222 C C . LYS A 1 643 ? 2.340 40.006 -22.287 1.00 55.97 643 LYS A C 1
ATOM 5224 O O . LYS A 1 643 ? 3.507 40.334 -22.100 1.00 55.97 643 LYS A O 1
ATOM 5229 N N . LYS A 1 644 ? 1.505 39.713 -21.280 1.00 55.00 644 LYS A N 1
ATOM 5230 C CA . LYS A 1 644 ? 1.872 39.734 -19.851 1.00 55.00 644 LYS A CA 1
ATOM 5231 C C . LYS A 1 644 ? 1.696 38.388 -19.138 1.00 55.00 644 LYS A C 1
ATOM 5233 O O . LYS A 1 644 ? 2.088 38.288 -17.983 1.00 55.00 644 LYS A O 1
ATOM 5238 N N . GLN A 1 645 ? 1.123 37.374 -19.790 1.00 59.91 645 GLN A N 1
ATOM 5239 C CA . GLN A 1 645 ? 0.762 36.106 -19.152 1.00 59.91 645 GLN A CA 1
ATOM 5240 C C . GLN A 1 645 ? 1.210 34.928 -20.016 1.00 59.91 645 GLN A C 1
ATOM 5242 O O . GLN A 1 645 ? 0.905 34.864 -21.208 1.00 59.91 645 GLN A O 1
ATOM 5247 N N . SER A 1 646 ? 1.948 34.000 -19.416 1.00 68.06 646 SER A N 1
ATOM 5248 C CA . SER A 1 646 ? 2.367 32.743 -20.040 1.00 68.06 646 SER A CA 1
ATOM 5249 C C . SER A 1 646 ? 1.847 31.580 -19.205 1.00 68.06 646 SER A C 1
ATOM 5251 O O . SER A 1 646 ? 1.928 31.636 -17.981 1.00 68.06 646 SER A O 1
ATOM 5253 N N . ASP A 1 647 ? 1.321 30.550 -19.862 1.00 79.56 647 ASP A N 1
ATOM 5254 C CA . ASP A 1 647 ? 1.034 29.262 -19.232 1.00 79.56 647 ASP A CA 1
ATOM 5255 C C . ASP A 1 647 ? 2.343 28.477 -19.141 1.00 79.56 647 ASP A C 1
ATOM 5257 O O . ASP A 1 647 ? 2.951 28.161 -20.170 1.00 79.56 647 ASP A O 1
ATOM 5261 N N . PHE A 1 648 ? 2.813 28.201 -17.926 1.00 88.00 648 PHE A N 1
ATOM 5262 C CA . PHE A 1 648 ? 4.038 27.441 -17.696 1.00 88.00 648 PHE A CA 1
ATOM 5263 C C . PHE A 1 648 ? 3.688 25.995 -17.369 1.00 88.00 648 PHE A C 1
ATOM 5265 O O . PHE A 1 648 ? 3.049 25.711 -16.356 1.00 88.00 648 PHE A O 1
ATOM 5272 N N . LEU A 1 649 ? 4.181 25.060 -18.184 1.00 87.62 649 LEU A N 1
ATOM 5273 C CA . LEU A 1 649 ? 3.824 23.645 -18.068 1.00 87.62 649 LEU A CA 1
ATOM 5274 C C . LEU A 1 649 ? 4.199 23.051 -16.700 1.00 87.62 649 LEU A C 1
ATOM 5276 O O . LEU A 1 649 ? 3.456 22.240 -16.149 1.00 87.62 649 LEU A O 1
ATOM 5280 N N . ILE A 1 650 ? 5.336 23.479 -16.140 1.00 90.44 650 ILE A N 1
ATOM 5281 C CA . ILE A 1 650 ? 5.791 23.075 -14.802 1.00 90.44 650 ILE A CA 1
ATOM 5282 C C . ILE A 1 650 ? 4.857 23.582 -13.694 1.00 90.44 650 ILE A C 1
ATOM 5284 O O . ILE A 1 650 ? 4.561 22.822 -12.777 1.00 90.44 650 ILE A O 1
ATOM 5288 N N . LYS A 1 651 ? 4.358 24.824 -13.802 1.00 90.56 651 LYS A N 1
ATOM 5289 C CA . LYS A 1 651 ? 3.467 25.437 -12.808 1.00 90.56 651 LYS A CA 1
ATOM 5290 C C . LYS A 1 651 ? 2.102 24.763 -12.830 1.00 90.56 651 LYS A C 1
ATOM 5292 O O . LYS A 1 651 ? 1.652 24.307 -11.791 1.00 90.56 651 LYS A O 1
ATOM 5297 N N . ARG A 1 652 ? 1.534 24.544 -14.021 1.00 89.19 652 ARG A N 1
ATOM 5298 C CA . ARG A 1 652 ? 0.285 23.785 -14.184 1.00 89.19 652 ARG A CA 1
ATOM 5299 C C . ARG A 1 652 ? 0.375 22.383 -13.576 1.00 89.19 652 ARG A C 1
ATOM 5301 O O . ARG A 1 652 ? -0.500 21.984 -12.820 1.00 89.19 652 ARG A O 1
ATOM 5308 N N . LYS A 1 653 ? 1.461 21.649 -13.858 1.00 90.56 653 LYS A N 1
ATOM 5309 C CA . LYS A 1 653 ? 1.685 20.326 -13.250 1.00 90.56 653 LYS A CA 1
ATOM 5310 C C . LYS A 1 653 ? 1.795 20.393 -11.729 1.00 90.56 653 LYS A C 1
ATOM 5312 O O . LYS A 1 653 ? 1.281 19.514 -11.053 1.00 90.56 653 LYS A O 1
ATOM 5317 N N . PHE A 1 654 ? 2.491 21.391 -11.199 1.00 92.88 654 PHE A N 1
ATOM 5318 C CA . PHE A 1 654 ? 2.641 21.564 -9.760 1.00 92.88 654 PHE A CA 1
ATOM 5319 C C . PHE A 1 654 ? 1.307 21.879 -9.073 1.00 92.88 654 PHE A C 1
ATOM 5321 O O . PHE A 1 654 ? 0.991 21.261 -8.060 1.00 92.88 654 PHE A O 1
ATOM 5328 N N . ASP A 1 655 ? 0.503 22.762 -9.665 1.00 90.81 655 ASP A N 1
ATOM 5329 C CA . ASP A 1 655 ? -0.814 23.139 -9.146 1.00 90.81 655 ASP A CA 1
ATOM 5330 C C . ASP A 1 655 ? -1.779 21.940 -9.144 1.00 90.81 655 ASP A C 1
ATOM 5332 O O . ASP A 1 655 ? -2.474 21.710 -8.151 1.00 90.81 655 ASP A O 1
ATOM 5336 N N . ASP A 1 656 ? -1.753 21.114 -10.200 1.00 89.75 656 ASP A N 1
ATOM 5337 C CA . ASP A 1 656 ? -2.490 19.842 -10.245 1.00 89.75 656 ASP A CA 1
ATOM 5338 C C . ASP A 1 656 ? -2.056 18.902 -9.108 1.00 89.75 656 ASP A C 1
ATOM 5340 O O . ASP A 1 656 ? -2.893 18.303 -8.435 1.00 89.75 656 ASP A O 1
ATOM 5344 N N . LEU A 1 657 ? -0.743 18.761 -8.888 1.00 92.75 657 LEU A N 1
ATOM 5345 C CA . LEU A 1 657 ? -0.185 17.847 -7.889 1.00 92.75 657 LEU A CA 1
ATOM 5346 C C . LEU A 1 657 ? -0.466 18.308 -6.452 1.00 92.75 657 LEU A C 1
ATOM 5348 O O . LEU A 1 657 ? -0.741 17.466 -5.596 1.00 92.75 657 LEU A O 1
ATOM 5352 N N . ILE A 1 658 ? -0.435 19.613 -6.168 1.00 90.69 658 ILE A N 1
ATOM 5353 C CA . ILE A 1 658 ? -0.812 20.155 -4.852 1.00 90.69 658 ILE A CA 1
ATOM 5354 C C . ILE A 1 658 ? -2.303 19.978 -4.571 1.00 90.69 658 ILE A C 1
ATOM 5356 O O . ILE A 1 658 ? -2.681 19.819 -3.408 1.00 90.69 658 ILE A O 1
ATOM 5360 N N . GLY A 1 659 ? -3.138 20.006 -5.609 1.00 87.19 659 GLY A N 1
ATOM 5361 C CA . GLY A 1 659 ? -4.579 19.850 -5.480 1.00 87.19 659 GLY A CA 1
ATOM 5362 C C . GLY A 1 659 ? -5.011 18.509 -4.878 1.00 87.19 659 GLY A C 1
ATOM 5363 O O . GLY A 1 659 ? -4.294 17.503 -4.926 1.00 87.19 659 GLY A O 1
ATOM 5364 N N . ASP A 1 660 ? -6.234 18.492 -4.338 1.00 89.44 660 ASP A N 1
ATOM 5365 C CA . ASP A 1 660 ? -6.872 17.246 -3.924 1.00 89.44 660 ASP A CA 1
ATOM 5366 C C . ASP A 1 660 ? -7.098 16.348 -5.168 1.00 89.44 660 ASP A C 1
ATOM 5368 O O . ASP A 1 660 ? -7.301 16.852 -6.276 1.00 89.44 660 ASP A O 1
ATOM 5372 N N . VAL A 1 661 ? -7.018 15.025 -4.996 1.00 90.88 661 VAL A N 1
ATOM 5373 C CA . VAL A 1 661 ? -7.359 13.996 -5.989 1.00 90.88 661 VAL A CA 1
ATOM 5374 C C . VAL A 1 661 ? -8.876 13.866 -6.134 1.00 90.88 661 VAL A C 1
ATOM 5376 O O . VAL A 1 661 ? -9.353 13.198 -7.046 1.00 90.88 661 VAL A O 1
ATOM 5379 N N . MET A 1 662 ? -9.633 14.499 -5.242 1.00 90.50 662 MET A N 1
ATOM 5380 C CA . MET A 1 662 ? -11.073 14.695 -5.328 1.00 90.50 662 MET A CA 1
ATOM 5381 C C . MET A 1 662 ? -11.394 16.141 -5.694 1.00 90.50 662 MET A C 1
ATOM 5383 O O . MET A 1 662 ? -10.613 17.065 -5.456 1.00 90.50 662 MET A O 1
ATOM 5387 N N . ASP A 1 663 ? -12.565 16.353 -6.277 1.00 83.38 663 ASP A N 1
ATOM 5388 C CA . ASP A 1 663 ? -13.082 17.694 -6.460 1.00 83.38 663 ASP A CA 1
ATOM 5389 C C . ASP A 1 663 ? -13.522 18.333 -5.132 1.00 83.38 663 ASP A C 1
ATOM 5391 O O . ASP A 1 663 ? -13.902 17.644 -4.187 1.00 83.38 663 ASP A O 1
ATOM 5395 N N . LYS A 1 664 ? -13.460 19.669 -5.069 1.00 69.69 664 LYS A N 1
ATOM 5396 C CA . LYS A 1 664 ? -13.812 20.462 -3.878 1.00 69.69 664 LYS A CA 1
ATOM 5397 C C . LYS A 1 664 ? -15.327 20.619 -3.682 1.00 69.69 664 LYS A C 1
ATOM 5399 O O . LYS A 1 664 ? -15.748 21.273 -2.735 1.00 69.69 664 LYS A O 1
ATOM 5404 N N . THR A 1 665 ? -16.136 20.082 -4.593 1.00 62.28 665 THR A N 1
ATOM 5405 C CA . THR A 1 665 ? -17.600 20.075 -4.499 1.00 62.28 665 THR A CA 1
ATOM 5406 C C . THR A 1 665 ? -18.080 19.020 -3.497 1.00 62.28 665 THR A C 1
ATOM 5408 O O . THR A 1 665 ? -17.365 18.058 -3.220 1.00 62.28 665 THR A O 1
ATOM 5411 N N . GLU A 1 666 ? -19.318 19.142 -3.004 1.00 58.25 666 GLU A N 1
ATOM 5412 C CA . GLU A 1 666 ? -19.951 18.151 -2.104 1.00 58.25 666 GLU A CA 1
ATOM 5413 C C . GLU A 1 666 ? -19.953 16.720 -2.677 1.00 58.25 666 GLU A C 1
ATOM 5415 O O . GLU A 1 666 ? -20.031 15.742 -1.939 1.00 58.25 666 GLU A O 1
ATOM 5420 N N . SER A 1 667 ? -19.821 16.582 -4.001 1.00 65.81 667 SER A N 1
ATOM 5421 C CA . SER A 1 667 ? -19.787 15.292 -4.691 1.00 65.81 667 SER A CA 1
ATOM 5422 C C . SER A 1 667 ? -18.532 14.453 -4.413 1.00 65.81 667 SER A C 1
ATOM 5424 O O . SER A 1 667 ? -18.557 13.248 -4.666 1.00 65.81 667 SER A O 1
ATOM 5426 N N . HIS A 1 668 ? -17.431 15.070 -3.953 1.00 77.31 668 HIS A N 1
ATOM 5427 C CA . HIS A 1 668 ? -16.113 14.434 -3.799 1.00 77.31 668 HIS A CA 1
ATOM 5428 C C . HIS A 1 668 ? -15.686 13.581 -5.013 1.00 77.31 668 HIS A C 1
ATOM 5430 O O . HIS A 1 668 ? -15.025 12.548 -4.877 1.00 77.31 668 HIS A O 1
ATOM 5436 N N . ALA A 1 669 ? -16.076 14.002 -6.222 1.00 86.06 669 ALA A N 1
ATOM 5437 C CA . ALA A 1 669 ? -15.822 13.239 -7.436 1.00 86.06 669 ALA A CA 1
ATOM 5438 C C . ALA A 1 669 ? -14.308 13.085 -7.702 1.00 86.06 669 ALA A C 1
ATOM 5440 O O . ALA A 1 669 ? -13.553 14.044 -7.528 1.00 86.06 669 ALA A O 1
ATOM 5441 N N . PRO A 1 670 ? -13.837 11.908 -8.152 1.00 89.94 670 PRO A N 1
ATOM 5442 C CA . PRO A 1 670 ? -12.424 11.685 -8.446 1.00 89.94 670 PRO A CA 1
ATOM 5443 C C . PRO A 1 670 ? -11.927 12.534 -9.617 1.00 89.94 670 PRO A C 1
ATOM 5445 O O . PRO A 1 670 ? -12.563 12.604 -10.671 1.00 89.94 670 PRO A O 1
ATOM 5448 N N . ARG A 1 671 ? -10.725 13.095 -9.478 1.00 89.69 671 ARG A N 1
ATOM 5449 C CA . ARG A 1 671 ? -10.012 13.793 -10.551 1.00 89.69 671 ARG A CA 1
ATOM 5450 C C . ARG A 1 671 ? -9.141 12.815 -11.323 1.00 89.69 671 ARG A C 1
ATOM 5452 O O . ARG A 1 671 ? -8.096 12.367 -10.858 1.00 89.69 671 ARG A O 1
ATOM 5459 N N . LEU A 1 672 ? -9.600 12.467 -12.518 1.00 87.44 672 LEU A N 1
ATOM 5460 C CA . LEU A 1 672 ? -8.915 11.520 -13.391 1.00 87.44 672 LEU A CA 1
ATOM 5461 C C . LEU A 1 672 ? -7.699 12.167 -14.068 1.00 87.44 672 LEU A C 1
ATOM 5463 O O . LEU A 1 672 ? -7.689 13.362 -14.362 1.00 87.44 672 LEU A O 1
ATOM 5467 N N . GLY A 1 673 ? -6.675 11.363 -14.353 1.00 84.81 673 GLY A N 1
ATOM 5468 C CA . GLY A 1 673 ? -5.499 11.797 -15.104 1.00 84.81 673 GLY A CA 1
ATOM 5469 C C . GLY A 1 673 ? -4.186 11.197 -14.606 1.00 84.81 673 GLY A C 1
ATOM 5470 O O . GLY A 1 673 ? -4.068 10.752 -13.466 1.00 84.81 673 GLY A O 1
ATOM 5471 N N . GLY A 1 674 ? -3.169 11.222 -15.475 1.00 86.25 674 GLY A N 1
ATOM 5472 C CA . GLY A 1 674 ? -1.851 10.640 -15.189 1.00 86.25 674 GLY A CA 1
ATOM 5473 C C . GLY A 1 674 ? -1.132 11.285 -13.998 1.00 86.25 674 GLY A C 1
ATOM 5474 O O . GLY A 1 674 ? -0.506 10.576 -13.221 1.00 86.25 674 GLY A O 1
ATOM 5475 N N . ASN A 1 675 ? -1.283 12.600 -13.790 1.00 90.00 675 ASN A N 1
ATOM 5476 C CA . ASN A 1 675 ? -0.657 13.303 -12.660 1.00 90.00 675 ASN A CA 1
ATOM 5477 C C . ASN A 1 675 ? -1.149 12.757 -11.307 1.00 90.00 675 ASN A C 1
ATOM 5479 O O . ASN A 1 675 ? -0.341 12.488 -10.421 1.00 90.00 675 ASN A O 1
ATOM 5483 N N . PHE A 1 676 ? -2.462 12.548 -11.155 1.00 92.62 676 PHE A N 1
ATOM 5484 C CA . PHE A 1 676 ? -3.044 12.020 -9.918 1.00 92.62 676 PHE A CA 1
ATOM 5485 C C . PHE A 1 676 ? -2.703 10.540 -9.714 1.00 92.62 676 PHE A C 1
ATOM 5487 O O . PHE A 1 676 ? -2.417 10.131 -8.592 1.00 92.62 676 PHE A O 1
ATOM 5494 N N . GLN A 1 677 ? -2.653 9.749 -10.791 1.00 92.56 677 GLN A N 1
ATOM 5495 C CA . GLN A 1 677 ? -2.183 8.357 -10.741 1.00 92.56 677 GLN A CA 1
ATOM 5496 C C . GLN A 1 677 ? -0.737 8.273 -10.246 1.00 92.56 677 GLN A C 1
ATOM 5498 O O . GLN A 1 677 ? -0.436 7.481 -9.349 1.00 92.56 677 GLN A O 1
ATOM 5503 N N . ASP A 1 678 ? 0.142 9.114 -10.797 1.00 95.12 678 ASP A N 1
ATOM 5504 C CA . ASP A 1 678 ? 1.539 9.169 -10.383 1.00 95.12 678 ASP A CA 1
ATOM 5505 C C . ASP A 1 678 ? 1.641 9.617 -8.916 1.00 95.12 678 ASP A C 1
ATOM 5507 O O . ASP A 1 678 ? 2.360 8.985 -8.145 1.00 95.12 678 ASP A O 1
ATOM 5511 N N . LYS A 1 679 ? 0.885 10.646 -8.498 1.00 95.31 679 LYS A N 1
ATOM 5512 C CA . LYS A 1 679 ? 0.854 11.139 -7.107 1.00 95.31 679 LYS A CA 1
ATOM 5513 C C . LYS A 1 679 ? 0.483 10.027 -6.120 1.00 95.31 679 LYS A C 1
ATOM 5515 O O . LYS A 1 679 ? 1.163 9.842 -5.113 1.00 95.31 679 LYS A O 1
ATOM 5520 N N . ILE A 1 680 ? -0.559 9.253 -6.436 1.00 95.56 680 ILE A N 1
ATOM 5521 C CA . ILE A 1 680 ? -1.012 8.101 -5.641 1.00 95.56 680 ILE A CA 1
ATOM 5522 C C . ILE A 1 680 ? 0.085 7.026 -5.549 1.00 95.56 680 ILE A C 1
ATOM 5524 O O . ILE A 1 680 ? 0.353 6.493 -4.470 1.00 95.56 680 ILE A O 1
ATOM 5528 N N . CYS A 1 681 ? 0.746 6.707 -6.666 1.00 95.56 681 CYS A N 1
ATOM 5529 C CA . CYS A 1 681 ? 1.815 5.704 -6.696 1.00 95.56 681 CYS A CA 1
ATOM 5530 C C . CYS A 1 681 ? 3.075 6.165 -5.944 1.00 95.56 681 CYS A C 1
ATOM 5532 O O . CYS A 1 681 ? 3.688 5.369 -5.232 1.00 95.56 681 CYS A O 1
ATOM 5534 N N . ALA A 1 682 ? 3.437 7.445 -6.054 1.00 96.75 682 ALA A N 1
ATOM 5535 C CA . ALA A 1 682 ? 4.547 8.041 -5.316 1.00 96.75 682 ALA A CA 1
ATOM 5536 C C . ALA A 1 682 ? 4.288 8.018 -3.801 1.00 96.75 682 ALA A C 1
ATOM 5538 O O . ALA A 1 682 ? 5.179 7.652 -3.033 1.00 96.75 682 ALA A O 1
ATOM 5539 N N . ALA A 1 683 ? 3.054 8.307 -3.374 1.00 94.50 683 ALA A N 1
ATOM 5540 C CA . ALA A 1 683 ? 2.647 8.192 -1.976 1.00 94.50 683 ALA A CA 1
ATOM 5541 C C . ALA A 1 683 ? 2.786 6.750 -1.452 1.00 94.50 683 ALA A C 1
ATOM 5543 O O . ALA A 1 683 ? 3.330 6.541 -0.370 1.00 94.50 683 ALA A O 1
ATOM 5544 N N . MET A 1 684 ? 2.399 5.739 -2.241 1.00 93.25 684 MET A N 1
ATOM 5545 C CA . MET A 1 684 ? 2.607 4.330 -1.879 1.00 93.25 684 MET A CA 1
ATOM 5546 C C . MET A 1 684 ? 4.090 3.978 -1.708 1.00 93.25 684 MET A C 1
ATOM 5548 O O . MET A 1 684 ? 4.452 3.325 -0.731 1.00 93.25 684 MET A O 1
ATOM 5552 N N . LEU A 1 685 ? 4.956 4.416 -2.626 1.00 94.62 685 LEU A N 1
ATOM 5553 C CA . LEU A 1 685 ? 6.398 4.145 -2.558 1.00 94.62 685 LEU A CA 1
ATOM 5554 C C . LEU A 1 685 ? 7.074 4.814 -1.357 1.00 94.62 685 LEU A C 1
ATOM 5556 O O . LEU A 1 685 ? 8.008 4.247 -0.787 1.00 94.62 685 LEU A O 1
ATOM 5560 N N . PHE A 1 686 ? 6.602 5.999 -0.967 1.00 93.38 686 PHE A N 1
ATOM 5561 C CA . PHE A 1 686 ? 7.202 6.772 0.114 1.00 93.38 686 PHE A CA 1
ATOM 5562 C C . PHE A 1 686 ? 6.612 6.444 1.496 1.00 93.38 686 PHE A C 1
ATOM 5564 O O . PHE A 1 686 ? 7.354 6.334 2.469 1.00 93.38 686 PHE A O 1
ATOM 5571 N N . ASN A 1 687 ? 5.301 6.220 1.596 1.00 89.38 687 ASN A N 1
ATOM 5572 C CA . ASN A 1 687 ? 4.593 6.064 2.873 1.00 89.38 687 ASN A CA 1
ATOM 5573 C C . ASN A 1 687 ? 4.036 4.653 3.119 1.00 89.38 687 ASN A C 1
ATOM 5575 O O . ASN A 1 687 ? 3.400 4.425 4.147 1.00 89.38 687 ASN A O 1
ATOM 5579 N N . ASN A 1 688 ? 4.253 3.705 2.203 1.00 88.56 688 ASN A N 1
ATOM 5580 C CA . ASN A 1 688 ? 3.741 2.326 2.241 1.00 88.56 688 ASN A CA 1
ATOM 5581 C C . ASN A 1 688 ? 2.209 2.178 2.117 1.00 88.56 688 ASN A C 1
ATOM 5583 O O . ASN A 1 688 ? 1.694 1.079 2.327 1.00 88.56 688 ASN A O 1
ATOM 5587 N N . THR A 1 689 ? 1.469 3.247 1.811 1.00 88.06 689 THR A N 1
ATOM 5588 C CA . THR A 1 689 ? -0.003 3.241 1.690 1.00 88.06 689 THR A CA 1
ATOM 5589 C C . THR A 1 689 ? -0.476 4.248 0.645 1.00 88.06 689 THR A C 1
ATOM 5591 O O . THR A 1 689 ? 0.083 5.340 0.528 1.00 88.06 689 THR A O 1
ATOM 5594 N N . PHE A 1 690 ? -1.536 3.896 -0.085 1.00 90.69 690 PHE A N 1
ATOM 5595 C CA . PHE A 1 690 ? -2.148 4.763 -1.088 1.00 90.69 690 PHE A CA 1
ATOM 5596 C C . PHE A 1 690 ? -2.989 5.888 -0.459 1.00 90.69 690 PHE A C 1
ATOM 5598 O O . PHE A 1 690 ? -2.983 6.994 -0.997 1.00 90.69 690 PHE A O 1
ATOM 5605 N N . ALA A 1 691 ? -3.659 5.668 0.684 1.00 88.19 691 ALA A N 1
ATOM 5606 C CA . ALA A 1 691 ? -4.427 6.728 1.364 1.00 88.19 691 ALA A CA 1
ATOM 5607 C C . ALA A 1 691 ? -3.571 7.912 1.814 1.00 88.19 691 ALA A C 1
ATOM 5609 O O . ALA A 1 691 ? -4.082 9.020 1.957 1.00 88.19 691 ALA A O 1
ATOM 5610 N N . SER A 1 692 ? -2.261 7.717 1.970 1.00 89.62 692 SER A N 1
ATOM 5611 C CA . SER A 1 692 ? -1.344 8.809 2.307 1.00 89.62 692 SER A CA 1
ATOM 5612 C C . SER A 1 692 ? -1.178 9.865 1.207 1.00 89.62 692 SER A C 1
ATOM 5614 O O . SER A 1 692 ? -0.440 10.827 1.404 1.00 89.62 692 SER A O 1
ATOM 5616 N N . VAL A 1 693 ? -1.852 9.720 0.059 1.00 92.81 693 VAL A N 1
ATOM 5617 C CA . VAL A 1 693 ? -1.743 10.636 -1.083 1.00 92.81 693 VAL A CA 1
ATOM 5618 C C . VAL A 1 693 ? -1.995 12.103 -0.720 1.00 92.81 693 VAL A C 1
ATOM 5620 O O . VAL A 1 693 ? -1.374 12.967 -1.336 1.00 92.81 693 VAL A O 1
ATOM 5623 N N . GLN A 1 694 ? -2.811 12.382 0.304 1.00 91.81 694 GLN A N 1
ATOM 5624 C CA . GLN A 1 694 ? -3.067 13.740 0.810 1.00 91.81 694 GLN A CA 1
ATOM 5625 C C . GLN A 1 694 ? -2.316 14.124 2.084 1.00 91.81 694 GLN A C 1
ATOM 5627 O O . GLN A 1 694 ? -2.509 15.225 2.592 1.00 91.81 694 GLN A O 1
ATOM 5632 N N . ARG A 1 695 ? -1.424 13.275 2.609 1.00 88.75 695 ARG A N 1
ATOM 5633 C CA . ARG A 1 695 ? -0.612 13.681 3.763 1.00 88.75 695 ARG A CA 1
ATOM 5634 C C . ARG A 1 695 ? 0.358 14.790 3.366 1.00 88.75 695 ARG A C 1
ATOM 5636 O O . ARG A 1 695 ? 1.113 14.654 2.418 1.00 88.75 695 ARG A O 1
ATOM 5643 N N . GLY A 1 696 ? 0.332 15.888 4.099 1.00 86.38 696 GLY A N 1
ATOM 5644 C CA . GLY A 1 696 ? 1.086 17.113 3.852 1.00 86.38 696 GLY A CA 1
ATOM 5645 C C . GLY A 1 696 ? 0.265 18.223 3.190 1.00 86.38 696 GLY A C 1
ATOM 5646 O O . GLY A 1 696 ? 0.800 19.312 2.988 1.00 86.38 696 GLY A O 1
ATOM 5647 N N . ASP A 1 697 ? -1.013 18.006 2.858 1.00 85.75 697 ASP A N 1
ATOM 5648 C CA . ASP A 1 697 ? -1.869 19.039 2.256 1.00 85.75 697 ASP A CA 1
ATOM 5649 C C . ASP A 1 697 ? -2.484 20.031 3.268 1.00 85.75 697 ASP A C 1
ATOM 5651 O O . ASP A 1 697 ? -3.059 21.033 2.842 1.00 85.75 697 ASP A O 1
ATOM 5655 N N . ALA A 1 698 ? -2.313 19.795 4.577 1.00 81.62 698 ALA A N 1
ATOM 5656 C CA . ALA A 1 698 ? -2.901 20.545 5.692 1.00 81.62 698 ALA A CA 1
ATOM 5657 C C . ALA A 1 698 ? -4.446 20.561 5.740 1.00 81.62 698 ALA A C 1
ATOM 5659 O O . ALA A 1 698 ? -5.042 21.424 6.382 1.00 81.62 698 ALA A O 1
ATOM 5660 N N . ASN A 1 699 ? -5.118 19.610 5.085 1.00 76.44 699 ASN A N 1
ATOM 5661 C CA . ASN A 1 699 ? -6.575 19.516 5.065 1.00 76.44 699 ASN A CA 1
ATOM 5662 C C . ASN A 1 699 ? -7.154 19.080 6.425 1.00 76.44 699 ASN A C 1
ATOM 5664 O O . ASN A 1 699 ? -6.997 17.938 6.864 1.00 76.44 699 ASN A O 1
ATOM 5668 N N . GLU A 1 700 ? -7.898 19.992 7.051 1.00 68.31 700 GLU A N 1
ATOM 5669 C CA . GLU A 1 700 ? -8.525 19.834 8.369 1.00 68.31 700 GLU A CA 1
ATOM 5670 C C . GLU A 1 700 ? -9.716 18.862 8.384 1.00 68.31 700 GLU A C 1
ATOM 5672 O O . GLU A 1 700 ? -10.227 18.508 9.447 1.00 68.31 700 GLU A O 1
ATOM 5677 N N . HIS A 1 701 ? -10.201 18.424 7.219 1.00 69.06 701 HIS A N 1
ATOM 5678 C CA . HIS A 1 701 ? -11.303 17.465 7.132 1.00 69.06 701 HIS A CA 1
ATOM 5679 C C . HIS A 1 701 ? -10.863 16.010 7.322 1.00 69.06 701 HIS A C 1
ATOM 5681 O O . HIS A 1 701 ? -11.723 15.139 7.448 1.00 69.06 701 HIS A O 1
ATOM 5687 N N . ARG A 1 702 ? -9.555 15.728 7.377 1.00 72.12 702 ARG A N 1
ATOM 5688 C CA . ARG A 1 702 ? -9.028 14.384 7.652 1.00 72.12 702 ARG A CA 1
ATOM 5689 C C . ARG A 1 702 ? -9.153 14.025 9.133 1.00 72.12 702 ARG A C 1
ATOM 5691 O O . ARG A 1 702 ? -9.066 14.877 10.013 1.00 72.12 702 ARG A O 1
ATOM 5698 N N . THR A 1 703 ? -9.344 12.736 9.426 1.00 65.38 703 THR A N 1
ATOM 5699 C CA . THR A 1 703 ? -9.394 12.261 10.821 1.00 65.38 703 THR A CA 1
ATOM 5700 C C . THR A 1 703 ? -8.090 12.579 11.559 1.00 65.38 703 THR A C 1
ATOM 5702 O O . THR A 1 703 ? -7.012 12.564 10.965 1.00 65.38 703 THR A O 1
ATOM 5705 N N . HIS A 1 704 ? -8.153 12.750 12.882 1.00 54.28 704 HIS A N 1
ATOM 5706 C CA . HIS A 1 704 ? -6.965 12.979 13.713 1.00 54.28 704 HIS A CA 1
ATOM 5707 C C . HIS A 1 704 ? -5.900 11.868 13.648 1.00 54.28 704 HIS A C 1
ATOM 5709 O O . HIS A 1 704 ? -4.757 12.123 14.017 1.00 54.28 704 HIS A O 1
ATOM 5715 N N . ALA A 1 705 ? -6.248 10.662 13.184 1.00 53.75 705 ALA A N 1
ATOM 5716 C CA . ALA A 1 705 ? -5.310 9.557 12.977 1.00 53.75 705 ALA A CA 1
ATOM 5717 C C . ALA A 1 705 ? -4.469 9.691 11.688 1.00 53.75 705 ALA A C 1
ATOM 5719 O O . ALA A 1 705 ? -3.563 8.891 11.467 1.00 53.75 705 ALA A O 1
ATOM 5720 N N . ASP A 1 706 ? -4.768 10.683 10.844 1.00 65.81 706 ASP A N 1
ATOM 5721 C CA . ASP A 1 706 ? -4.158 10.902 9.529 1.00 65.81 706 ASP A CA 1
ATOM 5722 C C . ASP A 1 706 ? -3.507 12.293 9.419 1.00 65.81 706 ASP A C 1
ATOM 5724 O O . ASP A 1 706 ? -3.519 12.922 8.362 1.00 65.81 706 ASP A O 1
ATOM 5728 N N . LYS A 1 707 ? -2.982 12.795 10.546 1.00 73.00 707 LYS A N 1
ATOM 5729 C CA . LYS A 1 707 ? -2.311 14.098 10.637 1.00 73.00 707 LYS A CA 1
ATOM 5730 C C . LYS A 1 707 ? -1.017 14.127 9.837 1.00 73.00 707 LYS A C 1
ATOM 5732 O O . LYS A 1 707 ? -0.306 13.129 9.727 1.00 73.00 707 LYS A O 1
ATOM 5737 N N . ASP A 1 708 ? -0.697 15.320 9.357 1.00 84.12 708 ASP A N 1
ATOM 5738 C CA . ASP A 1 708 ? 0.535 15.569 8.627 1.00 84.12 708 ASP A CA 1
ATOM 5739 C C . ASP A 1 708 ? 1.730 15.547 9.560 1.00 84.12 708 ASP A C 1
ATOM 5741 O O . ASP A 1 708 ? 1.768 16.239 10.580 1.00 84.12 708 ASP A O 1
ATOM 5745 N N . THR A 1 709 ? 2.726 14.755 9.182 1.00 85.31 709 THR A N 1
ATOM 5746 C CA . THR A 1 709 ? 4.029 14.787 9.834 1.00 85.31 709 THR A CA 1
ATOM 5747 C C . THR A 1 709 ? 4.935 15.855 9.201 1.00 85.31 709 THR A C 1
ATOM 5749 O O . THR A 1 709 ? 4.689 16.304 8.071 1.00 85.31 709 THR A O 1
ATOM 5752 N N . PRO A 1 710 ? 6.025 16.260 9.883 1.00 84.38 710 PRO A N 1
ATOM 5753 C CA . PRO A 1 710 ? 7.022 17.165 9.303 1.00 84.38 710 PRO A CA 1
ATOM 5754 C C . PRO A 1 710 ? 7.620 16.636 7.990 1.00 84.38 710 PRO A C 1
ATOM 5756 O O . PRO A 1 710 ? 7.779 17.385 7.020 1.00 84.38 710 PRO A O 1
ATOM 5759 N N . ARG A 1 711 ? 7.877 15.322 7.925 1.00 89.44 711 ARG A N 1
ATOM 5760 C CA . ARG A 1 711 ? 8.293 14.634 6.699 1.00 89.44 711 ARG A CA 1
ATOM 5761 C C . ARG A 1 711 ? 7.246 14.791 5.595 1.00 89.44 711 ARG A C 1
ATOM 5763 O O . ARG A 1 711 ? 7.606 15.171 4.485 1.00 89.44 711 ARG A O 1
ATOM 5770 N N . ASP A 1 712 ? 5.970 14.528 5.876 1.00 90.19 712 ASP A N 1
ATOM 5771 C CA . ASP A 1 712 ? 4.923 14.618 4.847 1.00 90.19 712 ASP A CA 1
ATOM 5772 C C . ASP A 1 712 ? 4.836 16.040 4.278 1.00 90.19 712 ASP A C 1
ATOM 5774 O O . ASP A 1 712 ? 4.838 16.221 3.064 1.00 90.19 712 ASP A O 1
ATOM 5778 N N . THR A 1 713 ? 4.892 17.057 5.140 1.00 87.56 713 THR A N 1
ATOM 5779 C CA . THR A 1 713 ? 4.881 18.470 4.717 1.00 87.56 713 THR A CA 1
ATOM 5780 C C . THR A 1 713 ? 6.070 18.831 3.818 1.00 87.56 713 THR A C 1
ATOM 5782 O O . THR A 1 713 ? 5.917 19.621 2.888 1.00 87.56 713 THR A O 1
ATOM 5785 N N . THR A 1 714 ? 7.240 18.237 4.070 1.00 87.12 714 THR A N 1
ATOM 5786 C CA . THR A 1 714 ? 8.478 18.493 3.314 1.00 87.12 714 THR A CA 1
ATOM 5787 C C . THR A 1 714 ? 8.440 17.878 1.912 1.00 87.12 714 THR A C 1
ATOM 5789 O O . THR A 1 714 ? 8.951 18.465 0.960 1.00 87.12 714 THR A O 1
ATOM 5792 N N . TYR A 1 715 ? 7.850 16.688 1.773 1.00 90.81 715 TYR A N 1
ATOM 5793 C CA . TYR A 1 715 ? 7.869 15.925 0.520 1.00 90.81 715 TYR A CA 1
ATOM 5794 C C . TYR A 1 715 ? 6.584 16.046 -0.307 1.00 90.81 715 TYR A C 1
ATOM 5796 O O . TYR A 1 715 ? 6.597 15.687 -1.487 1.00 90.81 715 TYR A O 1
ATOM 5804 N N . TYR A 1 716 ? 5.487 16.548 0.263 1.00 91.69 716 TYR A N 1
ATOM 5805 C CA . TYR A 1 716 ? 4.242 16.791 -0.466 1.00 91.69 716 TYR A CA 1
ATOM 5806 C C . TYR A 1 716 ? 4.455 17.817 -1.602 1.00 91.69 716 TYR A C 1
ATOM 5808 O O . TYR A 1 716 ? 5.061 18.865 -1.363 1.00 91.69 716 TYR A O 1
ATOM 5816 N N . PRO A 1 717 ? 3.970 17.568 -2.840 1.00 91.81 717 PRO A N 1
ATOM 5817 C CA . PRO A 1 717 ? 2.952 16.586 -3.246 1.00 91.81 717 PRO A CA 1
ATOM 5818 C C . PRO A 1 717 ? 3.476 15.218 -3.733 1.00 91.81 717 PRO A C 1
ATOM 5820 O O . PRO A 1 717 ? 2.924 14.644 -4.670 1.00 91.81 717 PRO A O 1
ATOM 5823 N N . TRP A 1 718 ? 4.540 14.677 -3.133 1.00 95.00 718 TRP A N 1
ATOM 5824 C CA . TRP A 1 718 ? 5.198 13.389 -3.448 1.00 95.00 718 TRP A CA 1
ATOM 5825 C C . TRP A 1 718 ? 5.927 13.333 -4.792 1.00 95.00 718 TRP A C 1
ATOM 5827 O O . TRP A 1 718 ? 6.894 12.581 -4.940 1.00 95.00 718 TRP A O 1
ATOM 5837 N N . ILE A 1 719 ? 5.488 14.149 -5.750 1.00 96.38 719 ILE A N 1
ATOM 5838 C CA . ILE A 1 719 ? 6.109 14.352 -7.051 1.00 96.38 719 ILE A CA 1
ATOM 5839 C C . ILE A 1 719 ? 6.593 15.786 -7.166 1.00 96.38 719 ILE A C 1
ATOM 5841 O O . ILE A 1 719 ? 5.836 16.734 -6.979 1.00 96.38 719 ILE A O 1
ATOM 5845 N N . ILE A 1 720 ? 7.850 15.930 -7.564 1.00 94.62 720 ILE A N 1
ATOM 5846 C CA . ILE A 1 720 ? 8.474 17.216 -7.840 1.00 94.62 720 ILE A CA 1
ATOM 5847 C C . ILE A 1 720 ? 8.555 17.379 -9.363 1.00 94.62 720 ILE A C 1
ATOM 5849 O O . ILE A 1 720 ? 9.347 16.683 -10.016 1.00 94.62 720 ILE A O 1
ATOM 5853 N N . PRO A 1 721 ? 7.736 18.255 -9.971 1.00 94.75 721 PRO A N 1
ATOM 5854 C CA . PRO A 1 721 ? 7.871 18.578 -11.378 1.00 94.75 721 PRO A CA 1
ATOM 5855 C C . PRO A 1 721 ? 9.124 19.430 -11.588 1.00 94.75 721 PRO A C 1
ATOM 5857 O O . PRO A 1 721 ? 9.445 20.326 -10.803 1.00 94.75 721 PRO A O 1
ATOM 5860 N N . ALA A 1 722 ? 9.837 19.152 -12.672 1.00 92.56 722 ALA A N 1
ATOM 5861 C CA . ALA A 1 722 ? 11.090 19.816 -12.974 1.00 92.56 722 ALA A CA 1
ATOM 5862 C C . ALA A 1 722 ? 11.239 20.089 -14.467 1.00 92.56 722 ALA A C 1
ATOM 5864 O O . ALA A 1 722 ? 10.661 19.397 -15.308 1.00 92.56 722 ALA A O 1
ATOM 5865 N N . THR A 1 723 ? 12.039 21.096 -14.806 1.00 92.19 723 THR A N 1
ATOM 5866 C CA . THR A 1 723 ? 12.386 21.387 -16.201 1.00 92.19 723 THR A CA 1
ATOM 5867 C C . THR A 1 723 ? 13.871 21.620 -16.367 1.00 92.19 723 THR A C 1
ATOM 5869 O O . THR A 1 723 ? 14.490 22.203 -15.487 1.00 92.19 723 THR A O 1
ATOM 5872 N N . ALA A 1 724 ? 14.416 21.232 -17.513 1.00 90.00 724 ALA A N 1
ATOM 5873 C CA . ALA A 1 724 ? 15.781 21.546 -17.919 1.00 90.00 724 ALA A CA 1
ATOM 5874 C C . ALA A 1 724 ? 15.774 22.226 -19.286 1.00 90.00 724 ALA A C 1
ATOM 5876 O O . ALA A 1 724 ? 14.908 21.931 -20.114 1.00 90.00 724 ALA A O 1
ATOM 5877 N N . SER A 1 725 ? 16.739 23.106 -19.540 1.00 88.44 725 SER A N 1
ATOM 5878 C CA . SER A 1 725 ? 16.941 23.661 -20.878 1.00 88.44 725 SER A CA 1
ATOM 5879 C C . SER A 1 725 ? 17.471 22.597 -21.845 1.00 88.44 725 SER A C 1
ATOM 5881 O O . SER A 1 725 ? 18.003 21.562 -21.440 1.00 88.44 725 SER A O 1
ATOM 5883 N N . GLU A 1 726 ? 17.327 22.856 -23.141 1.00 87.38 726 GLU A N 1
ATOM 5884 C CA . GLU A 1 726 ? 17.892 22.005 -24.192 1.00 87.38 726 GLU A CA 1
ATOM 5885 C C . GLU A 1 726 ? 19.426 21.902 -24.104 1.00 87.38 726 GLU A C 1
ATOM 5887 O O . GLU A 1 726 ? 19.967 20.800 -24.188 1.00 87.38 726 GLU A O 1
ATOM 5892 N N . ASP A 1 727 ? 20.104 23.027 -23.848 1.00 86.88 727 ASP A N 1
ATOM 5893 C CA . ASP A 1 727 ? 21.572 23.113 -23.781 1.00 86.88 727 ASP A CA 1
ATOM 5894 C C . ASP A 1 727 ? 22.160 22.501 -22.501 1.00 86.88 727 ASP A C 1
ATOM 5896 O O . ASP A 1 727 ? 23.311 22.068 -22.477 1.00 86.88 727 ASP A O 1
ATOM 5900 N N . ALA A 1 728 ? 21.375 22.462 -21.421 1.00 85.81 728 ALA A N 1
ATOM 5901 C CA . ALA A 1 728 ? 21.789 21.938 -20.124 1.00 85.81 728 ALA A CA 1
ATOM 5902 C C . ALA A 1 728 ? 20.748 20.936 -19.592 1.00 85.81 728 ALA A C 1
ATOM 5904 O O . ALA A 1 728 ? 20.104 21.177 -18.571 1.00 85.81 728 ALA A O 1
ATOM 5905 N N . PRO A 1 729 ? 20.594 19.763 -20.237 1.00 84.25 729 PRO A N 1
ATOM 5906 C CA . PRO A 1 729 ? 19.499 18.830 -19.968 1.00 84.25 729 PRO A CA 1
ATOM 5907 C C . PRO A 1 729 ? 19.559 18.134 -18.600 1.00 84.25 729 PRO A C 1
ATOM 5909 O O . PRO A 1 729 ? 18.688 17.320 -18.284 1.00 84.25 729 PRO A O 1
ATOM 5912 N N . HIS A 1 730 ? 20.597 18.405 -17.813 1.00 87.06 730 HIS A N 1
ATOM 5913 C CA . HIS A 1 730 ? 20.812 17.889 -16.463 1.00 87.06 730 HIS A CA 1
ATOM 5914 C C . HIS A 1 730 ? 20.857 19.013 -15.408 1.00 87.06 730 HIS A C 1
ATOM 5916 O O . HIS A 1 730 ? 20.993 18.717 -14.225 1.00 87.06 730 HIS A O 1
ATOM 5922 N N . GLU A 1 731 ? 20.718 20.283 -15.810 1.00 86.50 731 GLU A N 1
ATOM 5923 C CA . GLU A 1 731 ? 20.529 21.414 -14.895 1.00 86.50 731 GLU A CA 1
ATOM 5924 C C . GLU A 1 731 ? 19.026 21.663 -14.720 1.00 86.50 731 GLU A C 1
ATOM 5926 O O . GLU A 1 731 ? 18.387 22.363 -15.507 1.00 86.50 731 GLU A O 1
ATOM 5931 N N . ASP A 1 732 ? 18.449 21.024 -13.702 1.00 87.88 732 ASP A N 1
ATOM 5932 C CA . ASP A 1 732 ? 17.009 21.050 -13.459 1.00 87.88 732 ASP A CA 1
ATOM 5933 C C . ASP A 1 732 ? 16.593 22.239 -12.585 1.00 87.88 732 ASP A C 1
ATOM 5935 O O . ASP A 1 732 ? 17.172 22.496 -11.531 1.00 87.88 732 ASP A O 1
ATOM 5939 N N . PHE A 1 733 ? 15.528 22.926 -12.995 1.00 88.81 733 PHE A N 1
ATOM 5940 C CA . PHE A 1 733 ? 14.720 23.763 -12.118 1.00 88.81 733 PHE A CA 1
ATOM 5941 C C . PHE A 1 733 ? 13.573 22.915 -11.569 1.00 88.81 733 PHE A C 1
ATOM 5943 O O . PHE A 1 733 ? 12.694 22.507 -12.333 1.00 88.81 733 PHE A O 1
ATOM 5950 N N . GLU A 1 734 ? 13.592 22.658 -10.265 1.00 90.38 734 GLU A N 1
ATOM 5951 C CA . GLU A 1 734 ? 12.561 21.922 -9.532 1.00 90.38 734 GLU A CA 1
ATOM 5952 C C . GLU A 1 734 ? 11.584 22.893 -8.875 1.00 90.38 734 GLU A C 1
ATOM 5954 O O . GLU A 1 734 ? 12.013 23.828 -8.199 1.00 90.38 734 GLU A O 1
ATOM 5959 N N . LEU A 1 735 ? 10.283 22.674 -9.066 1.00 89.44 735 LEU A N 1
ATOM 5960 C CA . LEU A 1 735 ? 9.248 23.483 -8.427 1.00 89.44 735 LEU A CA 1
ATOM 5961 C C . LEU A 1 735 ? 8.743 22.766 -7.170 1.00 89.44 735 LEU A C 1
ATOM 5963 O O . LEU A 1 735 ? 8.226 21.651 -7.250 1.00 89.44 735 LEU A O 1
ATOM 5967 N N . THR A 1 736 ? 8.923 23.411 -6.021 1.00 88.38 736 THR A N 1
ATOM 5968 C CA . THR A 1 736 ? 8.525 22.936 -4.689 1.00 88.38 736 THR A CA 1
ATOM 5969 C C . THR A 1 736 ? 7.705 24.014 -3.978 1.00 88.38 736 THR A C 1
ATOM 5971 O O . THR A 1 736 ? 7.646 25.158 -4.429 1.00 88.38 736 THR A O 1
ATOM 5974 N N . ARG A 1 737 ? 7.085 23.683 -2.838 1.00 84.56 737 ARG A N 1
ATOM 5975 C CA . ARG A 1 737 ? 6.350 24.670 -2.024 1.00 84.56 737 ARG A CA 1
ATOM 5976 C C . ARG A 1 737 ? 7.229 25.838 -1.566 1.00 84.56 737 ARG A C 1
ATOM 5978 O O . ARG A 1 737 ? 6.765 26.971 -1.529 1.00 84.56 737 ARG A O 1
ATOM 5985 N N . ASP A 1 738 ? 8.505 25.575 -1.296 1.00 81.31 738 ASP A N 1
ATOM 5986 C CA . ASP A 1 738 ? 9.450 26.589 -0.815 1.00 81.31 738 ASP A CA 1
ATOM 5987 C C . ASP A 1 738 ? 9.723 27.691 -1.843 1.00 81.31 738 ASP A C 1
ATOM 5989 O O . ASP A 1 738 ? 9.954 28.841 -1.474 1.00 81.31 738 ASP A O 1
ATOM 5993 N N . ASN A 1 739 ? 9.724 27.350 -3.135 1.00 83.38 739 ASN A N 1
ATOM 5994 C CA . ASN A 1 739 ? 10.075 28.283 -4.207 1.00 83.38 739 ASN A CA 1
ATOM 5995 C C . ASN A 1 739 ? 8.888 28.679 -5.101 1.00 83.38 739 ASN A C 1
ATOM 5997 O O . ASN A 1 739 ? 9.056 29.497 -6.009 1.00 83.38 739 ASN A O 1
ATOM 6001 N N . GLU A 1 740 ? 7.688 28.166 -4.816 1.00 86.12 740 GLU A N 1
ATOM 6002 C CA . GLU A 1 740 ? 6.459 28.482 -5.544 1.00 86.12 740 GLU A CA 1
ATOM 6003 C C . GLU A 1 740 ? 6.163 29.988 -5.556 1.00 86.12 740 GLU A C 1
ATOM 6005 O O . GLU A 1 740 ? 5.917 30.565 -6.616 1.00 86.12 740 GLU A O 1
ATOM 6010 N N . ASN A 1 741 ? 6.240 30.638 -4.391 1.00 85.12 741 ASN A N 1
ATOM 6011 C CA . ASN A 1 741 ? 5.915 32.060 -4.231 1.00 85.12 741 ASN A CA 1
ATOM 6012 C C . ASN A 1 741 ? 6.838 32.988 -5.041 1.00 85.12 741 ASN A C 1
ATOM 6014 O O . ASN A 1 741 ? 6.478 34.124 -5.350 1.00 85.12 741 ASN A O 1
ATOM 6018 N N . GLU A 1 742 ? 8.032 32.512 -5.401 1.00 84.56 742 GLU A N 1
ATOM 6019 C CA . GLU A 1 742 ? 9.018 33.258 -6.186 1.00 84.56 742 GLU A CA 1
ATOM 6020 C C . GLU A 1 742 ? 9.102 32.787 -7.645 1.00 84.56 742 GLU A C 1
ATOM 6022 O O . GLU A 1 742 ? 9.923 33.308 -8.409 1.00 84.56 742 GLU A O 1
ATOM 6027 N N . PHE A 1 743 ? 8.251 31.842 -8.063 1.00 85.88 743 PHE A N 1
ATOM 6028 C CA . PHE A 1 743 ? 8.327 31.170 -9.362 1.00 85.88 743 PHE A CA 1
ATOM 6029 C C . PHE A 1 743 ? 8.429 32.150 -10.537 1.00 85.88 743 PHE A C 1
ATOM 6031 O O . PHE A 1 743 ? 9.351 32.059 -11.352 1.00 85.88 743 PHE A O 1
ATOM 6038 N N . ASP A 1 744 ? 7.548 33.153 -10.588 1.00 82.94 744 ASP A N 1
ATOM 6039 C CA . ASP A 1 744 ? 7.529 34.137 -11.672 1.00 82.94 744 ASP A CA 1
ATOM 6040 C C . ASP A 1 744 ? 8.817 34.961 -11.766 1.00 82.94 744 ASP A C 1
ATOM 6042 O O . ASP A 1 744 ? 9.134 35.474 -12.839 1.00 82.94 744 ASP A O 1
ATOM 6046 N N . ARG A 1 745 ? 9.594 35.099 -10.689 1.00 80.25 745 ARG A N 1
ATOM 6047 C CA . ARG A 1 745 ? 10.892 35.792 -10.728 1.00 80.25 745 ARG A CA 1
ATOM 6048 C C . ARG A 1 745 ? 12.038 34.828 -11.010 1.00 80.25 745 ARG A C 1
ATOM 6050 O O . ARG A 1 745 ? 12.948 35.178 -11.756 1.00 80.25 745 ARG A O 1
ATOM 6057 N N . ALA A 1 746 ? 11.990 33.637 -10.420 1.00 80.06 746 ALA A N 1
ATOM 6058 C CA . ALA A 1 746 ? 13.097 32.690 -10.397 1.00 80.06 746 ALA A CA 1
ATOM 6059 C C . ALA A 1 746 ? 13.154 31.756 -11.617 1.00 80.06 746 ALA A C 1
ATOM 6061 O O . ALA A 1 746 ? 14.225 31.217 -11.900 1.00 80.06 746 ALA A O 1
ATOM 6062 N N . TYR A 1 747 ? 12.045 31.553 -12.342 1.00 86.25 747 TYR A N 1
ATOM 6063 C CA . TYR A 1 747 ? 11.970 30.531 -13.389 1.00 86.25 747 TYR A CA 1
ATOM 6064 C C . TYR A 1 747 ? 12.873 30.840 -14.608 1.00 86.25 747 TYR A C 1
ATOM 6066 O O . TYR A 1 747 ? 12.609 31.806 -15.335 1.00 86.25 747 TYR A O 1
ATOM 6074 N N . PRO A 1 748 ? 13.905 30.016 -14.898 1.00 82.50 748 PRO A N 1
ATOM 6075 C CA . PRO A 1 748 ? 14.945 30.340 -15.883 1.00 82.50 748 PRO A CA 1
ATOM 6076 C C . PRO A 1 748 ? 14.628 29.899 -17.326 1.00 82.50 748 PRO A C 1
ATOM 6078 O O . PRO A 1 748 ? 15.385 30.213 -18.252 1.00 82.50 748 PRO A O 1
ATOM 6081 N N . HIS A 1 749 ? 13.536 29.155 -17.544 1.00 84.31 749 HIS A N 1
ATOM 6082 C CA . HIS A 1 749 ? 13.229 28.501 -18.827 1.00 84.31 749 HIS A CA 1
ATOM 6083 C C . HIS A 1 749 ? 12.058 29.137 -19.598 1.00 84.31 749 HIS A C 1
ATOM 6085 O O . HIS A 1 749 ? 11.463 28.508 -20.471 1.00 84.31 749 HIS A O 1
ATOM 6091 N N . LYS A 1 750 ? 11.732 30.402 -19.308 1.00 76.88 750 LYS A N 1
ATOM 6092 C CA . LYS A 1 750 ? 10.665 31.146 -19.996 1.00 76.88 750 LYS A CA 1
ATOM 6093 C C . LYS A 1 750 ? 10.928 31.242 -21.500 1.00 76.88 750 LYS A C 1
ATOM 6095 O O . LYS A 1 750 ? 11.994 31.700 -21.907 1.00 76.88 750 LYS A O 1
ATOM 6100 N N . GLY A 1 751 ? 9.953 30.842 -22.315 1.00 71.19 751 GLY A N 1
ATOM 6101 C CA . GLY A 1 751 ? 10.041 30.907 -23.776 1.00 71.19 751 GLY A CA 1
ATOM 6102 C C . GLY A 1 751 ? 11.045 29.933 -24.400 1.00 71.19 751 GLY A C 1
ATOM 6103 O O . GLY A 1 751 ? 11.389 30.108 -25.566 1.00 71.19 751 GLY A O 1
ATOM 6104 N N . LYS A 1 752 ? 11.542 28.940 -23.648 1.00 78.75 752 LYS A N 1
ATOM 6105 C CA . LYS A 1 752 ? 12.518 27.957 -24.136 1.00 78.75 752 LYS A CA 1
ATOM 6106 C C . LYS A 1 752 ? 11.865 26.605 -24.419 1.00 78.75 752 LYS A C 1
ATOM 6108 O O . LYS A 1 752 ? 10.938 26.189 -23.719 1.00 78.75 752 LYS A O 1
ATOM 6113 N N . LYS A 1 753 ? 12.421 25.891 -25.400 1.00 87.44 753 LYS A N 1
ATOM 6114 C CA . LYS A 1 753 ? 12.288 24.437 -25.490 1.00 87.44 753 LYS A CA 1
ATOM 6115 C C . LYS A 1 753 ? 13.224 23.775 -24.487 1.00 87.44 753 LYS A C 1
ATOM 6117 O O . LYS A 1 753 ? 14.297 24.293 -24.167 1.00 87.44 753 LYS A O 1
ATOM 6122 N N . GLY A 1 754 ? 12.800 22.638 -23.966 1.00 90.88 754 GLY A N 1
ATOM 6123 C CA . GLY A 1 754 ? 13.592 21.893 -23.004 1.00 90.88 754 GLY A CA 1
ATOM 6124 C C . GLY A 1 754 ? 12.923 20.593 -22.611 1.00 90.88 754 GLY A C 1
ATOM 6125 O O . GLY A 1 754 ? 12.020 20.116 -23.290 1.00 90.88 754 GLY A O 1
ATOM 6126 N N . ARG A 1 755 ? 13.364 20.001 -21.508 1.00 91.25 755 ARG A N 1
ATOM 6127 C CA . ARG A 1 755 ? 12.837 18.722 -21.027 1.00 91.25 755 ARG A CA 1
ATOM 6128 C C . ARG A 1 755 ? 11.949 18.953 -19.825 1.00 91.25 755 ARG A C 1
ATOM 6130 O O . ARG A 1 755 ? 12.342 19.665 -18.905 1.00 91.25 755 ARG A O 1
ATOM 6137 N N . LEU A 1 756 ? 10.788 18.315 -19.823 1.00 92.12 756 LEU A N 1
ATOM 6138 C CA . LEU A 1 756 ? 9.936 18.203 -18.650 1.00 92.12 756 LEU A CA 1
ATOM 6139 C C . LEU A 1 756 ? 10.241 16.880 -17.958 1.00 92.12 756 LEU A C 1
ATOM 6141 O O . LEU A 1 756 ? 10.216 15.830 -18.596 1.00 92.12 756 LEU A O 1
ATOM 6145 N N . LYS A 1 757 ? 10.522 16.937 -16.662 1.00 93.88 757 LYS A N 1
ATOM 6146 C CA . LYS A 1 757 ? 10.830 15.773 -15.836 1.00 93.88 757 LYS A CA 1
ATOM 6147 C C . LYS A 1 757 ? 9.906 15.734 -14.632 1.00 93.88 757 LYS A C 1
ATOM 6149 O O . LYS A 1 757 ? 9.344 16.756 -14.229 1.00 93.88 757 LYS A O 1
ATOM 6154 N N . LYS A 1 758 ? 9.785 14.557 -14.034 1.00 95.44 758 LYS A N 1
ATOM 6155 C CA . LYS A 1 758 ? 9.158 14.380 -12.725 1.00 95.44 758 LYS A CA 1
ATOM 6156 C C . LYS A 1 758 ? 10.082 13.573 -11.823 1.00 95.44 758 LYS A C 1
ATOM 6158 O O . LYS A 1 758 ? 10.706 12.619 -12.288 1.00 95.44 758 LYS A O 1
ATOM 6163 N N . TYR A 1 759 ? 10.174 13.981 -10.564 1.00 96.00 759 TYR A N 1
ATOM 6164 C CA . TYR A 1 759 ? 10.975 13.324 -9.537 1.00 96.00 759 TYR A CA 1
ATOM 6165 C C . TYR A 1 759 ? 10.086 12.792 -8.422 1.00 96.00 759 TYR A C 1
ATOM 6167 O O . TYR A 1 759 ? 9.142 13.462 -8.017 1.00 96.00 759 TYR A O 1
ATOM 6175 N N . PHE A 1 760 ? 10.413 11.616 -7.907 1.00 97.44 760 PHE A N 1
ATOM 6176 C CA . PHE A 1 760 ? 9.794 11.010 -6.728 1.00 97.44 760 PHE A CA 1
ATOM 6177 C C . PHE A 1 760 ? 10.869 10.275 -5.919 1.00 97.44 760 PHE A C 1
ATOM 6179 O O . PHE A 1 760 ? 12.023 10.185 -6.346 1.00 97.44 760 PHE A O 1
ATOM 6186 N N . HIS A 1 761 ? 10.509 9.761 -4.746 1.00 96.69 761 HIS A N 1
ATOM 6187 C CA . HIS A 1 761 ? 11.468 9.166 -3.819 1.00 96.69 761 HIS A CA 1
ATOM 6188 C C . HIS A 1 761 ? 11.145 7.700 -3.539 1.00 96.69 761 HIS A C 1
ATOM 6190 O O . HIS A 1 761 ? 9.996 7.344 -3.286 1.00 96.69 761 HIS A O 1
ATOM 6196 N N . CYS A 1 762 ? 12.185 6.869 -3.542 1.00 96.31 762 CYS A N 1
ATOM 6197 C CA . CYS A 1 762 ? 12.136 5.484 -3.093 1.00 96.31 762 CYS A CA 1
ATOM 6198 C C . CYS A 1 762 ? 13.108 5.287 -1.929 1.00 96.31 762 CYS A C 1
ATOM 6200 O O . CYS A 1 762 ? 14.207 5.844 -1.923 1.00 96.31 762 CYS A O 1
ATOM 6202 N N . TRP A 1 763 ? 12.734 4.451 -0.967 1.00 95.44 763 TRP A N 1
ATOM 6203 C CA . TRP A 1 763 ? 13.601 4.110 0.158 1.00 95.44 763 TRP A CA 1
ATOM 6204 C C . TRP A 1 763 ? 14.742 3.183 -0.264 1.00 95.44 763 TRP A C 1
ATOM 6206 O O . TRP A 1 763 ? 14.546 2.246 -1.042 1.00 95.44 763 TRP A O 1
ATOM 6216 N N . LYS A 1 764 ? 15.930 3.405 0.299 1.00 94.44 764 LYS A N 1
ATOM 6217 C CA . LYS A 1 764 ? 17.052 2.464 0.223 1.00 94.44 764 LYS A CA 1
ATOM 6218 C C . LYS A 1 764 ? 16.819 1.301 1.178 1.00 94.44 764 LYS A C 1
ATOM 6220 O O . LYS A 1 764 ? 16.508 1.504 2.355 1.00 94.44 764 LYS A O 1
ATOM 6225 N N . GLY A 1 765 ? 16.992 0.083 0.679 1.00 90.88 765 GLY A N 1
ATOM 6226 C CA . GLY A 1 765 ? 16.978 -1.108 1.521 1.00 90.88 765 GLY A CA 1
ATOM 6227 C C . GLY A 1 765 ? 18.173 -1.120 2.474 1.00 90.88 765 GLY A C 1
ATOM 6228 O O . GLY A 1 765 ? 19.271 -0.706 2.100 1.00 90.88 765 GLY A O 1
ATOM 6229 N N . ALA A 1 766 ? 17.960 -1.592 3.699 1.00 88.44 766 ALA A N 1
ATOM 6230 C CA . ALA A 1 766 ? 19.009 -1.737 4.702 1.00 88.44 766 ALA A CA 1
ATOM 6231 C C . ALA A 1 766 ? 18.799 -3.020 5.518 1.00 88.44 766 ALA A C 1
ATOM 6233 O O . ALA A 1 766 ? 17.703 -3.574 5.584 1.00 88.44 766 ALA A O 1
ATOM 6234 N N . ASN A 1 767 ? 19.856 -3.524 6.147 1.00 87.88 767 ASN A N 1
ATOM 6235 C CA . ASN A 1 767 ? 19.794 -4.775 6.896 1.00 87.88 767 ASN A CA 1
ATOM 6236 C C . ASN A 1 767 ? 19.408 -4.548 8.358 1.00 87.88 767 ASN A C 1
ATOM 6238 O O . ASN A 1 767 ? 18.549 -5.258 8.868 1.00 87.88 767 ASN A O 1
ATOM 6242 N N . VAL A 1 768 ? 20.013 -3.575 9.036 1.00 89.69 768 VAL A N 1
ATOM 6243 C CA . VAL A 1 768 ? 19.866 -3.390 10.484 1.00 89.69 768 VAL A CA 1
ATOM 6244 C C . VAL A 1 768 ? 19.597 -1.923 10.811 1.00 89.69 768 VAL A C 1
ATOM 6246 O O . VAL A 1 768 ? 20.328 -1.039 10.357 1.00 89.69 768 VAL A O 1
ATOM 6249 N N . LYS A 1 769 ? 18.573 -1.671 11.634 1.00 88.88 769 LYS A N 1
ATOM 6250 C CA . LYS A 1 769 ? 18.352 -0.384 12.312 1.00 88.88 769 LYS A CA 1
ATOM 6251 C C . LYS A 1 769 ? 18.499 -0.556 13.808 1.00 88.88 769 LYS A C 1
ATOM 6253 O O . LYS A 1 769 ? 17.942 -1.482 14.389 1.00 88.88 769 LYS A O 1
ATOM 6258 N N . GLU A 1 770 ? 19.171 0.393 14.433 1.00 85.94 770 GLU A N 1
ATOM 6259 C CA . GLU A 1 770 ? 19.221 0.509 15.881 1.00 85.94 770 GLU A CA 1
ATOM 6260 C C . GLU A 1 770 ? 18.185 1.529 16.369 1.00 85.94 770 GLU A C 1
ATOM 6262 O O . GLU A 1 770 ? 18.084 2.634 15.824 1.00 85.94 770 GLU A O 1
ATOM 6267 N N . LEU A 1 771 ? 17.411 1.151 17.388 1.00 83.44 771 LEU A N 1
ATOM 6268 C CA . LEU A 1 771 ? 16.457 2.012 18.075 1.00 83.44 771 LEU A CA 1
ATOM 6269 C C . LEU A 1 771 ? 16.882 2.222 19.535 1.00 83.44 771 LEU A C 1
ATOM 6271 O O . LEU A 1 771 ? 17.284 1.264 20.209 1.00 83.44 771 LEU A O 1
ATOM 6275 N N . PRO A 1 772 ? 16.769 3.458 20.054 1.00 72.00 772 PRO A N 1
ATOM 6276 C CA . PRO A 1 772 ? 17.061 3.728 21.451 1.00 72.00 772 PRO A CA 1
ATOM 6277 C C . PRO A 1 772 ? 16.057 3.001 22.357 1.00 72.00 772 PRO A C 1
ATOM 6279 O O . PRO A 1 772 ? 14.859 2.976 22.085 1.00 72.00 772 PRO A O 1
ATOM 6282 N N . GLY A 1 773 ? 16.538 2.453 23.476 1.00 60.84 773 GLY A N 1
ATOM 6283 C CA . GLY A 1 773 ? 15.699 1.749 24.459 1.00 60.84 773 GLY A CA 1
ATOM 6284 C C . GLY A 1 773 ? 14.694 2.632 25.213 1.00 60.84 773 GLY A C 1
ATOM 6285 O O . GLY A 1 773 ? 13.873 2.112 25.960 1.00 60.84 773 GLY A O 1
ATOM 6286 N N . HIS A 1 774 ? 14.753 3.959 25.040 1.00 61.75 774 HIS A N 1
ATOM 6287 C CA . HIS A 1 774 ? 13.850 4.930 25.657 1.00 61.75 774 HIS A CA 1
ATOM 6288 C C . HIS A 1 774 ? 13.692 6.175 24.771 1.00 61.75 774 HIS A C 1
ATOM 6290 O O . HIS A 1 774 ? 14.683 6.701 24.266 1.00 61.75 774 HIS A O 1
ATOM 6296 N N . PHE A 1 775 ? 12.471 6.707 24.677 1.00 58.38 775 PHE A N 1
ATOM 6297 C CA . PHE A 1 775 ? 12.199 8.041 24.134 1.00 58.38 775 PHE A CA 1
ATOM 6298 C C . PHE A 1 775 ? 12.035 9.027 25.289 1.00 58.38 775 PHE A C 1
ATOM 6300 O O . PHE A 1 775 ? 11.030 8.963 25.998 1.00 58.38 775 PHE A O 1
ATOM 6307 N N . SER A 1 776 ? 13.012 9.910 25.538 1.00 42.88 776 SER A N 1
ATOM 6308 C CA . SER A 1 776 ? 12.788 10.986 26.512 1.00 42.88 776 SER A CA 1
ATOM 6309 C C . SER A 1 776 ? 11.874 12.039 25.903 1.00 42.88 776 SER A C 1
ATOM 6311 O O . SER A 1 776 ? 12.025 12.422 24.748 1.00 42.88 776 SER A O 1
ATOM 6313 N N . SER A 1 777 ? 10.924 12.518 26.699 1.00 40.38 777 SER A N 1
ATOM 6314 C CA . SER A 1 777 ? 9.948 13.563 26.372 1.00 40.38 777 SER A CA 1
ATOM 6315 C C . SER A 1 777 ? 10.572 14.951 26.157 1.00 40.38 777 SER A C 1
ATOM 6317 O O . SER A 1 777 ? 9.918 15.963 26.385 1.00 40.38 777 SER A O 1
ATOM 6319 N N . SER A 1 778 ? 11.857 15.027 25.818 1.00 41.44 778 SER A N 1
ATOM 6320 C CA . SER A 1 778 ? 12.678 16.212 26.039 1.00 41.44 778 SER A CA 1
ATOM 6321 C C . SER A 1 778 ? 13.573 16.550 24.850 1.00 41.44 778 SER A C 1
ATOM 6323 O O . SER A 1 778 ? 14.746 16.798 25.086 1.00 41.44 778 SER A O 1
ATOM 6325 N N . ASN A 1 779 ? 13.072 16.494 23.606 1.00 39.53 779 ASN A N 1
ATOM 6326 C CA . ASN A 1 779 ? 13.424 17.467 22.541 1.00 39.53 779 ASN A CA 1
ATOM 6327 C C . ASN A 1 779 ? 12.800 17.176 21.160 1.00 39.53 779 ASN A C 1
ATOM 6329 O O . ASN A 1 779 ? 12.832 18.056 20.312 1.00 39.53 779 ASN A O 1
ATOM 6333 N N . MET A 1 780 ? 12.184 16.013 20.939 1.00 44.97 780 MET A N 1
ATOM 6334 C CA . MET A 1 780 ? 11.294 15.749 19.796 1.00 44.97 780 MET A CA 1
ATOM 6335 C C . MET A 1 780 ? 10.113 14.921 20.298 1.00 44.97 780 MET A C 1
ATOM 6337 O O . MET A 1 780 ? 10.290 14.045 21.153 1.00 44.97 780 MET A O 1
ATOM 6341 N N . GLY A 1 781 ? 8.902 15.204 19.816 1.00 55.53 781 GLY A N 1
ATOM 6342 C CA . GLY A 1 781 ? 7.745 14.363 20.128 1.00 55.53 781 GLY A CA 1
ATOM 6343 C C . GLY A 1 781 ? 8.006 12.924 19.667 1.00 55.53 781 GLY A C 1
ATOM 6344 O O . GLY A 1 781 ? 8.652 12.720 18.642 1.00 55.53 781 GLY A O 1
ATOM 6345 N N . GLN A 1 782 ? 7.518 11.911 20.394 1.00 56.56 782 GLN A N 1
ATOM 6346 C CA . GLN A 1 782 ? 7.664 10.506 19.968 1.00 56.56 782 GLN A CA 1
ATOM 6347 C C . GLN A 1 782 ? 7.194 10.300 18.517 1.00 56.56 782 GLN A C 1
ATOM 6349 O O . GLN A 1 782 ? 7.850 9.593 17.761 1.00 56.56 782 GLN A O 1
ATOM 6354 N N . GLU A 1 783 ? 6.110 10.967 18.110 1.00 58.09 783 GLU A N 1
ATOM 6355 C CA . GLU A 1 783 ? 5.572 10.924 16.742 1.00 58.09 783 GLU A CA 1
ATOM 6356 C C . GLU A 1 783 ? 6.536 11.488 15.685 1.00 58.09 783 GLU A C 1
ATOM 6358 O O . GLU A 1 783 ? 6.607 10.971 14.572 1.00 58.09 783 GLU A O 1
ATOM 6363 N N . GLU A 1 784 ? 7.329 12.501 16.032 1.00 63.38 784 GLU A N 1
ATOM 6364 C CA . GLU A 1 784 ? 8.275 13.138 15.115 1.00 63.38 784 GLU A CA 1
ATOM 6365 C C . GLU A 1 784 ? 9.445 12.204 14.784 1.00 63.38 784 GLU A C 1
ATOM 6367 O O . GLU A 1 784 ? 9.799 12.055 13.615 1.00 63.38 784 GLU A O 1
ATOM 6372 N N . PHE A 1 785 ? 9.972 11.478 15.776 1.00 68.31 785 PHE A N 1
ATOM 6373 C CA . PHE A 1 785 ? 11.044 10.499 15.561 1.00 68.31 785 PHE A CA 1
ATOM 6374 C C . PHE A 1 785 ? 10.629 9.382 14.595 1.00 68.31 785 PHE A C 1
ATOM 6376 O O . PHE A 1 785 ? 11.381 9.029 13.685 1.00 68.31 785 PHE A O 1
ATOM 6383 N N . TRP A 1 786 ? 9.427 8.827 14.778 1.00 73.12 786 TRP A N 1
ATOM 6384 C CA . TRP A 1 786 ? 8.928 7.747 13.924 1.00 73.12 786 TRP A CA 1
ATOM 6385 C C . TRP A 1 786 ? 8.599 8.214 12.505 1.00 73.12 786 TRP A C 1
ATOM 6387 O O . TRP A 1 786 ? 8.561 7.394 11.590 1.00 73.12 786 TRP A O 1
ATOM 6397 N N . SER A 1 787 ? 8.380 9.517 12.305 1.00 76.44 787 SER A N 1
ATOM 6398 C CA . SER A 1 787 ? 8.012 10.053 10.997 1.00 76.44 787 SER A CA 1
ATOM 6399 C C . SER A 1 787 ? 9.168 10.073 9.995 1.00 76.44 787 SER A C 1
ATOM 6401 O O . SER A 1 787 ? 8.924 9.923 8.803 1.00 76.44 787 SER A O 1
ATOM 6403 N N . TRP A 1 788 ? 10.424 10.196 10.433 1.00 85.94 788 TRP A N 1
ATOM 6404 C CA . TRP A 1 788 ? 11.556 10.443 9.528 1.00 85.94 788 TRP A CA 1
ATOM 6405 C C . TRP A 1 788 ? 12.200 9.195 8.908 1.00 85.94 788 TRP A C 1
ATOM 6407 O O . TRP A 1 788 ? 13.030 9.337 8.017 1.00 85.94 788 TRP A O 1
ATOM 6417 N N . ASP A 1 789 ? 11.832 7.975 9.308 1.00 87.06 789 ASP A N 1
ATOM 6418 C CA . ASP A 1 789 ? 12.368 6.742 8.706 1.00 87.06 789 ASP A CA 1
ATOM 6419 C C . ASP A 1 789 ? 11.251 5.727 8.425 1.00 87.06 789 ASP A C 1
ATOM 6421 O O . ASP A 1 789 ? 10.173 5.766 9.020 1.00 87.06 789 ASP A O 1
ATOM 6425 N N . ASN A 1 790 ? 11.511 4.789 7.519 1.00 89.25 790 ASN A N 1
ATOM 6426 C CA . ASN A 1 790 ? 10.590 3.708 7.185 1.00 89.25 790 ASN A CA 1
ATOM 6427 C C . ASN A 1 790 ? 11.113 2.389 7.750 1.00 89.25 790 ASN A C 1
ATOM 6429 O O . ASN A 1 790 ? 11.933 1.720 7.126 1.00 89.25 790 ASN A O 1
ATOM 6433 N N . LEU A 1 791 ? 10.614 1.988 8.924 1.00 88.31 791 LEU A N 1
ATOM 6434 C CA . LEU A 1 791 ? 11.087 0.779 9.618 1.00 88.31 791 LEU A CA 1
ATOM 6435 C C . LEU A 1 791 ? 10.940 -0.502 8.787 1.00 88.31 791 LEU A C 1
ATOM 6437 O O . LEU A 1 791 ? 11.709 -1.443 8.958 1.00 88.31 791 LEU A O 1
ATOM 6441 N N . SER A 1 792 ? 9.985 -0.522 7.859 1.00 88.25 792 SER A N 1
ATOM 6442 C CA . SER A 1 792 ? 9.716 -1.665 6.986 1.00 88.25 792 SER A CA 1
ATOM 6443 C C . SER A 1 792 ? 10.861 -1.954 6.011 1.00 88.25 792 SER A C 1
ATOM 6445 O O . SER A 1 792 ? 10.930 -3.063 5.489 1.00 88.25 792 SER A O 1
ATOM 6447 N N . ARG A 1 793 ? 11.758 -0.980 5.763 1.00 89.88 793 ARG A N 1
ATOM 6448 C CA . ARG A 1 793 ? 12.911 -1.128 4.856 1.00 89.88 793 ARG A CA 1
ATOM 6449 C C . ARG A 1 793 ? 14.061 -1.945 5.445 1.00 89.88 793 ARG A C 1
ATOM 6451 O O . ARG A 1 793 ? 15.024 -2.225 4.729 1.00 89.88 793 ARG A O 1
ATOM 6458 N N . PHE A 1 794 ? 13.985 -2.268 6.738 1.00 90.06 794 PHE A N 1
ATOM 6459 C CA . PHE A 1 794 ? 15.026 -2.984 7.461 1.00 90.06 794 PHE A CA 1
ATOM 6460 C C . PHE A 1 794 ? 14.683 -4.452 7.648 1.00 90.06 794 PHE A C 1
ATOM 6462 O O . PHE A 1 794 ? 13.581 -4.815 8.056 1.00 90.06 794 PHE A O 1
ATOM 6469 N N . ARG A 1 795 ? 15.687 -5.303 7.446 1.00 89.06 795 ARG A N 1
ATOM 6470 C CA . ARG A 1 795 ? 15.572 -6.736 7.714 1.00 89.06 795 ARG A CA 1
ATOM 6471 C C . ARG A 1 795 ? 15.483 -7.060 9.207 1.00 89.06 795 ARG A C 1
ATOM 6473 O O . ARG A 1 795 ? 14.777 -8.001 9.575 1.00 89.06 795 ARG A O 1
ATOM 6480 N N . PHE A 1 796 ? 16.218 -6.305 10.024 1.00 90.81 796 PHE A N 1
ATOM 6481 C CA . PHE A 1 796 ? 16.322 -6.421 11.474 1.00 90.81 796 PHE A CA 1
ATOM 6482 C C . PHE A 1 796 ? 16.149 -5.058 12.141 1.00 90.81 796 PHE A C 1
ATOM 6484 O O . PHE A 1 796 ? 16.748 -4.063 11.721 1.00 90.81 796 PHE A O 1
ATOM 6491 N N . ILE A 1 797 ? 15.405 -5.039 13.242 1.00 90.25 797 ILE A N 1
ATOM 6492 C CA . ILE A 1 797 ? 15.328 -3.893 14.145 1.00 90.25 797 ILE A CA 1
ATOM 6493 C C . ILE A 1 797 ? 15.905 -4.303 15.496 1.00 90.25 797 ILE A C 1
ATOM 6495 O O . ILE A 1 797 ? 15.461 -5.272 16.109 1.00 90.25 797 ILE A O 1
ATOM 6499 N N . ASN A 1 798 ? 16.897 -3.555 15.956 1.00 87.75 798 ASN A N 1
ATOM 6500 C CA . ASN A 1 798 ? 17.587 -3.789 17.210 1.00 87.75 798 ASN A CA 1
ATOM 6501 C C . ASN A 1 798 ? 17.140 -2.779 18.270 1.00 87.75 798 ASN A C 1
ATOM 6503 O O . ASN A 1 798 ? 17.301 -1.574 18.074 1.00 87.75 798 ASN A O 1
ATOM 6507 N N . ILE A 1 799 ? 16.583 -3.258 19.383 1.00 85.62 799 ILE A N 1
ATOM 6508 C CA . ILE A 1 799 ? 16.099 -2.420 20.487 1.00 85.62 799 ILE A CA 1
ATOM 6509 C C . ILE A 1 799 ? 17.090 -2.528 21.653 1.00 85.62 799 ILE A C 1
ATOM 6511 O O . ILE A 1 799 ? 17.139 -3.548 22.344 1.00 85.62 799 ILE A O 1
ATOM 6515 N N . GLN A 1 800 ? 17.856 -1.457 21.885 1.00 73.25 800 GLN A N 1
ATOM 6516 C CA . GLN A 1 800 ? 18.864 -1.374 22.950 1.00 73.25 800 GLN A CA 1
ATOM 6517 C C . GLN A 1 800 ? 18.250 -1.573 24.351 1.00 73.25 800 GLN A C 1
ATOM 6519 O O . GLN A 1 800 ? 17.222 -0.981 24.684 1.00 73.25 800 GLN A O 1
ATOM 6524 N N . GLN A 1 801 ? 18.894 -2.379 25.200 1.00 63.38 801 GLN A N 1
ATOM 6525 C CA . GLN A 1 801 ? 18.415 -2.710 26.546 1.00 63.38 801 GLN A CA 1
ATOM 6526 C C . GLN A 1 801 ? 19.044 -1.791 27.611 1.00 63.38 801 GLN A C 1
ATOM 6528 O O . GLN A 1 801 ? 20.261 -1.641 27.670 1.00 63.38 801 GLN A O 1
ATOM 6533 N N . LYS A 1 802 ? 18.220 -1.205 28.489 1.00 55.12 802 LYS A N 1
ATOM 6534 C CA . LYS A 1 802 ? 18.652 -0.675 29.796 1.00 55.12 802 LYS A CA 1
ATOM 6535 C C . LYS A 1 802 ? 17.927 -1.442 30.900 1.00 55.12 802 LYS A C 1
ATOM 6537 O O . LYS A 1 802 ? 16.747 -1.765 30.743 1.00 55.12 802 LYS A O 1
ATOM 6542 N N . ASP A 1 803 ? 18.630 -1.752 31.986 1.00 44.69 803 ASP A N 1
ATOM 6543 C CA . ASP A 1 803 ? 18.096 -2.548 33.096 1.00 44.69 803 ASP A CA 1
ATOM 6544 C C . ASP A 1 803 ? 16.783 -1.966 33.652 1.00 44.69 803 ASP A C 1
ATOM 6546 O O . ASP A 1 803 ? 16.664 -0.765 33.898 1.00 44.69 803 ASP A O 1
ATOM 6550 N N . GLY A 1 804 ? 15.784 -2.838 33.841 1.00 47.09 804 GLY A N 1
ATOM 6551 C CA . GLY A 1 804 ? 14.513 -2.521 34.505 1.00 47.09 804 GLY A CA 1
ATOM 6552 C C . GLY A 1 804 ? 13.347 -2.035 33.626 1.00 47.09 804 GLY A C 1
ATOM 6553 O O . GLY A 1 804 ? 12.292 -1.723 34.177 1.00 47.09 804 GLY A O 1
ATOM 6554 N N . GLN A 1 805 ? 13.471 -1.972 32.292 1.00 53.19 805 GLN A N 1
ATOM 6555 C CA . GLN A 1 805 ? 12.422 -1.413 31.412 1.00 53.19 805 GLN A CA 1
ATOM 6556 C C . GLN A 1 805 ? 11.650 -2.459 30.580 1.00 53.19 805 GLN A C 1
ATOM 6558 O O . GLN A 1 805 ? 12.201 -3.463 30.129 1.00 53.19 805 GLN A O 1
ATOM 6563 N N . LYS A 1 806 ? 10.345 -2.218 30.354 1.00 53.22 806 LYS A N 1
ATOM 6564 C CA . LYS A 1 806 ? 9.449 -3.107 29.585 1.00 53.22 806 LYS A CA 1
ATOM 6565 C C . LYS A 1 806 ? 9.638 -2.908 28.069 1.00 53.22 806 LYS A C 1
ATOM 6567 O O . LYS A 1 806 ? 9.230 -1.879 27.541 1.00 53.22 806 LYS A O 1
ATOM 6572 N N . LYS A 1 807 ? 10.189 -3.914 27.371 1.00 62.03 807 LYS A N 1
ATOM 6573 C CA . LYS A 1 807 ? 10.394 -3.951 25.898 1.00 62.03 807 LYS A CA 1
ATOM 6574 C C . LYS A 1 807 ? 9.095 -4.028 25.074 1.00 62.03 807 LYS A C 1
ATOM 6576 O O . LYS A 1 807 ? 9.087 -3.681 23.895 1.00 62.03 807 LYS A O 1
ATOM 6581 N N . GLU A 1 808 ? 8.003 -4.481 25.686 1.00 66.31 808 GLU A N 1
ATOM 6582 C CA . GLU A 1 808 ? 6.763 -4.850 24.987 1.00 66.31 808 GLU A CA 1
ATOM 6583 C C . GLU A 1 808 ? 6.113 -3.732 24.146 1.00 66.31 808 GLU A C 1
ATOM 6585 O O . GLU A 1 808 ? 5.733 -4.007 23.007 1.00 66.31 808 GLU A O 1
ATOM 6590 N N . PRO A 1 809 ? 6.022 -2.464 24.601 1.00 69.50 809 PRO A N 1
ATOM 6591 C CA . PRO A 1 809 ? 5.404 -1.405 23.796 1.00 69.50 809 PRO A CA 1
ATOM 6592 C C . PRO A 1 809 ? 6.191 -1.080 22.516 1.00 69.50 809 PRO A C 1
ATOM 6594 O O . PRO A 1 809 ? 5.597 -0.933 21.452 1.00 69.50 809 PRO A O 1
ATOM 6597 N N . LEU A 1 810 ? 7.526 -1.028 22.600 1.00 75.69 810 LEU A N 1
ATOM 6598 C CA . LEU A 1 810 ? 8.419 -0.781 21.459 1.00 75.69 810 LEU A CA 1
ATOM 6599 C C . LEU A 1 810 ? 8.397 -1.948 20.464 1.00 75.69 810 LEU A C 1
ATOM 6601 O O . LEU A 1 810 ? 8.295 -1.733 19.258 1.00 75.69 810 LEU A O 1
ATOM 6605 N N . ARG A 1 811 ? 8.449 -3.190 20.968 1.00 77.19 811 ARG A N 1
ATOM 6606 C CA . ARG A 1 811 ? 8.336 -4.402 20.139 1.00 77.19 811 ARG A CA 1
ATOM 6607 C C . ARG A 1 811 ? 6.994 -4.429 19.405 1.00 77.19 811 ARG A C 1
ATOM 6609 O O . ARG A 1 811 ? 6.968 -4.723 18.212 1.00 77.19 811 ARG A O 1
ATOM 6616 N N . SER A 1 812 ? 5.906 -4.082 20.095 1.00 74.44 812 SER A N 1
ATOM 6617 C CA . SER A 1 812 ? 4.568 -3.966 19.507 1.00 74.44 812 SER A CA 1
ATOM 6618 C C . SER A 1 812 ? 4.524 -2.930 18.385 1.00 74.44 812 SER A C 1
ATOM 6620 O O . SER A 1 812 ? 3.996 -3.221 17.314 1.00 74.44 812 SER A O 1
ATOM 6622 N N . GLU A 1 813 ? 5.139 -1.760 18.578 1.00 76.31 813 GLU A N 1
ATOM 6623 C CA . GLU A 1 813 ? 5.185 -0.718 17.547 1.00 76.31 813 GLU A CA 1
ATOM 6624 C C . GLU A 1 813 ? 5.942 -1.177 16.298 1.00 76.31 813 GLU A C 1
ATOM 6626 O O . GLU A 1 813 ? 5.410 -1.123 15.193 1.00 76.31 813 GLU A O 1
ATOM 6631 N N . VAL A 1 814 ? 7.135 -1.753 16.463 1.00 81.69 814 VAL A N 1
ATOM 6632 C CA . VAL A 1 814 ? 7.929 -2.293 15.345 1.00 81.69 814 VAL A CA 1
ATOM 6633 C C . VAL A 1 814 ? 7.152 -3.363 14.564 1.00 81.69 814 VAL A C 1
ATOM 6635 O O . VAL A 1 814 ? 7.175 -3.382 13.330 1.00 81.69 814 VAL A O 1
ATOM 6638 N N . ARG A 1 815 ? 6.400 -4.222 15.264 1.00 79.06 815 ARG A N 1
ATOM 6639 C CA . ARG A 1 815 ? 5.558 -5.260 14.644 1.00 79.06 815 ARG A CA 1
ATOM 6640 C C . ARG A 1 815 ? 4.412 -4.678 13.818 1.00 79.06 815 ARG A C 1
ATOM 6642 O O . ARG A 1 815 ? 4.059 -5.276 12.801 1.00 79.06 815 ARG A O 1
ATOM 6649 N N . LYS A 1 816 ? 3.876 -3.501 14.173 1.00 75.25 816 LYS A N 1
ATOM 6650 C CA . LYS A 1 816 ? 2.850 -2.812 13.362 1.00 75.25 816 LYS A CA 1
ATOM 6651 C C . LYS A 1 816 ? 3.363 -2.417 11.978 1.00 75.25 816 LYS A C 1
ATOM 6653 O O . LYS A 1 816 ? 2.572 -2.403 11.041 1.00 75.25 816 LYS A O 1
ATOM 6658 N N . HIS A 1 817 ? 4.666 -2.171 11.834 1.00 77.56 817 HIS A N 1
ATOM 6659 C CA . HIS A 1 817 ? 5.313 -1.908 10.543 1.00 77.56 817 HIS A CA 1
ATOM 6660 C C . HIS A 1 817 ? 5.632 -3.191 9.748 1.00 77.56 817 HIS A C 1
ATOM 6662 O O . HIS A 1 817 ? 6.231 -3.136 8.679 1.00 77.56 817 HIS A O 1
ATOM 6668 N N . GLY A 1 818 ? 5.232 -4.369 10.240 1.00 78.12 818 GLY A N 1
ATOM 6669 C CA . GLY A 1 818 ? 5.406 -5.640 9.536 1.00 78.12 818 GLY A CA 1
ATOM 6670 C C . GLY A 1 818 ? 6.805 -6.251 9.645 1.00 78.12 818 GLY A C 1
ATOM 6671 O O . GLY A 1 818 ? 7.069 -7.244 8.964 1.00 78.12 818 GLY A O 1
ATOM 6672 N N . VAL A 1 819 ? 7.668 -5.699 10.505 1.00 85.06 819 VAL A N 1
ATOM 6673 C CA . VAL A 1 819 ? 9.005 -6.230 10.795 1.00 85.06 819 VAL A CA 1
ATOM 6674 C C . VAL A 1 819 ? 8.898 -7.428 11.733 1.00 85.06 819 VAL A C 1
ATOM 6676 O O . VAL A 1 819 ? 8.338 -7.328 12.825 1.00 85.06 819 VAL A O 1
ATOM 6679 N N . ILE A 1 820 ? 9.497 -8.555 11.340 1.00 86.69 820 ILE A N 1
ATOM 6680 C CA . ILE A 1 820 ? 9.503 -9.781 12.151 1.00 86.69 820 ILE A CA 1
ATOM 6681 C C . ILE A 1 820 ? 10.775 -9.917 12.989 1.00 86.69 820 ILE A C 1
ATOM 6683 O O . ILE A 1 820 ? 10.705 -10.333 14.144 1.00 86.69 820 ILE A O 1
ATOM 6687 N N . ARG A 1 821 ? 11.944 -9.564 12.454 1.00 89.00 821 ARG A N 1
ATOM 6688 C CA . ARG A 1 821 ? 13.208 -9.802 13.160 1.00 89.00 821 ARG A CA 1
ATOM 6689 C C . ARG A 1 821 ? 13.511 -8.641 14.101 1.00 89.00 821 ARG A C 1
ATOM 6691 O O . ARG A 1 821 ? 14.025 -7.604 13.685 1.00 89.00 821 ARG A O 1
ATOM 6698 N N . VAL A 1 822 ? 13.150 -8.820 15.367 1.00 87.50 822 VAL A N 1
ATOM 6699 C CA . VAL A 1 822 ? 13.420 -7.859 16.440 1.00 87.50 822 VAL A CA 1
ATOM 6700 C C . VAL A 1 822 ? 14.435 -8.478 17.388 1.00 87.50 822 VAL A C 1
ATOM 6702 O O . VAL A 1 822 ? 14.186 -9.559 17.915 1.00 87.50 822 VAL A O 1
ATOM 6705 N N . ILE A 1 823 ? 15.566 -7.803 17.572 1.00 86.81 823 ILE A N 1
ATOM 6706 C CA . ILE A 1 823 ? 16.713 -8.267 18.366 1.00 86.81 823 ILE A CA 1
ATOM 6707 C C . ILE A 1 823 ? 17.056 -7.251 19.466 1.00 86.81 823 ILE A C 1
ATOM 6709 O O . ILE A 1 823 ? 16.474 -6.163 19.509 1.00 86.81 823 ILE A O 1
ATOM 6713 N N . GLY A 1 824 ? 17.963 -7.609 20.377 1.00 79.81 824 GLY A N 1
ATOM 6714 C CA . GLY A 1 824 ? 18.326 -6.764 21.522 1.00 79.81 824 GLY A CA 1
ATOM 6715 C C . GLY A 1 824 ? 19.791 -6.856 21.944 1.00 79.81 824 GLY A C 1
ATOM 6716 O O . GLY A 1 824 ? 20.061 -6.795 23.140 1.00 79.81 824 GLY A O 1
ATOM 6717 N N . ASP A 1 825 ? 20.703 -7.022 20.984 1.00 76.00 825 ASP A N 1
ATOM 6718 C CA . ASP A 1 825 ? 22.153 -7.111 21.213 1.00 76.00 825 ASP A CA 1
ATOM 6719 C C . ASP A 1 825 ? 22.872 -5.805 20.857 1.00 76.00 825 ASP A C 1
ATOM 6721 O O . ASP A 1 825 ? 22.380 -4.997 20.078 1.00 76.00 825 ASP A O 1
ATOM 6725 N N . THR A 1 826 ? 24.078 -5.583 21.376 1.00 77.75 826 THR A N 1
ATOM 6726 C CA . THR A 1 826 ? 24.890 -4.423 20.976 1.00 77.75 826 THR A CA 1
ATOM 6727 C C . THR A 1 826 ? 25.557 -4.684 19.626 1.00 77.75 826 THR A C 1
ATOM 6729 O O . THR A 1 826 ? 26.374 -5.595 19.501 1.00 77.75 826 THR A O 1
ATOM 6732 N N . ILE A 1 827 ? 25.249 -3.858 18.621 1.00 81.75 827 ILE A N 1
ATOM 6733 C CA . ILE A 1 827 ? 25.890 -3.902 17.299 1.00 81.75 827 ILE A CA 1
ATOM 6734 C C . ILE A 1 827 ? 26.726 -2.626 17.125 1.00 81.75 827 ILE A C 1
ATOM 6736 O O . ILE A 1 827 ? 26.172 -1.537 17.282 1.00 81.75 827 ILE A O 1
ATOM 6740 N N . PRO A 1 828 ? 28.034 -2.721 16.812 1.00 83.81 828 PRO A N 1
ATOM 6741 C CA . PRO A 1 828 ? 28.860 -1.547 16.534 1.00 83.81 828 PRO A CA 1
ATOM 6742 C C . PRO A 1 828 ? 28.286 -0.717 15.382 1.00 83.81 828 PRO A C 1
ATOM 6744 O O . PRO A 1 828 ? 27.868 -1.270 14.361 1.00 83.81 828 PRO A O 1
ATOM 6747 N N . LYS A 1 829 ? 28.283 0.613 15.519 1.00 82.19 829 LYS A N 1
ATOM 6748 C CA . LYS A 1 829 ? 27.668 1.513 14.527 1.00 82.19 829 LYS A CA 1
ATOM 6749 C C . LYS A 1 829 ? 28.331 1.402 13.158 1.00 82.19 829 LYS A C 1
ATOM 6751 O O . LYS A 1 829 ? 27.652 1.455 12.142 1.00 82.19 829 LYS A O 1
ATOM 6756 N N . GLU A 1 830 ? 29.642 1.205 13.135 1.00 82.44 830 GLU A N 1
ATOM 6757 C CA . GLU A 1 830 ? 30.460 1.002 11.940 1.00 82.44 830 GLU A CA 1
ATOM 6758 C C . GLU A 1 830 ? 30.163 -0.314 11.202 1.00 82.44 830 GLU A C 1
ATOM 6760 O O . GLU A 1 830 ? 30.560 -0.473 10.049 1.00 82.44 830 GLU A O 1
ATOM 6765 N N . TRP A 1 831 ? 29.487 -1.265 11.854 1.00 82.94 831 TRP A N 1
ATOM 6766 C CA . TRP A 1 831 ? 29.077 -2.536 11.251 1.00 82.94 831 TRP A CA 1
ATOM 6767 C C . TRP A 1 831 ? 27.614 -2.514 10.801 1.00 82.94 831 TRP A C 1
ATOM 6769 O O . TRP A 1 831 ? 27.173 -3.430 10.107 1.00 82.94 831 TRP A O 1
ATOM 6779 N N . LEU A 1 832 ? 26.843 -1.483 11.164 1.00 80.06 832 LEU A N 1
ATOM 6780 C CA . LEU A 1 832 ? 25.480 -1.324 10.669 1.00 80.06 832 LEU A CA 1
ATOM 6781 C C . LEU A 1 832 ? 25.516 -1.152 9.147 1.00 80.06 832 LEU A C 1
ATOM 6783 O O . LEU A 1 832 ? 26.074 -0.190 8.631 1.00 80.06 832 LEU A O 1
ATOM 6787 N N . ASN A 1 833 ? 24.892 -2.092 8.434 1.00 75.94 833 ASN A N 1
ATOM 6788 C CA . ASN A 1 833 ? 24.745 -2.069 6.973 1.00 75.94 833 ASN A CA 1
ATOM 6789 C C . ASN A 1 833 ? 26.073 -2.028 6.196 1.00 75.94 833 ASN A C 1
ATOM 6791 O O . ASN A 1 833 ? 26.109 -1.569 5.055 1.00 75.94 833 ASN A O 1
ATOM 6795 N N . ASP A 1 834 ? 27.156 -2.535 6.787 1.00 80.00 834 ASP A N 1
ATOM 6796 C CA . ASP A 1 834 ? 28.456 -2.571 6.134 1.00 80.00 834 ASP A CA 1
ATOM 6797 C C . ASP A 1 834 ? 28.485 -3.555 4.950 1.00 80.00 834 ASP A C 1
ATOM 6799 O O . ASP A 1 834 ? 27.840 -4.605 4.954 1.00 80.00 834 ASP A O 1
ATOM 6803 N N . ALA A 1 835 ? 29.275 -3.233 3.923 1.00 73.69 835 ALA A N 1
ATOM 6804 C CA . ALA A 1 835 ? 29.358 -4.047 2.706 1.00 73.69 835 ALA A CA 1
ATOM 6805 C C . ALA A 1 835 ? 29.928 -5.459 2.954 1.00 73.69 835 ALA A C 1
ATOM 6807 O O . ALA A 1 835 ? 29.663 -6.371 2.172 1.00 73.69 835 ALA A O 1
ATOM 6808 N N . GLN A 1 836 ? 30.689 -5.652 4.040 1.00 74.44 836 GLN A N 1
ATOM 6809 C CA . GLN A 1 836 ? 31.223 -6.961 4.437 1.00 74.44 836 GLN A CA 1
ATOM 6810 C C . GLN A 1 836 ? 30.179 -7.837 5.154 1.00 74.44 836 GLN A C 1
ATOM 6812 O O . GLN A 1 836 ? 30.421 -9.026 5.358 1.00 74.44 836 GLN A O 1
ATOM 6817 N N . GLY A 1 837 ? 29.014 -7.283 5.511 1.00 79.19 837 GLY A N 1
ATOM 6818 C CA . GLY A 1 837 ? 27.902 -8.022 6.106 1.00 79.19 837 GLY A CA 1
ATOM 6819 C C . GLY A 1 837 ? 28.082 -8.373 7.586 1.00 79.19 837 GLY A C 1
ATOM 6820 O O . GLY A 1 837 ? 27.337 -9.218 8.091 1.00 79.19 837 GLY A O 1
ATOM 6821 N N . ARG A 1 838 ? 29.015 -7.730 8.299 1.00 83.75 838 ARG A N 1
ATOM 6822 C CA . ARG A 1 838 ? 29.319 -7.996 9.716 1.00 83.75 838 ARG A CA 1
ATOM 6823 C C . ARG A 1 838 ? 28.127 -7.723 10.619 1.00 83.75 838 ARG A C 1
ATOM 6825 O O . ARG A 1 838 ? 27.751 -8.590 11.411 1.00 83.75 838 ARG A O 1
ATOM 6832 N N . GLY A 1 839 ? 27.474 -6.571 10.459 1.00 85.81 839 GLY A N 1
ATOM 6833 C CA . GLY A 1 839 ? 26.280 -6.249 11.248 1.00 85.81 839 GLY A CA 1
ATOM 6834 C C . GLY A 1 839 ? 25.127 -7.214 10.975 1.00 85.81 839 GLY A C 1
ATOM 6835 O O . GLY A 1 839 ? 24.395 -7.585 11.889 1.00 85.81 839 GLY A O 1
ATOM 6836 N N . THR A 1 840 ? 25.008 -7.693 9.734 1.00 87.94 840 THR A N 1
ATOM 6837 C CA . THR A 1 840 ? 23.982 -8.676 9.349 1.00 87.94 840 THR A CA 1
ATOM 6838 C C . THR A 1 840 ? 24.263 -10.045 9.971 1.00 87.94 840 THR A C 1
ATOM 6840 O O . THR A 1 840 ? 23.344 -10.683 10.480 1.00 87.94 840 THR A O 1
ATOM 6843 N N . ALA A 1 841 ? 25.523 -10.490 9.982 1.00 86.38 841 ALA A N 1
ATOM 6844 C CA . ALA A 1 841 ? 25.927 -11.737 10.632 1.00 86.38 841 ALA A CA 1
ATOM 6845 C C . ALA A 1 841 ? 25.695 -11.693 12.155 1.00 86.38 841 ALA A C 1
ATOM 6847 O O . ALA A 1 841 ? 25.156 -12.649 12.716 1.00 86.38 841 ALA A O 1
ATOM 6848 N N . LEU A 1 842 ? 26.027 -10.576 12.821 1.00 86.00 842 LEU A N 1
ATOM 6849 C CA . LEU A 1 842 ? 25.699 -10.374 14.241 1.00 86.00 842 LEU A CA 1
ATOM 6850 C C . LEU A 1 842 ? 24.189 -10.388 14.487 1.00 86.00 842 LEU A C 1
ATOM 6852 O O . LEU A 1 842 ? 23.728 -11.043 15.420 1.00 86.00 842 LEU A O 1
ATOM 6856 N N . ALA A 1 843 ? 23.413 -9.714 13.638 1.00 89.31 843 ALA A N 1
ATOM 6857 C CA . ALA A 1 843 ? 21.962 -9.695 13.764 1.00 89.31 843 ALA A CA 1
ATOM 6858 C C . ALA A 1 843 ? 21.365 -11.107 13.650 1.00 89.31 843 ALA A C 1
ATOM 6860 O O . ALA A 1 843 ? 20.493 -11.472 14.437 1.00 89.31 843 ALA A O 1
ATOM 6861 N N . TYR A 1 844 ? 21.881 -11.937 12.738 1.00 89.62 844 TYR A N 1
ATOM 6862 C CA . TYR A 1 844 ? 21.493 -13.344 12.643 1.00 89.62 844 TYR A CA 1
ATOM 6863 C C . TYR A 1 844 ? 21.899 -14.177 13.854 1.00 89.62 844 TYR A C 1
ATOM 6865 O O . TYR A 1 844 ? 21.121 -15.026 14.285 1.00 89.62 844 TYR A O 1
ATOM 6873 N N . ARG A 1 845 ? 23.087 -13.943 14.416 1.00 85.81 845 ARG A N 1
ATOM 6874 C CA . ARG A 1 845 ? 23.529 -14.604 15.652 1.00 85.81 845 ARG A CA 1
ATOM 6875 C C . ARG A 1 845 ? 22.605 -14.293 16.826 1.00 85.81 845 ARG A C 1
ATOM 6877 O O . ARG A 1 845 ? 22.345 -15.190 17.616 1.00 85.81 845 ARG A O 1
ATOM 6884 N N . SER A 1 846 ? 22.093 -13.068 16.902 1.00 85.19 846 SER A N 1
ATOM 6885 C CA . SER A 1 846 ? 21.077 -12.680 17.884 1.00 85.19 846 SER A CA 1
ATOM 6886 C C . SER A 1 846 ? 19.724 -13.341 17.594 1.00 85.19 846 SER A C 1
ATOM 6888 O O . SER A 1 846 ? 19.069 -13.893 18.470 1.00 85.19 846 SER A O 1
ATOM 6890 N N . TRP A 1 847 ? 19.312 -13.332 16.325 1.00 89.25 847 TRP A N 1
ATOM 6891 C CA . TRP A 1 847 ? 17.979 -13.746 15.894 1.00 89.25 847 TRP A CA 1
ATOM 6892 C C . TRP A 1 847 ? 17.744 -15.260 15.895 1.00 89.25 847 TRP A C 1
ATOM 6894 O O . TRP A 1 847 ? 16.700 -15.723 16.352 1.00 89.25 847 TRP A O 1
ATOM 6904 N N . LEU A 1 848 ? 18.681 -16.051 15.367 1.00 89.38 848 LEU A N 1
ATOM 6905 C CA . LEU A 1 848 ? 18.465 -17.484 15.157 1.00 89.38 848 LEU A CA 1
ATOM 6906 C C . LEU A 1 848 ? 18.238 -18.281 16.449 1.00 89.38 848 LEU A C 1
ATOM 6908 O O . LEU A 1 848 ? 17.360 -19.140 16.421 1.00 89.38 848 LEU A O 1
ATOM 6912 N N . PRO A 1 849 ? 18.907 -18.001 17.584 1.00 86.00 849 PRO A N 1
ATOM 6913 C CA . PRO A 1 849 ? 18.562 -18.621 18.862 1.00 86.00 849 PRO A CA 1
ATOM 6914 C C . PRO A 1 849 ? 17.122 -18.342 19.310 1.00 86.00 849 PRO A C 1
ATOM 6916 O O . PRO A 1 849 ? 16.474 -19.240 19.838 1.00 86.00 849 PRO A O 1
ATOM 6919 N N . HIS A 1 850 ? 16.590 -17.137 19.064 1.00 84.50 850 HIS A N 1
ATOM 6920 C CA . HIS A 1 850 ? 15.186 -16.817 19.354 1.00 84.50 850 HIS A CA 1
ATOM 6921 C C . HIS A 1 850 ? 14.213 -17.557 18.431 1.00 84.50 850 HIS A C 1
ATOM 6923 O O . HIS A 1 850 ? 13.092 -17.863 18.828 1.00 84.50 850 HIS A O 1
ATOM 6929 N N . TRP A 1 851 ? 14.627 -17.834 17.196 1.00 89.69 851 TRP A N 1
ATOM 6930 C CA . TRP A 1 851 ? 13.772 -18.457 16.191 1.00 89.69 851 TRP A CA 1
ATOM 6931 C C . TRP A 1 851 ? 13.790 -19.991 16.244 1.00 89.69 851 TRP A C 1
ATOM 6933 O O . TRP A 1 851 ? 12.738 -20.624 16.186 1.00 89.69 851 TRP A O 1
ATOM 6943 N N . LEU A 1 852 ? 14.978 -20.585 16.375 1.00 85.44 852 LEU A N 1
ATOM 6944 C CA . LEU A 1 852 ? 15.227 -22.031 16.303 1.00 85.44 852 LEU A CA 1
ATOM 6945 C C . LEU A 1 852 ? 15.486 -22.678 17.674 1.00 85.44 852 LEU A C 1
ATOM 6947 O O . LEU A 1 852 ? 15.504 -23.904 17.773 1.00 85.44 852 LEU A O 1
ATOM 6951 N N . GLY A 1 853 ? 15.706 -21.875 18.718 1.00 78.69 853 GLY A N 1
ATOM 6952 C CA . GLY A 1 853 ? 16.177 -22.317 20.030 1.00 78.69 853 GLY A CA 1
ATOM 6953 C C . GLY A 1 853 ? 17.714 -22.309 20.154 1.00 78.69 853 GLY A C 1
ATOM 6954 O O . GLY A 1 853 ? 18.426 -22.389 19.146 1.00 78.69 853 GLY A O 1
ATOM 6955 N N . PRO A 1 854 ? 18.261 -22.230 21.383 1.00 67.25 854 PRO A N 1
ATOM 6956 C CA . PRO A 1 854 ? 19.703 -22.220 21.636 1.00 67.25 854 PRO A CA 1
ATOM 6957 C C . PRO A 1 854 ? 20.280 -23.631 21.453 1.00 67.25 854 PRO A C 1
ATOM 6959 O O . PRO A 1 854 ? 20.402 -24.405 22.402 1.00 67.25 854 PRO A O 1
ATOM 6962 N N . SER A 1 855 ? 20.590 -24.002 20.213 1.00 74.75 855 SER A N 1
ATOM 6963 C CA . SER A 1 855 ? 21.060 -25.345 19.865 1.00 74.75 855 SER A CA 1
ATOM 6964 C C . SER A 1 855 ? 22.231 -25.315 18.887 1.00 74.75 855 SER A C 1
ATOM 6966 O O . SER A 1 855 ? 22.482 -24.321 18.203 1.00 74.75 855 SER A O 1
ATOM 6968 N N . GLN A 1 856 ? 22.965 -26.427 18.844 1.00 84.75 856 GLN A N 1
ATOM 6969 C CA . GLN A 1 856 ? 23.924 -26.707 17.783 1.00 84.75 856 GLN A CA 1
ATOM 6970 C C . GLN A 1 856 ? 23.204 -27.411 16.637 1.00 84.75 856 GLN A C 1
ATOM 6972 O O . GLN A 1 856 ? 22.498 -28.403 16.850 1.00 84.75 856 GLN A O 1
ATOM 6977 N N . LEU A 1 857 ? 23.395 -26.891 15.428 1.00 87.75 857 LEU A N 1
ATOM 6978 C CA . LEU A 1 857 ? 22.793 -27.401 14.209 1.00 87.75 857 LEU A CA 1
ATOM 6979 C C . LEU A 1 857 ? 23.867 -27.626 13.143 1.00 87.75 857 LEU A C 1
ATOM 6981 O O . LEU A 1 857 ? 24.497 -26.690 12.658 1.00 87.75 857 LEU A O 1
ATOM 6985 N N . VAL A 1 858 ? 24.018 -28.877 12.728 1.00 88.50 858 VAL A N 1
ATOM 6986 C CA . VAL A 1 858 ? 24.857 -29.299 11.610 1.00 88.50 858 VAL A CA 1
ATOM 6987 C C . VAL A 1 858 ? 23.983 -29.967 10.554 1.00 88.50 858 VAL A C 1
ATOM 6989 O O . VAL A 1 858 ? 23.310 -30.970 10.820 1.00 88.50 858 VAL A O 1
ATOM 6992 N N . ILE A 1 859 ? 24.013 -29.420 9.340 1.00 89.19 859 ILE A N 1
ATOM 6993 C CA . ILE A 1 859 ? 23.310 -29.945 8.168 1.00 89.19 859 ILE A CA 1
ATOM 6994 C C . ILE A 1 859 ? 24.346 -30.473 7.177 1.00 89.19 859 ILE A C 1
ATOM 6996 O O . ILE A 1 859 ? 25.101 -29.706 6.583 1.00 89.19 859 ILE A O 1
ATOM 7000 N N . GLU A 1 860 ? 24.379 -31.785 6.970 1.00 90.88 860 GLU A N 1
ATOM 7001 C CA . GLU A 1 860 ? 25.220 -32.403 5.944 1.00 90.88 860 GLU A CA 1
ATOM 7002 C C . GLU A 1 860 ? 24.596 -32.194 4.556 1.00 90.88 860 GLU A C 1
ATOM 7004 O O . GLU A 1 860 ? 23.448 -32.571 4.322 1.00 90.88 860 GLU A O 1
ATOM 7009 N N . LEU A 1 861 ? 25.354 -31.636 3.614 1.00 89.06 861 LEU A N 1
ATOM 7010 C CA . LEU A 1 861 ? 24.952 -31.512 2.216 1.00 89.06 861 LEU A CA 1
ATOM 7011 C C . LEU A 1 861 ? 25.543 -32.665 1.405 1.00 89.06 861 LEU A C 1
ATOM 7013 O O . LEU A 1 861 ? 26.761 -32.848 1.358 1.00 89.06 861 LEU A O 1
ATOM 7017 N N . LYS A 1 862 ? 24.681 -33.416 0.722 1.00 89.94 862 LYS A N 1
ATOM 7018 C CA . LYS A 1 862 ? 25.061 -34.474 -0.218 1.00 89.94 862 LYS A CA 1
ATOM 7019 C C . LYS A 1 862 ? 24.593 -34.108 -1.615 1.00 89.94 862 LYS A C 1
ATOM 7021 O O . LYS A 1 862 ? 23.396 -33.948 -1.828 1.00 89.94 862 LYS A O 1
ATOM 7026 N N . GLU A 1 863 ? 25.505 -34.009 -2.572 1.00 87.12 863 GLU A N 1
ATOM 7027 C CA . GLU A 1 863 ? 25.179 -33.657 -3.956 1.00 87.12 863 GLU A CA 1
ATOM 7028 C C . GLU A 1 863 ? 25.294 -34.876 -4.871 1.00 87.12 863 GLU A C 1
ATOM 7030 O O . GLU A 1 863 ? 26.169 -35.720 -4.681 1.00 87.12 863 GLU A O 1
ATOM 7035 N N . ARG A 1 864 ? 24.407 -34.987 -5.864 1.00 86.81 864 ARG A N 1
ATOM 7036 C CA . ARG A 1 864 ? 24.571 -35.928 -6.979 1.00 86.81 864 ARG A CA 1
ATOM 7037 C C . ARG A 1 864 ? 25.238 -35.212 -8.158 1.00 86.81 864 ARG A C 1
ATOM 7039 O O . ARG A 1 864 ? 24.568 -34.401 -8.809 1.00 86.81 864 ARG A O 1
ATOM 7046 N N . PRO A 1 865 ? 26.515 -35.501 -8.470 1.00 78.25 865 PRO A N 1
ATOM 7047 C CA . PRO A 1 865 ? 27.187 -34.906 -9.615 1.00 78.25 865 PRO A CA 1
ATOM 7048 C C . PRO A 1 865 ? 26.502 -35.300 -10.926 1.00 78.25 865 PRO A C 1
ATOM 7050 O O . PRO A 1 865 ? 25.952 -36.396 -11.065 1.00 78.25 865 PRO A O 1
ATOM 7053 N N . LYS A 1 866 ? 26.548 -34.410 -11.920 1.00 71.31 866 LYS A N 1
ATOM 7054 C CA . LYS A 1 866 ? 25.976 -34.677 -13.244 1.00 71.31 866 LYS A CA 1
ATOM 7055 C C . LYS A 1 866 ? 26.664 -35.902 -13.867 1.00 71.31 866 LYS A C 1
ATOM 7057 O O . LYS A 1 866 ? 27.884 -35.933 -13.972 1.00 71.31 866 LYS A O 1
ATOM 7062 N N . GLY A 1 867 ? 25.877 -36.898 -14.280 1.00 70.06 867 GLY A N 1
ATOM 7063 C CA . GLY A 1 867 ? 26.382 -38.143 -14.877 1.00 70.06 867 GLY A CA 1
ATOM 7064 C C . GLY A 1 867 ? 26.784 -39.236 -13.877 1.00 70.06 867 GLY A C 1
ATOM 7065 O O . GLY A 1 867 ? 27.273 -40.277 -14.305 1.00 70.06 867 GLY A O 1
ATOM 7066 N N . GLN A 1 868 ? 26.569 -39.036 -12.571 1.00 74.00 868 GLN A N 1
ATOM 7067 C CA . GLN A 1 868 ? 26.804 -40.051 -11.538 1.00 74.00 868 GLN A CA 1
ATOM 7068 C C . GLN A 1 868 ? 25.499 -40.453 -10.837 1.00 74.00 868 GLN A C 1
ATOM 7070 O O . GLN A 1 868 ? 24.616 -39.624 -10.623 1.00 74.00 868 GLN A O 1
ATOM 7075 N N . ASN A 1 869 ? 25.392 -41.728 -10.445 1.00 75.94 869 ASN A N 1
ATOM 7076 C CA . ASN A 1 869 ? 24.196 -42.265 -9.780 1.00 75.94 869 ASN A CA 1
ATOM 7077 C C . ASN A 1 869 ? 24.226 -42.130 -8.249 1.00 75.94 869 ASN A C 1
ATOM 7079 O O . ASN A 1 869 ? 23.174 -42.166 -7.616 1.00 75.94 869 ASN A O 1
ATOM 7083 N N . ASN A 1 870 ? 25.405 -41.955 -7.647 1.00 84.38 870 ASN A N 1
ATOM 7084 C CA . ASN A 1 870 ? 25.560 -41.901 -6.194 1.00 84.38 870 ASN A CA 1
ATOM 7085 C C . ASN A 1 870 ? 25.613 -40.456 -5.686 1.00 84.38 870 ASN A C 1
ATOM 7087 O O . ASN A 1 870 ? 26.184 -39.575 -6.326 1.00 84.38 870 ASN A O 1
ATOM 7091 N N . PHE A 1 871 ? 25.038 -40.228 -4.505 1.00 86.19 871 PHE A N 1
ATOM 7092 C CA . PHE A 1 871 ? 25.228 -38.987 -3.760 1.00 86.19 871 PHE A CA 1
ATOM 7093 C C . PHE A 1 871 ? 26.588 -38.997 -3.071 1.00 86.19 871 PHE A C 1
ATOM 7095 O O . PHE A 1 871 ? 26.906 -39.947 -2.353 1.00 86.19 871 PHE A O 1
ATOM 7102 N N . VAL A 1 872 ? 27.346 -37.918 -3.235 1.00 87.31 872 VAL A N 1
ATOM 7103 C CA . VAL A 1 872 ? 28.617 -37.707 -2.540 1.00 87.31 872 VAL A CA 1
ATOM 7104 C C . VAL A 1 872 ? 28.457 -36.607 -1.489 1.00 87.31 872 VAL A C 1
ATOM 7106 O O . VAL A 1 872 ? 27.741 -35.631 -1.737 1.00 87.31 872 VAL A O 1
ATOM 7109 N N . PRO A 1 873 ? 29.079 -36.736 -0.304 1.00 85.00 873 PRO A N 1
ATOM 7110 C CA . PRO A 1 873 ? 29.183 -35.621 0.629 1.00 85.00 873 PRO A CA 1
ATOM 7111 C C . PRO A 1 873 ? 29.828 -34.422 -0.068 1.00 85.00 873 PRO A C 1
ATOM 7113 O O . PRO A 1 873 ? 30.832 -34.573 -0.761 1.00 85.00 873 PRO A O 1
ATOM 7116 N N . LYS A 1 874 ? 29.233 -33.245 0.104 1.00 84.19 874 LYS A N 1
ATOM 7117 C CA . LYS A 1 874 ? 29.743 -31.975 -0.419 1.00 84.19 874 LYS A CA 1
ATOM 7118 C C . LYS A 1 874 ? 30.381 -31.141 0.692 1.00 84.19 874 LYS A C 1
ATOM 7120 O O . LYS A 1 874 ? 31.439 -30.553 0.489 1.00 84.19 874 LYS A O 1
ATOM 7125 N N . GLY A 1 875 ? 29.759 -31.146 1.870 1.00 86.44 875 GLY A N 1
ATOM 7126 C CA . GLY A 1 875 ? 30.213 -30.436 3.063 1.00 86.44 875 GLY A CA 1
ATOM 7127 C C . GLY A 1 875 ? 29.100 -30.323 4.102 1.00 86.44 875 GLY A C 1
ATOM 7128 O O . GLY A 1 875 ? 28.080 -31.009 4.001 1.00 86.44 875 GLY A O 1
ATOM 7129 N N . TYR A 1 876 ? 29.289 -29.453 5.087 1.00 86.00 876 TYR A N 1
ATOM 7130 C CA . TYR A 1 876 ? 28.389 -29.274 6.223 1.00 86.00 876 TYR A CA 1
ATOM 7131 C C . TYR A 1 876 ? 28.078 -27.789 6.427 1.00 86.00 876 TYR A C 1
ATOM 7133 O O . TYR A 1 876 ? 28.992 -26.972 6.474 1.00 86.00 876 TYR A O 1
ATOM 7141 N N . LEU A 1 877 ? 26.800 -27.437 6.578 1.00 88.50 877 LEU A N 1
ATOM 7142 C CA . LEU A 1 877 ? 26.385 -26.125 7.081 1.00 88.50 877 LEU A CA 1
ATOM 7143 C C . LEU A 1 877 ? 26.311 -26.200 8.599 1.00 88.50 877 LEU A C 1
ATOM 7145 O O . LEU A 1 877 ? 25.662 -27.103 9.132 1.00 88.50 877 LEU A O 1
ATOM 7149 N N . VAL A 1 878 ? 26.959 -25.264 9.281 1.00 87.00 878 VAL A N 1
ATOM 7150 C CA . VAL A 1 878 ? 27.088 -25.295 10.735 1.00 87.00 878 VAL A CA 1
ATOM 7151 C C . VAL A 1 878 ? 26.539 -24.016 11.354 1.00 87.00 878 VAL A C 1
ATOM 7153 O O . VAL A 1 878 ? 26.873 -22.917 10.914 1.00 87.00 878 VAL A O 1
ATOM 7156 N N . PHE A 1 879 ? 25.724 -24.189 12.394 1.00 89.06 879 PHE A N 1
ATOM 7157 C CA . PHE A 1 879 ? 25.297 -23.165 13.337 1.00 89.06 879 PHE A CA 1
ATOM 7158 C C . PHE A 1 879 ? 25.595 -23.622 14.771 1.00 89.06 879 PHE A C 1
ATOM 7160 O O . PHE A 1 879 ? 25.107 -24.666 15.202 1.00 89.06 879 PHE A O 1
ATOM 7167 N N . ASP A 1 880 ? 26.376 -22.840 15.518 1.00 86.44 880 ASP A N 1
ATOM 7168 C CA . ASP A 1 880 ? 26.643 -23.078 16.942 1.00 86.44 880 ASP A CA 1
ATOM 7169 C C . ASP A 1 880 ? 26.030 -21.972 17.813 1.00 86.44 880 ASP A C 1
ATOM 7171 O O . ASP A 1 880 ? 26.683 -20.985 18.158 1.00 86.44 880 ASP A O 1
ATOM 7175 N N . GLY A 1 881 ? 24.761 -22.152 18.192 1.00 79.00 881 GLY A N 1
ATOM 7176 C CA . GLY A 1 881 ? 24.030 -21.216 19.048 1.00 79.00 881 GLY A CA 1
ATOM 7177 C C . GLY A 1 881 ? 24.471 -21.200 20.517 1.00 79.00 881 GLY A C 1
ATOM 7178 O O . GLY A 1 881 ? 23.927 -20.418 21.292 1.00 79.00 881 GLY A O 1
ATOM 7179 N N . THR A 1 882 ? 25.430 -22.044 20.927 1.00 78.38 882 THR A N 1
ATOM 7180 C CA . THR A 1 882 ? 25.946 -22.073 22.315 1.00 78.38 882 THR A CA 1
ATOM 7181 C C . THR A 1 882 ? 27.044 -21.043 22.564 1.00 78.38 882 THR A C 1
ATOM 7183 O O . THR A 1 882 ? 27.409 -20.775 23.712 1.00 78.38 882 THR A O 1
ATOM 7186 N N . LYS A 1 883 ? 27.588 -20.447 21.497 1.00 75.44 883 LYS A N 1
ATOM 7187 C CA . LYS A 1 883 ? 28.592 -19.389 21.609 1.00 75.44 883 LYS A CA 1
ATOM 7188 C C . LYS A 1 883 ? 27.975 -18.145 22.273 1.00 75.44 883 LYS A C 1
ATOM 7190 O O . LYS A 1 883 ? 26.856 -17.767 21.935 1.00 75.44 883 LYS A O 1
ATOM 7195 N N . PRO A 1 884 ? 28.689 -17.478 23.200 1.00 66.56 884 PRO A N 1
ATOM 7196 C CA . PRO A 1 884 ? 28.144 -16.351 23.961 1.00 66.56 884 PRO A CA 1
ATOM 7197 C C . PRO A 1 884 ? 27.716 -15.206 23.035 1.00 66.56 884 PRO A C 1
ATOM 7199 O O . PRO A 1 884 ? 28.435 -14.897 22.092 1.00 66.56 884 PRO A O 1
ATOM 7202 N N . SER A 1 885 ? 26.592 -14.538 23.312 1.00 59.19 885 SER A N 1
ATOM 7203 C CA . SER A 1 885 ? 25.979 -13.475 22.482 1.00 59.19 885 SER A CA 1
ATOM 7204 C C . SER A 1 885 ? 26.749 -12.145 22.456 1.00 59.19 885 SER A C 1
ATOM 7206 O O . SER A 1 885 ? 26.627 -11.382 21.507 1.00 59.19 885 SER A O 1
ATOM 7208 N N . ASN A 1 886 ? 27.628 -11.893 23.432 1.00 56.75 886 ASN A N 1
ATOM 7209 C CA . ASN A 1 886 ? 28.105 -10.530 23.721 1.00 56.75 886 ASN A CA 1
ATOM 7210 C C . ASN A 1 886 ? 29.412 -10.124 23.011 1.00 56.75 886 ASN A C 1
ATOM 7212 O O . ASN A 1 886 ? 29.876 -9.001 23.180 1.00 56.75 886 ASN A O 1
ATOM 7216 N N . ALA A 1 887 ? 30.056 -11.023 22.263 1.00 55.03 887 ALA A N 1
ATOM 7217 C CA . ALA A 1 887 ? 31.338 -10.715 21.631 1.00 55.03 887 ALA A CA 1
ATOM 7218 C C . ALA A 1 887 ? 31.153 -10.087 20.240 1.00 55.03 887 ALA A C 1
ATOM 7220 O O . ALA A 1 887 ? 30.672 -10.758 19.321 1.00 55.03 887 ALA A O 1
ATOM 7221 N N . THR A 1 888 ? 31.621 -8.849 20.071 1.00 64.44 888 THR A N 1
ATOM 7222 C CA . THR A 1 888 ? 31.898 -8.179 18.783 1.00 64.44 888 THR A CA 1
ATOM 7223 C C . THR A 1 888 ? 33.157 -8.753 18.112 1.00 64.44 888 THR A C 1
ATOM 7225 O O . THR A 1 888 ? 33.936 -8.031 17.501 1.00 64.44 888 THR A O 1
ATOM 7228 N N . ASP A 1 889 ? 33.408 -10.049 18.290 1.00 70.31 889 ASP A N 1
ATOM 7229 C CA . ASP A 1 889 ? 34.594 -10.742 17.796 1.00 70.31 889 ASP A CA 1
ATOM 7230 C C . ASP A 1 889 ? 34.283 -11.357 16.424 1.00 70.31 889 ASP A C 1
ATOM 7232 O O . ASP A 1 889 ? 33.465 -12.277 16.307 1.00 70.31 889 ASP A O 1
ATOM 7236 N N . GLU A 1 890 ? 34.933 -10.839 15.379 1.00 69.69 890 GLU A N 1
ATOM 7237 C CA . GLU A 1 890 ? 34.805 -11.323 13.999 1.00 69.69 890 GLU A CA 1
ATOM 7238 C C . GLU A 1 890 ? 35.173 -12.810 13.877 1.00 69.69 890 GLU A C 1
ATOM 7240 O O . GLU A 1 890 ? 34.519 -13.568 13.151 1.00 69.69 890 GLU A O 1
ATOM 7245 N N . LYS A 1 891 ? 36.150 -13.271 14.667 1.00 70.00 891 LYS A N 1
ATOM 7246 C CA . LYS A 1 891 ? 36.554 -14.678 14.696 1.00 70.00 891 LYS A CA 1
ATOM 7247 C C . LYS A 1 891 ? 35.431 -15.553 15.243 1.00 70.00 891 LYS A C 1
ATOM 7249 O O . LYS A 1 891 ? 35.180 -16.630 14.703 1.00 70.00 891 LYS A O 1
ATOM 7254 N N . LEU A 1 892 ? 34.700 -15.083 16.253 1.00 72.19 892 LEU A N 1
ATOM 7255 C CA . LEU A 1 892 ? 33.569 -15.822 16.817 1.00 72.19 892 LEU A CA 1
ATOM 7256 C C . LEU A 1 892 ? 32.398 -15.932 15.827 1.00 72.19 892 LEU A C 1
ATOM 7258 O O . LEU A 1 892 ? 31.743 -16.972 15.779 1.00 72.19 892 LEU A O 1
ATOM 7262 N N . LEU A 1 893 ? 32.151 -14.911 14.998 1.00 71.88 893 LEU A N 1
ATOM 7263 C CA . LEU A 1 893 ? 31.130 -14.968 13.939 1.00 71.88 893 LEU A CA 1
ATOM 7264 C C . LEU A 1 893 ? 31.422 -16.072 12.922 1.00 71.88 893 LEU A C 1
ATOM 7266 O O . LEU A 1 893 ? 30.544 -16.888 12.639 1.00 71.88 893 LEU A O 1
ATOM 7270 N N . SER A 1 894 ? 32.668 -16.141 12.449 1.00 69.25 894 SER A N 1
ATOM 7271 C CA . SER A 1 894 ? 33.124 -17.189 11.524 1.00 69.25 894 SER A CA 1
ATOM 7272 C C . SER A 1 894 ? 33.109 -18.599 12.135 1.00 69.25 894 SER A C 1
ATOM 7274 O O . SER A 1 894 ? 33.133 -19.586 11.413 1.00 69.25 894 SER A O 1
ATOM 7276 N N . GLN A 1 895 ? 33.029 -18.710 13.465 1.00 74.06 895 GLN A N 1
ATOM 7277 C CA . GLN A 1 895 ? 32.854 -19.979 14.183 1.00 74.06 895 GLN A CA 1
ATOM 7278 C C . GLN A 1 895 ? 31.388 -20.282 14.516 1.00 74.06 895 GLN A C 1
ATOM 7280 O O . GLN A 1 895 ? 31.058 -21.425 14.822 1.00 74.06 895 GLN A O 1
ATOM 7285 N N . THR A 1 896 ? 30.517 -19.270 14.482 1.00 78.31 896 THR A N 1
ATOM 7286 C CA . THR A 1 896 ? 29.080 -19.419 14.746 1.00 78.31 896 THR A CA 1
ATOM 7287 C C . THR A 1 896 ? 28.362 -19.914 13.499 1.00 78.31 896 THR A C 1
ATOM 7289 O O . THR A 1 896 ? 27.523 -20.801 13.613 1.00 78.31 896 THR A O 1
ATOM 7292 N N . PHE A 1 897 ? 28.707 -19.369 12.326 1.00 84.38 897 PHE A N 1
ATOM 7293 C CA . PHE A 1 897 ? 28.151 -19.767 11.033 1.00 84.38 897 PHE A CA 1
ATOM 7294 C C . PHE A 1 897 ? 29.270 -20.050 10.046 1.00 84.38 897 PHE A C 1
ATOM 7296 O O . PHE A 1 897 ? 30.012 -19.140 9.677 1.00 84.38 897 PHE A O 1
ATOM 7303 N N . TYR A 1 898 ? 29.373 -21.292 9.585 1.00 83.00 898 TYR A N 1
ATOM 7304 C CA . TYR A 1 898 ? 30.372 -21.644 8.583 1.00 83.00 898 TYR A CA 1
ATOM 7305 C C . TYR A 1 898 ? 29.968 -22.851 7.749 1.00 83.00 898 TYR A C 1
ATOM 7307 O O . TYR A 1 898 ? 29.080 -23.633 8.099 1.00 83.00 898 TYR A O 1
ATOM 7315 N N . TYR A 1 899 ? 30.635 -22.958 6.605 1.00 83.62 899 TYR A N 1
ATOM 7316 C CA . TYR A 1 899 ? 30.582 -24.110 5.732 1.00 83.62 899 TYR A CA 1
ATOM 7317 C C . TYR A 1 899 ? 31.859 -24.914 5.950 1.00 83.62 899 TYR A C 1
ATOM 7319 O O . TYR A 1 899 ? 32.952 -24.397 5.738 1.00 83.62 899 TYR A O 1
ATOM 7327 N N . ALA A 1 900 ? 31.720 -26.161 6.388 1.00 82.25 900 ALA A N 1
ATOM 7328 C CA . ALA A 1 900 ? 32.847 -27.062 6.577 1.00 82.25 900 ALA A CA 1
ATOM 7329 C C . ALA A 1 900 ? 32.958 -28.008 5.369 1.00 82.25 900 ALA A C 1
ATOM 7331 O O . ALA A 1 900 ? 31.984 -28.710 5.065 1.00 82.25 900 ALA A O 1
ATOM 7332 N N . PRO A 1 901 ? 34.100 -28.066 4.661 1.00 81.31 901 PRO A N 1
ATOM 7333 C CA . PRO A 1 901 ? 34.295 -29.040 3.593 1.00 81.31 901 PRO A CA 1
ATOM 7334 C C . PRO A 1 901 ? 34.307 -30.472 4.149 1.00 81.31 901 PRO A C 1
ATOM 7336 O O . PRO A 1 901 ? 34.476 -30.703 5.344 1.00 81.31 901 PRO A O 1
ATOM 7339 N N . VAL A 1 902 ? 34.156 -31.471 3.273 1.00 81.31 902 VAL A N 1
ATOM 7340 C CA . VAL A 1 902 ? 34.132 -32.895 3.674 1.00 81.31 902 VAL A CA 1
ATOM 7341 C C . VAL A 1 902 ? 35.388 -33.309 4.451 1.00 81.31 902 VAL A C 1
ATOM 7343 O O . VAL A 1 902 ? 35.294 -34.129 5.364 1.00 81.31 902 VAL A O 1
ATOM 7346 N N . SER A 1 903 ? 36.542 -32.730 4.107 1.00 77.56 903 SER A N 1
ATOM 7347 C CA . SER A 1 903 ? 37.832 -32.954 4.772 1.00 77.56 903 SER A CA 1
ATOM 7348 C C . SER A 1 903 ? 37.870 -32.464 6.221 1.00 77.56 903 SER A C 1
ATOM 7350 O O . SER A 1 903 ? 38.663 -32.972 7.007 1.00 77.56 903 SER A O 1
ATOM 7352 N N . GLU A 1 904 ? 37.004 -31.520 6.589 1.00 80.19 904 GLU A N 1
ATOM 7353 C CA . GLU A 1 904 ? 36.966 -30.860 7.898 1.00 80.19 904 GLU A CA 1
ATOM 7354 C C . GLU A 1 904 ? 35.626 -31.122 8.590 1.00 80.19 904 GLU A C 1
ATOM 7356 O O . GLU A 1 904 ? 34.918 -30.209 9.012 1.00 80.19 904 GLU A O 1
ATOM 7361 N N . LYS A 1 905 ? 35.235 -32.397 8.680 1.00 82.25 905 LYS A N 1
ATOM 7362 C CA . LYS A 1 905 ? 33.975 -32.782 9.323 1.00 82.25 905 LYS A CA 1
ATOM 7363 C C . LYS A 1 905 ? 33.872 -32.165 10.734 1.00 82.25 905 LYS A C 1
ATOM 7365 O O . LYS A 1 905 ? 34.762 -32.405 11.554 1.00 82.25 905 LYS A O 1
ATOM 7370 N N . PRO A 1 906 ? 32.786 -31.432 11.053 1.00 83.38 906 PRO A N 1
ATOM 7371 C CA . PRO A 1 906 ? 32.635 -30.806 12.360 1.00 83.38 906 PRO A CA 1
ATOM 7372 C C . PRO A 1 906 ? 32.537 -31.866 13.464 1.00 83.38 906 PRO A C 1
ATOM 7374 O O . PRO A 1 906 ? 31.949 -32.931 13.272 1.00 83.38 906 PRO A O 1
ATOM 7377 N N . ALA A 1 907 ? 33.082 -31.555 14.644 1.00 83.56 907 ALA A N 1
ATOM 7378 C CA . ALA A 1 907 ? 33.026 -32.434 15.819 1.00 83.56 907 ALA A CA 1
ATOM 7379 C C . ALA A 1 907 ? 31.611 -32.558 16.425 1.00 83.56 907 ALA A C 1
ATOM 7381 O O . ALA A 1 907 ? 31.358 -33.433 17.250 1.00 83.56 907 ALA A O 1
ATOM 7382 N N . MET A 1 908 ? 30.694 -31.675 16.023 1.00 84.75 908 MET A N 1
ATOM 7383 C CA . MET A 1 908 ? 29.298 -31.649 16.456 1.00 84.75 908 MET A CA 1
ATOM 7384 C C . MET A 1 908 ? 28.469 -32.769 15.796 1.00 84.75 908 MET A C 1
ATOM 7386 O O . MET A 1 908 ? 28.761 -33.167 14.663 1.00 84.75 908 MET A O 1
ATOM 7390 N N . PRO A 1 909 ? 27.418 -33.280 16.469 1.00 86.38 909 PRO A N 1
ATOM 7391 C CA . PRO A 1 909 ? 26.533 -34.285 15.888 1.00 86.38 909 PRO A CA 1
ATOM 7392 C C . PRO A 1 909 ? 25.790 -33.726 14.668 1.00 86.38 909 PRO A C 1
ATOM 7394 O O . PRO A 1 909 ? 25.355 -32.580 14.663 1.00 86.38 909 PRO A O 1
ATOM 7397 N N . ILE A 1 910 ? 25.621 -34.554 13.633 1.00 87.00 910 ILE A N 1
ATOM 7398 C CA . ILE A 1 910 ? 24.860 -34.186 12.432 1.00 87.00 910 ILE A CA 1
ATOM 7399 C C . ILE A 1 910 ? 23.367 -34.272 12.754 1.00 87.00 910 ILE A C 1
ATOM 7401 O O . ILE A 1 910 ? 22.850 -35.364 12.986 1.00 87.00 910 ILE A O 1
ATOM 7405 N N . ASN A 1 911 ? 22.670 -33.136 12.735 1.00 88.19 911 ASN A N 1
ATOM 7406 C CA . ASN A 1 911 ? 21.236 -33.070 13.022 1.00 88.19 911 ASN A CA 1
ATOM 7407 C C . ASN A 1 911 ? 20.388 -33.494 11.816 1.00 88.19 911 ASN A C 1
ATOM 7409 O O . ASN A 1 911 ? 19.317 -34.069 11.984 1.00 88.19 911 ASN A O 1
ATOM 7413 N N . SER A 1 912 ? 20.836 -33.182 10.594 1.00 86.44 912 SER A N 1
ATOM 7414 C CA . SER A 1 912 ? 20.105 -33.515 9.365 1.00 86.44 912 SER A CA 1
ATOM 7415 C C . SER A 1 912 ? 21.034 -33.689 8.160 1.00 86.44 912 SER A C 1
ATOM 7417 O O . SER A 1 912 ? 22.169 -33.215 8.158 1.00 86.44 912 SER A O 1
ATOM 7419 N N . SER A 1 913 ? 20.553 -34.389 7.129 1.00 88.31 913 SER A N 1
ATOM 7420 C CA . SER A 1 913 ? 21.284 -34.639 5.881 1.00 88.31 913 SER A CA 1
ATOM 7421 C C . SER A 1 913 ? 20.386 -34.290 4.696 1.00 88.31 913 SER A C 1
ATOM 7423 O O . SER A 1 913 ? 19.320 -34.886 4.527 1.00 88.31 913 SER A O 1
ATOM 7425 N N . LEU A 1 914 ? 20.800 -33.319 3.882 1.00 89.12 914 LEU A N 1
ATOM 7426 C CA . LEU A 1 914 ? 20.064 -32.850 2.713 1.00 89.12 914 LEU A CA 1
ATOM 7427 C C . LEU A 1 914 ? 20.702 -33.403 1.441 1.00 89.12 914 LEU A C 1
ATOM 7429 O O . LEU A 1 914 ? 21.859 -33.122 1.124 1.00 89.12 914 LEU A O 1
ATOM 7433 N N . LYS A 1 915 ? 19.921 -34.177 0.688 1.00 90.94 915 LYS A N 1
ATOM 7434 C CA . LYS A 1 915 ? 20.305 -34.675 -0.635 1.00 90.94 915 LYS A CA 1
ATOM 7435 C C . LYS A 1 915 ? 19.859 -33.671 -1.688 1.00 90.94 915 LYS A C 1
ATOM 7437 O O . LYS A 1 915 ? 18.659 -33.455 -1.837 1.00 90.94 915 LYS A O 1
ATOM 7442 N N . ILE A 1 916 ? 20.808 -33.094 -2.417 1.00 90.50 916 ILE A N 1
ATOM 7443 C CA . ILE A 1 916 ? 20.570 -32.109 -3.473 1.00 90.50 916 ILE A CA 1
ATOM 7444 C C . ILE A 1 916 ? 21.009 -32.648 -4.839 1.00 90.50 916 ILE A C 1
ATOM 7446 O O . ILE A 1 916 ? 22.006 -33.365 -4.958 1.00 90.50 916 ILE A O 1
ATOM 7450 N N . ALA A 1 917 ? 20.283 -32.295 -5.891 1.00 89.00 917 ALA A N 1
ATOM 7451 C CA . ALA A 1 917 ? 20.648 -32.638 -7.260 1.00 89.00 917 ALA A CA 1
ATOM 7452 C C . ALA A 1 917 ? 20.117 -31.598 -8.246 1.00 89.00 917 ALA A C 1
ATOM 7454 O O . ALA A 1 917 ? 19.118 -30.925 -7.991 1.00 89.00 917 ALA A O 1
ATOM 7455 N N . HIS A 1 918 ? 20.765 -31.496 -9.403 1.00 86.69 918 HIS A N 1
ATOM 7456 C CA . HIS A 1 918 ? 20.258 -30.662 -10.481 1.00 86.69 918 HIS A CA 1
ATOM 7457 C C . HIS A 1 918 ? 18.921 -31.232 -10.992 1.00 86.69 918 HIS A C 1
ATOM 7459 O O . HIS A 1 918 ? 18.827 -32.424 -11.274 1.00 86.69 918 HIS A O 1
ATOM 7465 N N . ALA A 1 919 ? 17.886 -30.404 -11.153 1.00 80.88 919 ALA A N 1
ATOM 7466 C CA . ALA A 1 919 ? 16.537 -30.872 -11.508 1.00 80.88 919 ALA A CA 1
ATOM 7467 C C . ALA A 1 919 ? 16.496 -31.714 -12.804 1.00 80.88 919 ALA A C 1
ATOM 7469 O O . ALA A 1 919 ? 15.716 -32.648 -12.927 1.00 80.88 919 ALA A O 1
ATOM 7470 N N . GLY A 1 920 ? 17.402 -31.446 -13.752 1.00 71.12 920 GLY A N 1
ATOM 7471 C CA . GLY A 1 920 ? 17.540 -32.236 -14.984 1.00 71.12 920 GLY A CA 1
ATOM 7472 C C . GLY A 1 920 ? 18.251 -33.592 -14.843 1.00 71.12 920 GLY A C 1
ATOM 7473 O O . GLY A 1 920 ? 18.447 -34.253 -15.857 1.00 71.12 920 GLY A O 1
ATOM 7474 N N . THR A 1 921 ? 18.709 -33.991 -13.649 1.00 70.62 921 THR A N 1
ATOM 7475 C CA . THR A 1 921 ? 19.502 -35.223 -13.438 1.00 70.62 921 THR A CA 1
ATOM 7476 C C . THR A 1 921 ? 18.837 -36.250 -12.523 1.00 70.62 921 THR A C 1
ATOM 7478 O O . THR A 1 921 ? 19.367 -37.351 -12.367 1.00 70.62 921 THR A O 1
ATOM 7481 N N . THR A 1 922 ? 17.694 -35.934 -11.908 1.00 71.44 922 THR A N 1
ATOM 7482 C CA . THR A 1 922 ? 16.975 -36.880 -11.050 1.00 71.44 922 THR A CA 1
ATOM 7483 C C . THR A 1 922 ? 15.479 -36.597 -11.002 1.00 71.44 922 THR A C 1
ATOM 7485 O O . THR A 1 922 ? 15.051 -35.447 -10.973 1.00 71.44 922 THR A O 1
ATOM 7488 N N . SER A 1 923 ? 14.689 -37.665 -10.930 1.00 71.31 923 SER A N 1
ATOM 7489 C CA . SER A 1 923 ? 13.256 -37.633 -10.622 1.00 71.31 923 SER A CA 1
ATOM 7490 C C . SER A 1 923 ? 12.948 -38.292 -9.270 1.00 71.31 923 SER A C 1
ATOM 7492 O O . SER A 1 923 ? 11.805 -38.663 -9.006 1.00 71.31 923 SER A O 1
ATOM 7494 N N . GLU A 1 924 ? 13.966 -38.518 -8.433 1.00 79.94 924 GLU A N 1
ATOM 7495 C CA . GLU A 1 924 ? 13.799 -39.182 -7.139 1.00 79.94 924 GLU A CA 1
ATOM 7496 C C . GLU A 1 924 ? 12.967 -38.323 -6.170 1.00 79.94 924 GLU A C 1
ATOM 7498 O O . GLU A 1 924 ? 13.345 -37.181 -5.898 1.00 79.94 924 GLU A O 1
ATOM 7503 N N . PRO A 1 925 ? 11.875 -38.860 -5.587 1.00 75.19 925 PRO A N 1
ATOM 7504 C CA . PRO A 1 925 ? 10.936 -38.064 -4.792 1.00 75.19 925 PRO A CA 1
ATOM 7505 C C . PRO A 1 925 ? 11.553 -37.374 -3.568 1.00 75.19 925 PRO A C 1
ATOM 7507 O O . PRO A 1 925 ? 11.146 -36.266 -3.234 1.00 75.19 925 PRO A O 1
ATOM 7510 N N . GLY A 1 926 ? 12.530 -38.016 -2.917 1.00 82.38 926 GLY A N 1
ATOM 7511 C CA . GLY A 1 926 ? 13.150 -37.566 -1.663 1.00 82.38 926 GLY A CA 1
ATOM 7512 C C . GLY A 1 926 ? 14.382 -36.667 -1.819 1.00 82.38 926 GLY A C 1
ATOM 7513 O O . GLY A 1 926 ? 15.155 -36.532 -0.872 1.00 82.38 926 GLY A O 1
ATOM 7514 N N . VAL A 1 927 ? 14.621 -36.120 -3.012 1.00 88.75 927 VAL A N 1
ATOM 7515 C CA . VAL A 1 927 ? 15.808 -35.311 -3.326 1.00 88.75 927 VAL A CA 1
ATOM 7516 C C . VAL A 1 927 ? 15.390 -33.870 -3.569 1.00 88.75 927 VAL A C 1
ATOM 7518 O O . VAL A 1 927 ? 14.410 -33.620 -4.265 1.00 88.75 927 VAL A O 1
ATOM 7521 N N . ILE A 1 928 ? 16.144 -32.924 -3.015 1.00 90.88 928 ILE A N 1
ATOM 7522 C CA . ILE A 1 928 ? 15.957 -31.493 -3.249 1.00 90.88 928 ILE A CA 1
ATOM 7523 C C . ILE A 1 928 ? 16.529 -31.142 -4.623 1.00 90.88 928 ILE A C 1
ATOM 7525 O O . ILE A 1 928 ? 17.720 -31.330 -4.891 1.00 90.88 928 ILE A O 1
ATOM 7529 N N . ARG A 1 929 ? 15.676 -30.620 -5.498 1.00 90.88 929 ARG A N 1
ATOM 7530 C CA . ARG A 1 929 ? 16.052 -30.183 -6.841 1.00 90.88 929 ARG A CA 1
ATOM 7531 C C . ARG A 1 929 ? 16.523 -28.733 -6.816 1.00 90.88 929 ARG A C 1
ATOM 7533 O O . ARG A 1 929 ? 15.893 -27.895 -6.178 1.00 90.88 929 ARG A O 1
ATOM 7540 N N . TYR A 1 930 ? 17.598 -28.442 -7.541 1.00 89.62 930 TYR A N 1
ATOM 7541 C CA . TYR A 1 930 ? 18.060 -27.077 -7.803 1.00 89.62 930 TYR A CA 1
ATOM 7542 C C . TYR A 1 930 ? 18.317 -26.858 -9.304 1.00 89.62 930 TYR A C 1
ATOM 7544 O O . TYR A 1 930 ? 18.546 -27.813 -10.059 1.00 89.62 930 TYR A O 1
ATOM 7552 N N . ARG A 1 931 ? 18.338 -25.599 -9.748 1.00 83.25 931 ARG A N 1
ATOM 7553 C CA . ARG A 1 931 ? 18.738 -25.192 -11.106 1.00 83.25 931 ARG A CA 1
ATOM 7554 C C . ARG A 1 931 ? 20.015 -24.364 -11.095 1.00 83.25 931 ARG A C 1
ATOM 7556 O O . ARG A 1 931 ? 20.300 -23.636 -10.151 1.00 83.25 931 ARG A O 1
ATOM 7563 N N . THR A 1 932 ? 20.771 -24.418 -12.191 1.00 76.38 932 THR A N 1
ATOM 7564 C CA . THR A 1 932 ? 21.961 -23.567 -12.382 1.00 76.38 932 THR A CA 1
ATOM 7565 C C . THR A 1 932 ? 21.636 -22.069 -12.339 1.00 76.38 932 THR A C 1
ATOM 7567 O O . THR A 1 932 ? 22.448 -21.277 -11.867 1.00 76.38 932 THR A O 1
ATOM 7570 N N . HIS A 1 933 ? 20.444 -21.682 -12.798 1.00 72.25 933 HIS A N 1
ATOM 7571 C CA . HIS A 1 933 ? 19.925 -20.311 -12.734 1.00 72.25 933 HIS A CA 1
ATOM 7572 C C . HIS A 1 933 ? 19.068 -20.038 -11.482 1.00 72.25 933 HIS A C 1
ATOM 7574 O O . HIS A 1 933 ? 18.434 -18.990 -11.396 1.00 72.25 933 HIS A O 1
ATOM 7580 N N . GLY A 1 934 ? 18.999 -20.984 -10.541 1.00 78.44 934 GLY A N 1
ATOM 7581 C CA . GLY A 1 934 ? 18.236 -20.845 -9.304 1.00 78.44 934 GLY A CA 1
ATOM 7582 C C . GLY A 1 934 ? 19.048 -20.222 -8.169 1.00 78.44 934 GLY A C 1
ATOM 7583 O O . GLY A 1 934 ? 20.284 -20.168 -8.220 1.00 78.44 934 GLY A O 1
ATOM 7584 N N . ILE A 1 935 ? 18.354 -19.790 -7.112 1.00 86.19 935 ILE A N 1
ATOM 7585 C CA . ILE A 1 935 ? 18.961 -19.042 -5.994 1.00 86.19 935 ILE A CA 1
ATOM 7586 C C . ILE A 1 935 ? 20.133 -19.774 -5.324 1.00 86.19 935 ILE A C 1
ATOM 7588 O O . ILE A 1 935 ? 21.118 -19.145 -4.939 1.00 86.19 935 ILE A O 1
ATOM 7592 N N . TYR A 1 936 ? 20.076 -21.108 -5.226 1.00 87.12 936 TYR A N 1
ATOM 7593 C CA . TYR A 1 936 ? 21.153 -21.903 -4.630 1.00 87.12 936 TYR A CA 1
ATOM 7594 C C . TYR A 1 936 ? 22.490 -21.664 -5.338 1.00 87.12 936 TYR A C 1
ATOM 7596 O O . TYR A 1 936 ? 23.490 -21.357 -4.689 1.00 87.12 936 TYR A O 1
ATOM 7604 N N . LYS A 1 937 ? 22.492 -21.746 -6.672 1.00 82.44 937 LYS A N 1
ATOM 7605 C CA . LYS A 1 937 ? 23.701 -21.582 -7.484 1.00 82.44 937 LYS A CA 1
ATOM 7606 C C . LYS A 1 937 ? 24.103 -20.119 -7.662 1.00 82.44 937 LYS A C 1
ATOM 7608 O O . LYS A 1 937 ? 25.290 -19.826 -7.699 1.00 82.44 937 LYS A O 1
ATOM 7613 N N . GLN A 1 938 ? 23.134 -19.210 -7.767 1.00 77.12 938 GLN A N 1
ATOM 7614 C CA . GLN A 1 938 ? 23.421 -17.793 -8.017 1.00 77.12 938 GLN A CA 1
ATOM 7615 C C . GLN A 1 938 ? 23.854 -17.025 -6.764 1.00 77.12 938 GLN A C 1
ATOM 7617 O O . GLN A 1 938 ? 24.634 -16.091 -6.876 1.00 77.12 938 GLN A O 1
ATOM 7622 N N . TYR A 1 939 ? 23.355 -17.386 -5.579 1.00 81.88 939 TYR A N 1
ATOM 7623 C CA . TYR A 1 939 ? 23.575 -16.585 -4.371 1.00 81.88 939 TYR A CA 1
ATOM 7624 C C . TYR A 1 939 ? 24.414 -17.293 -3.305 1.00 81.88 939 TYR A C 1
ATOM 7626 O O . TYR A 1 939 ? 25.232 -16.647 -2.638 1.00 81.88 939 TYR A O 1
ATOM 7634 N N . PHE A 1 940 ? 24.228 -18.609 -3.145 1.00 84.06 940 PHE A N 1
ATOM 7635 C CA . PHE A 1 940 ? 24.817 -19.373 -2.043 1.00 84.06 940 PHE A CA 1
ATOM 7636 C C . PHE A 1 940 ? 26.082 -20.150 -2.419 1.00 84.06 940 PHE A C 1
ATOM 7638 O O . PHE A 1 940 ? 26.951 -20.288 -1.565 1.00 84.06 940 PHE A O 1
ATOM 7645 N N . THR A 1 941 ? 26.244 -20.650 -3.650 1.00 75.69 941 THR A N 1
ATOM 7646 C CA . THR A 1 941 ? 27.448 -21.444 -3.974 1.00 75.69 941 THR A CA 1
ATOM 7647 C C . THR A 1 941 ? 28.712 -20.620 -4.184 1.00 75.69 941 THR A C 1
ATOM 7649 O O . THR A 1 941 ? 29.784 -21.140 -3.907 1.00 75.69 941 THR A O 1
ATOM 7652 N N . GLU A 1 942 ? 28.608 -19.342 -4.571 1.00 65.00 942 GLU A N 1
ATOM 7653 C CA . GLU A 1 942 ? 29.772 -18.437 -4.671 1.00 65.00 942 GLU A CA 1
ATOM 7654 C C . GLU A 1 942 ? 30.554 -18.321 -3.351 1.00 65.00 942 GLU A C 1
ATOM 7656 O O . GLU A 1 942 ? 31.740 -18.021 -3.361 1.00 65.00 942 GLU A O 1
ATOM 7661 N N . VAL A 1 943 ? 29.896 -18.565 -2.211 1.00 62.44 943 VAL A N 1
ATOM 7662 C CA . VAL A 1 943 ? 30.509 -18.504 -0.873 1.00 62.44 943 VAL A CA 1
ATOM 7663 C C . VAL A 1 943 ? 30.848 -19.878 -0.280 1.00 62.44 943 VAL A C 1
ATOM 7665 O O . VAL A 1 943 ? 31.354 -19.941 0.836 1.00 62.44 943 VAL A O 1
ATOM 7668 N N . MET A 1 944 ? 30.549 -20.976 -0.988 1.00 64.56 944 MET A N 1
ATOM 7669 C CA . MET A 1 944 ? 30.808 -22.356 -0.533 1.00 64.56 944 MET A CA 1
ATOM 7670 C C . MET A 1 944 ? 32.089 -22.961 -1.126 1.00 64.56 944 MET A C 1
ATOM 7672 O O . MET A 1 944 ? 32.486 -24.051 -0.717 1.00 64.56 944 MET A O 1
ATOM 7676 N N . GLU A 1 945 ? 32.725 -22.288 -2.085 1.00 53.84 945 GLU A N 1
ATOM 7677 C CA . GLU A 1 945 ? 34.011 -22.695 -2.653 1.00 53.84 945 GLU A CA 1
ATOM 7678 C C . GLU A 1 945 ? 35.134 -21.902 -1.962 1.00 53.84 945 GLU A C 1
ATOM 7680 O O . GLU A 1 945 ? 35.091 -20.669 -1.966 1.00 53.84 945 GLU A O 1
ATOM 7685 N N . PRO A 1 946 ? 36.108 -22.563 -1.305 1.00 44.78 946 PRO A N 1
ATOM 7686 C CA . PRO A 1 946 ? 37.198 -21.854 -0.647 1.00 44.78 946 PRO A CA 1
ATOM 7687 C C . PRO A 1 946 ? 38.055 -21.119 -1.692 1.00 44.78 946 PRO A C 1
ATOM 7689 O O . PRO A 1 946 ? 38.275 -21.660 -2.781 1.00 44.78 946 PRO A O 1
ATOM 7692 N N . PRO A 1 947 ? 38.569 -19.911 -1.389 1.00 41.41 947 PRO A N 1
ATOM 7693 C CA . PRO A 1 947 ? 39.577 -19.288 -2.236 1.00 41.41 947 PRO A CA 1
ATOM 7694 C C . PRO A 1 947 ? 40.790 -20.223 -2.370 1.00 41.41 947 PRO A C 1
ATOM 7696 O O . PRO A 1 947 ? 41.109 -20.982 -1.454 1.00 41.41 947 PRO A O 1
ATOM 7699 N N . ALA A 1 948 ? 41.446 -20.191 -3.534 1.00 39.66 948 ALA A N 1
ATOM 7700 C CA . ALA A 1 948 ? 42.650 -20.974 -3.802 1.00 39.66 948 ALA A CA 1
ATOM 7701 C C . ALA A 1 948 ? 43.696 -20.799 -2.680 1.00 39.66 948 ALA A C 1
ATOM 7703 O O . ALA A 1 948 ? 43.786 -19.731 -2.078 1.00 39.66 948 ALA A O 1
ATOM 7704 N N . ALA A 1 949 ? 44.461 -21.865 -2.428 1.00 36.78 949 ALA A N 1
ATOM 7705 C CA . ALA A 1 949 ? 45.183 -22.224 -1.199 1.00 36.78 949 ALA A CA 1
ATOM 7706 C C . ALA A 1 949 ? 46.172 -21.215 -0.560 1.00 36.78 949 ALA A C 1
ATOM 7708 O O . ALA A 1 949 ? 46.794 -21.562 0.440 1.00 36.78 949 ALA A O 1
ATOM 7709 N N . ASP A 1 950 ? 46.284 -19.979 -1.049 1.00 43.16 950 ASP A N 1
ATOM 7710 C CA . ASP A 1 950 ? 47.293 -19.004 -0.609 1.00 43.16 950 ASP A CA 1
ATOM 7711 C C . ASP A 1 950 ? 46.709 -17.723 0.034 1.00 43.16 950 ASP A C 1
ATOM 7713 O O . ASP A 1 950 ? 47.425 -16.741 0.227 1.00 43.16 950 ASP A O 1
ATOM 7717 N N . GLY A 1 951 ? 45.421 -17.703 0.396 1.00 36.56 951 GLY A N 1
ATOM 7718 C CA . GLY A 1 951 ? 44.794 -16.569 1.093 1.00 36.56 951 GLY A CA 1
ATOM 7719 C C . GLY A 1 951 ? 44.398 -16.892 2.541 1.00 36.56 951 GLY A C 1
ATOM 7720 O O . GLY A 1 951 ? 43.555 -17.769 2.736 1.00 36.56 951 GLY A O 1
ATOM 7721 N N . PRO A 1 952 ? 44.934 -16.202 3.569 1.00 41.00 952 PRO A N 1
ATOM 7722 C CA . PRO A 1 952 ? 44.377 -16.265 4.914 1.00 41.00 952 PRO A CA 1
ATOM 7723 C C . PRO A 1 952 ? 43.106 -15.398 4.993 1.00 41.00 952 PRO A C 1
ATOM 7725 O O . PRO A 1 952 ? 43.030 -14.358 4.350 1.00 41.00 952 PRO A O 1
ATOM 7728 N N . GLU A 1 953 ? 42.162 -15.824 5.840 1.00 43.38 953 GLU A N 1
ATOM 7729 C CA . GLU A 1 953 ? 40.895 -15.168 6.234 1.00 43.38 953 GLU A CA 1
ATOM 7730 C C . GLU A 1 953 ? 39.634 -15.586 5.449 1.00 43.38 953 GLU A C 1
ATOM 7732 O O . GLU A 1 953 ? 39.344 -15.141 4.340 1.00 43.38 953 GLU A O 1
ATOM 7737 N N . ALA A 1 954 ? 38.815 -16.427 6.095 1.00 46.72 954 ALA A N 1
ATOM 7738 C CA . ALA A 1 954 ? 37.416 -16.616 5.731 1.00 46.72 954 ALA A CA 1
ATOM 7739 C C . ALA A 1 954 ? 36.696 -15.257 5.791 1.00 46.72 954 ALA A C 1
ATOM 7741 O O . ALA A 1 954 ? 36.658 -14.612 6.837 1.00 46.72 954 ALA A O 1
ATOM 7742 N N . THR A 1 955 ? 36.124 -14.807 4.676 1.00 47.97 955 THR A N 1
ATOM 7743 C CA . THR A 1 955 ? 35.358 -13.555 4.640 1.00 47.97 955 THR A CA 1
ATOM 7744 C C . THR A 1 955 ? 34.075 -13.675 5.483 1.00 47.97 955 THR A C 1
ATOM 7746 O O . THR A 1 955 ? 33.468 -14.742 5.577 1.00 47.97 955 THR A O 1
ATOM 7749 N N . ILE A 1 956 ? 33.627 -12.575 6.102 1.00 53.06 956 ILE A N 1
ATOM 7750 C CA . ILE A 1 956 ? 32.458 -12.555 7.013 1.00 53.06 956 ILE A CA 1
ATOM 7751 C C . ILE A 1 956 ? 31.116 -12.576 6.247 1.00 53.06 956 ILE A C 1
ATOM 7753 O O . ILE A 1 956 ? 30.102 -13.055 6.758 1.00 53.06 956 ILE A O 1
ATOM 7757 N N . LEU A 1 957 ? 31.108 -12.144 4.980 1.00 56.34 957 LEU A N 1
ATOM 7758 C CA . LEU A 1 957 ? 29.944 -12.211 4.087 1.00 56.34 957 LEU A CA 1
ATOM 7759 C C . LEU A 1 957 ? 29.406 -13.654 3.895 1.00 56.34 957 LEU A C 1
ATOM 7761 O O . LEU A 1 957 ? 28.186 -13.839 3.972 1.00 56.34 957 LEU A O 1
ATOM 7765 N N . PRO A 1 958 ? 30.258 -14.687 3.709 1.00 73.88 958 PRO A N 1
ATOM 7766 C CA . PRO A 1 958 ? 29.873 -16.093 3.816 1.00 73.88 958 PRO A CA 1
ATOM 7767 C C . PRO A 1 958 ? 29.039 -16.435 5.054 1.00 73.88 958 PRO A C 1
ATOM 7769 O O . PRO A 1 958 ? 28.018 -17.106 4.914 1.00 73.88 958 PRO A O 1
ATOM 7772 N N . ALA A 1 959 ? 29.398 -15.939 6.243 1.00 79.31 959 ALA A N 1
ATOM 7773 C CA . ALA A 1 959 ? 28.690 -16.260 7.485 1.00 79.31 959 ALA A CA 1
ATOM 7774 C C . ALA A 1 959 ? 27.237 -15.750 7.470 1.00 79.31 959 ALA A C 1
ATOM 7776 O O . ALA A 1 959 ? 26.318 -16.499 7.804 1.00 79.31 959 ALA A O 1
ATOM 7777 N N . ALA A 1 960 ? 27.005 -14.512 7.012 1.00 84.25 960 ALA A N 1
ATOM 7778 C CA . ALA A 1 960 ? 25.655 -13.952 6.890 1.00 84.25 960 ALA A CA 1
ATOM 7779 C C . ALA A 1 960 ? 24.790 -14.729 5.879 1.00 84.25 960 ALA A C 1
ATOM 7781 O O . ALA A 1 960 ? 23.630 -15.032 6.165 1.00 84.25 960 ALA A O 1
ATOM 7782 N N . LYS A 1 961 ? 25.355 -15.096 4.717 1.00 87.19 961 LYS A N 1
ATOM 7783 C CA . LYS A 1 961 ? 24.650 -15.905 3.706 1.00 87.19 961 LYS A CA 1
ATOM 7784 C C . LYS A 1 961 ? 24.366 -17.329 4.201 1.00 87.19 961 LYS A C 1
ATOM 7786 O O . LYS A 1 961 ? 23.293 -17.866 3.937 1.00 87.19 961 LYS A O 1
ATOM 7791 N N . ILE A 1 962 ? 25.289 -17.947 4.936 1.00 86.88 962 ILE A N 1
ATOM 7792 C CA . ILE A 1 962 ? 25.086 -19.279 5.527 1.00 86.88 962 ILE A CA 1
ATOM 7793 C C . ILE A 1 962 ? 23.978 -19.231 6.582 1.00 86.88 962 ILE A C 1
ATOM 7795 O O . ILE A 1 962 ? 23.067 -20.055 6.528 1.00 86.88 962 ILE A O 1
ATOM 7799 N N . ALA A 1 963 ? 24.000 -18.242 7.481 1.00 89.19 963 ALA A N 1
ATOM 7800 C CA . ALA A 1 963 ? 22.941 -18.037 8.470 1.00 89.19 963 ALA A CA 1
ATOM 7801 C C . ALA A 1 963 ? 21.568 -17.856 7.801 1.00 89.19 963 ALA A C 1
ATOM 7803 O O . ALA A 1 963 ? 20.573 -18.439 8.225 1.00 89.19 963 ALA A O 1
ATOM 7804 N N . GLU A 1 964 ? 21.528 -17.107 6.702 1.00 91.19 964 GLU A N 1
ATOM 7805 C CA . GLU A 1 964 ? 20.337 -16.906 5.885 1.00 91.19 964 GLU A CA 1
ATOM 7806 C C . GLU A 1 964 ? 19.805 -18.195 5.237 1.00 91.19 964 GLU A C 1
ATOM 7808 O O . GLU A 1 964 ? 18.586 -18.406 5.215 1.00 91.19 964 GLU A O 1
ATOM 7813 N N . LEU A 1 965 ? 20.687 -19.055 4.719 1.00 90.44 965 LEU A N 1
ATOM 7814 C CA . LEU A 1 965 ? 20.298 -20.356 4.171 1.00 90.44 965 LEU A CA 1
ATOM 7815 C C . LEU A 1 965 ? 19.773 -21.284 5.272 1.00 90.44 965 LEU A C 1
ATOM 7817 O O . LEU A 1 965 ? 18.758 -21.955 5.077 1.00 90.44 965 LEU A O 1
ATOM 7821 N N . ILE A 1 966 ? 20.434 -21.294 6.432 1.00 90.44 966 ILE A N 1
ATOM 7822 C CA . ILE A 1 966 ? 20.000 -22.056 7.607 1.00 90.44 966 ILE A CA 1
ATOM 7823 C C . ILE A 1 966 ? 18.612 -21.583 8.053 1.00 90.44 966 ILE A C 1
ATOM 7825 O O . ILE A 1 966 ? 17.726 -22.424 8.201 1.00 90.44 966 ILE A O 1
ATOM 7829 N N . GLU A 1 967 ? 18.381 -20.268 8.180 1.00 92.25 967 GLU A N 1
ATOM 7830 C CA . GLU A 1 967 ? 17.062 -19.691 8.493 1.00 92.25 967 GLU A CA 1
ATOM 7831 C C . GLU A 1 967 ? 15.995 -20.228 7.531 1.00 92.25 967 GLU A C 1
ATOM 7833 O O . GLU A 1 967 ? 14.966 -20.752 7.962 1.00 92.25 967 GLU A O 1
ATOM 7838 N N . ALA A 1 968 ? 16.243 -20.135 6.222 1.00 92.94 968 ALA A N 1
ATOM 7839 C CA . ALA A 1 968 ? 15.270 -20.522 5.207 1.00 92.94 968 ALA A CA 1
ATOM 7840 C C . ALA A 1 968 ? 14.942 -22.023 5.247 1.00 92.94 968 ALA A C 1
ATOM 7842 O O . ALA A 1 968 ? 13.768 -22.395 5.220 1.00 92.94 968 ALA A O 1
ATOM 7843 N N . MET A 1 969 ? 15.960 -22.884 5.337 1.00 89.94 969 MET A N 1
ATOM 7844 C CA . MET A 1 969 ? 15.777 -24.339 5.281 1.00 89.94 969 MET A CA 1
ATOM 7845 C C . MET A 1 969 ? 15.177 -24.922 6.564 1.00 89.94 969 MET A C 1
ATOM 7847 O O . MET A 1 969 ? 14.481 -25.933 6.503 1.00 89.94 969 MET A O 1
ATOM 7851 N N . THR A 1 970 ? 15.403 -24.285 7.713 1.00 90.69 970 THR A N 1
ATOM 7852 C CA . THR A 1 970 ? 14.876 -24.740 9.014 1.00 90.69 970 THR A CA 1
ATOM 7853 C C . THR A 1 970 ? 13.505 -24.152 9.350 1.00 90.69 970 THR A C 1
ATOM 7855 O O . THR A 1 970 ? 12.747 -24.740 10.124 1.00 90.69 970 THR A O 1
ATOM 7858 N N . THR A 1 971 ? 13.131 -23.024 8.738 1.00 94.25 971 THR A N 1
ATOM 7859 C CA . THR A 1 971 ? 11.830 -22.384 8.968 1.00 94.25 971 THR A CA 1
ATOM 7860 C C . THR A 1 971 ? 10.692 -23.259 8.450 1.00 94.25 971 THR A C 1
ATOM 7862 O O . THR A 1 971 ? 10.395 -23.282 7.264 1.00 94.25 971 THR A O 1
ATOM 7865 N N . ARG A 1 972 ? 10.001 -23.972 9.336 1.00 95.75 972 ARG A N 1
ATOM 7866 C CA . ARG A 1 972 ? 8.763 -24.717 9.047 1.00 95.75 972 ARG A CA 1
ATOM 7867 C C . ARG A 1 972 ? 7.581 -23.795 8.687 1.00 95.75 972 ARG A C 1
ATOM 7869 O O . ARG A 1 972 ? 7.282 -22.876 9.444 1.00 95.75 972 ARG A O 1
ATOM 7876 N N . ILE A 1 973 ? 6.900 -24.051 7.567 1.00 97.56 973 ILE A N 1
ATOM 7877 C CA . ILE A 1 973 ? 5.783 -23.240 7.038 1.00 97.56 973 ILE A CA 1
ATOM 7878 C C . ILE A 1 973 ? 4.585 -24.156 6.768 1.00 97.56 973 ILE A C 1
ATOM 7880 O O . ILE A 1 973 ? 4.747 -25.193 6.126 1.00 97.56 973 ILE A O 1
ATOM 7884 N N . ALA A 1 974 ? 3.396 -23.769 7.225 1.00 97.31 974 ALA A N 1
ATOM 7885 C CA . ALA A 1 974 ? 2.125 -24.416 6.907 1.00 97.31 974 ALA A CA 1
ATOM 7886 C C . ALA A 1 974 ? 1.218 -23.450 6.135 1.00 97.31 974 ALA A C 1
ATOM 7888 O O . ALA A 1 974 ? 1.098 -22.294 6.529 1.00 97.31 974 ALA A O 1
ATOM 7889 N N . ILE A 1 975 ? 0.585 -23.907 5.054 1.00 96.25 975 ILE A N 1
ATOM 7890 C CA . ILE A 1 975 ? -0.294 -23.096 4.202 1.00 96.25 975 ILE A CA 1
ATOM 7891 C C . ILE A 1 975 ? -1.609 -23.837 3.953 1.00 96.25 975 ILE A C 1
ATOM 7893 O O . ILE A 1 975 ? -1.604 -24.922 3.378 1.00 96.25 975 ILE A O 1
ATOM 7897 N N . PHE A 1 976 ? -2.725 -23.207 4.315 1.00 94.94 976 PHE A N 1
ATOM 7898 C CA . PHE A 1 976 ? -4.087 -23.613 3.967 1.00 94.94 976 PHE A CA 1
ATOM 7899 C C . PHE A 1 976 ? -4.696 -22.559 3.044 1.00 94.94 976 PHE A C 1
ATOM 7901 O O . PHE A 1 976 ? -5.313 -21.589 3.494 1.00 94.94 976 PHE A O 1
ATOM 7908 N N . ASP A 1 977 ? -4.459 -22.731 1.746 1.00 92.94 977 ASP A N 1
ATOM 7909 C CA . ASP A 1 977 ? -5.033 -21.888 0.700 1.00 92.94 977 ASP A CA 1
ATOM 7910 C C . ASP A 1 977 ? -5.151 -22.698 -0.597 1.00 92.94 977 ASP A C 1
ATOM 7912 O O . ASP A 1 977 ? -4.142 -23.081 -1.203 1.00 92.94 977 ASP A O 1
ATOM 7916 N N . ASN A 1 978 ? -6.377 -22.951 -1.053 1.00 91.31 978 ASN A N 1
ATOM 7917 C CA . ASN A 1 978 ? -6.639 -23.768 -2.240 1.00 91.31 978 ASN A CA 1
ATOM 7918 C C . ASN A 1 978 ? -5.981 -23.179 -3.494 1.00 91.31 978 ASN A C 1
ATOM 7920 O O . ASN A 1 978 ? -5.557 -23.920 -4.384 1.00 91.31 978 ASN A O 1
ATOM 7924 N N . ARG A 1 979 ? -5.831 -21.849 -3.569 1.00 88.56 979 ARG A N 1
ATOM 7925 C CA . ARG A 1 979 ? -5.177 -21.195 -4.713 1.00 88.56 979 ARG A CA 1
ATOM 7926 C C . ARG A 1 979 ? -3.698 -21.559 -4.773 1.00 88.56 979 ARG A C 1
ATOM 7928 O O . ARG A 1 979 ? -3.176 -21.726 -5.874 1.00 88.56 979 ARG A O 1
ATOM 7935 N N . VAL A 1 980 ? -3.039 -21.704 -3.624 1.00 90.94 980 VAL A N 1
ATOM 7936 C CA . VAL A 1 980 ? -1.642 -22.150 -3.534 1.00 90.94 980 VAL A CA 1
ATOM 7937 C C . VAL A 1 980 ? -1.558 -23.661 -3.744 1.00 90.94 980 VAL A C 1
ATOM 7939 O O . VAL A 1 980 ? -0.782 -24.122 -4.584 1.00 90.94 980 VAL A O 1
ATOM 7942 N N . ARG A 1 981 ? -2.414 -24.438 -3.067 1.00 90.75 981 ARG A N 1
ATOM 7943 C CA . ARG A 1 981 ? -2.445 -25.905 -3.167 1.00 90.75 981 ARG A CA 1
ATOM 7944 C C . ARG A 1 981 ? -2.604 -26.393 -4.604 1.00 90.75 981 ARG A C 1
ATOM 7946 O O . ARG A 1 981 ? -1.882 -27.289 -5.023 1.00 90.75 981 ARG A O 1
ATOM 7953 N N . HIS A 1 982 ? -3.490 -25.781 -5.389 1.00 89.56 982 HIS A N 1
ATOM 7954 C CA . HIS A 1 982 ? -3.720 -26.182 -6.783 1.00 89.56 982 HIS A CA 1
ATOM 7955 C C . HIS A 1 982 ? -2.510 -25.961 -7.710 1.00 89.56 982 HIS A C 1
ATOM 7957 O O . HIS A 1 982 ? -2.454 -26.547 -8.794 1.00 89.56 982 HIS A O 1
ATOM 7963 N N . ARG A 1 983 ? -1.543 -25.125 -7.313 1.00 87.88 983 ARG A N 1
ATOM 7964 C CA . ARG A 1 983 ? -0.326 -24.841 -8.095 1.00 87.88 983 ARG A CA 1
ATOM 7965 C C . ARG A 1 983 ? 0.794 -25.831 -7.812 1.00 87.88 983 ARG A C 1
ATOM 7967 O O . ARG A 1 983 ? 1.577 -26.132 -8.710 1.00 87.88 983 ARG A O 1
ATOM 7974 N N . ILE A 1 984 ? 0.822 -26.404 -6.613 1.00 86.12 984 ILE A N 1
ATOM 7975 C CA . ILE A 1 984 ? 1.725 -27.501 -6.265 1.00 86.12 984 ILE A CA 1
ATOM 7976 C C . ILE A 1 984 ? 1.093 -28.808 -6.763 1.00 86.12 984 ILE A C 1
ATOM 7978 O O . ILE A 1 984 ? 0.400 -29.521 -6.042 1.00 86.12 984 ILE A O 1
ATOM 7982 N N . LYS A 1 985 ? 1.288 -29.101 -8.054 1.00 69.31 985 LYS A N 1
ATOM 7983 C CA . LYS A 1 985 ? 0.650 -30.236 -8.754 1.00 69.31 985 LYS A CA 1
ATOM 7984 C C . LYS A 1 985 ? 1.252 -31.606 -8.408 1.00 69.31 985 LYS A C 1
ATOM 7986 O O . LYS A 1 985 ? 0.683 -32.638 -8.763 1.00 69.31 985 LYS A O 1
ATOM 7991 N N . GLU A 1 986 ? 2.386 -31.645 -7.714 1.00 72.88 986 GLU A N 1
ATOM 7992 C CA . GLU A 1 986 ? 3.132 -32.871 -7.415 1.00 72.88 986 GLU A CA 1
ATOM 7993 C C . GLU A 1 986 ? 2.669 -33.546 -6.107 1.00 72.88 986 GLU A C 1
ATOM 7995 O O . GLU A 1 986 ? 3.467 -33.722 -5.192 1.00 72.88 986 GLU A O 1
ATOM 8000 N N . LYS A 1 987 ? 1.404 -33.999 -6.023 1.00 69.31 987 LYS A N 1
ATOM 8001 C CA . LYS A 1 987 ? 0.869 -34.694 -4.820 1.00 69.31 987 LYS A CA 1
ATOM 8002 C C . LYS A 1 987 ? 1.760 -35.844 -4.319 1.00 69.31 987 LYS A C 1
ATOM 8004 O O . LYS A 1 987 ? 1.827 -36.124 -3.131 1.00 69.31 987 LYS A O 1
ATOM 8009 N N . LYS A 1 988 ? 2.485 -36.508 -5.227 1.00 75.06 988 LYS A N 1
ATOM 8010 C CA . LYS A 1 988 ? 3.425 -37.599 -4.904 1.00 75.06 988 LYS A CA 1
ATOM 8011 C C . LYS A 1 988 ? 4.635 -37.150 -4.067 1.00 75.06 988 LYS A C 1
ATOM 8013 O O . LYS A 1 988 ? 5.352 -38.006 -3.562 1.00 75.06 988 LYS A O 1
ATOM 8018 N N . ARG A 1 989 ? 4.885 -35.842 -3.952 1.00 84.50 989 ARG A N 1
ATOM 8019 C CA . ARG A 1 989 ? 5.975 -35.246 -3.165 1.00 84.50 989 ARG A CA 1
ATOM 8020 C C . ARG A 1 989 ? 5.480 -34.493 -1.929 1.00 84.50 989 ARG A C 1
ATOM 8022 O O . ARG A 1 989 ? 6.292 -33.840 -1.283 1.00 84.50 989 ARG A O 1
ATOM 8029 N N . ASP A 1 990 ? 4.204 -34.609 -1.557 1.00 85.19 990 ASP A N 1
ATOM 8030 C CA . ASP A 1 990 ? 3.668 -33.957 -0.352 1.00 85.19 990 ASP A CA 1
ATOM 8031 C C . ASP A 1 990 ? 4.465 -34.354 0.907 1.00 85.19 990 ASP A C 1
ATOM 8033 O O . ASP A 1 990 ? 4.880 -33.488 1.677 1.00 85.19 990 ASP A O 1
ATOM 8037 N N . ASP A 1 991 ? 4.796 -35.642 1.056 1.00 87.00 991 ASP A N 1
ATOM 8038 C CA . ASP A 1 991 ? 5.640 -36.130 2.157 1.00 87.00 991 ASP A CA 1
ATOM 8039 C C . ASP A 1 991 ? 7.063 -35.558 2.113 1.00 87.00 991 ASP A C 1
ATOM 8041 O O . ASP A 1 991 ? 7.649 -35.273 3.156 1.00 87.00 991 ASP A O 1
ATOM 8045 N N . PHE A 1 992 ? 7.626 -35.356 0.917 1.00 90.00 992 PHE A N 1
ATOM 8046 C CA . PHE A 1 992 ? 8.933 -34.718 0.752 1.00 90.00 992 PHE A CA 1
ATOM 8047 C C . PHE A 1 992 ? 8.879 -33.245 1.172 1.00 90.00 992 PHE A C 1
ATOM 8049 O O . PHE A 1 992 ? 9.722 -32.796 1.952 1.00 90.00 992 PHE A O 1
ATOM 8056 N N . PHE A 1 993 ? 7.876 -32.493 0.711 1.00 90.75 993 PHE A N 1
ATOM 8057 C CA . PHE A 1 993 ? 7.720 -31.094 1.101 1.00 90.75 993 PHE A CA 1
ATOM 8058 C C . PHE A 1 993 ? 7.555 -30.975 2.617 1.00 90.75 993 PHE A C 1
ATOM 8060 O O . PHE A 1 993 ? 8.271 -30.193 3.248 1.00 90.75 993 PHE A O 1
ATOM 8067 N N . ARG A 1 994 ? 6.711 -31.819 3.218 1.00 90.94 994 ARG A N 1
ATOM 8068 C CA . ARG A 1 994 ? 6.451 -31.816 4.660 1.00 90.94 994 ARG A CA 1
ATOM 8069 C C . ARG A 1 994 ? 7.682 -32.195 5.483 1.00 90.94 994 ARG A C 1
ATOM 8071 O O . ARG A 1 994 ? 8.039 -31.457 6.400 1.00 90.94 994 ARG A O 1
ATOM 8078 N N . ASN A 1 995 ? 8.322 -33.321 5.169 1.00 88.75 995 ASN A N 1
ATOM 8079 C CA . ASN A 1 995 ? 9.351 -33.919 6.027 1.00 88.75 995 ASN A CA 1
ATOM 8080 C C . ASN A 1 995 ? 10.767 -33.414 5.719 1.00 88.75 995 ASN A C 1
ATOM 8082 O O . ASN A 1 995 ? 11.602 -33.381 6.617 1.00 88.75 995 ASN A O 1
ATOM 8086 N N . THR A 1 996 ? 11.057 -33.032 4.470 1.00 88.62 996 THR A N 1
ATOM 8087 C CA . THR A 1 996 ? 12.398 -32.588 4.050 1.00 88.62 996 THR A CA 1
ATOM 8088 C C . THR A 1 996 ? 12.503 -31.071 3.950 1.00 88.62 996 THR A C 1
ATOM 8090 O O . THR A 1 996 ? 13.469 -30.505 4.452 1.00 88.62 996 THR A O 1
ATOM 8093 N N . LEU A 1 997 ? 11.525 -30.395 3.336 1.00 90.94 997 LEU A N 1
ATOM 8094 C CA . LEU A 1 997 ? 11.544 -28.927 3.238 1.00 90.94 997 LEU A CA 1
ATOM 8095 C C . LEU A 1 997 ? 10.848 -28.233 4.411 1.00 90.94 997 LEU A C 1
ATOM 8097 O O . LEU A 1 997 ? 10.852 -27.004 4.467 1.00 90.94 997 LEU A O 1
ATOM 8101 N N . GLY A 1 998 ? 10.193 -28.967 5.316 1.00 93.31 998 GLY A N 1
ATOM 8102 C CA . GLY A 1 998 ? 9.376 -28.361 6.368 1.00 93.31 998 GLY A CA 1
ATOM 8103 C C . GLY A 1 998 ? 8.291 -27.444 5.791 1.00 93.31 998 GLY A C 1
ATOM 8104 O O . GLY A 1 998 ? 8.077 -26.345 6.300 1.00 93.31 998 GLY A O 1
ATOM 8105 N N . LEU A 1 999 ? 7.678 -27.832 4.675 1.00 95.19 999 LEU A N 1
ATOM 8106 C CA . LEU A 1 999 ? 6.646 -27.080 3.970 1.00 95.19 999 LEU A CA 1
ATOM 8107 C C . LEU A 1 999 ? 5.389 -27.943 3.853 1.00 95.19 999 LEU A C 1
ATOM 8109 O O . LEU A 1 999 ? 5.360 -28.916 3.105 1.00 95.19 999 LEU A O 1
ATOM 8113 N N . LEU A 1 1000 ? 4.348 -27.568 4.585 1.00 95.06 1000 LEU A N 1
ATOM 8114 C CA . LEU A 1 1000 ? 3.025 -28.170 4.489 1.00 95.06 1000 LEU A CA 1
ATOM 8115 C C . LEU A 1 1000 ? 2.124 -27.251 3.657 1.00 95.06 1000 LEU A C 1
ATOM 8117 O O . LEU A 1 1000 ? 1.984 -26.075 3.986 1.00 95.06 1000 LEU A O 1
ATOM 8121 N N . VAL A 1 1001 ? 1.507 -27.779 2.600 1.00 93.00 1001 VAL A N 1
ATOM 8122 C CA . VAL A 1 1001 ? 0.513 -27.052 1.798 1.00 93.00 1001 VAL A CA 1
ATOM 8123 C C . VAL A 1 1001 ? -0.710 -27.938 1.619 1.00 93.00 1001 VAL A C 1
ATOM 8125 O O . VAL A 1 1001 ? -0.676 -28.890 0.839 1.00 93.00 1001 VAL A O 1
ATOM 8128 N N . ASP A 1 1002 ? -1.780 -27.597 2.325 1.00 91.69 1002 ASP A N 1
ATOM 8129 C CA . ASP A 1 1002 ? -3.013 -28.375 2.402 1.00 91.69 1002 ASP A CA 1
ATOM 8130 C C . ASP A 1 1002 ? -4.201 -27.640 1.773 1.00 91.69 1002 ASP A C 1
ATOM 8132 O O . ASP A 1 1002 ? -4.171 -26.436 1.494 1.00 91.69 1002 ASP A O 1
ATOM 8136 N N . SER A 1 1003 ? -5.255 -28.410 1.512 1.00 89.62 1003 SER A N 1
ATOM 8137 C CA . SER A 1 1003 ? -6.541 -27.918 1.021 1.00 89.62 1003 SER A CA 1
ATOM 8138 C C . SER A 1 1003 ? -7.413 -27.340 2.137 1.00 89.62 1003 SER A C 1
ATOM 8140 O O . SER A 1 1003 ? -7.293 -27.689 3.308 1.00 89.62 1003 SER A O 1
ATOM 8142 N N . GLU A 1 1004 ? -8.353 -26.483 1.747 1.00 91.25 1004 GLU A N 1
ATOM 8143 C CA . GLU A 1 1004 ? -9.375 -25.902 2.628 1.00 91.25 1004 GLU A CA 1
ATOM 8144 C C . GLU A 1 1004 ? -10.589 -26.846 2.784 1.00 91.25 1004 GLU A C 1
ATOM 8146 O O . GLU A 1 1004 ? -11.737 -26.413 2.676 1.00 91.25 1004 GLU A O 1
ATOM 8151 N N . HIS A 1 1005 ? -10.370 -28.156 2.970 1.00 88.81 1005 HIS A N 1
ATOM 8152 C CA . HIS A 1 1005 ? -11.481 -29.085 3.210 1.00 88.81 1005 HIS A CA 1
ATOM 8153 C C . HIS A 1 1005 ? -12.026 -28.896 4.620 1.00 88.81 1005 HIS A C 1
ATOM 8155 O O . HIS A 1 1005 ? -11.325 -29.126 5.607 1.00 88.81 1005 HIS A O 1
ATOM 8161 N N . THR A 1 1006 ? -13.291 -28.493 4.712 1.00 84.00 1006 THR A N 1
ATOM 8162 C CA . THR A 1 1006 ? -13.951 -28.261 5.994 1.00 84.00 1006 THR A CA 1
ATOM 8163 C C . THR A 1 1006 ? -13.961 -29.540 6.843 1.00 84.00 1006 THR A C 1
ATOM 8165 O O . THR A 1 1006 ? -14.260 -30.610 6.304 1.00 84.00 1006 THR A O 1
ATOM 8168 N N . PRO A 1 1007 ? -13.643 -29.454 8.149 1.00 84.94 1007 PRO A N 1
ATOM 8169 C CA . PRO A 1 1007 ? -13.667 -30.611 9.033 1.00 84.94 1007 PRO A CA 1
ATOM 8170 C C . PRO A 1 1007 ? -15.040 -31.288 9.064 1.00 84.94 1007 PRO A C 1
ATOM 8172 O O . PRO A 1 1007 ? -16.071 -30.615 9.045 1.00 84.94 1007 PRO A O 1
ATOM 8175 N N . VAL A 1 1008 ? -15.049 -32.615 9.154 1.00 86.25 1008 VAL A N 1
ATOM 8176 C CA . VAL A 1 1008 ? -16.259 -33.436 9.276 1.00 86.25 1008 VAL A CA 1
ATOM 8177 C C . VAL A 1 1008 ? -16.204 -34.164 10.609 1.00 86.25 1008 VAL A C 1
ATOM 8179 O O . VAL A 1 1008 ? -15.161 -34.697 10.974 1.00 86.25 1008 VAL A O 1
ATOM 8182 N N . GLN A 1 1009 ? -17.310 -34.175 11.349 1.00 85.31 1009 GLN A N 1
ATOM 8183 C CA . GLN A 1 1009 ? -17.395 -34.956 12.576 1.00 85.31 1009 GLN A CA 1
ATOM 8184 C C . GLN A 1 1009 ? -17.736 -36.406 12.233 1.00 85.31 1009 GLN A C 1
ATOM 8186 O O . GLN A 1 1009 ? -18.753 -36.677 11.583 1.00 85.31 1009 GLN A O 1
ATOM 8191 N N . ASP A 1 1010 ? -16.899 -37.335 12.679 1.00 82.38 1010 ASP A N 1
ATOM 8192 C CA . ASP A 1 1010 ? -17.218 -38.752 12.645 1.00 82.38 1010 ASP A CA 1
ATOM 8193 C C . ASP A 1 1010 ? -18.381 -39.017 13.611 1.00 82.38 1010 ASP A C 1
ATOM 8195 O O . ASP A 1 1010 ? -18.308 -38.762 14.814 1.00 82.38 1010 ASP A O 1
ATOM 8199 N N . LYS A 1 1011 ? -19.481 -39.539 13.065 1.00 78.88 1011 LYS A N 1
ATOM 8200 C CA . LYS A 1 1011 ? -20.712 -39.827 13.812 1.00 78.88 1011 LYS A CA 1
ATOM 8201 C C . LYS A 1 1011 ? -20.552 -40.952 14.835 1.00 78.88 1011 LYS A C 1
ATOM 8203 O O . LYS A 1 1011 ? -21.443 -41.128 15.658 1.00 78.88 1011 LYS A O 1
ATOM 8208 N N . THR A 1 1012 ? -19.486 -41.743 14.745 1.00 77.00 1012 THR A N 1
ATOM 8209 C CA . THR A 1 1012 ? -19.252 -42.904 15.613 1.00 77.00 1012 THR A CA 1
ATOM 8210 C C . THR A 1 1012 ? -18.303 -42.598 16.763 1.00 77.00 1012 THR A C 1
ATOM 8212 O O . THR A 1 1012 ? -18.545 -43.046 17.880 1.00 77.00 1012 THR A O 1
ATOM 8215 N N . THR A 1 1013 ? -17.251 -41.820 16.511 1.00 80.50 1013 THR A N 1
ATOM 8216 C CA . THR A 1 1013 ? -16.246 -41.454 17.521 1.00 80.50 1013 THR A CA 1
ATOM 8217 C C . THR A 1 1013 ? -16.476 -40.072 18.128 1.00 80.50 1013 THR A C 1
ATOM 8219 O O . THR A 1 1013 ? -15.799 -39.715 19.089 1.00 80.50 1013 THR A O 1
ATOM 8222 N N . GLU A 1 1014 ? -17.395 -39.286 17.555 1.00 79.00 1014 GLU A N 1
ATOM 8223 C CA . GLU A 1 1014 ? -17.605 -37.856 17.828 1.00 79.00 1014 GLU A CA 1
ATOM 8224 C C . GLU A 1 1014 ? -16.356 -36.984 17.593 1.00 79.00 1014 GLU A C 1
ATOM 8226 O O . GLU A 1 1014 ? -16.368 -35.784 17.888 1.00 79.00 1014 GLU A O 1
ATOM 8231 N N . GLN A 1 1015 ? -15.287 -37.551 17.018 1.00 84.94 1015 GLN A N 1
ATOM 8232 C CA . GLN A 1 1015 ? -14.047 -36.845 16.718 1.00 84.94 1015 GLN A CA 1
ATOM 8233 C C . GLN A 1 1015 ? -14.152 -36.088 15.396 1.00 84.94 1015 GLN A C 1
ATOM 8235 O O . GLN A 1 1015 ? -14.852 -36.483 14.465 1.00 84.94 1015 GLN A O 1
ATOM 8240 N N . TRP A 1 1016 ? -13.436 -34.971 15.312 1.00 85.94 1016 TRP A N 1
ATOM 8241 C CA . TRP A 1 1016 ? -13.320 -34.206 14.079 1.00 85.94 1016 TRP A CA 1
ATOM 8242 C C . TRP A 1 1016 ? -12.224 -34.798 13.194 1.00 85.94 1016 TRP A C 1
ATOM 8244 O O . TRP A 1 1016 ? -11.112 -35.050 13.653 1.00 85.94 1016 TRP A O 1
ATOM 8254 N N . GLU A 1 1017 ? -12.521 -34.948 11.908 1.00 84.19 1017 GLU A N 1
ATOM 8255 C CA . GLU A 1 1017 ? -11.587 -35.375 10.872 1.00 84.19 1017 GLU A CA 1
ATOM 8256 C C . GLU A 1 1017 ? -11.456 -34.303 9.782 1.00 84.19 1017 GLU A C 1
ATOM 8258 O O . GLU A 1 1017 ? -12.373 -33.520 9.534 1.00 84.19 1017 GLU A O 1
ATOM 8263 N N . GLY A 1 1018 ? -10.308 -34.251 9.104 1.00 84.94 1018 GLY A N 1
ATOM 8264 C CA . GLY A 1 1018 ? -10.064 -33.316 8.001 1.00 84.94 1018 GLY A CA 1
ATOM 8265 C C . GLY A 1 1018 ? -8.600 -32.904 7.881 1.00 84.94 1018 GLY A C 1
ATOM 8266 O O . GLY A 1 1018 ? -7.765 -33.303 8.694 1.00 84.94 1018 GLY A O 1
ATOM 8267 N N . ASP A 1 1019 ? -8.287 -32.092 6.868 1.00 87.69 1019 ASP A N 1
ATOM 8268 C CA . ASP A 1 1019 ? -6.921 -31.595 6.637 1.00 87.69 1019 ASP A CA 1
ATOM 8269 C C . ASP A 1 1019 ? -6.418 -30.765 7.831 1.00 87.69 1019 ASP A C 1
ATOM 8271 O O . ASP A 1 1019 ? -5.299 -30.971 8.291 1.00 87.69 1019 ASP A O 1
ATOM 8275 N N . TRP A 1 1020 ? -7.270 -29.903 8.405 1.00 92.00 1020 TRP A N 1
ATOM 8276 C CA . TRP A 1 1020 ? -6.940 -29.142 9.619 1.00 92.00 1020 TRP A CA 1
ATOM 8277 C C . TRP A 1 1020 ? -6.537 -30.051 10.791 1.00 92.00 1020 TRP A C 1
ATOM 8279 O O . TRP A 1 1020 ? -5.482 -29.849 11.386 1.00 92.00 1020 TRP A O 1
ATOM 8289 N N . GLU A 1 1021 ? -7.334 -31.084 11.087 1.00 91.50 1021 GLU A N 1
ATOM 8290 C CA . GLU A 1 1021 ? -7.106 -31.986 12.226 1.00 91.50 1021 GLU A CA 1
ATOM 8291 C C . GLU A 1 1021 ? -5.844 -32.831 12.059 1.00 91.50 1021 GLU A C 1
ATOM 8293 O O . GLU A 1 1021 ? -5.015 -32.899 12.970 1.00 91.50 1021 GLU A O 1
ATOM 8298 N N . ARG A 1 1022 ? -5.637 -33.411 10.869 1.00 90.00 1022 ARG A N 1
ATOM 8299 C CA . ARG A 1 1022 ? -4.438 -34.215 10.568 1.00 90.00 1022 ARG A CA 1
ATOM 8300 C C . ARG A 1 1022 ? -3.147 -33.407 10.699 1.00 90.00 1022 ARG A C 1
ATOM 8302 O O . ARG A 1 1022 ? -2.105 -33.943 11.093 1.00 90.00 1022 ARG A O 1
ATOM 8309 N N . SER A 1 1023 ? -3.221 -32.117 10.397 1.00 92.56 1023 SER A N 1
ATOM 8310 C CA . SER A 1 1023 ? -2.063 -31.233 10.341 1.00 92.56 1023 SER A CA 1
ATOM 8311 C C . SER A 1 1023 ? -1.747 -30.522 11.659 1.00 92.56 1023 SER A C 1
ATOM 8313 O O . SER A 1 1023 ? -0.667 -29.934 11.766 1.00 92.56 1023 SER A O 1
ATOM 8315 N N . LYS A 1 1024 ? -2.581 -30.655 12.706 1.00 92.56 1024 LYS A N 1
ATOM 8316 C CA . LYS A 1 1024 ? -2.331 -30.075 14.047 1.00 92.56 1024 LYS A CA 1
ATOM 8317 C C . LYS A 1 1024 ? -0.952 -30.420 14.615 1.00 92.56 1024 LYS A C 1
ATOM 8319 O O . LYS A 1 1024 ? -0.283 -29.553 15.171 1.00 92.56 1024 LYS A O 1
ATOM 8324 N N . SER A 1 1025 ? -0.484 -31.653 14.400 1.00 91.94 1025 SER A N 1
ATOM 8325 C CA . SER A 1 1025 ? 0.861 -32.096 14.806 1.00 91.94 1025 SER A CA 1
ATOM 8326 C C . SER A 1 1025 ? 1.987 -31.277 14.166 1.00 91.94 1025 SER A C 1
ATOM 8328 O O . SER A 1 1025 ? 2.967 -30.950 14.824 1.00 91.94 1025 SER A O 1
ATOM 8330 N N . PHE A 1 1026 ? 1.848 -30.910 12.890 1.00 93.94 1026 PHE A N 1
ATOM 8331 C CA . PHE A 1 1026 ? 2.828 -30.078 12.196 1.00 93.94 1026 PHE A CA 1
ATOM 8332 C C . PHE A 1 1026 ? 2.705 -28.606 12.606 1.00 93.94 1026 PHE A C 1
ATOM 8334 O O . PHE A 1 1026 ? 3.720 -27.924 12.713 1.00 93.94 1026 PHE A O 1
ATOM 8341 N N . ILE A 1 1027 ? 1.477 -28.130 12.840 1.00 93.31 1027 ILE A N 1
ATOM 8342 C CA . ILE A 1 1027 ? 1.181 -26.747 13.247 1.00 93.31 1027 ILE A CA 1
ATOM 8343 C C . ILE A 1 1027 ? 1.773 -26.429 14.624 1.00 93.31 1027 ILE A C 1
ATOM 8345 O O . ILE A 1 1027 ? 2.266 -25.319 14.829 1.00 93.31 1027 ILE A O 1
ATOM 8349 N N . LYS A 1 1028 ? 1.788 -27.409 15.537 1.00 92.06 1028 LYS A N 1
ATOM 8350 C CA . LYS A 1 1028 ? 2.404 -27.271 16.864 1.00 92.06 1028 LYS A CA 1
ATOM 8351 C C . LYS A 1 1028 ? 3.831 -26.713 16.785 1.00 92.06 1028 LYS A C 1
ATOM 8353 O O . LYS A 1 1028 ? 4.177 -25.797 17.523 1.00 92.06 1028 LYS A O 1
ATOM 8358 N N . ASP A 1 1029 ? 4.596 -27.180 15.800 1.00 90.00 1029 ASP A N 1
ATOM 8359 C CA . ASP A 1 1029 ? 6.008 -26.834 15.626 1.00 90.00 1029 ASP A CA 1
ATOM 8360 C C . ASP A 1 1029 ? 6.279 -25.911 14.417 1.00 90.00 1029 ASP A C 1
ATOM 8362 O O . ASP A 1 1029 ? 7.438 -25.687 14.057 1.00 90.00 1029 ASP A O 1
ATOM 8366 N N . CYS A 1 1030 ? 5.256 -25.436 13.694 1.00 94.62 1030 CYS A N 1
ATOM 8367 C CA . CYS A 1 1030 ? 5.490 -24.615 12.499 1.00 94.62 1030 CYS A CA 1
ATOM 8368 C C . CYS A 1 1030 ? 5.864 -23.181 12.885 1.00 94.62 1030 CYS A C 1
ATOM 8370 O O . CYS A 1 1030 ? 5.308 -22.634 13.818 1.00 94.62 1030 CYS A O 1
ATOM 8372 N N . HIS A 1 1031 ? 6.747 -22.494 12.176 1.00 95.56 1031 HIS A N 1
ATOM 8373 C CA . HIS A 1 1031 ? 7.025 -21.094 12.519 1.00 95.56 1031 HIS A CA 1
ATOM 8374 C C . HIS A 1 1031 ? 6.009 -20.141 11.889 1.00 95.56 1031 HIS A C 1
ATOM 8376 O O . HIS A 1 1031 ? 5.609 -19.157 12.502 1.00 95.56 1031 HIS A O 1
ATOM 8382 N N . PHE A 1 1032 ? 5.548 -20.465 10.679 1.00 96.62 1032 PHE A N 1
ATOM 8383 C CA . PHE A 1 1032 ? 4.500 -19.721 9.989 1.00 96.62 1032 PHE A CA 1
ATOM 8384 C C . PHE A 1 1032 ? 3.284 -20.601 9.725 1.00 96.62 1032 PHE A C 1
ATOM 8386 O O . PHE A 1 1032 ? 3.416 -21.690 9.159 1.00 96.62 1032 PHE A O 1
ATOM 8393 N N . LEU A 1 1033 ? 2.103 -20.093 10.068 1.00 97.06 1033 LEU A N 1
ATOM 8394 C CA . LEU A 1 1033 ? 0.817 -20.663 9.673 1.00 97.06 1033 LEU A CA 1
ATOM 8395 C C . LEU A 1 1033 ? 0.083 -19.669 8.778 1.00 97.06 1033 LEU A C 1
ATOM 8397 O O . LEU A 1 1033 ? -0.333 -18.618 9.246 1.00 97.06 1033 LEU A O 1
ATOM 8401 N N . VAL A 1 1034 ? -0.094 -20.009 7.507 1.00 95.94 1034 VAL A N 1
ATOM 8402 C CA . VAL A 1 1034 ? -0.841 -19.223 6.527 1.00 95.94 1034 VAL A CA 1
ATOM 8403 C C . VAL A 1 1034 ? -2.227 -19.831 6.354 1.00 95.94 1034 VAL A C 1
ATOM 8405 O O . VAL A 1 1034 ? -2.332 -21.006 6.010 1.00 95.94 1034 VAL A O 1
ATOM 8408 N N . MET A 1 1035 ? -3.289 -19.056 6.567 1.00 94.38 1035 MET A N 1
ATOM 8409 C CA . MET A 1 1035 ? -4.665 -19.530 6.404 1.00 94.38 1035 MET A CA 1
ATOM 8410 C C . MET A 1 1035 ? -5.539 -18.536 5.657 1.00 94.38 1035 MET A C 1
ATOM 8412 O O . MET A 1 1035 ? -5.532 -17.335 5.935 1.00 94.38 1035 MET A O 1
ATOM 8416 N N . HIS A 1 1036 ? -6.353 -19.065 4.750 1.00 91.06 1036 HIS A N 1
ATOM 8417 C CA . HIS A 1 1036 ? -7.393 -18.296 4.095 1.00 91.06 1036 HIS A CA 1
ATOM 8418 C C . HIS A 1 1036 ? -8.559 -17.988 5.049 1.00 91.06 1036 HIS A C 1
ATOM 8420 O O . HIS A 1 1036 ? -9.081 -18.875 5.723 1.00 91.06 1036 HIS A O 1
ATOM 8426 N N . LEU A 1 1037 ? -9.005 -16.728 5.076 1.00 87.56 1037 LEU A N 1
ATOM 8427 C CA . LEU A 1 1037 ? -10.071 -16.252 5.967 1.00 87.56 1037 LEU A CA 1
ATOM 8428 C C . LEU A 1 1037 ? -11.369 -17.064 5.851 1.00 87.56 1037 LEU A C 1
ATOM 8430 O O . LEU A 1 1037 ? -11.946 -17.445 6.862 1.00 87.56 1037 LEU A O 1
ATOM 8434 N N . THR A 1 1038 ? -11.814 -17.389 4.635 1.00 87.56 1038 THR A N 1
ATOM 8435 C CA . THR A 1 1038 ? -13.042 -18.182 4.448 1.00 87.56 1038 THR A CA 1
ATOM 8436 C C . THR A 1 1038 ? -12.907 -19.596 5.010 1.00 87.56 1038 THR A C 1
ATOM 8438 O O . THR A 1 1038 ? -13.888 -20.170 5.480 1.00 87.56 1038 THR A O 1
ATOM 8441 N N . TYR A 1 1039 ? -11.697 -20.157 5.018 1.00 91.50 1039 TYR A N 1
ATOM 8442 C CA . TYR A 1 1039 ? -11.473 -21.461 5.624 1.00 91.50 1039 TYR A CA 1
ATOM 8443 C C . TYR A 1 1039 ? -11.605 -21.399 7.148 1.00 91.50 1039 TYR A C 1
ATOM 8445 O O . TYR A 1 1039 ? -12.286 -22.246 7.727 1.00 91.50 1039 TYR A O 1
ATOM 8453 N N . ILE A 1 1040 ? -11.063 -20.351 7.779 1.00 90.56 1040 ILE A N 1
ATOM 8454 C CA . ILE A 1 1040 ? -11.246 -20.073 9.214 1.00 90.56 1040 ILE A CA 1
ATOM 8455 C C . ILE A 1 1040 ? -12.741 -20.005 9.555 1.00 90.56 1040 ILE A C 1
ATOM 8457 O O . ILE A 1 1040 ? -13.210 -20.716 10.443 1.00 90.56 1040 ILE A O 1
ATOM 8461 N N . GLU A 1 1041 ? -13.506 -19.214 8.799 1.00 87.06 1041 GLU A N 1
ATOM 8462 C CA . GLU A 1 1041 ? -14.960 -19.085 8.969 1.00 87.06 1041 GLU A CA 1
ATOM 8463 C C . GLU A 1 1041 ? -15.680 -20.431 8.822 1.00 87.06 1041 GLU A C 1
ATOM 8465 O O . GLU A 1 1041 ? -16.591 -20.735 9.591 1.00 87.06 1041 GLU A O 1
ATOM 8470 N N . SER A 1 1042 ? -15.263 -21.261 7.860 1.00 89.25 1042 SER A N 1
ATOM 8471 C CA . SER A 1 1042 ? -15.865 -22.579 7.642 1.00 89.25 1042 SER A CA 1
ATOM 8472 C C . SER A 1 1042 ? -15.640 -23.528 8.822 1.00 89.25 1042 SER A C 1
ATOM 8474 O O . SER A 1 1042 ? -16.581 -24.201 9.242 1.00 89.25 1042 SER A O 1
ATOM 8476 N N . ILE A 1 1043 ? -14.432 -23.534 9.403 1.00 90.62 1043 ILE A N 1
ATOM 8477 C CA . ILE A 1 1043 ? -14.108 -24.332 10.593 1.00 90.62 1043 ILE A CA 1
ATOM 8478 C C . ILE A 1 1043 ? -15.001 -23.889 11.751 1.00 90.62 1043 ILE A C 1
ATOM 8480 O O . ILE A 1 1043 ? -15.628 -24.727 12.400 1.00 90.62 1043 ILE A O 1
ATOM 8484 N N . LEU A 1 1044 ? -15.105 -22.576 11.976 1.00 89.88 1044 LEU A N 1
ATOM 8485 C CA . LEU A 1 1044 ? -15.895 -22.040 13.079 1.00 89.88 1044 LEU A CA 1
ATOM 8486 C C . LEU A 1 1044 ? -17.384 -22.342 12.947 1.00 89.88 1044 LEU A C 1
ATOM 8488 O O . LEU A 1 1044 ? -18.005 -22.803 13.904 1.00 89.88 1044 LEU A O 1
ATOM 8492 N N . ARG A 1 1045 ? -17.949 -22.132 11.756 1.00 86.75 1045 ARG A N 1
ATOM 8493 C CA . ARG A 1 1045 ? -19.369 -22.392 11.487 1.00 86.75 1045 ARG A CA 1
ATOM 8494 C C . ARG A 1 1045 ? -19.726 -23.859 11.685 1.00 86.75 1045 ARG A C 1
ATOM 8496 O O . ARG A 1 1045 ? -20.749 -24.151 12.296 1.00 86.75 1045 ARG A O 1
ATOM 8503 N N . VAL A 1 1046 ? -18.891 -24.771 11.189 1.00 88.12 1046 VAL A N 1
ATOM 8504 C CA . VAL A 1 1046 ? -19.179 -26.207 11.258 1.00 88.12 1046 VAL A CA 1
ATOM 8505 C C . VAL A 1 1046 ? -19.003 -26.758 12.670 1.00 88.12 1046 VAL A C 1
ATOM 8507 O O . VAL A 1 1046 ? -19.829 -27.554 13.110 1.00 88.12 1046 VAL A O 1
ATOM 8510 N N . LYS A 1 1047 ? -17.979 -26.317 13.404 1.00 88.50 1047 LYS A N 1
ATOM 8511 C CA . LYS A 1 1047 ? -17.690 -26.857 14.738 1.00 88.50 1047 LYS A CA 1
ATOM 8512 C C . LYS A 1 1047 ? -18.430 -26.176 15.881 1.00 88.50 1047 LYS A C 1
ATOM 8514 O O . LYS A 1 1047 ? -18.755 -26.834 16.864 1.00 88.50 1047 LYS A O 1
ATOM 8519 N N . TYR A 1 1048 ? -18.674 -24.872 15.768 1.00 86.94 1048 TYR A N 1
ATOM 8520 C CA . TYR A 1 1048 ? -19.108 -24.031 16.888 1.00 86.94 1048 TYR A CA 1
ATOM 8521 C C . TYR A 1 1048 ? -20.363 -23.203 16.584 1.00 86.94 1048 TYR A C 1
ATOM 8523 O O . TYR A 1 1048 ? -20.743 -22.371 17.400 1.00 86.94 1048 TYR A O 1
ATOM 8531 N N . GLY A 1 1049 ? -21.036 -23.415 15.446 1.00 71.81 1049 GLY A N 1
ATOM 8532 C CA . GLY A 1 1049 ? -22.059 -22.518 14.881 1.00 71.81 1049 GLY A CA 1
ATOM 8533 C C . GLY A 1 1049 ? -23.248 -22.091 15.764 1.00 71.81 1049 GLY A C 1
ATOM 8534 O O . GLY A 1 1049 ? -23.982 -21.200 15.355 1.00 71.81 1049 GLY A O 1
ATOM 8535 N N . LYS A 1 1050 ? -23.459 -22.675 16.953 1.00 65.12 1050 LYS A N 1
ATOM 8536 C CA . LYS A 1 1050 ? -24.454 -22.207 17.946 1.00 65.12 1050 LYS A CA 1
ATOM 8537 C C . LYS A 1 1050 ? -23.883 -21.253 19.006 1.00 65.12 1050 LYS A C 1
ATOM 8539 O O . LYS A 1 1050 ? -24.638 -20.487 19.590 1.00 65.12 1050 LYS A O 1
ATOM 8544 N N . GLU A 1 1051 ? -22.580 -21.319 19.267 1.00 66.25 1051 GLU A N 1
ATOM 8545 C CA . GLU A 1 1051 ? -21.845 -20.467 20.219 1.00 66.25 1051 GLU A CA 1
ATOM 8546 C C . GLU A 1 1051 ? -21.148 -19.288 19.526 1.00 66.25 1051 GLU A C 1
ATOM 8548 O O . GLU A 1 1051 ? -20.658 -18.370 20.179 1.00 66.25 1051 GLU A O 1
ATOM 8553 N N . PHE A 1 1052 ? -21.078 -19.335 18.197 1.00 57.53 1052 PHE A N 1
ATOM 8554 C CA . PHE A 1 1052 ? -20.431 -18.344 17.356 1.00 57.53 1052 PHE A CA 1
ATOM 8555 C C . PHE A 1 1052 ? -21.404 -17.202 17.017 1.00 57.53 1052 PHE A C 1
ATOM 8557 O O . PHE A 1 1052 ? -22.373 -17.397 16.285 1.00 57.53 1052 PHE A O 1
ATOM 8564 N N . SER A 1 1053 ? -21.130 -16.006 17.540 1.00 58.44 1053 SER A N 1
ATOM 8565 C CA . SER A 1 1053 ? -21.779 -14.755 17.136 1.00 58.44 1053 SER A CA 1
ATOM 8566 C C . SER A 1 1053 ? -21.013 -14.123 15.965 1.00 58.44 1053 SER A C 1
ATOM 8568 O O . SER A 1 1053 ? -19.791 -14.005 16.032 1.00 58.44 1053 SER A O 1
ATOM 8570 N N . GLU A 1 1054 ? -21.705 -13.655 14.916 1.00 55.06 1054 GLU A N 1
ATOM 8571 C CA . GLU A 1 1054 ? -21.075 -12.898 13.811 1.00 55.06 1054 GLU A CA 1
ATOM 8572 C C . GLU A 1 1054 ? -20.483 -11.537 14.262 1.00 55.06 1054 GLU A C 1
ATOM 8574 O O . GLU A 1 1054 ? -19.718 -10.902 13.519 1.00 55.06 1054 GLU A O 1
ATOM 8579 N N . ASP A 1 1055 ? -20.793 -11.097 15.489 1.00 53.69 1055 ASP A N 1
ATOM 8580 C CA . ASP A 1 1055 ? -20.265 -9.864 16.083 1.00 53.69 1055 ASP A CA 1
ATOM 8581 C C . ASP A 1 1055 ? -18.861 -10.027 16.690 1.00 53.69 1055 ASP A C 1
ATOM 8583 O O . ASP A 1 1055 ? -18.106 -9.049 16.739 1.00 53.69 1055 ASP A O 1
ATOM 8587 N N . ASP A 1 1056 ? -18.453 -11.240 17.082 1.00 53.72 1056 ASP A N 1
ATOM 8588 C CA . ASP A 1 1056 ? -17.085 -11.489 17.546 1.00 53.72 1056 ASP A CA 1
ATOM 8589 C C . ASP A 1 1056 ? -16.094 -11.371 16.372 1.00 53.72 1056 ASP A C 1
ATOM 8591 O O . ASP A 1 1056 ? -16.432 -11.563 15.199 1.00 53.72 1056 ASP A O 1
ATOM 8595 N N . SER A 1 1057 ? -14.832 -11.005 16.638 1.00 63.81 1057 SER A N 1
ATOM 8596 C CA . SER A 1 1057 ? -13.826 -11.084 15.575 1.00 63.81 1057 SER A CA 1
ATOM 8597 C C . SER A 1 1057 ? -13.611 -12.565 15.253 1.00 63.81 1057 SER A C 1
ATOM 8599 O O . SER A 1 1057 ? -13.011 -13.292 16.042 1.00 63.81 1057 SER A O 1
ATOM 8601 N N . GLU A 1 1058 ? -14.116 -13.016 14.097 1.00 76.12 1058 GLU A N 1
ATOM 8602 C CA . GLU A 1 1058 ? -13.994 -14.392 13.575 1.00 76.12 1058 GLU A CA 1
ATOM 8603 C C . GLU A 1 1058 ? -12.606 -14.988 13.859 1.00 76.12 1058 GLU A C 1
ATOM 8605 O O . GLU A 1 1058 ? -12.461 -16.122 14.303 1.00 76.12 1058 GLU A O 1
ATOM 8610 N N . ILE A 1 1059 ? -11.561 -14.176 13.701 1.00 82.88 1059 ILE A N 1
ATOM 8611 C CA . ILE A 1 1059 ? -10.183 -14.589 13.951 1.00 82.88 1059 ILE A CA 1
ATOM 8612 C C . ILE A 1 1059 ? -9.805 -14.636 15.431 1.00 82.88 1059 ILE A C 1
ATOM 8614 O O . ILE A 1 1059 ? -9.105 -15.563 15.822 1.00 82.88 1059 ILE A O 1
ATOM 8618 N N . GLY A 1 1060 ? -10.251 -13.698 16.269 1.00 83.69 1060 GLY A N 1
ATOM 8619 C CA . GLY A 1 1060 ? -9.980 -13.759 17.708 1.00 83.69 1060 GLY A CA 1
ATOM 8620 C C . GLY A 1 1060 ? -10.572 -15.019 18.340 1.00 83.69 1060 GLY A C 1
ATOM 8621 O O . GLY A 1 1060 ? -9.904 -15.692 19.124 1.00 83.69 1060 GLY A O 1
ATOM 8622 N N . TYR A 1 1061 ? -11.785 -15.392 17.923 1.00 85.25 1061 TYR A N 1
ATOM 8623 C CA . TYR A 1 1061 ? -12.435 -16.619 18.383 1.00 85.25 1061 TYR A CA 1
ATOM 8624 C C . TYR A 1 1061 ? -11.715 -17.883 17.885 1.00 85.25 1061 TYR A C 1
ATOM 8626 O O . TYR A 1 1061 ? -11.449 -18.793 18.671 1.00 85.25 1061 TYR A O 1
ATOM 8634 N N . PHE A 1 1062 ? -11.325 -17.923 16.605 1.00 90.06 1062 PHE A N 1
ATOM 8635 C CA . PHE A 1 1062 ? -10.505 -19.012 16.064 1.00 90.06 1062 PHE A CA 1
ATOM 8636 C C . PHE A 1 1062 ? -9.175 -19.168 16.807 1.00 90.06 1062 PHE A C 1
ATOM 8638 O O . PHE A 1 1062 ? -8.782 -20.289 17.141 1.00 90.06 1062 PHE A O 1
ATOM 8645 N N . ILE A 1 1063 ? -8.503 -18.050 17.100 1.00 90.31 1063 ILE A N 1
ATOM 8646 C CA . ILE A 1 1063 ? -7.243 -18.059 17.839 1.00 90.31 1063 ILE A CA 1
ATOM 8647 C C . ILE A 1 1063 ? -7.442 -18.717 19.203 1.00 90.31 1063 ILE A C 1
ATOM 8649 O O . ILE A 1 1063 ? -6.683 -19.616 19.544 1.00 90.31 1063 ILE A O 1
ATOM 8653 N N . GLU A 1 1064 ? -8.466 -18.335 19.963 1.00 88.06 1064 GLU A N 1
ATOM 8654 C CA . GLU A 1 1064 ? -8.696 -18.897 21.299 1.00 88.06 1064 GLU A CA 1
ATOM 8655 C C . GLU A 1 1064 ? -9.112 -20.374 21.284 1.00 88.06 1064 GLU A C 1
ATOM 8657 O O . GLU A 1 1064 ? -8.637 -21.142 22.121 1.00 88.06 1064 GLU A O 1
ATOM 8662 N N . LYS A 1 1065 ? -9.981 -20.789 20.354 1.00 89.12 1065 LYS A N 1
ATOM 8663 C CA . LYS A 1 1065 ? -10.564 -22.142 20.367 1.00 89.12 1065 LYS A CA 1
ATOM 8664 C C . LYS A 1 1065 ? -9.716 -23.200 19.671 1.00 89.12 1065 LYS A C 1
ATOM 8666 O O . LYS A 1 1065 ? -9.636 -24.322 20.161 1.00 89.12 1065 LYS A O 1
ATOM 8671 N N . GLU A 1 1066 ? -9.106 -22.863 18.540 1.00 91.94 1066 GLU A N 1
ATOM 8672 C CA . GLU A 1 1066 ? -8.426 -23.841 17.683 1.00 91.94 1066 GLU A CA 1
ATOM 8673 C C . GLU A 1 1066 ? -6.907 -23.678 17.697 1.00 91.94 1066 GLU A C 1
ATOM 8675 O O . GLU A 1 1066 ? -6.186 -24.675 17.716 1.00 91.94 1066 GLU A O 1
ATOM 8680 N N . LEU A 1 1067 ? -6.403 -22.439 17.694 1.00 92.81 1067 LEU A N 1
ATOM 8681 C CA . LEU A 1 1067 ? -4.974 -22.198 17.495 1.00 92.81 1067 LEU A CA 1
ATOM 8682 C C . LEU A 1 1067 ? -4.175 -22.192 18.799 1.00 92.81 1067 LEU A C 1
ATOM 8684 O O . LEU A 1 1067 ? -3.137 -22.842 18.885 1.00 92.81 1067 LEU A O 1
ATOM 8688 N N . LYS A 1 1068 ? -4.654 -21.479 19.821 1.00 91.44 1068 LYS A N 1
ATOM 8689 C CA . LYS A 1 1068 ? -3.988 -21.313 21.117 1.00 91.44 1068 LYS A CA 1
ATOM 8690 C C . LYS A 1 1068 ? -3.609 -22.653 21.760 1.00 91.44 1068 LYS A C 1
ATOM 8692 O O . LYS A 1 1068 ? -2.445 -22.776 22.128 1.00 91.44 1068 LYS A O 1
ATOM 8697 N N . PRO A 1 1069 ? -4.463 -23.698 21.785 1.00 91.69 1069 PRO A N 1
ATOM 8698 C CA . PRO A 1 1069 ? -4.069 -25.011 22.313 1.00 91.69 1069 PRO A CA 1
ATOM 8699 C C . PRO A 1 1069 ? -2.834 -25.638 21.641 1.00 91.69 1069 PRO A C 1
ATOM 8701 O O . PRO A 1 1069 ? -2.221 -26.534 22.211 1.00 91.69 1069 PRO A O 1
ATOM 8704 N N . LEU A 1 1070 ? -2.475 -25.196 20.431 1.00 91.94 1070 LEU A N 1
ATOM 8705 C CA . LEU A 1 1070 ? -1.356 -25.725 19.649 1.00 91.94 1070 LEU A CA 1
ATOM 8706 C C . LEU A 1 1070 ? -0.074 -24.892 19.778 1.00 91.94 1070 LEU A C 1
ATOM 8708 O O . LEU A 1 1070 ? 0.995 -25.393 19.445 1.00 91.94 1070 LEU A O 1
ATOM 8712 N N . ILE A 1 1071 ? -0.171 -23.627 20.197 1.00 91.19 1071 ILE A N 1
ATOM 8713 C CA . ILE A 1 1071 ? 0.945 -22.661 20.149 1.00 91.19 1071 ILE A CA 1
ATOM 8714 C C . ILE A 1 1071 ? 1.353 -22.118 21.522 1.00 91.19 1071 ILE A C 1
ATOM 8716 O O . ILE A 1 1071 ? 2.192 -21.220 21.588 1.00 91.19 1071 ILE A O 1
ATOM 8720 N N . LEU A 1 1072 ? 0.749 -22.622 22.599 1.00 89.12 1072 LEU A N 1
ATOM 8721 C CA . LEU A 1 1072 ? 1.162 -22.303 23.960 1.00 89.12 1072 LEU A CA 1
ATOM 8722 C C . LEU A 1 1072 ? 2.416 -23.090 24.357 1.00 89.12 1072 LEU A C 1
ATOM 8724 O O . LEU A 1 1072 ? 2.527 -24.282 24.068 1.00 89.12 1072 LEU A O 1
ATOM 8728 N N . GLU A 1 1073 ? 3.330 -22.414 25.043 1.00 84.00 1073 GLU A N 1
ATOM 8729 C CA . GLU A 1 1073 ? 4.403 -23.038 25.813 1.00 84.00 1073 GLU A CA 1
ATOM 8730 C C . GLU A 1 1073 ? 3.884 -23.517 27.178 1.00 84.00 1073 GLU A C 1
ATOM 8732 O O . GLU A 1 1073 ? 2.767 -23.191 27.595 1.00 84.00 1073 GLU A O 1
ATOM 8737 N N . ASP A 1 1074 ? 4.712 -24.280 27.896 1.00 81.56 1074 ASP A N 1
ATOM 8738 C CA . ASP A 1 1074 ? 4.375 -24.848 29.210 1.00 81.56 1074 ASP A CA 1
ATOM 8739 C C . ASP A 1 1074 ? 4.042 -23.768 30.261 1.00 81.56 1074 ASP A C 1
ATOM 8741 O O . ASP A 1 1074 ? 3.326 -24.034 31.227 1.00 81.56 1074 ASP A O 1
ATOM 8745 N N . ASP A 1 1075 ? 4.520 -22.533 30.065 1.00 79.12 1075 ASP A N 1
ATOM 8746 C CA . ASP A 1 1075 ? 4.241 -21.376 30.923 1.00 79.12 1075 ASP A CA 1
ATOM 8747 C C . ASP A 1 1075 ? 2.912 -20.659 30.595 1.00 79.12 1075 ASP A C 1
ATOM 8749 O O . ASP A 1 1075 ? 2.563 -19.659 31.231 1.00 79.12 1075 ASP A O 1
ATOM 8753 N N . GLY A 1 1076 ? 2.161 -21.161 29.609 1.00 80.19 1076 GLY A N 1
ATOM 8754 C CA . GLY A 1 1076 ? 0.879 -20.610 29.180 1.00 80.19 1076 GLY A CA 1
ATOM 8755 C C . GLY A 1 1076 ? 0.979 -19.364 28.297 1.00 80.19 1076 GLY A C 1
ATOM 8756 O O . GLY A 1 1076 ? -0.055 -18.740 28.028 1.00 80.19 1076 GLY A O 1
ATOM 8757 N N . LYS A 1 1077 ? 2.174 -18.987 27.821 1.00 81.56 1077 LYS A N 1
ATOM 8758 C CA . LYS A 1 1077 ? 2.351 -17.931 26.811 1.00 81.56 1077 LYS A CA 1
ATOM 8759 C C . LYS A 1 1077 ? 2.400 -18.508 25.406 1.00 81.56 1077 LYS A C 1
ATOM 8761 O O . LYS A 1 1077 ? 2.740 -19.663 25.192 1.00 81.56 1077 LYS A O 1
ATOM 8766 N N . ILE A 1 1078 ? 2.054 -17.679 24.426 1.00 84.50 1078 ILE A N 1
ATOM 8767 C CA . ILE A 1 1078 ? 2.227 -18.029 23.016 1.00 84.50 1078 ILE A CA 1
ATOM 8768 C C . ILE A 1 1078 ? 3.722 -18.052 22.709 1.00 84.50 1078 ILE A C 1
ATOM 8770 O O . ILE A 1 1078 ? 4.416 -17.083 23.025 1.00 84.50 1078 ILE A O 1
ATOM 8774 N N . ARG A 1 1079 ? 4.193 -19.128 22.076 1.00 86.38 1079 ARG A N 1
ATOM 8775 C CA . ARG A 1 1079 ? 5.603 -19.276 21.705 1.00 86.38 1079 ARG A CA 1
ATOM 8776 C C . ARG A 1 1079 ? 6.088 -18.123 20.833 1.00 86.38 1079 ARG A C 1
ATOM 8778 O O . ARG A 1 1079 ? 5.418 -17.711 19.882 1.00 86.38 1079 ARG A O 1
ATOM 8785 N N . GLU A 1 1080 ? 7.278 -17.614 21.135 1.00 81.44 1080 GLU A N 1
ATOM 8786 C CA . GLU A 1 1080 ? 7.793 -16.396 20.495 1.00 81.44 1080 GLU A CA 1
ATOM 8787 C C . GLU A 1 1080 ? 8.152 -16.578 19.010 1.00 81.44 1080 GLU A C 1
ATOM 8789 O O . GLU A 1 1080 ? 8.154 -15.609 18.245 1.00 81.44 1080 GLU A O 1
ATOM 8794 N N . ASN A 1 1081 ? 8.438 -17.811 18.586 1.00 89.06 1081 ASN A N 1
ATOM 8795 C CA . ASN A 1 1081 ? 8.833 -18.156 17.219 1.00 89.06 1081 ASN A CA 1
ATOM 8796 C C . ASN A 1 1081 ? 7.649 -18.549 16.312 1.00 89.06 1081 ASN A C 1
ATOM 8798 O O . ASN A 1 1081 ? 7.825 -19.272 15.327 1.00 89.06 1081 ASN A O 1
ATOM 8802 N N . PHE A 1 1082 ? 6.437 -18.098 16.644 1.00 92.44 1082 PHE A N 1
ATOM 8803 C CA . PHE A 1 1082 ? 5.232 -18.325 15.852 1.00 92.44 1082 PHE A CA 1
ATOM 8804 C C . PHE A 1 1082 ? 4.706 -17.041 15.218 1.00 92.44 1082 PHE A C 1
ATOM 8806 O O . PHE A 1 1082 ? 4.637 -15.991 15.856 1.00 92.44 1082 PHE A O 1
ATOM 8813 N N . VAL A 1 1083 ? 4.270 -17.143 13.964 1.00 92.56 1083 VAL A N 1
ATOM 8814 C CA . VAL A 1 1083 ? 3.588 -16.073 13.242 1.00 92.56 1083 VAL A CA 1
ATOM 8815 C C . VAL A 1 1083 ? 2.386 -16.646 12.493 1.00 92.56 1083 VAL A C 1
ATOM 8817 O O . VAL A 1 1083 ? 2.503 -17.557 11.668 1.00 92.56 1083 VAL A O 1
ATOM 8820 N N . PHE A 1 1084 ? 1.219 -16.071 12.755 1.00 93.06 1084 PHE A N 1
ATOM 8821 C CA . PHE A 1 1084 ? -0.024 -16.382 12.070 1.00 93.06 1084 PHE A CA 1
ATOM 8822 C C . PHE A 1 1084 ? -0.244 -15.411 10.910 1.00 93.06 1084 PHE A C 1
ATOM 8824 O O . PHE A 1 1084 ? -0.165 -14.200 11.078 1.00 93.06 1084 PHE A O 1
ATOM 8831 N N . VAL A 1 1085 ? -0.513 -15.927 9.719 1.00 90.62 1085 VAL A N 1
ATOM 8832 C CA . VAL A 1 1085 ? -0.648 -15.151 8.487 1.00 90.62 1085 VAL A CA 1
ATOM 8833 C C . VAL A 1 1085 ? -2.022 -15.400 7.898 1.00 90.62 1085 VAL A C 1
ATOM 8835 O O . VAL A 1 1085 ? -2.357 -16.524 7.533 1.00 90.62 1085 VAL A O 1
ATOM 8838 N N . VAL A 1 1086 ? -2.817 -14.349 7.756 1.00 86.81 1086 VAL A N 1
ATOM 8839 C CA . VAL A 1 1086 ? -4.154 -14.466 7.165 1.00 86.81 1086 VAL A CA 1
ATOM 8840 C C . VAL A 1 1086 ? -4.115 -14.002 5.715 1.00 86.81 1086 VAL A C 1
ATOM 8842 O O . VAL A 1 1086 ? -3.646 -12.900 5.422 1.00 86.81 1086 VAL A O 1
ATOM 8845 N N . THR A 1 1087 ? -4.633 -14.827 4.804 1.00 85.62 1087 THR A N 1
ATOM 8846 C CA . THR A 1 1087 ? -4.881 -14.455 3.404 1.00 85.62 1087 THR A CA 1
ATOM 8847 C C . THR A 1 1087 ? -6.375 -14.217 3.188 1.00 85.62 1087 THR A C 1
ATOM 8849 O O . THR A 1 1087 ? -7.227 -14.849 3.810 1.00 85.62 1087 THR A O 1
ATOM 8852 N N . THR A 1 1088 ? -6.740 -13.298 2.290 1.00 75.94 1088 THR A N 1
ATOM 8853 C CA . THR A 1 1088 ? -8.152 -13.017 1.963 1.00 75.94 1088 THR A CA 1
ATOM 8854 C C . THR A 1 1088 ? -8.353 -12.923 0.455 1.00 75.94 1088 THR A C 1
ATOM 8856 O O . THR A 1 1088 ? -7.586 -12.263 -0.248 1.00 75.94 1088 THR A O 1
ATOM 8859 N N . GLY A 1 1089 ? -9.390 -13.568 -0.082 1.00 62.59 1089 GLY A N 1
ATOM 8860 C CA . GLY A 1 1089 ? -9.929 -13.210 -1.396 1.00 62.59 1089 GLY A CA 1
ATOM 8861 C C . GLY A 1 1089 ? -10.857 -12.001 -1.256 1.00 62.59 1089 GLY A C 1
ATOM 8862 O O . GLY A 1 1089 ? -11.774 -12.051 -0.445 1.00 62.59 1089 GLY A O 1
ATOM 8863 N N . ARG A 1 1090 ? -10.658 -10.934 -2.046 1.00 62.75 1090 ARG A N 1
ATOM 8864 C CA . ARG A 1 1090 ? -11.512 -9.715 -2.097 1.00 62.75 1090 ARG A CA 1
ATOM 8865 C C . ARG A 1 1090 ? -11.319 -8.660 -0.992 1.00 62.75 1090 ARG A C 1
ATOM 8867 O O . ARG A 1 1090 ? -12.190 -7.820 -0.809 1.00 62.75 1090 ARG A O 1
ATOM 8874 N N . GLY A 1 1091 ? -10.203 -8.676 -0.259 1.00 57.78 1091 GLY A N 1
ATOM 8875 C CA . GLY A 1 1091 ? -9.842 -7.553 0.627 1.00 57.78 1091 GLY A CA 1
ATOM 8876 C C . GLY A 1 1091 ? -10.777 -7.341 1.824 1.00 57.78 1091 GLY A C 1
ATOM 8877 O O . GLY A 1 1091 ? -10.965 -6.214 2.276 1.00 57.78 1091 GLY A O 1
ATOM 8878 N N . ARG A 1 1092 ? -11.378 -8.420 2.345 1.00 68.12 1092 ARG A N 1
ATOM 8879 C CA . ARG A 1 1092 ? -12.141 -8.381 3.600 1.00 68.12 1092 ARG A CA 1
ATOM 8880 C C . ARG A 1 1092 ? -11.191 -8.048 4.752 1.00 68.12 1092 ARG A C 1
ATOM 8882 O O . ARG A 1 1092 ? -10.424 -8.914 5.159 1.00 68.12 1092 ARG A O 1
ATOM 8889 N N . ASN A 1 1093 ? -11.265 -6.820 5.267 1.00 67.31 1093 ASN A N 1
ATOM 8890 C CA . ASN A 1 1093 ? -10.364 -6.318 6.317 1.00 67.31 1093 ASN A CA 1
ATOM 8891 C C . ASN A 1 1093 ? -11.056 -6.060 7.663 1.00 67.31 1093 ASN A C 1
ATOM 8893 O O . ASN A 1 1093 ? -10.371 -5.884 8.663 1.00 67.31 1093 ASN A O 1
ATOM 8897 N N . LYS A 1 1094 ? -12.396 -6.140 7.719 1.00 71.75 1094 LYS A N 1
ATOM 8898 C CA . LYS A 1 1094 ? -13.176 -5.907 8.948 1.00 71.75 1094 LYS A CA 1
ATOM 8899 C C . LYS A 1 1094 ? -12.666 -6.720 10.143 1.00 71.75 1094 LYS A C 1
ATOM 8901 O O . LYS A 1 1094 ? -12.689 -6.237 11.265 1.00 71.75 1094 LYS A O 1
ATOM 8906 N N . TRP A 1 1095 ? -12.190 -7.944 9.916 1.00 75.50 1095 TRP A N 1
ATOM 8907 C CA . TRP A 1 1095 ? -11.622 -8.793 10.966 1.00 75.50 1095 TRP A CA 1
ATOM 8908 C C . TRP A 1 1095 ? -10.346 -8.197 11.583 1.00 75.50 1095 TRP A C 1
ATOM 8910 O O . TRP A 1 1095 ? -10.145 -8.311 12.792 1.00 75.50 1095 TRP A O 1
ATOM 8920 N N . TRP A 1 1096 ? -9.499 -7.553 10.773 1.00 75.19 1096 TRP A N 1
ATOM 8921 C CA . TRP A 1 1096 ? -8.256 -6.932 11.219 1.00 75.19 1096 TRP A CA 1
ATOM 8922 C C . TRP A 1 1096 ? -8.548 -5.636 11.954 1.00 75.19 1096 TRP A C 1
ATOM 8924 O O . TRP A 1 1096 ? -7.997 -5.434 13.028 1.00 75.19 1096 TRP A O 1
ATOM 8934 N N . ASP A 1 1097 ? -9.471 -4.817 11.445 1.00 71.94 1097 ASP A N 1
ATOM 8935 C CA . ASP A 1 1097 ? -9.921 -3.600 12.130 1.00 71.94 1097 ASP A CA 1
ATOM 8936 C C . ASP A 1 1097 ? -10.553 -3.950 13.484 1.00 71.94 1097 ASP A C 1
ATOM 8938 O O . ASP A 1 1097 ? -10.189 -3.371 14.503 1.00 71.94 1097 ASP A O 1
ATOM 8942 N N . ARG A 1 1098 ? -11.373 -5.011 13.548 1.00 73.19 1098 ARG A N 1
ATOM 8943 C CA . ARG A 1 1098 ? -11.908 -5.540 14.815 1.00 73.19 1098 ARG A CA 1
ATOM 8944 C C . ARG A 1 1098 ? -10.805 -5.995 15.771 1.00 73.19 1098 ARG A C 1
ATOM 8946 O O . ARG A 1 1098 ? -10.869 -5.670 16.952 1.00 73.19 1098 ARG A O 1
ATOM 8953 N N . LEU A 1 1099 ? -9.782 -6.720 15.305 1.00 72.38 1099 LEU A N 1
ATOM 8954 C CA . LEU A 1 1099 ? -8.614 -7.038 16.143 1.00 72.38 1099 LEU A CA 1
ATOM 8955 C C . LEU A 1 1099 ? -7.875 -5.758 16.562 1.00 72.38 1099 LEU A C 1
ATOM 8957 O O . LEU A 1 1099 ? -7.423 -5.657 17.704 1.00 72.38 1099 LEU A O 1
ATOM 8961 N N . LYS A 1 1100 ? -7.772 -4.772 15.659 1.00 68.12 1100 LYS A N 1
ATOM 8962 C CA . LYS A 1 1100 ? -7.086 -3.491 15.853 1.00 68.12 1100 LYS A CA 1
ATOM 8963 C C . LYS A 1 1100 ? -7.744 -2.633 16.931 1.00 68.12 1100 LYS A C 1
ATOM 8965 O O . LYS A 1 1100 ? -7.055 -2.084 17.793 1.0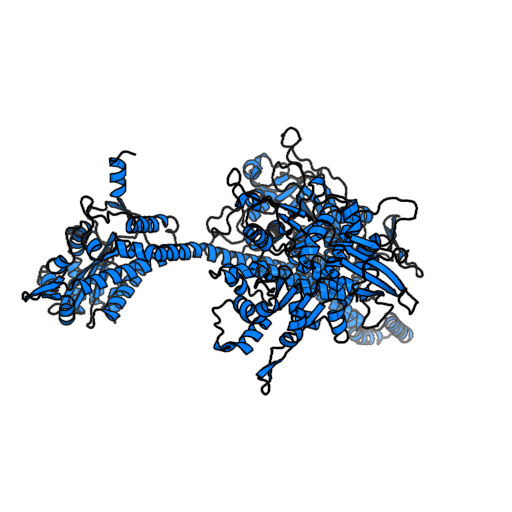0 68.12 1100 LYS A O 1
ATOM 8970 N N . GLU A 1 1101 ? -9.056 -2.569 16.909 1.00 68.88 1101 GLU A N 1
ATOM 8971 C CA . GLU A 1 1101 ? -9.866 -1.662 17.717 1.00 68.88 1101 GLU A CA 1
ATOM 8972 C C . GLU A 1 1101 ? -10.489 -2.357 18.933 1.00 68.88 1101 GLU A C 1
ATOM 8974 O O . GLU A 1 1101 ? -11.103 -1.702 19.777 1.00 68.88 1101 GLU A O 1
ATOM 8979 N N . SER A 1 1102 ? -10.304 -3.677 19.068 1.00 67.06 1102 SER A N 1
ATOM 8980 C CA . SER A 1 1102 ? -10.855 -4.441 20.186 1.00 67.06 1102 SER A CA 1
ATOM 8981 C C . SER A 1 1102 ? -10.388 -3.886 21.528 1.00 67.06 1102 SER A C 1
ATOM 8983 O O . SER A 1 1102 ? -9.194 -3.749 21.789 1.00 67.06 1102 SER A O 1
ATOM 8985 N N . LYS A 1 1103 ? -11.337 -3.628 22.428 1.00 65.44 1103 LYS A N 1
ATOM 8986 C CA . LYS A 1 1103 ? -11.038 -3.251 23.817 1.00 65.44 1103 LYS A CA 1
ATOM 8987 C C . LYS A 1 1103 ? -10.592 -4.441 24.667 1.00 65.44 1103 LYS A C 1
ATOM 8989 O O . LYS A 1 1103 ? -10.155 -4.235 25.794 1.00 65.44 1103 LYS A O 1
ATOM 8994 N N . ASN A 1 1104 ? -10.706 -5.667 24.150 1.00 70.19 1104 ASN A N 1
ATOM 8995 C CA . ASN A 1 1104 ? -10.261 -6.867 24.843 1.00 70.19 1104 ASN A CA 1
ATOM 8996 C C . ASN A 1 1104 ? -8.718 -6.941 24.810 1.00 70.19 1104 ASN A C 1
ATOM 8998 O O . ASN A 1 1104 ? -8.146 -7.081 23.723 1.00 70.19 1104 ASN A O 1
ATOM 9002 N N . PRO A 1 1105 ? -8.029 -6.892 25.969 1.00 70.56 1105 PRO A N 1
ATOM 9003 C CA . PRO A 1 1105 ? -6.568 -6.959 26.026 1.00 70.56 1105 PRO A CA 1
ATOM 9004 C C . PRO A 1 1105 ? -5.982 -8.222 25.383 1.00 70.56 1105 PRO A C 1
ATOM 9006 O O . PRO A 1 1105 ? -4.901 -8.162 24.800 1.00 70.56 1105 PRO A O 1
ATOM 9009 N N . ALA A 1 1106 ? -6.701 -9.350 25.427 1.00 71.44 1106 ALA A N 1
ATOM 9010 C CA . ALA A 1 1106 ? -6.265 -10.587 24.782 1.00 71.44 1106 ALA A CA 1
ATOM 9011 C C . ALA A 1 1106 ? -6.214 -10.432 23.253 1.00 71.44 1106 ALA A C 1
ATOM 9013 O O . ALA A 1 1106 ? -5.241 -10.825 22.616 1.00 71.44 1106 ALA A O 1
ATOM 9014 N N . PHE A 1 1107 ? -7.208 -9.762 22.664 1.00 74.38 1107 PHE A N 1
ATOM 9015 C CA . PHE A 1 1107 ? -7.282 -9.567 21.213 1.00 74.38 1107 PHE A CA 1
ATOM 9016 C C . PHE A 1 1107 ? -6.228 -8.570 20.728 1.00 74.38 1107 PHE A C 1
ATOM 9018 O O . PHE A 1 1107 ? -5.662 -8.732 19.648 1.00 74.38 1107 PHE A O 1
ATOM 9025 N N . GLN A 1 1108 ? -5.917 -7.570 21.555 1.00 70.38 1108 GLN A N 1
ATOM 9026 C CA . GLN A 1 1108 ? -4.813 -6.646 21.305 1.00 70.38 1108 GLN A CA 1
ATOM 9027 C C . GLN A 1 1108 ? -3.463 -7.373 21.242 1.00 70.38 1108 GLN A C 1
ATOM 9029 O O . GLN A 1 1108 ? -2.647 -7.059 20.373 1.00 70.38 1108 GLN A O 1
ATOM 9034 N N . ALA A 1 1109 ? -3.250 -8.376 22.101 1.00 77.38 1109 ALA A N 1
ATOM 9035 C CA . ALA A 1 1109 ? -2.027 -9.176 22.107 1.00 77.38 1109 ALA A CA 1
ATOM 9036 C C . ALA A 1 1109 ? -1.862 -10.032 20.837 1.00 77.38 1109 ALA A C 1
ATOM 9038 O O . ALA A 1 1109 ? -0.734 -10.259 20.400 1.00 77.38 1109 ALA A O 1
ATOM 9039 N N . TYR A 1 1110 ? -2.953 -10.453 20.181 1.00 83.31 1110 TYR A N 1
ATOM 9040 C CA . TYR A 1 1110 ? -2.857 -11.281 18.970 1.00 83.31 1110 TYR A CA 1
ATOM 9041 C C . TYR A 1 1110 ? -2.199 -10.582 17.781 1.00 83.31 1110 TYR A C 1
ATOM 9043 O O . TYR A 1 1110 ? -1.634 -11.243 16.908 1.00 83.31 1110 TYR A O 1
ATOM 9051 N N . LYS A 1 1111 ? -2.203 -9.247 17.752 1.00 76.62 1111 LYS A N 1
ATOM 9052 C CA . LYS A 1 1111 ? -1.524 -8.466 16.705 1.00 76.62 1111 LYS A CA 1
ATOM 9053 C C . LYS A 1 1111 ? -0.011 -8.641 16.702 1.00 76.62 1111 LYS A C 1
ATOM 9055 O O . LYS A 1 1111 ? 0.625 -8.344 15.699 1.00 76.62 1111 LYS A O 1
ATOM 9060 N N . LEU A 1 1112 ? 0.569 -9.080 17.819 1.00 78.12 1112 LEU A N 1
ATOM 9061 C CA . LEU A 1 1112 ? 2.017 -9.237 17.949 1.00 78.12 1112 LEU A CA 1
ATOM 9062 C C . LEU A 1 1112 ? 2.553 -10.369 17.066 1.00 78.12 1112 LEU A C 1
ATOM 9064 O O . LEU A 1 1112 ? 3.695 -10.297 16.611 1.00 78.12 1112 LEU A O 1
ATOM 9068 N N . PHE A 1 1113 ? 1.726 -11.384 16.804 1.00 84.38 1113 PHE A N 1
ATOM 9069 C CA . PHE A 1 1113 ? 2.083 -12.536 15.978 1.00 84.38 1113 PHE A CA 1
ATOM 9070 C C . PHE A 1 1113 ? 1.159 -12.737 14.773 1.00 84.38 1113 PHE A C 1
ATOM 9072 O O . PHE A 1 1113 ? 1.473 -13.561 13.922 1.00 84.38 1113 PHE A O 1
ATOM 9079 N N . THR A 1 1114 ? 0.043 -12.010 14.662 1.00 85.81 1114 THR A N 1
ATOM 9080 C CA . THR A 1 1114 ? -0.832 -12.075 13.484 1.00 85.81 1114 THR A CA 1
ATOM 9081 C C . THR A 1 1114 ? -0.420 -11.022 12.464 1.00 85.81 1114 THR A C 1
ATOM 9083 O O . THR A 1 1114 ? -0.382 -9.836 12.778 1.00 85.81 1114 THR A O 1
ATOM 9086 N N . ILE A 1 1115 ? -0.147 -11.440 11.232 1.00 81.00 1115 ILE A N 1
ATOM 9087 C CA . ILE A 1 1115 ? 0.171 -10.565 10.105 1.00 81.00 1115 ILE A CA 1
ATOM 9088 C C . ILE A 1 1115 ? -0.733 -10.869 8.910 1.00 81.00 1115 ILE A C 1
ATOM 9090 O O . ILE A 1 1115 ? -1.387 -11.908 8.819 1.00 81.00 1115 ILE A O 1
ATOM 9094 N N . PHE A 1 1116 ? -0.721 -9.960 7.943 1.00 76.69 1116 PHE A N 1
ATOM 9095 C CA . PHE A 1 1116 ? -1.377 -10.143 6.659 1.00 76.69 1116 PHE A CA 1
ATOM 9096 C C . PHE A 1 1116 ? -0.347 -10.174 5.528 1.00 76.69 1116 PHE A C 1
ATOM 9098 O O . PHE A 1 1116 ? 0.625 -9.404 5.523 1.00 76.69 1116 PHE A O 1
ATOM 9105 N N . ARG A 1 1117 ? -0.580 -11.046 4.541 1.00 76.81 1117 ARG A N 1
ATOM 9106 C CA . ARG A 1 1117 ? 0.175 -11.084 3.283 1.00 76.81 1117 ARG A CA 1
ATOM 9107 C C . ARG A 1 1117 ? -0.782 -11.270 2.099 1.00 76.81 1117 ARG A C 1
ATOM 9109 O O . ARG A 1 1117 ? -1.677 -12.115 2.178 1.00 76.81 1117 ARG A O 1
ATOM 9116 N N . PRO A 1 1118 ? -0.604 -10.525 0.990 1.00 73.50 1118 PRO A N 1
ATOM 9117 C CA . PRO A 1 1118 ? -1.325 -10.799 -0.247 1.00 73.50 1118 PRO A CA 1
ATOM 9118 C C . PRO A 1 1118 ? -1.048 -12.227 -0.716 1.00 73.50 1118 PRO A C 1
ATOM 9120 O O . PRO A 1 1118 ? 0.110 -12.629 -0.851 1.00 73.50 1118 PRO A O 1
ATOM 9123 N N . VAL A 1 1119 ? -2.107 -12.993 -0.991 1.00 82.25 1119 VAL A N 1
ATOM 9124 C CA . VAL A 1 1119 ? -1.951 -14.352 -1.531 1.00 82.25 1119 VAL A CA 1
ATOM 9125 C C . VAL A 1 1119 ? -1.250 -14.316 -2.885 1.00 82.25 1119 VAL A C 1
ATOM 9127 O O . VAL A 1 1119 ? -0.550 -15.252 -3.249 1.00 82.25 1119 VAL A O 1
ATOM 9130 N N . GLU A 1 1120 ? -1.416 -13.224 -3.628 1.00 78.62 1120 GLU A N 1
ATOM 9131 C CA . GLU A 1 1120 ? -0.867 -13.050 -4.963 1.00 78.62 1120 GLU A CA 1
ATOM 9132 C C . GLU A 1 1120 ? 0.670 -13.059 -4.936 1.00 78.62 1120 GLU A C 1
ATOM 9134 O O . GLU A 1 1120 ? 1.293 -13.644 -5.821 1.00 78.62 1120 GLU A O 1
ATOM 9139 N N . SER A 1 1121 ? 1.285 -12.518 -3.876 1.00 78.81 1121 SER A N 1
ATOM 9140 C CA . SER A 1 1121 ? 2.737 -12.588 -3.666 1.00 78.81 1121 SER A CA 1
ATOM 9141 C C . SER A 1 1121 ? 3.203 -14.023 -3.401 1.00 78.81 1121 SER A C 1
ATOM 9143 O O . SER A 1 1121 ? 4.221 -14.450 -3.941 1.00 78.81 1121 SER A O 1
ATOM 9145 N N . ILE A 1 1122 ? 2.437 -14.796 -2.619 1.00 86.81 1122 ILE A N 1
ATOM 9146 C CA . ILE A 1 1122 ? 2.718 -16.222 -2.369 1.00 86.81 1122 ILE A CA 1
ATOM 9147 C C . ILE A 1 1122 ? 2.584 -17.012 -3.676 1.00 86.81 1122 ILE A C 1
ATOM 9149 O O . ILE A 1 1122 ? 3.447 -17.821 -4.010 1.00 86.81 1122 ILE A O 1
ATOM 9153 N N . ILE A 1 1123 ? 1.523 -16.748 -4.441 1.00 86.06 1123 ILE A N 1
ATOM 9154 C CA . ILE A 1 1123 ? 1.252 -17.382 -5.732 1.00 86.06 1123 ILE A CA 1
ATOM 9155 C C . ILE A 1 1123 ? 2.383 -17.117 -6.727 1.00 86.06 1123 ILE A C 1
ATOM 9157 O O . ILE A 1 1123 ? 2.859 -18.077 -7.327 1.00 86.06 1123 ILE A O 1
ATOM 9161 N N . SER A 1 1124 ? 2.830 -15.863 -6.881 1.00 80.62 1124 SER A N 1
ATOM 9162 C CA . SER A 1 1124 ? 3.909 -15.512 -7.820 1.00 80.62 1124 SER A CA 1
ATOM 9163 C C . SER A 1 1124 ? 5.191 -16.290 -7.501 1.00 80.62 1124 SER A C 1
ATOM 9165 O O . SER A 1 1124 ? 5.792 -16.894 -8.389 1.00 80.62 1124 SER A O 1
ATOM 9167 N N . ILE A 1 1125 ? 5.567 -16.380 -6.219 1.00 85.94 1125 ILE A N 1
ATOM 9168 C CA . ILE A 1 1125 ? 6.739 -17.155 -5.779 1.00 85.94 1125 ILE A CA 1
ATOM 9169 C C . ILE A 1 1125 ? 6.581 -18.642 -6.097 1.00 85.94 1125 ILE A C 1
ATOM 9171 O O . ILE A 1 1125 ? 7.487 -19.251 -6.667 1.00 85.94 1125 ILE A O 1
ATOM 9175 N N . VAL A 1 1126 ? 5.432 -19.225 -5.744 1.00 89.69 1126 VAL A N 1
ATOM 9176 C CA . VAL A 1 1126 ? 5.169 -20.653 -5.961 1.00 89.69 1126 VAL A CA 1
ATOM 9177 C C . VAL A 1 1126 ? 5.176 -20.979 -7.450 1.00 89.69 1126 VAL A C 1
ATOM 9179 O O . VAL A 1 1126 ? 5.823 -21.940 -7.849 1.00 89.69 1126 VAL A O 1
ATOM 9182 N N . GLU A 1 1127 ? 4.519 -20.180 -8.291 1.00 84.25 1127 GLU A N 1
ATOM 9183 C CA . GLU A 1 1127 ? 4.522 -20.398 -9.740 1.00 84.25 1127 GLU A CA 1
ATOM 9184 C C . GLU A 1 1127 ? 5.932 -20.289 -10.329 1.00 84.25 1127 GLU A C 1
ATOM 9186 O O . GLU A 1 1127 ? 6.333 -21.169 -11.090 1.00 84.25 1127 GLU A O 1
ATOM 9191 N N . ASN A 1 1128 ? 6.709 -19.268 -9.953 1.00 81.50 1128 ASN A N 1
ATOM 9192 C CA . ASN A 1 1128 ? 8.069 -19.088 -10.467 1.00 81.50 1128 ASN A CA 1
ATOM 9193 C C . ASN A 1 1128 ? 8.981 -20.266 -10.100 1.00 81.50 1128 ASN A C 1
ATOM 9195 O O . ASN A 1 1128 ? 9.643 -20.827 -10.976 1.00 81.50 1128 ASN A O 1
ATOM 9199 N N . ALA A 1 1129 ? 8.981 -20.682 -8.833 1.00 87.19 1129 ALA A N 1
ATOM 9200 C CA . ALA A 1 1129 ? 9.849 -21.760 -8.372 1.00 87.19 1129 ALA A CA 1
ATOM 9201 C C . ALA A 1 1129 ? 9.421 -23.137 -8.906 1.00 87.19 1129 ALA A C 1
ATOM 9203 O O . ALA A 1 1129 ? 10.267 -23.932 -9.319 1.00 87.19 1129 ALA A O 1
ATOM 9204 N N . ILE A 1 1130 ? 8.110 -23.411 -8.966 1.00 85.50 1130 ILE A N 1
ATOM 9205 C CA . ILE A 1 1130 ? 7.583 -24.666 -9.522 1.00 85.50 1130 ILE A CA 1
ATOM 9206 C C . ILE A 1 1130 ? 7.855 -24.751 -11.027 1.00 85.50 1130 ILE A C 1
ATOM 9208 O O . ILE A 1 1130 ? 8.293 -25.800 -11.491 1.00 85.50 1130 ILE A O 1
ATOM 9212 N N . ASN A 1 1131 ? 7.680 -23.661 -11.784 1.00 80.69 1131 ASN A N 1
ATOM 9213 C CA . ASN A 1 1131 ? 7.999 -23.638 -13.218 1.00 80.69 1131 ASN A CA 1
ATOM 9214 C C . ASN A 1 1131 ? 9.498 -23.843 -13.485 1.00 80.69 1131 ASN A C 1
ATOM 9216 O O . ASN A 1 1131 ? 9.867 -24.434 -14.499 1.00 80.69 1131 ASN A O 1
ATOM 9220 N N . LYS A 1 1132 ? 10.364 -23.386 -12.574 1.00 80.50 1132 LYS A N 1
ATOM 9221 C CA . LYS A 1 1132 ? 11.802 -23.677 -12.618 1.00 80.50 1132 LYS A CA 1
ATOM 9222 C C . LYS A 1 1132 ? 12.143 -25.094 -12.154 1.00 80.50 1132 LYS A C 1
ATOM 9224 O O . LYS A 1 1132 ? 13.235 -25.561 -12.458 1.00 80.50 1132 LYS A O 1
ATOM 9229 N N . GLU A 1 1133 ? 11.247 -25.797 -11.466 1.00 86.25 1133 GLU A N 1
ATOM 9230 C CA . GLU A 1 1133 ? 11.527 -27.055 -10.755 1.00 86.25 1133 GLU A CA 1
ATOM 9231 C C . GLU A 1 1133 ? 12.676 -26.915 -9.733 1.00 86.25 1133 GLU A C 1
ATOM 9233 O O . GLU A 1 1133 ? 13.523 -27.803 -9.610 1.00 86.25 1133 GLU A O 1
ATOM 9238 N N . ASP A 1 1134 ? 12.729 -25.786 -9.019 1.00 90.19 1134 ASP A N 1
ATOM 9239 C CA . ASP A 1 1134 ? 13.751 -25.509 -8.002 1.00 90.19 1134 ASP A CA 1
ATOM 9240 C C . ASP A 1 1134 ? 13.126 -25.465 -6.597 1.00 90.19 1134 ASP A C 1
ATOM 9242 O O . ASP A 1 1134 ? 12.407 -24.534 -6.224 1.00 90.19 1134 ASP A O 1
ATOM 9246 N N . ASP A 1 1135 ? 13.396 -26.510 -5.814 1.00 92.12 1135 ASP A N 1
ATOM 9247 C CA . ASP A 1 1135 ? 12.826 -26.700 -4.481 1.00 92.12 1135 ASP A CA 1
ATOM 9248 C C . ASP A 1 1135 ? 13.480 -25.763 -3.440 1.00 92.12 1135 ASP A C 1
ATOM 9250 O O . ASP A 1 1135 ? 12.827 -25.362 -2.472 1.00 92.12 1135 ASP A O 1
ATOM 9254 N N . ILE A 1 1136 ? 14.755 -25.388 -3.633 1.00 91.94 1136 ILE A N 1
ATOM 9255 C CA . ILE A 1 1136 ? 15.457 -24.437 -2.750 1.00 91.94 1136 ILE A CA 1
ATOM 9256 C C . ILE A 1 1136 ? 14.922 -23.031 -2.998 1.00 91.94 1136 ILE A C 1
ATOM 9258 O O . ILE A 1 1136 ? 14.663 -22.297 -2.046 1.00 91.94 1136 ILE A O 1
ATOM 9262 N N . GLU A 1 1137 ? 14.710 -22.672 -4.263 1.00 92.56 1137 GLU A N 1
ATOM 9263 C CA . GLU A 1 1137 ? 14.120 -21.393 -4.643 1.00 92.56 1137 GLU A CA 1
ATOM 9264 C C . GLU A 1 1137 ? 12.709 -21.222 -4.069 1.00 92.56 1137 GLU A C 1
ATOM 9266 O O . GLU A 1 1137 ? 12.411 -20.183 -3.471 1.00 92.56 1137 GLU A O 1
ATOM 9271 N N . LEU A 1 1138 ? 11.882 -22.271 -4.158 1.00 92.69 1138 LEU A N 1
ATOM 9272 C CA . LEU A 1 1138 ? 10.553 -22.298 -3.545 1.00 92.69 1138 LEU A CA 1
ATOM 9273 C C . LEU A 1 1138 ? 10.636 -22.015 -2.044 1.00 92.69 1138 LEU A C 1
ATOM 9275 O O . LEU A 1 1138 ? 9.926 -21.150 -1.527 1.00 92.69 1138 LEU A O 1
ATOM 9279 N N . LYS A 1 1139 ? 11.507 -22.745 -1.338 1.00 93.62 1139 LYS A N 1
ATOM 9280 C CA . LYS A 1 1139 ? 11.628 -22.628 0.115 1.00 93.62 1139 LYS A CA 1
ATOM 9281 C C . LYS A 1 1139 ? 12.155 -21.259 0.540 1.00 93.62 1139 LYS A C 1
ATOM 9283 O O . LYS A 1 1139 ? 11.602 -20.646 1.455 1.00 93.62 1139 LYS A O 1
ATOM 9288 N N . TYR A 1 1140 ? 13.205 -20.793 -0.125 1.00 93.75 1140 TYR A N 1
ATOM 9289 C CA . TYR A 1 1140 ? 13.883 -19.544 0.186 1.00 93.75 1140 TYR A CA 1
ATOM 9290 C C . TYR A 1 1140 ? 12.949 -18.345 0.029 1.00 93.75 1140 TYR A C 1
ATOM 9292 O O . TYR A 1 1140 ? 12.721 -17.624 1.001 1.00 93.75 1140 TYR A O 1
ATOM 9300 N N . TYR A 1 1141 ? 12.348 -18.158 -1.147 1.00 91.25 1141 TYR A N 1
ATOM 9301 C CA . TYR A 1 1141 ? 11.516 -16.980 -1.387 1.00 91.25 1141 TYR A CA 1
ATOM 9302 C C . TYR A 1 1141 ? 10.226 -16.991 -0.560 1.00 91.25 1141 TYR A C 1
ATOM 9304 O O . TYR A 1 1141 ? 9.813 -15.931 -0.090 1.00 91.25 1141 TYR A O 1
ATOM 9312 N N . LEU A 1 1142 ? 9.628 -18.162 -0.290 1.00 92.62 1142 LEU A N 1
ATOM 9313 C CA . LEU A 1 1142 ? 8.501 -18.248 0.647 1.00 92.62 1142 LEU A CA 1
ATOM 9314 C C . LEU A 1 1142 ? 8.899 -17.767 2.046 1.00 92.62 1142 LEU A C 1
ATOM 9316 O O . LEU A 1 1142 ? 8.186 -16.954 2.630 1.00 92.62 1142 LEU A O 1
ATOM 9320 N N . ALA A 1 1143 ? 10.041 -18.219 2.575 1.00 93.06 1143 ALA A N 1
ATOM 9321 C CA . ALA A 1 1143 ? 10.521 -17.757 3.874 1.00 93.06 1143 ALA A CA 1
ATOM 9322 C C . ALA A 1 1143 ? 10.765 -16.237 3.872 1.00 93.06 1143 ALA A C 1
ATOM 9324 O O . ALA A 1 1143 ? 10.295 -15.539 4.770 1.00 93.06 1143 ALA A O 1
ATOM 9325 N N . LYS A 1 1144 ? 11.439 -15.702 2.846 1.00 89.44 1144 LYS A N 1
ATOM 9326 C CA . LYS A 1 1144 ? 11.757 -14.266 2.753 1.00 89.44 1144 LYS A CA 1
ATOM 9327 C C . LYS A 1 1144 ? 10.523 -13.373 2.634 1.00 89.44 1144 LYS A C 1
ATOM 9329 O O . LYS A 1 1144 ? 10.419 -12.404 3.386 1.00 89.44 1144 LYS A O 1
ATOM 9334 N N . LEU A 1 1145 ? 9.532 -13.764 1.831 1.00 87.12 1145 LEU A N 1
ATOM 9335 C CA . LEU A 1 1145 ? 8.244 -13.066 1.754 1.00 87.12 1145 LEU A CA 1
ATOM 9336 C C . LEU A 1 1145 ? 7.542 -12.998 3.118 1.00 87.12 1145 LEU A C 1
ATOM 9338 O O . LEU A 1 1145 ? 6.997 -11.958 3.505 1.00 87.12 1145 LEU A O 1
ATOM 9342 N N . LEU A 1 1146 ? 7.527 -14.112 3.853 1.00 88.75 1146 LEU A N 1
ATOM 9343 C CA . LEU A 1 1146 ? 6.877 -14.169 5.160 1.00 88.75 1146 LEU A CA 1
ATOM 9344 C C . LEU A 1 1146 ? 7.608 -13.281 6.170 1.00 88.75 1146 LEU A C 1
ATOM 9346 O O . LEU A 1 1146 ? 6.956 -12.502 6.865 1.00 88.75 1146 LEU A O 1
ATOM 9350 N N . PHE A 1 1147 ? 8.942 -13.281 6.150 1.00 88.00 1147 PHE A N 1
ATOM 9351 C CA . PHE A 1 1147 ? 9.758 -12.371 6.952 1.00 88.00 1147 PHE A CA 1
ATOM 9352 C C . PHE A 1 1147 ? 9.690 -10.891 6.546 1.00 88.00 1147 PHE A C 1
ATOM 9354 O O . PHE A 1 1147 ? 10.076 -10.050 7.356 1.00 88.00 1147 PHE A O 1
ATOM 9361 N N . GLY A 1 1148 ? 9.193 -10.570 5.346 1.00 78.38 1148 GLY A N 1
ATOM 9362 C CA . GLY A 1 1148 ? 9.172 -9.203 4.815 1.00 78.38 1148 GLY A CA 1
ATOM 9363 C C . GLY A 1 1148 ? 10.575 -8.669 4.517 1.00 78.38 1148 GLY A C 1
ATOM 9364 O O . GLY A 1 1148 ? 10.889 -7.551 4.915 1.00 78.38 1148 GLY A O 1
ATOM 9365 N N . SER A 1 1149 ? 11.433 -9.505 3.919 1.00 68.31 1149 SER A N 1
ATOM 9366 C CA . SER A 1 1149 ? 12.829 -9.178 3.586 1.00 68.31 1149 SER A CA 1
ATOM 9367 C C . SER A 1 1149 ? 13.152 -9.435 2.134 1.00 68.31 1149 SER A C 1
ATOM 9369 O O . SER A 1 1149 ? 12.811 -10.564 1.713 1.00 68.31 1149 SER A O 1
#

Solvent-accessible surface area (backbone atoms only — not comparable to full-atom values): 63010 Å² total; per-residue (Å²): 132,57,73,65,62,56,53,58,63,68,42,58,41,79,44,69,42,48,79,66,48,63,61,54,27,24,53,46,45,51,53,50,49,52,53,36,59,77,74,74,41,89,64,85,62,51,66,52,36,31,26,60,72,32,87,48,81,43,79,42,54,69,86,58,86,67,70,62,33,54,44,16,59,74,44,44,44,52,73,68,33,88,64,83,56,76,91,46,47,50,33,58,50,48,51,35,72,85,34,92,56,56,81,64,45,97,48,57,73,71,33,69,59,34,46,49,42,47,37,50,48,43,36,78,39,44,69,66,47,34,48,76,78,24,36,49,48,40,52,65,74,52,57,83,58,51,74,81,73,69,44,95,81,71,77,68,62,87,45,73,69,54,22,50,48,59,58,40,61,75,72,43,63,44,88,54,24,30,37,43,52,46,65,37,42,45,72,84,38,78,46,28,31,36,37,38,36,36,36,53,76,52,43,63,65,51,37,38,74,45,98,86,72,46,77,40,44,25,59,70,60,56,50,46,50,43,53,50,47,24,51,55,52,45,52,48,47,72,65,54,64,74,52,79,91,45,69,84,56,59,66,54,60,58,46,42,47,50,42,39,46,68,52,84,58,47,65,14,64,94,73,36,61,17,44,48,50,57,76,68,39,46,48,62,50,36,53,74,40,41,70,58,55,53,48,50,49,54,58,55,67,43,44,63,14,51,52,47,51,52,41,50,52,52,21,52,53,50,35,45,50,53,49,47,48,48,53,44,48,62,32,18,50,49,50,49,52,52,43,52,51,53,26,50,49,58,70,69,58,72,64,49,74,66,49,53,49,47,54,50,51,51,50,62,71,76,44,72,92,85,49,86,62,56,62,60,51,46,66,64,42,44,75,71,47,41,83,81,52,63,67,52,84,77,58,75,70,37,38,71,50,66,54,87,70,83,60,60,57,38,48,49,42,43,51,50,50,58,54,46,50,52,35,28,53,49,44,66,73,50,50,60,56,39,19,17,28,61,43,29,48,34,57,59,41,48,65,70,47,58,37,17,37,63,50,67,31,18,51,41,42,94,75,60,29,34,32,43,33,40,29,42,36,34,40,52,63,58,67,58,49,46,101,84,71,50,74,61,86,80,72,60,49,75,74,51,64,38,51,39,35,38,31,26,48,52,49,68,46,80,87,62,52,73,39,92,88,43,66,49,73,12,30,41,79,34,96,88,42,76,50,36,24,69,85,41,54,68,65,77,67,47,28,63,30,46,36,73,34,78,41,26,71,62,43,45,56,55,27,56,69,42,38,33,28,22,28,51,30,63,30,21,51,48,29,53,48,51,42,52,52,50,51,60,48,55,56,78,79,51,58,73,70,59,35,54,49,31,49,73,74,30,44,44,44,36,41,35,42,25,43,24,48,72,54,86,75,66,85,80,85,60,48,26,34,41,39,33,43,34,52,83,52,78,39,78,41,41,47,79,78,49,102,89,41,64,51,39,55,57,56,55,52,42,55,58,47,64,43,69,57,40,44,94,55,98,78,40,46,54,49,74,53,66,68,49,42,38,28,32,27,30,18,21,36,64,69,30,21,48,81,49,50,62,39,32,67,80,64,82,60,51,40,85,91,62,64,62,43,76,53,33,49,71,50,39,44,36,51,38,34,26,37,18,42,67,92,40,71,59,49,64,53,70,60,45,79,90,50,51,90,45,36,94,78,66,61,87,55,76,81,33,54,11,32,64,36,40,30,32,50,35,36,41,41,44,46,54,43,84,41,75,66,68,85,67,94,79,87,57,58,74,69,56,66,60,55,66,58,67,72,29,37,26,49,28,42,29,44,42,81,60,94,94,65,84,62,62,68,63,55,47,54,49,33,64,38,38,41,66,46,70,41,61,70,94,72,61,76,87,28,50,64,33,95,55,28,53,34,52,31,52,49,45,65,57,40,46,34,65,59,75,45,76,44,76,43,26,38,37,36,25,38,36,55,90,96,50,93,60,71,40,80,59,25,32,45,38,38,40,47,78,61,76,89,84,65,94,42,70,69,56,49,56,67,29,20,41,75,33,47,63,93,52,66,70,94,65,71,74,74,44,75,48,45,37,33,46,44,93,77,56,87,60,66,82,47,44,23,34,37,82,90,28,53,58,50,71,67,51,45,78,60,70,57,79,76,70,98,84,68,88,78,86,64,51,42,42,22,28,53,49,46,52,51,50,51,28,58,66,50,22,36,36,35,33,35,52,80,54,33,70,68,61,74,59,69,90,33,48,67,34,33,38,74,70,50,30,36,42,69,38,57,66,54,66,63,44,68,40,90,85,78,71,44,72,42,42,56,66,58,73,41,44,75,57,55,45,72,28,30,32,43,37,36,31,50,70,46,56,51,45,45,46,49,72,76,39,54,88,81,58,57,91,83,52,39,68,60,58,55,43,38,63,72,66,44,42,85,44,40,50,42,98,86,72,44,72,47,85,45,43,36,41,31,43,24,59,86,87,53,75,49,68,54,55,51,42,38,72,69,41,87,49,69,70,42,47,55,48,54,70,36,45,49,74,52,67,53,53,61,55,41,53,48,47,52,55,18,58,77,62,46,17,51,56,38,35,43,38,52,52,44,29,60,74,46,17,66

Sequence (1149 aa):
MEPKQLAEKQNIREILPFPDIEDFYDQLQDRLHMVLEQFFLDDPFTIFLTALPRMENQIIQRFENFPLDYAGIPKQREQLEYTPNKSLDAHWDFLLPTTPGSRYSGDVLGTVSSKLFSEMKLGDLELKDLYDDGTGKMAEYFSILSEERRAASLTHPESRREAEFHIIDKNLDISTYWYLSIPLIQFAEFDGIAHIVHSDADHQRVIRKGKDGRYSINKRLVGNIIKAFSREYEGLILDWDLVGANKEKKTVVLSALKIASRDETYIGKGGKVNPILDELKYRQYYEKHLKYFEKRFEQNDAIPGLLYQQSLKNAIITILIDSFAHNVSAHSLTALNWWFKQRASKLKGRLSLADVAKVKQILEKDIPAGGKNSKDLQALLDPILNPYMGNAADIDDNYIVNYEGPMAKELQPLFKFLLEKGAFWSGVTRDYGFGGEVNDLFEALWRDFINNPLYLGTIAKTEEISQITVRIVFYEPEDELLPNGVKRKIKRKQLGGGDFAIINIKKPRPMDEVDKKALEDSYVEVDGQRLYYRDHRELAERSDFVQPSPEYAEVKKALQACKVFFPGGVVGRHALYTMLENEIRNVKHYTGKDLKSIQQNGLTLAIGIQEKHVEPGKIGERELFKIGIWLKLNTDLSHPISKKQSDFLIKRKFDDLIGDVMDKTESHAPRLGGNFQDKICAAMLFNNTFASVQRGDANEHRTHADKDTPRDTTYYPWIIPATASEDAPHEDFELTRDNENEFDRAYPHKGKKGRLKKYFHCWKGANVKELPGHFSSSNMGQEEFWSWDNLSRFRFINIQQKDGQKKEPLRSEVRKHGVIRVIGDTIPKEWLNDAQGRGTALAYRSWLPHWLGPSQLVIELKERPKGQNNFVPKGYLVFDGTKPSNATDEKLLSQTFYYAPVSEKPAMPINSSLKIAHAGTTSEPGVIRYRTHGIYKQYFTEVMEPPAADGPEATILPAAKIAELIEAMTTRIAIFDNRVRHRIKEKKRDDFFRNTLGLLVDSEHTPVQDKTTEQWEGDWERSKSFIKDCHFLVMHLTYIESILRVKYGKEFSEDDSEIGYFIEKELKPLILEDDGKIRENFVFVVTTGRGRNKWWDRLKESKNPAFQAYKLFTIFRPVESIISIVENAINKEDDIELKYYLAKLLFGS

Nearest PDB structures (foldseek):
  9atc-assembly1_A  TM=1.694E-01  e=2.077E+00  Escherichia coli
  1tug-assembly1_A  TM=1.831E-01  e=3.086E+00  Escherichia coli

Secondary structure (DSSP, 8-state):
--HHHHHHHHTEEEEPP-TTHHHHHHHHHHHHHHHHHHHT--S--EEEEEE---SS-EEEETTS--PPEEE-HHHHHHHH-SS--GGGHHHHHHHSTTSTTTTTSTTGGGSHHHHHHHHHHHT---GGGGGTTSEEEHHHHTTTS-HHHHSTT-SS-SSHHHHHHHHHHHHS-TTTEEEEEEEEEETTEEEEEEEEEEEHHHHHHHEEE-TTS-EEE-HHHHHHHHHHHHHHHHHHHHHHTTSGGGGG-THHHHHHHHHHHH-S--B-TTSPBPHHHHHTTHHHHHHHHHHHHHHHHHHHHHHHHHHHHHHHHHHHHHHHHHHHIIIIIIIIIHHHHHHHHHHHHHHH----HHHHHHHHHHHHHHS-TT-THHHHHHHHHHHHHHHHHTTHHHHTT-HHHH--S--HHHHHHHHHHHHHHHHHHHHHHH-----EEEEEHHIIIIIIIIT-HHHHTTTTGGGT--EEEEEEEEE--B-SB-TTSPBP-----EEEEEEEEEEESSSPPPPPB--SS-GGG-EEEETTEEEETTT-THHHHS-TTEEE-TTHHHHHHHHHH-EEEEETTHHHHHHHHHHHHHHHHGGGG--HHHHHHHHHH-EEEEEEEEEE-SSTT--S---EEEEEEEESS-EE-EEEEETTEEEEHHHHHHHHHHS-SB-SSTT--B--SHHHHHHHHHHHHHHS-SGGGGTTS--TTS-GGGPPPHHHHHHTTS-EEEEEESS-TT-EEE--HHHHTTHHHH-TTTT-EEEEEEEEEEEBPEEEEEE-S---SSSS-HHHHHHTS-GGGEEEEEE---TT---HHHHHHHHHTT--EEE-S---GGGTT-TT-HHHHHHHHHHHHHHH-S-EEEEEEEEE-TT-SS-EEEEEEEEETTS-TT---HHHHHHHEEEEEGGG--SS---EEEEEEEGGG---TTSEEE-TTSHIIIIIGGGTSPPPTT-----HHHHHHHHHHHHHHH--EEEE-HHHHTT---GGGHHHHHHTS-EEEE--PPPEE-TTT--EESHHHHHHHHHHT-SEEEEEHHHHHHHHHHHHTTT--TTS-HHHHHIIIIIHHHHB-TTSSBPTT-EEEEE-SS---HHHHHHHH---HHHHHHTTTEEE--HHHHHHHHHHHHHHT-HHHHHHHHHHHHHT-

Mean predicted aligned error: 15.63 Å

Foldseek 3Di:
DDPVVVVVVVFKDKAAAFPPQQVLLLLLLVLLVCCCCVPAAPDDKAKWWWFADRHDIDMDGLQDQGFTATGNLVNRQVSQPVPHDPLLVQLSLLSHPPDPLNRPLPCRCVDLFSVCLNCLSQLVDAQFCLVVSFKDQLCVVCVPPDPVLLDSPDSHDNYNNSSVNNSCVVRHPSRFKMWGKDFQAELLHTTTIMIMIGGNVSVPVQWDQDPVRDITGPCVSRLVSNVSSRVSSNVSCLVRCLDPDNLVVLVSNLVSLCCLQPPPQSDHNPRDRRNHCVVSVSNVVSVVCVVVSVVSNVVSNCVLQVVVLVLLLVLLLVQVVVLCCQQPVVFQVVVVVVLVVLLVLQVVPPPPPVNVVVVVVVCPVVDDPPDPCPVVVCVVCCVVCCSVPPPVVVQVQFCSSVPPDDCCLQVVLVVLLVLLVVVLSLCSNQFAFAQWDKDFQLCLPPVNNQLNLSSVQGSCVVLPFRKEWEWEWEWEADAQADPVRDGDPDQTDTPDITTFKMFGRSDFDDDWQADPVDRQQTFDAEPNDTHGCVNVVVVVSGGRRMDGHPCNVVVSVVRRVQIFTQTQYSNSSVLVVSLQSLQSNCLVVDDDPQSVCCSVVNKYKYKYWHFAALDPNDDDDGWKIKIKIHIPDWDFQWDDPDPPDIDGPQLVLQVVLLDDLFDPDPVSHGDHDSSLSNLQSLLCQVVVGSSLQCALSPDPSHDPVNHHAPSSVQCPNQKWKWWDAPVSQSRIDTDDPVCSVVCVPPPPQPRGITIIMMIGMTTHAFAEDEDELDDDPPDDDPVRVVVRDQLSSYLEYEYEDDPPDDCVVVLLVSVSSNFQQYFYADDDPCQGRDPLCLSLLLSLLRRVCLQPNQDKAKEWEWEADAPHDDTDTAWIWTAHSPPDSHDSDLVVSCVRTHTGGPVGHDPDDHPYYAAEYDLVRDPDLQHFHAHCPFCCNPPQVVLNDDPPDPDDDRRSSNSSSSSLLVLLQVQAEAAEDVLLVVLCVPPVNQVNCCPRSNYHYDYLDAWDQDPPVRDTDDPLVVCLVSLLPHLEYEHEPVSLVSNCCVPPVVVDDPPALSVLVSCVPPNQVSQADPVSDGRSSHAYEYEYDPNPCVSVVCLVPPPDVSSVVNSSRYDYRYVSQLSSQSNVCVVSVGNSSSSSSNSCRSSSD

pLDDT: mean 80.32, std 13.8, range [31.14, 98.06]

Radius of gyration: 40.21 Å; Cα contacts (8 Å, |Δi|>4): 1901; chains: 1; bounding box: 114×88×128 Å